Protein 6M1X (pdb70)

Secondary structure (DSSP, 8-state):
--EEEEEEPPPBHHHHHT---SSS-PPB-HHHHHHHHHHHHHHTT--SEEEE-SSHHHHHHHHHHHTTS-EEE-GGGSPPP-GGGTT--SGGGSS-HHHHHHHH-GGG-B-TTSS-BHHHHHHHHHHHHHHHHHTTTTSEEEEEE-HHHHHHHHHHHTT--GGGGGGB---TT-EEEEEESSSSEEEEEEEE-TT--/--EEEEEE---BHHHHHT---SSS-PPBPHHHHHHHHHHHHHHTT--SEEEE-SSHHHHHHHHHHHTTSPEEE-GGGSPPP-GGGTT--TGGGSS-HHHHHHHHTTTS-B-TTSS-BHHHHHHHHHHHHHHHHHTTTTSEEEEEE-HHHHHHHHHHHTT--GGGGGGB---TT-EEEEEESSSSEEEEEEEE-TT--/--EEEEEE---BHHHHTT---TTS-PPBPHHHHHHHHHHHHHHTT-SSEEEE-SSHHHHHHHHHHHTTSPEEE-GGGSPPP-GGGTT--TTGGGS-HHHHHHHH-GGG-B-TTSS-BHHHHHHHHHHHHHHHHHHTTTSEEEEEE-HHHHHHHHHHHTT--GGGGGG----TT-EEEEEEEESEEEEEEEEE----/--EEEEEE---BHHHHTT---SSS-PPBPHHHHHHHHHHHHHHTT--SEEEE-SSHHHHHHHHHHHSSS--EE-GGGSPPP-GGGTT--SGGGSS-HHHHHHHHTGGG-B-TTSS-BHHHHHHHHHHHHHHHHHHTTT-EEEEEE-HHHHHHHHHHHTT--GGGGGG----TT-EEEEEEETTEEEEEES--

Nearest PDB structures (foldseek):
  5zr2-assembly2_D-2  TM=1.000E+00  e=2.520E-40  Entamoeba histolytica HM-1:IMSS-A
  6m1x-assembly1_B  TM=1.001E+00  e=3.480E-40  Entamoeba histolytica
  4ij6-assembly1_B  TM=9.106E-01  e=1.434E-18  Hydrogenobacter thermophilus TK-6
  4ij5-assembly1_B  TM=9.122E-01  e=8.194E-18  Hydrogenobacter thermophilus TK-6
  6e4b-assembly2_D  TM=8.381E-01  e=8.189E-15  Escherichia coli K-12

Sequence (782 aa):
MTKLILIRHGETEWNLLGKIQGCTDIELTPNGIQQANEVAQQIKGNFDIIYSSPLHRALITAQKIAGDKEVHLIEGMKEIPFGTWEGHTFEELNGDINYKKFLSGEDGCPFDSTGMSIASWSKKNAQLLLDLCKQNENKTIVCVSHGAWIKTSILGLLEMEPTMYHKFQLGNTGITTFIFRHGHPVLTSFNSTQHLLMTKLILIRHGETEWNLLGKIQGCTDIELTPNGIQQANEVAQQIKGNFDIIYSSPLHRALITAQKIAGDKEVHLIEGMKEIPFGTWEGHTFEELNGDINYKKFLSGEDGCPFDSTGMSIASWSKKNAQLLLDLCKQNENKTIVCVSHGAWIKTSILGLLEMEPTMYHKFQLGNTGITTFIFRHGHPVLTSFNSTQHLLMTKLILIRHGETEWNLLGKIQGCTDIELTPNGIQQANEVAQQIKGNFDIIYSSPLHRALITAQKIAGDKEVHLIEGMKEIPFGTWEGHTFEELNGDINYKKFLSGEDGCPFDSTGMSIASWSKKNAQLLLDLCKQNENKTIVCVSHGAWIKTSILGLLEMEPTMYHKFQLGNTGITTFIFRHGHPVLTSFNSTQHLMTKLILIRHGETEWNLLGKIQGCTDIELTPNGIQQANEVAQQIKGNFDIIYSSPLHRALITAQKIAGDKEVHLIEGMKEIPFGTWEGHTFEELNGDINYKKFLSGEDGCPFDSTGMSIASWSKKNAQLLLDLCKQNENKTIVCVSHGAWIKTSILGLLEMEPTMYHKFQLGNTGITTFIFRHGHPVLTSFNS

Solvent-accessible surface area: 33294 Å² total; per-residue (Å²): 184,7,78,0,13,1,0,38,3,0,21,0,106,44,42,119,110,39,58,12,13,0,74,49,61,36,95,23,15,111,66,0,63,104,18,0,51,30,0,17,128,80,13,74,40,108,10,67,26,0,14,0,0,34,24,73,1,0,29,49,0,0,90,80,6,8,59,153,89,129,18,59,97,36,132,36,0,25,15,0,7,15,15,82,3,44,21,73,37,94,78,109,10,114,88,45,134,37,28,62,59,6,89,74,25,44,107,15,0,17,2,4,46,1,49,19,13,0,43,39,13,11,71,78,1,8,106,43,0,62,75,12,5,71,130,10,100,100,78,28,0,0,0,0,0,1,10,9,0,0,36,0,0,0,2,17,9,0,116,17,109,35,36,6,17,56,37,5,92,7,24,22,0,0,13,0,17,0,37,52,125,186,55,109,11,5,0,13,10,0,10,10,43,31,22,55,200,190,10,75,0,13,0,0,33,3,0,24,0,110,41,43,119,114,42,63,14,15,0,82,40,60,38,97,19,16,118,72,0,59,87,18,1,66,32,0,17,147,74,16,88,39,121,7,70,37,0,14,0,0,29,9,82,0,0,41,51,0,0,52,89,7,6,63,149,86,125,24,63,102,44,124,34,0,66,13,0,64,16,37,104,2,32,21,68,34,90,82,111,12,74,87,48,82,29,36,55,65,9,93,66,22,89,75,18,0,18,1,12,89,47,78,84,14,0,42,46,27,11,144,117,2,7,82,49,0,64,77,14,4,75,137,19,106,88,104,26,0,0,0,0,0,1,12,8,0,0,35,0,0,0,1,15,6,0,122,23,58,36,51,23,18,51,31,2,55,14,22,23,0,0,16,0,10,0,44,50,63,107,54,115,15,11,0,16,9,0,8,9,48,35,21,66,130,118,11,87,0,11,0,0,35,3,0,22,0,113,40,38,126,108,39,61,13,13,1,57,51,61,36,61,22,10,114,84,0,73,42,30,0,83,50,1,20,77,67,18,78,56,114,24,98,29,0,13,0,0,31,15,101,2,0,36,60,0,0,119,36,6,7,63,118,57,130,35,64,94,48,131,40,0,23,12,0,17,11,9,42,1,48,26,69,35,91,123,100,11,112,69,47,120,40,30,56,50,5,87,68,26,100,91,20,0,19,0,2,28,0,43,14,11,0,42,38,18,10,72,117,1,8,106,40,0,63,74,14,3,71,136,34,98,111,18,26,0,0,0,0,0,1,12,6,0,1,36,0,0,0,1,18,4,38,144,64,107,35,49,48,17,74,144,36,156,16,30,33,12,0,22,0,14,0,61,56,77,90,79,48,18,60,58,70,29,62,35,42,88,184,36,199,105,36,22,1,20,0,0,32,3,0,31,0,102,47,42,124,96,46,62,11,13,0,83,54,58,25,92,17,20,112,93,0,80,98,50,1,69,108,5,17,81,77,16,81,41,112,15,88,24,0,20,0,0,34,8,73,0,0,44,65,0,0,50,40,4,6,59,113,87,129,19,69,97,55,125,28,3,76,15,0,65,15,45,90,6,31,21,89,43,109,94,70,19,81,91,46,97,19,30,62,9,8,84,70,27,119,85,18,0,27,0,12,94,41,76,70,13,0,40,44,18,13,67,95,1,6,55,54,0,63,74,17,10,152,151,30,74,110,11,28,0,0,0,0,0,1,10,9,0,0,32,0,0,0,1,17,5,35,148,76,100,35,33,71,18,75,171,39,158,16,29,46,24,4,30,0,24,0,71,65,54,101,66,106,21,61,56,70,38,56,61,97

Organism: Entamoeba histolytica (strain ATCC 30459 / HM-1:IMSS / ABRM) (NCBI:txid294381)

B-factor: mean 56.48, std 14.32, range [25.47, 114.35]

Radius of gyration: 33.09 Å; Cα contacts (8 Å, |Δi|>4): 1757; chains: 4; bounding box: 53×81×85 Å

Foldseek 3Di:
DEKEKEWEFFDFPCNVVQFDAAPDQTAHDVVRLVLLLLLLVVCVQVFDAAEEEPRRRTVSSRCNNNVPHDYHYDPLQGGDDQPPSGRPHPVVCPPDPLQVCLLVCNPQRDRHPPPDHLVRLLQVLLVVVLVVCVVPDPTYYYYYHHLSNVLSPVCNQQVHGSNCSVVDDADHGFMWMWDDDDNGTDTPDTGDSVSPD/DEKEKEWEFFDFVCNVVQFDAFPPQTAHDVLRLVLLLLLLVVCVCVFDAEEEEPRHRQVSSSCNNQPPHDYHYDPLLGGDDQPPSGGHHVVVVVDDPQSVCLQVCPPNRDRHPPVDHLVVLLQVLLVVVLVVDVVVDPTGYYYYHHLSNVLSVVCNLVVHRSNCSVVDDADHRFMWMWDQVVHGTDTPDTGDRPSND/DEKEKEWEFFAFVCNVVQFDAQQPQTAHDVNRLVLLLLLLVVCVCVFDAEEEEPRRSQVSSRCNNQPPHDYHYDPLQGGHHQPPSGRHHLVVCPPDDLCVCLQVCPPNRDRHPSVDHLVNLLQSLLVVVVVVCVVVPPTHYHYYHHLSNVLSPVCNLVVHRSNCSVVDDAHHRFMWMWDADDNGIDTDGTGPPPGD/DEKEKEWEFFDFVCVVPQFDAAPDQTAHDVRRLVLLLVLLVVCVLVFDAEEEAPRVRQVSSRCSNQPPHDHHYDPLQGGDDLPPRGGHHVVRCPPHDLCVCLLVCPPNRDRHPPVDHLVRLLQVLCVVVVVVCVVVPVTYYYYYHHLSNVLSVVCNQVVHGSNCSVVDDADHGFMWMWDADVHGIDTPDIGD

Structure (mmCIF, N/CA/C/O backbone):
data_6M1X
#
_entry.id   6M1X
#
_cell.length_a   96.976
_cell.length_b   112.388
_cell.length_c   177.428
_cell.angle_alpha   90.000
_cell.angle_beta   90.000
_cell.angle_gamma   90.000
#
_symmetry.space_group_name_H-M   'C 2 2 21'
#
loop_
_entity.id
_entity.type
_entity.pdbx_description
1 polymer 'Phosphoglycerate mutase family protein'
2 non-polymer 'PHOSPHATE ION'
3 non-polymer '3-PHOSPHOGLYCERIC ACID'
4 water water
#
loop_
_atom_site.group_PDB
_atom_site.id
_atom_site.type_symbol
_atom_site.label_atom_id
_atom_site.label_alt_id
_atom_site.label_comp_id
_atom_site.label_asym_id
_atom_site.label_entity_id
_atom_site.label_seq_id
_atom_site.pdbx_PDB_ins_code
_atom_site.Cartn_x
_atom_site.Cartn_y
_atom_site.Cartn_z
_atom_site.occupancy
_atom_site.B_iso_or_equiv
_atom_site.auth_seq_id
_atom_site.auth_comp_id
_atom_site.auth_asym_id
_atom_site.auth_atom_id
_atom_site.pdbx_PDB_model_num
ATOM 1 N N . MET A 1 1 ? -6.137 -7.053 37.469 1.00 74.96 1 MET A N 1
ATOM 2 C CA . MET A 1 1 ? -7.128 -7.477 38.524 1.00 74.21 1 MET A CA 1
ATOM 3 C C . MET A 1 1 ? -8.276 -6.457 38.663 1.00 70.34 1 MET A C 1
ATOM 4 O O . MET A 1 1 ? -8.722 -6.038 39.754 1.00 60.37 1 MET A O 1
ATOM 9 N N . THR A 1 2 ? -8.732 -6.054 37.497 1.00 60.81 2 THR A N 1
ATOM 10 C CA . THR A 1 2 ? -9.933 -5.311 37.374 1.00 59.61 2 THR A CA 1
ATOM 11 C C . THR A 1 2 ? -11.107 -6.224 37.663 1.00 58.51 2 THR A C 1
ATOM 12 O O . THR A 1 2 ? -11.190 -7.288 37.038 1.00 55.76 2 THR A O 1
ATOM 16 N N . LYS A 1 3 ? -11.988 -5.800 38.584 1.00 51.20 3 LYS A N 1
ATOM 17 C CA . LYS A 1 3 ? -13.202 -6.535 38.933 1.00 52.53 3 LYS A CA 1
ATOM 18 C C . LYS A 1 3 ? -14.450 -5.671 38.784 1.00 50.07 3 LYS A C 1
ATOM 19 O O . LYS A 1 3 ? -14.600 -4.661 39.480 1.00 48.46 3 LYS A O 1
ATOM 25 N N . LEU A 1 4 ? -15.363 -6.089 37.922 1.00 45.66 4 LEU A N 1
ATOM 26 C CA . LEU A 1 4 ? -16.619 -5.357 37.754 1.00 44.74 4 LEU A CA 1
ATOM 27 C C . LEU A 1 4 ? -17.782 -5.998 38.519 1.00 39.90 4 LEU A C 1
ATOM 28 O O . LEU A 1 4 ? -18.150 -7.160 38.273 1.00 39.56 4 LEU A O 1
ATOM 33 N N . ILE A 1 5 ? -18.395 -5.207 39.384 1.00 36.33 5 ILE A N 1
ATOM 34 C CA . ILE A 1 5 ? -19.535 -5.646 40.200 1.00 37.71 5 ILE A CA 1
ATOM 35 C C . ILE A 1 5 ? -20.824 -4.877 39.882 1.00 35.26 5 ILE A C 1
ATOM 36 O O . ILE A 1 5 ? -20.891 -3.704 40.146 1.00 40.72 5 ILE A O 1
ATOM 41 N N . LEU A 1 6 ? -21.813 -5.542 39.287 1.00 31.50 6 LEU A N 1
ATOM 42 C CA . LEU A 1 6 ? -23.077 -4.924 38.915 1.00 33.54 6 LEU A CA 1
ATOM 43 C C . LEU A 1 6 ? -24.086 -5.387 39.859 1.00 34.99 6 LEU A C 1
ATOM 44 O O . LEU A 1 6 ? -24.173 -6.588 40.117 1.00 34.43 6 LEU A O 1
ATOM 49 N N . ILE A 1 7 ? -24.897 -4.466 40.341 1.00 31.38 7 ILE A N 1
ATOM 50 C CA . ILE A 1 7 ? -25.829 -4.771 41.441 1.00 32.55 7 ILE A CA 1
ATOM 51 C C . ILE A 1 7 ? -27.172 -4.176 41.158 1.00 29.98 7 ILE A C 1
ATOM 52 O O . ILE A 1 7 ? -27.339 -2.978 41.105 1.00 35.06 7 ILE A O 1
ATOM 57 N N . ARG A 1 8 ? -28.153 -5.017 41.033 1.00 29.09 8 ARG A N 1
ATOM 58 C CA . ARG A 1 8 ? -29.485 -4.520 40.871 1.00 27.09 8 ARG A CA 1
ATOM 59 C C . ARG A 1 8 ? -29.984 -3.932 42.195 1.00 29.18 8 ARG A C 1
ATOM 60 O O . ARG A 1 8 ? -29.764 -4.503 43.293 1.00 26.60 8 ARG A O 1
ATOM 68 N N . HIS A 1 9 ? -30.688 -2.811 42.081 1.00 29.83 9 HIS A N 1
ATOM 69 C CA . HIS A 1 9 ? -31.225 -2.122 43.225 1.00 29.88 9 HIS A CA 1
ATOM 70 C C . HIS A 1 9 ? -32.195 -2.943 44.041 1.00 30.97 9 HIS A C 1
ATOM 71 O O . HIS A 1 9 ? -32.739 -3.953 43.579 1.00 29.42 9 HIS A O 1
ATOM 78 N N . GLY A 1 10 ? -32.482 -2.443 45.230 1.00 34.34 10 GLY A N 1
ATOM 79 C CA . GLY A 1 10 ? -33.533 -3.006 46.094 1.00 36.25 10 GLY A CA 1
ATOM 80 C C . GLY A 1 10 ? -34.964 -2.927 45.571 1.00 35.17 10 GLY A C 1
ATOM 81 O O . GLY A 1 10 ? -35.231 -2.328 44.531 1.00 40.31 10 GLY A O 1
ATOM 82 N N . GLU A 1 11 ? -35.863 -3.581 46.286 1.00 38.31 11 GLU A N 1
ATOM 83 C CA . GLU A 1 11 ? -37.250 -3.830 45.864 1.00 36.54 11 GLU A CA 1
ATOM 84 C C . GLU A 1 11 ? -38.039 -2.586 45.860 1.00 34.56 11 GLU A C 1
ATOM 85 O O . GLU A 1 11 ? -37.937 -1.821 46.790 1.00 43.04 11 GLU A O 1
ATOM 91 N N . THR A 1 12 ? -38.839 -2.364 44.822 1.00 39.19 12 THR A N 1
ATOM 92 C CA . THR A 1 12 ? -39.867 -1.266 44.840 1.00 36.11 12 THR A CA 1
ATOM 93 C C . THR A 1 12 ? -41.244 -1.875 44.761 1.00 32.08 12 THR A C 1
ATOM 94 O O . THR A 1 12 ? -41.403 -3.069 44.485 1.00 34.37 12 THR A O 1
ATOM 98 N N . GLU A 1 13 ? -42.225 -1.043 45.008 1.00 32.62 13 GLU A N 1
ATOM 99 C CA . GLU A 1 13 ? -43.595 -1.451 44.942 1.00 37.54 13 GLU A CA 1
ATOM 100 C C . GLU A 1 13 ? -43.937 -1.985 43.549 1.00 39.15 13 GLU A C 1
ATOM 101 O O . GLU A 1 13 ? -44.584 -3.050 43.403 1.00 35.06 13 GLU A O 1
ATOM 107 N N . TRP A 1 14 ? -43.481 -1.274 42.522 1.00 38.25 14 TRP A N 1
ATOM 108 C CA . TRP A 1 14 ? -43.757 -1.682 41.130 1.00 37.42 14 TRP A CA 1
ATOM 109 C C . TRP A 1 14 ? -43.132 -3.036 40.850 1.00 35.05 14 TRP A C 1
ATOM 110 O O . TRP A 1 14 ? -43.775 -3.895 40.282 1.00 34.75 14 TRP A O 1
ATOM 121 N N . ASN A 1 15 ? -41.907 -3.253 41.297 1.00 34.44 15 ASN A N 1
ATOM 122 C CA . ASN A 1 15 ? -41.318 -4.589 41.222 1.00 35.96 15 ASN A CA 1
ATOM 123 C C . ASN A 1 15 ? -42.257 -5.674 41.779 1.00 41.07 15 ASN A C 1
ATOM 124 O O . ASN A 1 15 ? -42.408 -6.725 41.170 1.00 45.95 15 ASN A O 1
ATOM 129 N N . LEU A 1 16 ? -42.887 -5.426 42.937 1.00 44.22 16 LEU A N 1
ATOM 130 C CA . LEU A 1 16 ? -43.812 -6.408 43.567 1.00 44.84 16 LEU A CA 1
ATOM 131 C C . LEU A 1 16 ? -45.066 -6.665 42.737 1.00 47.02 16 LEU A C 1
ATOM 132 O O . LEU A 1 16 ? -45.534 -7.783 42.630 1.00 52.74 16 LEU A O 1
ATOM 137 N N . LEU A 1 17 ? -45.621 -5.619 42.156 1.00 53.89 17 LEU A N 1
ATOM 138 C CA . LEU A 1 17 ? -46.770 -5.764 41.267 1.00 47.46 17 LEU A CA 1
ATOM 139 C C . LEU A 1 17 ? -46.444 -6.377 39.886 1.00 41.41 17 LEU A C 1
ATOM 140 O O . LEU A 1 17 ? -47.342 -6.753 39.199 1.00 43.50 17 LEU A O 1
ATOM 145 N N . GLY A 1 18 ? -45.178 -6.453 39.487 1.00 35.98 18 GLY A N 1
ATOM 146 C CA . GLY A 1 18 ? -44.834 -6.790 38.111 1.00 29.70 18 GLY A CA 1
ATOM 147 C C . GLY A 1 18 ? -44.965 -5.667 37.087 1.00 34.09 18 GLY A C 1
ATOM 148 O O . GLY A 1 18 ? -44.851 -5.931 35.913 1.00 41.12 18 GLY A O 1
ATOM 149 N N . LYS A 1 19 ? -45.168 -4.420 37.496 1.00 36.01 19 LYS A N 1
ATOM 150 C CA . LYS A 1 19 ? -45.244 -3.293 36.573 1.00 37.24 19 LYS A CA 1
ATOM 151 C C . LYS A 1 19 ? -43.870 -2.879 36.027 1.00 39.61 19 LYS A C 1
ATOM 152 O O . LYS A 1 19 ? -42.904 -2.634 36.782 1.00 35.44 19 LYS A O 1
ATOM 158 N N . ILE A 1 20 ? -43.778 -2.838 34.699 1.00 38.20 20 ILE A N 1
ATOM 159 C CA . ILE A 1 20 ? -42.562 -2.391 34.053 1.00 36.85 20 ILE A CA 1
ATOM 160 C C . ILE A 1 20 ? -42.267 -0.967 34.549 1.00 39.55 20 ILE A C 1
ATOM 161 O O . ILE A 1 20 ? -43.047 -0.033 34.342 1.00 40.53 20 ILE A O 1
ATOM 166 N N . GLN A 1 21 ? -41.143 -0.844 35.212 1.00 38.94 21 GLN A N 1
ATOM 167 C CA . GLN A 1 21 ? -40.728 0.350 35.875 1.00 40.57 21 GLN A CA 1
ATOM 168 C C . GLN A 1 21 ? -39.521 0.773 35.162 1.00 49.23 21 GLN A C 1
ATOM 169 O O . GLN A 1 21 ? -38.472 0.149 35.302 1.00 57.65 21 GLN A O 1
ATOM 175 N N . GLY A 1 22 ? -39.646 1.776 34.319 1.00 54.76 22 GLY A N 1
ATOM 176 C CA . GLY A 1 22 ? -38.454 2.241 33.591 1.00 56.45 22 GLY A CA 1
ATOM 177 C C . GLY A 1 22 ? -37.942 3.525 34.215 1.00 58.39 22 GLY A C 1
ATOM 178 O O . GLY A 1 22 ? -37.218 3.505 35.207 1.00 58.20 22 GLY A O 1
ATOM 179 N N . CYS A 1 23 ? -38.399 4.630 33.623 1.00 63.99 23 CYS A N 1
ATOM 180 C CA . CYS A 1 23 ? -38.025 6.015 33.920 1.00 64.20 23 CYS A CA 1
ATOM 181 C C . CYS A 1 23 ? -38.788 6.641 35.051 1.00 62.96 23 CYS A C 1
ATOM 182 O O . CYS A 1 23 ? -38.472 7.735 35.486 1.00 57.26 23 CYS A O 1
ATOM 185 N N . THR A 1 24 ? -39.806 5.936 35.515 1.00 65.74 24 THR A N 1
ATOM 186 C CA . THR A 1 24 ? -40.589 6.365 36.664 1.00 59.81 24 THR A CA 1
ATOM 187 C C . THR A 1 24 ? -39.700 6.225 37.927 1.00 50.08 24 THR A C 1
ATOM 188 O O . THR A 1 24 ? -39.096 5.168 38.145 1.00 39.11 24 THR A O 1
ATOM 192 N N . ASP A 1 25 ? -39.633 7.274 38.744 1.00 40.43 25 ASP A N 1
ATOM 193 C CA . ASP A 1 25 ? -38.716 7.300 39.859 1.00 44.17 25 ASP A CA 1
ATOM 194 C C . ASP A 1 25 ? -39.314 6.745 41.110 1.00 45.80 25 ASP A C 1
ATOM 195 O O . ASP A 1 25 ? -39.372 7.455 42.139 1.00 45.89 25 ASP A O 1
ATOM 200 N N . ILE A 1 26 ? -39.656 5.449 41.067 1.00 43.06 26 ILE A N 1
ATOM 201 C CA . ILE A 1 26 ? -40.284 4.794 42.236 1.00 44.19 26 ILE A CA 1
ATOM 202 C C . ILE A 1 26 ? -39.251 4.618 43.328 1.00 39.90 26 ILE A C 1
ATOM 203 O O . ILE A 1 26 ? -38.048 4.436 43.026 1.00 47.58 26 ILE A O 1
ATOM 208 N N . GLU A 1 27 ? -39.703 4.745 44.576 1.00 40.06 27 GLU A N 1
ATOM 209 C CA . GLU A 1 27 ? -38.840 4.581 45.750 1.00 44.07 27 GLU A CA 1
ATOM 210 C C . GLU A 1 27 ? -38.851 3.160 46.254 1.00 45.33 27 GLU A C 1
ATOM 211 O O . GLU A 1 27 ? -39.727 2.375 45.928 1.00 45.64 27 GLU A O 1
ATOM 217 N N . LEU A 1 28 ? -37.845 2.845 47.048 1.00 41.81 28 LEU A N 1
ATOM 218 C CA . LEU A 1 28 ? -37.736 1.557 47.655 1.00 43.72 28 LEU A CA 1
ATOM 219 C C . LEU A 1 28 ? -38.902 1.360 48.623 1.00 50.57 28 LEU A C 1
ATOM 220 O O . LEU A 1 28 ? -39.347 2.302 49.289 1.00 55.21 28 LEU A O 1
ATOM 225 N N . THR A 1 29 ? -39.288 0.105 48.778 1.00 43.88 29 THR A N 1
ATOM 226 C CA . THR A 1 29 ? -40.250 -0.268 49.758 1.00 52.21 29 THR A CA 1
ATOM 227 C C . THR A 1 29 ? -39.410 -0.450 51.008 1.00 56.53 29 THR A C 1
ATOM 228 O O . THR A 1 29 ? -38.209 -0.285 50.960 1.00 56.48 29 THR A O 1
ATOM 232 N N . PRO A 1 30 ? -40.081 -0.794 52.168 1.00 62.75 30 PRO A N 1
ATOM 233 C CA . PRO A 1 30 ? -39.222 -0.956 53.352 1.00 64.97 30 PRO A CA 1
ATOM 234 C C . PRO A 1 30 ? -38.359 -2.199 53.334 1.00 57.34 30 PRO A C 1
ATOM 235 O O . PRO A 1 30 ? -37.346 -2.234 53.990 1.00 50.70 30 PRO A O 1
ATOM 239 N N . ASN A 1 31 ? -38.780 -3.201 52.589 1.00 54.67 31 ASN A N 1
ATOM 240 C CA . ASN A 1 31 ? -38.038 -4.416 52.459 1.00 45.15 31 ASN A CA 1
ATOM 241 C C . ASN A 1 31 ? -36.867 -4.111 51.578 1.00 46.80 31 ASN A C 1
ATOM 242 O O . ASN A 1 31 ? -35.792 -4.576 51.820 1.00 54.19 31 ASN A O 1
ATOM 247 N N . GLY A 1 32 ? -37.085 -3.314 50.550 1.00 44.53 32 GLY A N 1
ATOM 248 C CA . GLY A 1 32 ? -36.033 -2.941 49.646 1.00 38.87 32 GLY A CA 1
ATOM 249 C C . GLY A 1 32 ? -34.911 -2.184 50.316 1.00 38.83 32 GLY A C 1
ATOM 250 O O . GLY A 1 32 ? -33.753 -2.339 49.974 1.00 33.87 32 GLY A O 1
ATOM 251 N N . ILE A 1 33 ? -35.230 -1.412 51.315 1.00 47.07 33 ILE A N 1
ATOM 252 C CA . ILE A 1 33 ? -34.231 -0.720 52.107 1.00 56.86 33 ILE A CA 1
ATOM 253 C C . ILE A 1 33 ? -33.391 -1.707 52.887 1.00 51.89 33 ILE A C 1
ATOM 254 O O . ILE A 1 33 ? -32.251 -1.477 53.182 1.00 53.16 33 ILE A O 1
ATOM 259 N N . GLN A 1 34 ? -34.002 -2.800 53.259 1.00 46.55 34 GLN A N 1
ATOM 260 C CA . GLN A 1 34 ? -33.348 -3.789 54.059 1.00 53.53 34 GLN A CA 1
ATOM 261 C C . GLN A 1 34 ? -32.439 -4.608 53.185 1.00 50.12 34 GLN A C 1
ATOM 262 O O . GLN A 1 34 ? -31.364 -4.981 53.603 1.00 46.21 34 GLN A O 1
ATOM 268 N N . GLN A 1 35 ? -32.905 -4.912 51.982 1.00 53.65 35 GLN A N 1
ATOM 269 C CA . GLN A 1 35 ? -32.081 -5.599 50.971 1.00 47.60 35 GLN A CA 1
ATOM 270 C C . GLN A 1 35 ? -30.798 -4.823 50.671 1.00 45.63 35 GLN A C 1
ATOM 271 O O . GLN A 1 35 ? -29.706 -5.381 50.574 1.00 46.19 35 GLN A O 1
ATOM 277 N N . ALA A 1 36 ? -30.937 -3.519 50.564 1.00 42.99 36 ALA A N 1
ATOM 278 C CA . ALA A 1 36 ? -29.803 -2.694 50.369 1.00 40.70 36 ALA A CA 1
ATOM 279 C C . ALA A 1 36 ? -28.838 -2.850 51.548 1.00 43.15 36 ALA A C 1
ATOM 280 O O . ALA A 1 36 ? -27.635 -3.067 51.339 1.00 43.72 36 ALA A O 1
ATOM 282 N N . ASN A 1 37 ? -29.343 -2.819 52.784 1.00 47.37 37 ASN A N 1
ATOM 283 C CA . ASN A 1 37 ? -28.431 -2.962 53.961 1.00 48.30 37 ASN A CA 1
ATOM 284 C C . ASN A 1 37 ? -27.703 -4.287 53.985 1.00 52.10 37 ASN A C 1
ATOM 285 O O . ASN A 1 37 ? -26.487 -4.318 54.091 1.00 58.71 37 ASN A O 1
ATOM 290 N N . GLU A 1 38 ? -28.460 -5.372 53.839 1.00 53.53 38 GLU A N 1
ATOM 291 C CA . GLU A 1 38 ? -27.888 -6.716 53.779 1.00 50.89 38 GLU A CA 1
ATOM 292 C C . GLU A 1 38 ? -26.820 -6.814 52.693 1.00 54.41 38 GLU A C 1
ATOM 293 O O . GLU A 1 38 ? -25.793 -7.443 52.915 1.00 64.73 38 GLU A O 1
ATOM 299 N N . VAL A 1 39 ? -27.041 -6.207 51.524 1.00 50.67 39 VAL A N 1
ATOM 300 C CA . VAL A 1 39 ? -26.048 -6.334 50.474 1.00 45.20 39 VAL A CA 1
ATOM 301 C C . VAL A 1 39 ? -24.898 -5.421 50.770 1.00 46.49 39 VAL A C 1
ATOM 302 O O . VAL A 1 39 ? -23.775 -5.665 50.337 1.00 45.49 39 VAL A O 1
ATOM 306 N N . ALA A 1 40 ? -25.153 -4.342 51.493 1.00 51.96 40 ALA A N 1
ATOM 307 C CA . ALA A 1 40 ? -24.028 -3.476 51.862 1.00 57.78 40 ALA A CA 1
ATOM 308 C C . ALA A 1 40 ? -23.073 -4.251 52.768 1.00 57.08 40 ALA A C 1
ATOM 309 O O . ALA A 1 40 ? -21.846 -4.160 52.603 1.00 58.39 40 ALA A O 1
ATOM 311 N N . GLN A 1 41 ? -23.654 -5.061 53.663 1.00 59.76 41 GLN A N 1
ATOM 312 C CA . GLN A 1 41 ? -22.890 -5.829 54.641 1.00 61.81 41 GLN A CA 1
ATOM 313 C C . GLN A 1 41 ? -22.004 -6.862 53.985 1.00 61.20 41 GLN A C 1
ATOM 314 O O . GLN A 1 41 ? -20.808 -6.917 54.240 1.00 65.24 41 GLN A O 1
ATOM 320 N N . GLN A 1 42 ? -22.603 -7.683 53.141 1.00 58.95 42 GLN A N 1
ATOM 321 C CA . GLN A 1 42 ? -21.860 -8.637 52.333 1.00 62.93 42 GLN A CA 1
ATOM 322 C C . GLN A 1 42 ? -20.627 -7.960 51.700 1.00 60.75 42 GLN A C 1
ATOM 323 O O . GLN A 1 42 ? -19.509 -8.471 51.837 1.00 64.22 42 GLN A O 1
ATOM 329 N N . ILE A 1 43 ? -20.818 -6.804 51.065 1.00 61.42 43 ILE A N 1
ATOM 330 C CA . ILE A 1 43 ? -19.702 -6.087 50.424 1.00 60.30 43 ILE A CA 1
ATOM 331 C C . ILE A 1 43 ? -18.677 -5.681 51.479 1.00 68.39 43 ILE A C 1
ATOM 332 O O . ILE A 1 43 ? -17.473 -5.879 51.288 1.00 61.68 43 ILE A O 1
ATOM 337 N N . LYS A 1 44 ? -19.148 -5.111 52.592 1.00 70.06 44 LYS A N 1
ATOM 338 C CA . LYS A 1 44 ? -18.235 -4.677 53.668 1.00 63.91 44 LYS A CA 1
ATOM 339 C C . LYS A 1 44 ? -17.138 -3.784 53.092 1.00 53.54 44 LYS A C 1
ATOM 340 O O . LYS A 1 44 ? -16.000 -3.890 53.458 1.00 52.54 44 LYS A O 1
ATOM 342 N N . GLY A 1 45 ? -17.500 -2.927 52.150 1.00 58.12 45 GLY A N 1
ATOM 343 C CA . GLY A 1 45 ? -16.571 -1.950 51.607 1.00 58.06 45 GLY A CA 1
ATOM 344 C C . GLY A 1 45 ? -15.486 -2.465 50.677 1.00 63.34 45 GLY A C 1
ATOM 345 O O . GLY A 1 45 ? -14.627 -1.679 50.269 1.00 66.48 45 GLY A O 1
ATOM 346 N N . ASN A 1 46 ? -15.549 -3.742 50.279 1.00 63.31 46 ASN A N 1
ATOM 347 C CA . ASN A 1 46 ? -14.529 -4.354 49.404 1.00 58.26 46 ASN A CA 1
ATOM 348 C C . ASN A 1 46 ? -14.555 -3.836 47.949 1.00 52.80 46 ASN A C 1
ATOM 349 O O . ASN A 1 46 ? -14.759 -4.616 47.003 1.00 47.81 46 ASN A O 1
ATOM 354 N N . PHE A 1 47 ? -14.292 -2.557 47.753 1.00 49.52 47 PHE A N 1
ATOM 355 C CA . PHE A 1 47 ? -14.295 -1.997 46.414 1.00 54.64 47 PHE A CA 1
ATOM 356 C C . PHE A 1 47 ? -13.550 -0.683 46.476 1.00 57.36 47 PHE A C 1
ATOM 357 O O . PHE A 1 47 ? -13.415 -0.122 47.567 1.00 57.42 47 PHE A O 1
ATOM 365 N N . ASP A 1 48 ? -13.103 -0.197 45.320 1.00 55.15 48 ASP A N 1
ATOM 366 C CA . ASP A 1 48 ? -12.323 1.037 45.241 1.00 59.29 48 ASP A CA 1
ATOM 367 C C . ASP A 1 48 ? -13.212 2.201 44.870 1.00 64.66 48 ASP A C 1
ATOM 368 O O . ASP A 1 48 ? -13.154 3.249 45.523 1.00 67.48 48 ASP A O 1
ATOM 373 N N . ILE A 1 49 ? -14.032 2.033 43.826 1.00 59.77 49 ILE A N 1
ATOM 374 C CA . ILE A 1 49 ? -14.967 3.091 43.412 1.00 50.48 49 ILE A CA 1
ATOM 375 C C . ILE A 1 49 ? -16.375 2.524 43.243 1.00 52.12 49 ILE A C 1
ATOM 376 O O . ILE A 1 49 ? -16.528 1.330 43.007 1.00 55.29 49 ILE A O 1
ATOM 381 N N . ILE A 1 50 ? -17.389 3.368 43.411 1.00 49.43 50 ILE A N 1
ATOM 382 C CA . ILE A 1 50 ? -18.789 2.977 43.267 1.00 45.54 50 ILE A CA 1
ATOM 383 C C . ILE A 1 50 ? -19.573 3.991 42.501 1.00 41.29 50 ILE A C 1
ATOM 384 O O . ILE A 1 50 ? -19.621 5.129 42.887 1.00 43.49 50 ILE A O 1
ATOM 389 N N . TYR A 1 51 ? -20.219 3.526 41.428 1.00 43.57 51 TYR A N 1
ATOM 390 C CA . TYR A 1 51 ? -21.078 4.272 40.511 1.00 39.81 51 TYR A CA 1
ATOM 391 C C . TYR A 1 51 ? -22.526 3.882 40.702 1.00 37.19 51 TYR A C 1
ATOM 392 O O . TYR A 1 51 ? -22.784 2.896 41.276 1.00 44.02 51 TYR A O 1
ATOM 401 N N . SER A 1 52 ? -23.467 4.656 40.202 1.00 39.13 52 SER A N 1
ATOM 402 C CA . SER A 1 52 ? -24.892 4.420 40.419 1.00 40.74 52 SER A CA 1
ATOM 403 C C . SER A 1 52 ? -25.773 5.111 39.403 1.00 41.26 52 SER A C 1
ATOM 404 O O . SER A 1 52 ? -25.440 6.117 38.828 1.00 37.44 52 SER A O 1
ATOM 407 N N . SER A 1 53 ? -26.954 4.563 39.243 1.00 43.03 53 SER A N 1
ATOM 408 C CA . SER A 1 53 ? -27.975 5.197 38.453 1.00 38.59 53 SER A CA 1
ATOM 409 C C . SER A 1 53 ? -28.526 6.406 39.243 1.00 35.27 53 SER A C 1
ATOM 410 O O . SER A 1 53 ? -28.458 6.480 40.452 1.00 34.65 53 SER A O 1
ATOM 413 N N . PRO A 1 54 ? -28.991 7.402 38.553 1.00 31.91 54 PRO A N 1
ATOM 414 C CA . PRO A 1 54 ? -29.589 8.549 39.250 1.00 39.07 54 PRO A CA 1
ATOM 415 C C . PRO A 1 54 ? -30.971 8.304 39.870 1.00 38.35 54 PRO A C 1
ATOM 416 O O . PRO A 1 54 ? -31.376 9.004 40.807 1.00 49.19 54 PRO A O 1
ATOM 420 N N . LEU A 1 55 ? -31.683 7.306 39.395 1.00 37.65 55 LEU A N 1
ATOM 421 C CA . LEU A 1 55 ? -33.001 6.977 39.984 1.00 40.81 55 LEU A CA 1
ATOM 422 C C . LEU A 1 55 ? -32.871 6.606 41.504 1.00 43.51 55 LEU A C 1
ATOM 423 O O . LEU A 1 55 ? -31.957 5.869 41.923 1.00 40.25 55 LEU A O 1
ATOM 428 N N . HIS A 1 56 ? -33.749 7.158 42.326 1.00 37.33 56 HIS A N 1
ATOM 429 C CA . HIS A 1 56 ? -33.624 6.923 43.757 1.00 45.19 56 HIS A CA 1
ATOM 430 C C . HIS A 1 56 ? -33.506 5.445 44.158 1.00 39.87 56 HIS A C 1
ATOM 431 O O . HIS A 1 56 ? -32.749 5.125 45.053 1.00 42.15 56 HIS A O 1
ATOM 438 N N . ARG A 1 57 ? -34.259 4.549 43.528 1.00 39.86 57 ARG A N 1
ATOM 439 C CA . ARG A 1 57 ? -34.199 3.144 43.944 1.00 38.66 57 ARG A CA 1
ATOM 440 C C . ARG A 1 57 ? -32.784 2.637 43.814 1.00 31.75 57 ARG A C 1
ATOM 441 O O . ARG A 1 57 ? -32.328 1.945 44.678 1.00 38.22 57 ARG A O 1
ATOM 449 N N . ALA A 1 58 ? -32.070 3.036 42.780 1.00 33.86 58 ALA A N 1
ATOM 450 C CA . ALA A 1 58 ? -30.631 2.707 42.694 1.00 38.41 58 ALA A CA 1
ATOM 451 C C . ALA A 1 58 ? -29.812 3.531 43.635 1.00 36.51 58 ALA A C 1
ATOM 452 O O . ALA A 1 58 ? -29.059 3.008 44.468 1.00 37.92 58 ALA A O 1
ATOM 454 N N . LEU A 1 59 ? -29.955 4.836 43.534 1.00 43.61 59 LEU A N 1
ATOM 455 C CA . LEU A 1 59 ? -29.031 5.711 44.253 1.00 43.11 59 LEU A CA 1
ATOM 456 C C . LEU A 1 59 ? -29.005 5.380 45.732 1.00 42.52 59 LEU A C 1
ATOM 457 O O . LEU A 1 59 ? -27.940 5.273 46.303 1.00 41.30 59 LEU A O 1
ATOM 462 N N . ILE A 1 60 ? -30.180 5.209 46.333 1.00 39.37 60 ILE A N 1
ATOM 463 C CA . ILE A 1 60 ? -30.277 4.891 47.765 1.00 40.88 60 ILE A CA 1
ATOM 464 C C . ILE A 1 60 ? -29.577 3.552 48.048 1.00 41.64 60 ILE A C 1
ATOM 465 O O . ILE A 1 60 ? -29.010 3.363 49.124 1.00 41.37 60 ILE A O 1
ATOM 470 N N . THR A 1 61 ? -29.653 2.618 47.106 1.00 38.08 61 THR A N 1
ATOM 471 C CA . THR A 1 61 ? -29.045 1.321 47.324 1.00 41.02 61 THR A CA 1
ATOM 472 C C . THR A 1 61 ? -27.546 1.552 47.348 1.00 43.45 61 THR A C 1
ATOM 473 O O . THR A 1 61 ? -26.865 1.176 48.285 1.00 46.70 61 THR A O 1
ATOM 477 N N . ALA A 1 62 ? -27.046 2.186 46.290 1.00 47.73 62 ALA A N 1
ATOM 478 C CA . ALA A 1 62 ? -25.609 2.546 46.193 1.00 47.54 62 ALA A CA 1
ATOM 479 C C . ALA A 1 62 ? -25.057 3.233 47.451 1.00 46.18 62 ALA A C 1
ATOM 480 O O . ALA A 1 62 ? -23.957 2.917 47.858 1.00 45.00 62 ALA A O 1
ATOM 482 N N . GLN A 1 63 ? -25.818 4.163 48.035 1.00 46.91 63 GLN A N 1
ATOM 483 C CA . GLN A 1 63 ? -25.332 4.973 49.173 1.00 48.96 63 GLN A CA 1
ATOM 484 C C . GLN A 1 63 ? -25.106 4.100 50.432 1.00 47.46 63 GLN A C 1
ATOM 485 O O . GLN A 1 63 ? -24.164 4.272 51.164 1.00 47.13 63 GLN A O 1
ATOM 491 N N . LYS A 1 64 ? -25.949 3.113 50.622 1.00 49.48 64 LYS A N 1
ATOM 492 C CA . LYS A 1 64 ? -25.793 2.174 51.725 1.00 48.06 64 LYS A CA 1
ATOM 493 C C . LYS A 1 64 ? -24.588 1.313 51.546 1.00 46.70 64 LYS A C 1
ATOM 494 O O . LYS A 1 64 ? -23.982 0.898 52.515 1.00 50.19 64 LYS A O 1
ATOM 500 N N . ILE A 1 65 ? -24.305 0.984 50.296 1.00 50.12 65 ILE A N 1
ATOM 501 C CA . ILE A 1 65 ? -23.178 0.147 49.965 1.00 50.83 65 ILE A CA 1
ATOM 502 C C . ILE A 1 65 ? -21.886 0.913 50.134 1.00 47.36 65 ILE A C 1
ATOM 503 O O . ILE A 1 65 ? -20.879 0.331 50.556 1.00 45.39 65 ILE A O 1
ATOM 508 N N . ALA A 1 66 ? -21.945 2.199 49.822 1.00 49.07 66 ALA A N 1
ATOM 509 C CA . ALA A 1 66 ? -20.776 3.054 49.795 1.00 54.51 66 ALA A CA 1
ATOM 510 C C . ALA A 1 66 ? -20.268 3.371 51.218 1.00 66.73 66 ALA A C 1
ATOM 511 O O . ALA A 1 66 ? -19.035 3.492 51.453 1.00 63.84 66 ALA A O 1
ATOM 513 N N . GLY A 1 67 ? -21.200 3.453 52.173 1.00 62.13 67 GLY A N 1
ATOM 514 C CA . GLY A 1 67 ? -20.856 3.907 53.486 1.00 64.72 67 GLY A CA 1
ATOM 515 C C . GLY A 1 67 ? -20.295 5.312 53.367 1.00 74.21 67 GLY A C 1
ATOM 516 O O . GLY A 1 67 ? -21.056 6.270 53.210 1.00 77.20 67 GLY A O 1
ATOM 517 N N . ASP A 1 68 ? -18.959 5.419 53.395 1.00 82.41 68 ASP A N 1
ATOM 518 C CA . ASP A 1 68 ? -18.256 6.721 53.355 1.00 78.71 68 ASP A CA 1
ATOM 519 C C . ASP A 1 68 ? -17.566 7.068 52.033 1.00 75.05 68 ASP A C 1
ATOM 520 O O . ASP A 1 68 ? -16.843 8.057 51.983 1.00 82.81 68 ASP A O 1
ATOM 525 N N . LYS A 1 69 ? -17.772 6.296 50.970 1.00 66.72 69 LYS A N 1
ATOM 526 C CA . LYS A 1 69 ? -17.258 6.697 49.658 1.00 55.50 69 LYS A CA 1
ATOM 527 C C . LYS A 1 69 ? -18.263 7.562 48.931 1.00 51.27 69 LYS A C 1
ATOM 528 O O . LYS A 1 69 ? -19.462 7.519 49.191 1.00 57.65 69 LYS A O 1
ATOM 534 N N . GLU A 1 70 ? -17.774 8.375 48.023 1.00 46.10 70 GLU A N 1
ATOM 535 C CA . GLU A 1 70 ? -18.666 9.124 47.172 1.00 47.17 70 GLU A CA 1
ATOM 536 C C . GLU A 1 70 ? -19.297 8.130 46.182 1.00 52.95 70 GLU A C 1
ATOM 537 O O . GLU A 1 70 ? -18.591 7.210 45.692 1.00 51.71 70 GLU A O 1
ATOM 543 N N . VAL A 1 71 ? -20.597 8.343 45.898 1.00 48.59 71 VAL A N 1
ATOM 544 C CA . VAL A 1 71 ? -21.329 7.588 44.881 1.00 46.42 71 VAL A CA 1
ATOM 545 C C . VAL A 1 71 ? -21.426 8.392 43.586 1.00 42.70 71 VAL A C 1
ATOM 546 O O . VAL A 1 71 ? -22.102 9.395 43.533 1.00 48.21 71 VAL A O 1
ATOM 550 N N . HIS A 1 72 ? -20.754 7.948 42.549 1.00 39.59 72 HIS A N 1
ATOM 551 C CA . HIS A 1 72 ? -20.760 8.661 41.300 1.00 39.96 72 HIS A CA 1
ATOM 552 C C . HIS A 1 72 ? -21.909 8.372 40.415 1.00 36.11 72 HIS A C 1
ATOM 553 O O . HIS A 1 72 ? -22.135 7.267 40.062 1.00 45.09 72 HIS A O 1
ATOM 560 N N . LEU A 1 73 ? -22.625 9.396 40.041 1.00 34.31 73 LEU A N 1
ATOM 561 C CA . LEU A 1 73 ? -23.754 9.228 39.191 1.00 38.64 73 LEU A CA 1
ATOM 562 C C . LEU A 1 73 ? -23.354 9.173 37.757 1.00 42.97 73 LEU A C 1
ATOM 563 O O . LEU A 1 73 ? -22.518 9.910 37.340 1.00 50.48 73 LEU A O 1
ATOM 568 N N . ILE A 1 74 ? -23.942 8.261 37.010 1.00 48.92 74 ILE A N 1
ATOM 569 C CA . ILE A 1 74 ? -23.697 8.138 35.595 1.00 45.37 74 ILE A CA 1
ATOM 570 C C . ILE A 1 74 ? -25.078 8.080 34.981 1.00 42.72 74 ILE A C 1
ATOM 571 O O . ILE A 1 74 ? -25.848 7.224 35.288 1.00 39.96 74 ILE A O 1
ATOM 576 N N . GLU A 1 75 ? -25.377 9.015 34.102 1.00 48.68 75 GLU A N 1
ATOM 577 C CA . GLU A 1 75 ? -26.708 9.140 33.492 1.00 52.18 75 GLU A CA 1
ATOM 578 C C . GLU A 1 75 ? -27.019 7.991 32.528 1.00 43.53 75 GLU A C 1
ATOM 579 O O . GLU A 1 75 ? -28.185 7.587 32.355 1.00 52.76 75 GLU A O 1
ATOM 585 N N . GLY A 1 76 ? -25.963 7.455 31.948 1.00 42.13 76 GLY A N 1
ATOM 586 C CA . GLY A 1 76 ? -26.046 6.300 31.087 1.00 38.69 76 GLY A CA 1
ATOM 587 C C . GLY A 1 76 ? -26.394 5.002 31.783 1.00 41.77 76 GLY A C 1
ATOM 588 O O . GLY A 1 76 ? -26.588 4.001 31.100 1.00 39.23 76 GLY A O 1
ATOM 589 N N . MET A 1 77 ? -26.401 5.016 33.134 1.00 40.86 77 MET A N 1
ATOM 590 C CA . MET A 1 77 ? -26.720 3.860 33.954 1.00 38.95 77 MET A CA 1
ATOM 591 C C . MET A 1 77 ? -28.150 3.881 34.421 1.00 45.32 77 MET A C 1
ATOM 592 O O . MET A 1 77 ? -28.544 3.021 35.207 1.00 49.56 77 MET A O 1
ATOM 597 N N . LYS A 1 78 ? -28.919 4.884 33.997 1.00 44.12 78 LYS A N 1
ATOM 598 C CA . LYS A 1 78 ? -30.340 4.902 34.243 1.00 39.37 78 LYS A CA 1
ATOM 599 C C . LYS A 1 78 ? -30.937 3.694 33.546 1.00 34.35 78 LYS A C 1
ATOM 600 O O . LYS A 1 78 ? -30.346 3.093 32.642 1.00 37.21 78 LYS A O 1
ATOM 602 N N . GLU A 1 79 ? -32.130 3.331 33.945 1.00 32.65 79 GLU A N 1
ATOM 603 C CA . GLU A 1 79 ? -32.736 2.150 33.395 1.00 36.46 79 GLU A CA 1
ATOM 604 C C . GLU A 1 79 ? -33.128 2.431 31.959 1.00 38.98 79 GLU A C 1
ATOM 605 O O . GLU A 1 79 ? -33.408 3.558 31.559 1.00 44.44 79 GLU A O 1
ATOM 611 N N . ILE A 1 80 ? -33.164 1.356 31.202 1.00 37.67 80 ILE A N 1
ATOM 612 C CA . ILE A 1 80 ? -33.641 1.379 29.850 1.00 38.94 80 ILE A CA 1
ATOM 613 C C . ILE A 1 80 ? -35.095 1.878 29.789 1.00 41.99 80 ILE A C 1
ATOM 614 O O . ILE A 1 80 ? -35.911 1.440 30.599 1.00 40.76 80 ILE A O 1
ATOM 619 N N . PRO A 1 81 ? -35.419 2.782 28.834 1.00 39.20 81 PRO A N 1
ATOM 620 C CA . PRO A 1 81 ? -36.796 3.258 28.708 1.00 40.02 81 PRO A CA 1
ATOM 621 C C . PRO A 1 81 ? -37.636 2.245 28.027 1.00 45.49 81 PRO A C 1
ATOM 622 O O . PRO A 1 81 ? -37.150 1.578 27.123 1.00 44.69 81 PRO A O 1
ATOM 626 N N . PHE A 1 82 ? -38.892 2.156 28.456 1.00 48.10 82 PHE A N 1
ATOM 627 C CA . PHE A 1 82 ? -39.834 1.161 27.935 1.00 49.99 82 PHE A CA 1
ATOM 628 C C . PHE A 1 82 ? -41.064 1.762 27.283 1.00 49.28 82 PHE A C 1
ATOM 629 O O . PHE A 1 82 ? -41.980 1.028 26.905 1.00 46.05 82 PHE A O 1
ATOM 637 N N . GLY A 1 83 ? -41.104 3.086 27.184 1.00 42.67 83 GLY A N 1
ATOM 638 C CA . GLY A 1 83 ? -42.112 3.742 26.412 1.00 42.95 83 GLY A CA 1
ATOM 639 C C . GLY A 1 83 ? -43.497 3.421 26.876 1.00 40.79 83 GLY A C 1
ATOM 640 O O . GLY A 1 83 ? -43.794 3.545 28.065 1.00 42.37 83 GLY A O 1
ATOM 641 N N . THR A 1 84 ? -44.337 2.995 25.930 1.00 43.03 84 THR A N 1
ATOM 642 C CA . THR A 1 84 ? -45.766 2.711 26.216 1.00 49.53 84 THR A CA 1
ATOM 643 C C . THR A 1 84 ? -45.961 1.485 27.109 1.00 48.98 84 THR A C 1
ATOM 644 O O . THR A 1 84 ? -47.072 1.251 27.577 1.00 47.52 84 THR A O 1
ATOM 648 N N . TRP A 1 85 ? -44.902 0.683 27.299 1.00 45.93 85 TRP A N 1
ATOM 649 C CA . TRP A 1 85 ? -44.952 -0.407 28.249 1.00 45.08 85 TRP A CA 1
ATOM 650 C C . TRP A 1 85 ? -44.921 0.027 29.713 1.00 44.73 85 TRP A C 1
ATOM 651 O O . TRP A 1 85 ? -45.408 -0.701 30.566 1.00 48.61 85 TRP A O 1
ATOM 662 N N . GLU A 1 86 ? -44.382 1.202 30.011 1.00 45.99 86 GLU A N 1
ATOM 663 C CA . GLU A 1 86 ? -44.224 1.629 31.391 1.00 46.56 86 GLU A CA 1
ATOM 664 C C . GLU A 1 86 ? -45.524 1.538 32.110 1.00 46.47 86 GLU A C 1
ATOM 665 O O . GLU A 1 86 ? -46.556 1.943 31.588 1.00 46.62 86 GLU A O 1
ATOM 671 N N . GLY A 1 87 ? -45.483 0.963 33.298 1.00 44.80 87 GLY A N 1
ATOM 672 C CA . GLY A 1 87 ? -46.701 0.811 34.081 1.00 48.63 87 GLY A CA 1
ATOM 673 C C . GLY A 1 87 ? -47.436 -0.484 33.834 1.00 44.65 87 GLY A C 1
ATOM 674 O O . GLY A 1 87 ? -48.172 -0.932 34.693 1.00 48.19 87 GLY A O 1
ATOM 675 N N . HIS A 1 88 ? -47.200 -1.101 32.686 1.00 44.60 88 HIS A N 1
ATOM 676 C CA . HIS A 1 88 ? -47.834 -2.326 32.354 1.00 46.91 88 HIS A CA 1
ATOM 677 C C . HIS A 1 88 ? -47.102 -3.519 32.953 1.00 44.16 88 HIS A C 1
ATOM 678 O O . HIS A 1 88 ? -45.894 -3.480 33.174 1.00 45.34 88 HIS A O 1
ATOM 685 N N . THR A 1 89 ? -47.885 -4.567 33.197 1.00 45.80 89 THR A N 1
ATOM 686 C CA . THR A 1 89 ? -47.406 -5.912 33.427 1.00 43.65 89 THR A CA 1
ATOM 687 C C . THR A 1 89 ? -47.244 -6.601 32.068 1.00 48.14 89 THR A C 1
ATOM 688 O O . THR A 1 89 ? -47.940 -6.261 31.096 1.00 44.06 89 THR A O 1
ATOM 692 N N . PHE A 1 90 ? -46.330 -7.568 32.001 1.00 47.44 90 PHE A N 1
ATOM 693 C CA . PHE A 1 90 ? -46.144 -8.383 30.812 1.00 51.51 90 PHE A CA 1
ATOM 694 C C . PHE A 1 90 ? -47.425 -9.108 30.371 1.00 55.90 90 PHE A C 1
ATOM 695 O O . PHE A 1 90 ? -47.658 -9.237 29.174 1.00 61.12 90 PHE A O 1
ATOM 703 N N . GLU A 1 91 ? -48.279 -9.520 31.307 1.00 59.71 91 GLU A N 1
ATOM 704 C CA . GLU A 1 91 ? -49.613 -10.060 30.941 1.00 62.30 91 GLU A CA 1
ATOM 705 C C . GLU A 1 91 ? -50.431 -9.043 30.124 1.00 66.57 91 GLU A C 1
ATOM 706 O O . GLU A 1 91 ? -51.050 -9.395 29.115 1.00 78.85 91 GLU A O 1
ATOM 708 N N . GLU A 1 92 ? -50.378 -7.774 30.503 1.00 65.04 92 GLU A N 1
ATOM 709 C CA . GLU A 1 92 ? -51.089 -6.730 29.756 1.00 62.89 92 GLU A CA 1
ATOM 710 C C . GLU A 1 92 ? -50.515 -6.451 28.352 1.00 64.40 92 GLU A C 1
ATOM 711 O O . GLU A 1 92 ? -51.093 -5.699 27.587 1.00 56.49 92 GLU A O 1
ATOM 717 N N . LEU A 1 93 ? -49.369 -7.041 28.017 1.00 76.04 93 LEU A N 1
ATOM 718 C CA . LEU A 1 93 ? -48.716 -6.805 26.718 1.00 73.95 93 LEU A CA 1
ATOM 719 C C . LEU A 1 93 ? -48.986 -7.873 25.676 1.00 79.71 93 LEU A C 1
ATOM 720 O O . LEU A 1 93 ? -48.538 -7.733 24.536 1.00 78.47 93 LEU A O 1
ATOM 725 N N . ASN A 1 94 ? -49.701 -8.936 26.050 1.00 88.10 94 ASN A N 1
ATOM 726 C CA . ASN A 1 94 ? -50.036 -10.003 25.098 1.00 93.73 94 ASN A CA 1
ATOM 727 C C . ASN A 1 94 ? -50.735 -9.404 23.892 1.00 87.76 94 ASN A C 1
ATOM 728 O O . ASN A 1 94 ? -51.642 -8.566 24.035 1.00 96.56 94 ASN A O 1
ATOM 733 N N . GLY A 1 95 ? -50.322 -9.821 22.706 1.00 80.15 95 GLY A N 1
ATOM 734 C CA . GLY A 1 95 ? -50.852 -9.203 21.493 1.00 86.84 95 GLY A CA 1
ATOM 735 C C . GLY A 1 95 ? -50.506 -7.720 21.411 1.00 86.84 95 GLY A C 1
ATOM 736 O O . GLY A 1 95 ? -51.364 -6.850 21.270 1.00 92.65 95 GLY A O 1
ATOM 737 N N . ASP A 1 96 ? -49.238 -7.431 21.611 1.00 84.06 96 ASP A N 1
ATOM 738 C CA . ASP A 1 96 ? -48.648 -6.214 21.121 1.00 74.18 96 ASP A CA 1
ATOM 739 C C . ASP A 1 96 ? -47.599 -6.722 20.155 1.00 66.61 96 ASP A C 1
ATOM 740 O O . ASP A 1 96 ? -46.725 -7.503 20.529 1.00 62.18 96 ASP A O 1
ATOM 745 N N . ILE A 1 97 ? -47.683 -6.277 18.913 1.00 71.01 97 ILE A N 1
ATOM 746 C CA . ILE A 1 97 ? -46.747 -6.717 17.867 1.00 66.29 97 ILE A CA 1
ATOM 747 C C . ILE A 1 97 ? -45.305 -6.566 18.335 1.00 64.60 97 ILE A C 1
ATOM 748 O O . ILE A 1 97 ? -44.481 -7.474 18.108 1.00 64.37 97 ILE A O 1
ATOM 753 N N . ASN A 1 98 ? -45.009 -5.443 18.988 1.00 58.90 98 ASN A N 1
ATOM 754 C CA . ASN A 1 98 ? -43.654 -5.216 19.471 1.00 61.30 98 ASN A CA 1
ATOM 755 C C . ASN A 1 98 ? -43.218 -6.198 20.575 1.00 52.93 98 ASN A C 1
ATOM 756 O O . ASN A 1 98 ? -42.058 -6.575 20.621 1.00 45.69 98 ASN A O 1
ATOM 761 N N . TYR A 1 99 ? -44.143 -6.623 21.426 1.00 50.29 99 TYR A N 1
ATOM 762 C CA . TYR A 1 99 ? -43.813 -7.575 22.493 1.00 55.10 99 TYR A CA 1
ATOM 763 C C . TYR A 1 99 ? -43.570 -8.981 21.957 1.00 55.04 99 TYR A C 1
ATOM 764 O O . TYR A 1 99 ? -42.644 -9.638 22.416 1.00 59.48 99 TYR A O 1
ATOM 773 N N . LYS A 1 100 ? -44.348 -9.438 20.970 1.00 63.58 100 LYS A N 1
ATOM 774 C CA . LYS A 1 100 ? -44.039 -10.725 20.244 1.00 56.85 100 LYS A CA 1
ATOM 775 C C . LYS A 1 100 ? -42.644 -10.669 19.599 1.00 52.06 100 LYS A C 1
ATOM 776 O O . LYS A 1 100 ? -41.934 -11.672 19.588 1.00 50.34 100 LYS A O 1
ATOM 778 N N . LYS A 1 101 ? -42.232 -9.497 19.118 1.00 45.84 101 LYS A N 1
ATOM 779 C CA . LYS A 1 101 ? -40.868 -9.370 18.626 1.00 55.44 101 LYS A CA 1
ATOM 780 C C . LYS A 1 101 ? -39.855 -9.305 19.740 1.00 56.94 101 LYS A C 1
ATOM 781 O O . LYS A 1 101 ? -38.667 -9.406 19.498 1.00 56.23 101 LYS A O 1
ATOM 787 N N . PHE A 1 102 ? -40.308 -9.034 20.950 1.00 58.87 102 PHE A N 1
ATOM 788 C CA . PHE A 1 102 ? -39.416 -8.959 22.084 1.00 55.80 102 PHE A CA 1
ATOM 789 C C . PHE A 1 102 ? -39.055 -10.379 22.534 1.00 57.88 102 PHE A C 1
ATOM 790 O O . PHE A 1 102 ? -37.872 -10.730 22.684 1.00 52.44 102 PHE A O 1
ATOM 798 N N . LEU A 1 103 ? -40.075 -11.190 22.674 1.00 60.09 103 LEU A N 1
ATOM 799 C CA . LEU A 1 103 ? -39.924 -12.575 22.993 1.00 60.87 103 LEU A CA 1
ATOM 800 C C . LEU A 1 103 ? -39.218 -13.317 21.879 1.00 63.79 103 LEU A C 1
ATOM 801 O O . LEU A 1 103 ? -38.470 -14.215 22.119 1.00 63.77 103 LEU A O 1
ATOM 806 N N . SER A 1 104 ? -39.501 -12.962 20.643 1.00 69.91 104 SER A N 1
ATOM 807 C CA . SER A 1 104 ? -38.948 -13.673 19.504 1.00 67.63 104 SER A CA 1
ATOM 808 C C . SER A 1 104 ? -37.605 -13.321 18.884 1.00 75.79 104 SER A C 1
ATOM 809 O O . SER A 1 104 ? -37.159 -14.021 17.989 1.00 78.12 104 SER A O 1
ATOM 812 N N . GLY A 1 105 ? -36.974 -12.252 19.304 1.00 72.32 105 GLY A N 1
ATOM 813 C CA . GLY A 1 105 ? -35.688 -11.915 18.734 1.00 66.40 105 GLY A CA 1
ATOM 814 C C . GLY A 1 105 ? -35.761 -11.266 17.380 1.00 63.46 105 GLY A C 1
ATOM 815 O O . GLY A 1 105 ? -34.762 -10.988 16.775 1.00 73.15 105 GLY A O 1
ATOM 816 N N . GLU A 1 106 ? -36.961 -11.010 16.911 1.00 69.73 106 GLU A N 1
ATOM 817 C CA . GLU A 1 106 ? -37.136 -10.379 15.638 1.00 69.08 106 GLU A CA 1
ATOM 818 C C . GLU A 1 106 ? -36.861 -8.934 15.810 1.00 71.71 106 GLU A C 1
ATOM 819 O O . GLU A 1 106 ? -37.412 -8.335 16.682 1.00 84.56 106 GLU A O 1
ATOM 821 N N . ASP A 1 107 ? -36.032 -8.361 14.969 1.00 60.19 107 ASP A N 1
ATOM 822 C CA . ASP A 1 107 ? -35.744 -6.948 15.040 1.00 64.11 107 ASP A CA 1
ATOM 823 C C . ASP A 1 107 ? -34.865 -6.572 16.183 1.00 60.37 107 ASP A C 1
ATOM 824 O O . ASP A 1 107 ? -34.801 -5.429 16.554 1.00 57.19 107 ASP A O 1
ATOM 829 N N . GLY A 1 108 ? -34.184 -7.547 16.732 1.00 56.33 108 GLY A N 1
ATOM 830 C CA . GLY A 1 108 ? -33.326 -7.331 17.863 1.00 52.02 108 GLY A CA 1
ATOM 831 C C . GLY A 1 108 ? -34.058 -7.275 19.170 1.00 48.09 108 GLY A C 1
ATOM 832 O O . GLY A 1 108 ? -33.509 -6.847 20.124 1.00 58.06 108 GLY A O 1
ATOM 833 N N . CYS A 1 109 ? -35.299 -7.711 19.212 1.00 51.67 109 CYS A N 1
ATOM 834 C CA . CYS A 1 109 ? -36.124 -7.692 20.442 1.00 52.41 109 CYS A CA 1
ATOM 835 C C . CYS A 1 109 ? -36.460 -6.292 20.878 1.00 48.91 109 CYS A C 1
ATOM 836 O O . CYS A 1 109 ? -35.981 -5.858 21.884 1.00 47.93 109 CYS A O 1
ATOM 839 N N . PRO A 1 110 ? -37.310 -5.590 20.129 1.00 51.48 110 PRO A N 1
ATOM 840 C CA . PRO A 1 110 ? -37.613 -4.206 20.451 1.00 43.45 110 PRO A CA 1
ATOM 841 C C . PRO A 1 110 ? -38.282 -3.954 21.806 1.00 44.50 110 PRO A C 1
ATOM 842 O O . PRO A 1 110 ? -39.186 -4.679 22.205 1.00 44.92 110 PRO A O 1
ATOM 846 N N . PHE A 1 111 ? -37.850 -2.862 22.439 1.00 43.85 111 PHE A N 1
ATOM 847 C CA . PHE A 1 111 ? -38.488 -2.333 23.598 1.00 42.62 111 PHE A CA 1
ATOM 848 C C . PHE A 1 111 ? -39.577 -1.350 23.192 1.00 43.23 111 PHE A C 1
ATOM 849 O O . PHE A 1 111 ? -39.274 -0.174 22.884 1.00 41.50 111 PHE A O 1
ATOM 857 N N . ASP A 1 112 ? -40.826 -1.816 23.211 1.00 37.43 112 ASP A N 1
ATOM 858 C CA . ASP A 1 112 ? -41.992 -0.959 22.950 1.00 44.05 112 ASP A CA 1
ATOM 859 C C . ASP A 1 112 ? -41.838 -0.211 21.643 1.00 49.74 112 ASP A C 1
ATOM 860 O O . ASP A 1 112 ? -41.446 -0.818 20.621 1.00 50.06 112 ASP A O 1
ATOM 862 N N . SER A 1 113 ? -42.104 1.095 21.668 1.00 44.24 113 SER A N 1
ATOM 863 C CA . SER A 1 113 ? -41.914 1.861 20.484 1.00 42.86 113 SER A CA 1
ATOM 864 C C . SER A 1 113 ? -40.872 2.901 20.732 1.00 43.52 113 SER A C 1
ATOM 865 O O . SER A 1 113 ? -41.082 4.046 20.426 1.00 39.86 113 SER A O 1
ATOM 868 N N . THR A 1 114 ? -39.742 2.500 21.295 1.00 43.51 114 THR A N 1
ATOM 869 C CA . THR A 1 114 ? -38.650 3.416 21.645 1.00 39.46 114 THR A CA 1
ATOM 870 C C . THR A 1 114 ? -37.600 3.545 20.601 1.00 43.18 114 THR A C 1
ATOM 871 O O . THR A 1 114 ? -36.687 4.336 20.753 1.00 45.02 114 THR A O 1
ATOM 875 N N . GLY A 1 115 ? -37.668 2.736 19.557 1.00 43.86 115 GLY A N 1
ATOM 876 C CA . GLY A 1 115 ? -36.609 2.764 18.562 1.00 48.48 115 GLY A CA 1
ATOM 877 C C . GLY A 1 115 ? -35.390 1.943 18.920 1.00 48.14 115 GLY A C 1
ATOM 878 O O . GLY A 1 115 ? -34.461 1.822 18.128 1.00 48.32 115 GLY A O 1
ATOM 879 N N . MET A 1 116 ? -35.394 1.359 20.114 1.00 54.48 116 MET A N 1
ATOM 880 C CA . MET A 1 116 ? -34.235 0.636 20.630 1.00 42.33 116 MET A CA 1
ATOM 881 C C . MET A 1 116 ? -34.637 -0.764 20.999 1.00 35.90 116 MET A C 1
ATOM 882 O O . MET A 1 116 ? -35.823 -1.091 21.117 1.00 37.17 116 MET A O 1
ATOM 887 N N . SER A 1 117 ? -33.640 -1.598 21.190 1.00 39.11 117 SER A N 1
ATOM 888 C CA . SER A 1 117 ? -33.890 -3.003 21.415 1.00 43.91 117 SER A CA 1
ATOM 889 C C . SER A 1 117 ? -32.839 -3.618 22.338 1.00 39.30 117 SER A C 1
ATOM 890 O O . SER A 1 117 ? -31.857 -2.956 22.706 1.00 47.22 117 SER A O 1
ATOM 893 N N . ILE A 1 118 ? -33.016 -4.906 22.639 1.00 43.60 118 ILE A N 1
ATOM 894 C CA . ILE A 1 118 ? -32.027 -5.629 23.424 1.00 44.05 118 ILE A CA 1
ATOM 895 C C . ILE A 1 118 ? -30.687 -5.599 22.729 1.00 44.12 118 ILE A C 1
ATOM 896 O O . ILE A 1 118 ? -29.662 -5.388 23.376 1.00 44.20 118 ILE A O 1
ATOM 901 N N . ALA A 1 119 ? -30.720 -5.753 21.402 1.00 50.69 119 ALA A N 1
ATOM 902 C CA . ALA A 1 119 ? -29.480 -5.700 20.599 1.00 44.90 119 ALA A CA 1
ATOM 903 C C . ALA A 1 119 ? -28.703 -4.398 20.794 1.00 45.48 119 ALA A C 1
ATOM 904 O O . ALA A 1 119 ? -27.498 -4.441 21.104 1.00 48.85 119 ALA A O 1
ATOM 906 N N . SER A 1 120 ? -29.389 -3.257 20.633 1.00 43.82 120 SER A N 1
ATOM 907 C CA . SER A 1 120 ? -28.714 -1.946 20.671 1.00 44.12 120 SER A CA 1
ATOM 908 C C . SER A 1 120 ? -28.251 -1.674 22.086 1.00 43.36 120 SER A C 1
ATOM 90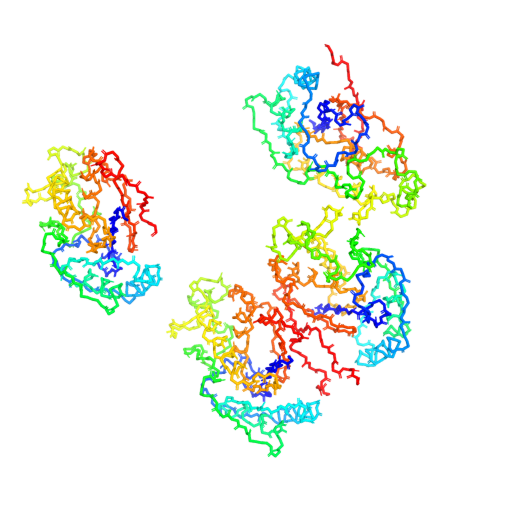9 O O . SER A 1 120 ? -27.078 -1.312 22.336 1.00 40.00 120 SER A O 1
ATOM 912 N N . TRP A 1 121 ? -29.132 -1.952 23.040 1.00 43.21 121 TRP A N 1
ATOM 913 C CA . TRP A 1 121 ? -28.757 -1.663 24.444 1.00 43.63 121 TRP A CA 1
ATOM 914 C C . TRP A 1 121 ? -27.535 -2.482 24.886 1.00 45.37 121 TRP A C 1
ATOM 915 O O . TRP A 1 121 ? -26.646 -1.923 25.531 1.00 46.38 121 TRP A O 1
ATOM 926 N N . SER A 1 122 ? -27.460 -3.758 24.466 1.00 41.98 122 SER A N 1
ATOM 927 C CA . SER A 1 122 ? -26.265 -4.587 24.679 1.00 39.84 122 SER A CA 1
ATOM 928 C C . SER A 1 122 ? -24.971 -3.944 24.153 1.00 41.07 122 SER A C 1
ATOM 929 O O . SER A 1 122 ? -24.002 -3.815 24.902 1.00 44.40 122 SER A O 1
ATOM 932 N N . LYS A 1 123 ? -24.924 -3.564 22.879 1.00 42.64 123 LYS A N 1
ATOM 933 C CA . LYS A 1 123 ? -23.672 -2.945 22.363 1.00 45.34 123 LYS A CA 1
ATOM 934 C C . LYS A 1 123 ? -23.429 -1.737 23.211 1.00 45.61 123 LYS A C 1
ATOM 935 O O . LYS A 1 123 ? -22.381 -1.608 23.867 1.00 50.02 123 LYS A O 1
ATOM 937 N N . LYS A 1 124 ? -24.458 -0.902 23.266 1.00 44.94 124 LYS A N 1
ATOM 938 C CA . LYS A 1 124 ? -24.333 0.421 23.891 1.00 47.40 124 LYS A CA 1
ATOM 939 C C . LYS A 1 124 ? -23.893 0.378 25.352 1.00 47.33 124 LYS A C 1
ATOM 940 O O . LYS A 1 124 ? -22.956 1.084 25.745 1.00 41.56 124 LYS A O 1
ATOM 946 N N . ASN A 1 125 ? -24.552 -0.476 26.136 1.00 46.98 125 ASN A N 1
ATOM 947 C CA . ASN A 1 125 ? -24.235 -0.621 27.568 1.00 45.83 125 ASN A CA 1
ATOM 948 C C . ASN A 1 125 ? -22.935 -1.369 27.830 1.00 42.24 125 ASN A C 1
ATOM 949 O O . ASN A 1 125 ? -22.293 -1.163 28.871 1.00 38.36 125 ASN A O 1
ATOM 954 N N . ALA A 1 126 ? -22.584 -2.275 26.916 1.00 40.70 126 ALA A N 1
ATOM 955 C CA . ALA A 1 126 ? -21.294 -2.969 27.004 1.00 43.93 126 ALA A CA 1
ATOM 956 C C . ALA A 1 126 ? -20.140 -2.019 26.730 1.00 42.88 126 ALA A C 1
ATOM 957 O O . ALA A 1 126 ? -19.131 -2.050 27.406 1.00 40.95 126 ALA A O 1
ATOM 959 N N . GLN A 1 127 ? -20.313 -1.175 25.712 1.00 48.92 127 GLN A N 1
ATOM 960 C CA . GLN A 1 127 ? -19.324 -0.156 25.394 1.00 52.94 127 GLN A CA 1
ATOM 961 C C . GLN A 1 127 ? -19.046 0.722 26.594 1.00 44.45 127 GLN A C 1
ATOM 962 O O . GLN A 1 127 ? -17.907 0.836 27.012 1.00 44.62 127 GLN A O 1
ATOM 968 N N . LEU A 1 128 ? -20.095 1.287 27.165 1.00 43.25 128 LEU A N 1
ATOM 969 C CA . LEU A 1 128 ? -19.977 2.096 28.376 1.00 42.11 128 LEU A CA 1
ATOM 970 C C . LEU A 1 128 ? -19.209 1.374 29.462 1.00 41.89 128 LEU A C 1
ATOM 971 O O . LEU A 1 128 ? -18.322 1.938 30.087 1.00 47.60 128 LEU A O 1
ATOM 976 N N . LEU A 1 129 ? -19.562 0.123 29.704 1.00 47.64 129 LEU A N 1
ATOM 977 C CA . LEU A 1 129 ? -18.964 -0.567 30.834 1.00 50.81 129 LEU A CA 1
ATOM 978 C C . LEU A 1 129 ? -17.456 -0.806 30.648 1.00 50.09 129 LEU A C 1
ATOM 979 O O . LEU A 1 129 ? -16.642 -0.603 31.563 1.00 47.58 129 LEU A O 1
ATOM 984 N N . LEU A 1 130 ? -17.074 -1.199 29.454 1.00 51.04 130 LEU A N 1
ATOM 985 C CA . LEU A 1 130 ? -15.660 -1.403 29.176 1.00 57.95 130 LEU A CA 1
ATOM 986 C C . LEU A 1 130 ? -14.867 -0.116 29.431 1.00 58.70 130 LEU A C 1
ATOM 987 O O . LEU A 1 130 ? -13.922 -0.122 30.211 1.00 61.54 130 LEU A O 1
ATOM 992 N N . ASP A 1 131 ? -15.295 0.991 28.823 1.00 55.13 131 ASP A N 1
ATOM 993 C CA . ASP A 1 131 ? -14.577 2.268 28.956 1.00 53.54 131 ASP A CA 1
ATOM 994 C C . ASP A 1 131 ? -14.434 2.630 30.427 1.00 53.54 131 ASP A C 1
ATOM 995 O O . ASP A 1 131 ? -13.410 3.102 30.863 1.00 57.42 131 ASP A O 1
ATOM 1000 N N . LEU A 1 132 ? -15.472 2.359 31.196 1.00 56.27 132 LEU A N 1
ATOM 1001 C CA . LEU A 1 132 ? -15.451 2.606 32.629 1.00 55.31 132 LEU A CA 1
ATOM 1002 C C . LEU A 1 132 ? -14.427 1.734 33.365 1.00 57.60 132 LEU A C 1
ATOM 1003 O O . LEU A 1 132 ? -13.912 2.145 34.418 1.00 53.55 132 LEU A O 1
ATOM 1008 N N . CYS A 1 133 ? -14.168 0.532 32.822 1.00 63.12 133 CYS A N 1
ATOM 1009 C CA . CYS A 1 133 ? -13.119 -0.386 33.343 1.00 59.29 133 CYS A CA 1
ATOM 1010 C C . CYS A 1 133 ? -11.678 0.023 32.915 1.00 56.61 133 CYS A C 1
ATOM 1011 O O . CYS A 1 133 ? -10.762 -0.033 33.736 1.00 51.54 133 CYS A O 1
ATOM 1014 N N . LYS A 1 134 ? -11.502 0.459 31.658 1.00 54.57 134 LYS A N 1
ATOM 1015 C CA . LYS A 1 134 ? -10.224 1.002 31.180 1.00 50.73 134 LYS A CA 1
ATOM 1016 C C . LYS A 1 134 ? -9.862 2.218 31.994 1.00 54.62 134 LYS A C 1
ATOM 1017 O O . LYS A 1 134 ? -8.721 2.367 32.423 1.00 65.18 134 LYS A O 1
ATOM 1019 N N . GLN A 1 135 ? -10.863 3.040 32.276 1.00 60.73 135 GLN A N 1
ATOM 1020 C CA . GLN A 1 135 ? -10.731 4.226 33.159 1.00 59.31 135 GLN A CA 1
ATOM 1021 C C . GLN A 1 135 ? -10.251 3.899 34.565 1.00 58.55 135 GLN A C 1
ATOM 1022 O O . GLN A 1 135 ? -9.723 4.773 35.246 1.00 60.05 135 GLN A O 1
ATOM 1028 N N . ASN A 1 136 ? -10.498 2.681 35.037 1.00 64.23 136 ASN A N 1
ATOM 1029 C CA . ASN A 1 136 ? -10.214 2.312 36.434 1.00 63.13 136 ASN A CA 1
ATOM 1030 C C . ASN A 1 136 ? -9.588 0.972 36.491 1.00 62.17 136 ASN A C 1
ATOM 1031 O O . ASN A 1 136 ? -10.049 0.100 37.230 1.00 52.84 136 ASN A O 1
ATOM 1036 N N . GLU A 1 137 ? -8.528 0.798 35.700 1.00 64.38 137 GLU A N 1
ATOM 1037 C CA . GLU A 1 137 ? -7.898 -0.509 35.606 1.00 60.63 137 GLU A CA 1
ATOM 1038 C C . GLU A 1 137 ? -7.310 -0.930 36.932 1.00 53.16 137 GLU A C 1
ATOM 1039 O O . GLU A 1 137 ? -6.876 -0.117 37.700 1.00 45.71 137 GLU A O 1
ATOM 1045 N N . ASN A 1 138 ? -7.300 -2.231 37.153 1.00 59.87 138 ASN A N 1
ATOM 1046 C CA . ASN A 1 138 ? -6.730 -2.852 38.352 1.00 68.73 138 ASN A CA 1
ATOM 1047 C C . ASN A 1 138 ? -7.409 -2.415 39.625 1.00 76.69 138 ASN A C 1
ATOM 1048 O O . ASN A 1 138 ? -6.810 -2.452 40.721 1.00 72.53 138 ASN A O 1
ATOM 1053 N N . LYS A 1 139 ? -8.683 -2.046 39.467 1.00 73.41 139 LYS A N 1
ATOM 1054 C CA . LYS A 1 139 ? -9.523 -1.674 40.574 1.00 60.92 139 LYS A CA 1
ATOM 1055 C C . LYS A 1 139 ? -10.819 -2.528 40.620 1.00 55.64 139 LYS A C 1
ATOM 1056 O O . LYS A 1 139 ? -11.231 -3.159 39.652 1.00 45.70 139 LYS A O 1
ATOM 1062 N N . THR A 1 140 ? -11.448 -2.536 41.777 1.00 55.18 140 THR A N 1
ATOM 1063 C CA . THR A 1 140 ? -12.733 -3.192 41.978 1.00 49.22 140 THR A CA 1
ATOM 1064 C C . THR A 1 140 ? -13.849 -2.147 41.895 1.00 45.81 140 THR A C 1
ATOM 1065 O O . THR A 1 140 ? -13.974 -1.266 42.773 1.00 45.23 140 THR A O 1
ATOM 1069 N N . ILE A 1 141 ? -14.673 -2.294 40.871 1.00 39.51 141 ILE A N 1
ATOM 1070 C CA . ILE A 1 141 ? -15.684 -1.312 40.527 1.00 40.19 141 ILE A CA 1
ATOM 1071 C C . ILE A 1 141 ? -17.106 -1.819 40.816 1.00 40.89 141 ILE A C 1
ATOM 1072 O O . ILE A 1 141 ? -17.470 -2.897 40.381 1.00 39.91 141 ILE A O 1
ATOM 1077 N N . VAL A 1 142 ? -17.920 -1.009 41.464 1.00 37.94 142 VAL A N 1
ATOM 1078 C CA . VAL A 1 142 ? -19.303 -1.353 41.743 1.00 33.92 142 VAL A CA 1
ATOM 1079 C C . VAL A 1 142 ? -20.222 -0.446 40.931 1.00 32.63 142 VAL A C 1
ATOM 1080 O O . VAL A 1 142 ? -20.016 0.760 40.827 1.00 31.13 142 VAL A O 1
ATOM 1084 N N . CYS A 1 143 ? -21.258 -1.022 40.375 1.00 29.75 143 CYS A N 1
ATOM 1085 C CA . CYS A 1 143 ? -22.240 -0.265 39.665 1.00 33.98 143 CYS A CA 1
ATOM 1086 C C . CYS A 1 143 ? -23.624 -0.686 40.081 1.00 37.15 143 CYS A C 1
ATOM 1087 O O . CYS A 1 143 ? -23.993 -1.840 39.913 1.00 41.15 143 CYS A O 1
ATOM 1090 N N . VAL A 1 144 ? -24.375 0.241 40.651 1.00 38.25 144 VAL A N 1
ATOM 1091 C CA . VAL A 1 144 ? -25.731 -0.048 41.062 1.00 40.48 144 VAL A CA 1
ATOM 1092 C C . VAL A 1 144 ? -26.659 0.350 39.945 1.00 37.28 144 VAL A C 1
ATOM 1093 O O . VAL A 1 144 ? -26.688 1.519 39.537 1.00 35.07 144 VAL A O 1
ATOM 1097 N N . SER A 1 145 ? -27.422 -0.604 39.444 1.00 32.34 145 SER A N 1
ATOM 1098 C CA . SER A 1 145 ? -28.282 -0.290 38.327 1.00 31.04 145 SER A CA 1
ATOM 1099 C C . SER A 1 145 ? -29.592 -1.108 38.331 1.00 31.85 145 SER A C 1
ATOM 1100 O O . SER A 1 145 ? -30.064 -1.549 39.353 1.00 29.45 145 SER A O 1
ATOM 1103 N N . HIS A 1 146 ? -30.157 -1.324 37.140 1.00 33.28 146 HIS A N 1
ATOM 1104 C CA . HIS A 1 146 ? -31.449 -1.910 37.029 1.00 35.31 146 HIS A CA 1
ATOM 1105 C C . HIS A 1 146 ? -31.438 -3.227 36.267 1.00 31.85 146 HIS A C 1
ATOM 1106 O O . HIS A 1 146 ? -30.469 -3.586 35.614 1.00 33.14 146 HIS A O 1
ATOM 1113 N N . GLY A 1 147 ? -32.560 -3.926 36.341 1.00 31.55 147 GLY A N 1
ATOM 1114 C CA . GLY A 1 147 ? -32.682 -5.256 35.776 1.00 33.04 147 GLY A CA 1
ATOM 1115 C C . GLY A 1 147 ? -32.552 -5.314 34.254 1.00 31.81 147 GLY A C 1
ATOM 1116 O O . GLY A 1 147 ? -31.765 -6.099 33.735 1.00 34.78 147 GLY A O 1
ATOM 1117 N N . ALA A 1 148 ? -33.318 -4.527 33.506 1.00 29.56 148 ALA A N 1
ATOM 1118 C CA . ALA A 1 148 ? -33.136 -4.586 32.044 1.00 31.69 148 ALA A CA 1
ATOM 1119 C C . ALA A 1 148 ? -31.706 -4.111 31.640 1.00 37.17 148 ALA A C 1
ATOM 1120 O O . ALA A 1 148 ? -31.074 -4.707 30.773 1.00 40.77 148 ALA A O 1
ATOM 1122 N N . TRP A 1 149 ? -31.179 -3.095 32.335 1.00 32.08 149 TRP A N 1
ATOM 1123 C CA . TRP A 1 149 ? -29.898 -2.546 32.001 1.00 30.08 149 TRP A CA 1
ATOM 1124 C C . TRP A 1 149 ? -28.758 -3.524 32.302 1.00 32.14 149 TRP A C 1
ATOM 1125 O O . TRP A 1 149 ? -27.893 -3.736 31.462 1.00 33.84 149 TRP A O 1
ATOM 1136 N N . ILE A 1 150 ? -28.725 -4.089 33.512 1.00 28.14 150 ILE A N 1
ATOM 1137 C CA . ILE A 1 150 ? -27.699 -5.052 33.850 1.00 30.49 150 ILE A CA 1
ATOM 1138 C C . ILE A 1 150 ? -27.769 -6.312 32.932 1.00 34.68 150 ILE A C 1
ATOM 1139 O O . ILE A 1 150 ? -26.728 -6.768 32.443 1.00 31.53 150 ILE A O 1
ATOM 1144 N N . LYS A 1 151 ? -28.965 -6.885 32.693 1.00 32.76 151 LYS A N 1
ATOM 1145 C CA . LYS A 1 151 ? -29.084 -8.071 31.814 1.00 31.03 151 LYS A CA 1
ATOM 1146 C C . LYS A 1 151 ? -28.472 -7.828 30.403 1.00 36.77 151 LYS A C 1
ATOM 1147 O O . LYS A 1 151 ? -27.622 -8.592 29.966 1.00 40.72 151 LYS A O 1
ATOM 1153 N N . THR A 1 152 ? -28.889 -6.759 29.716 1.00 35.03 152 THR A N 1
ATOM 1154 C CA . THR A 1 152 ? -28.284 -6.354 28.425 1.00 38.85 152 THR A CA 1
ATOM 1155 C C . THR A 1 152 ? -26.758 -6.161 28.507 1.00 40.24 152 THR A C 1
ATOM 1156 O O . THR A 1 152 ? -26.047 -6.490 27.554 1.00 40.47 152 THR A O 1
ATOM 1160 N N . SER A 1 153 ? -26.256 -5.628 29.628 1.00 38.21 153 SER A N 1
ATOM 1161 C CA . SER A 1 153 ? -24.805 -5.517 29.820 1.00 38.18 153 SER A CA 1
ATOM 1162 C C . SER A 1 153 ? -24.098 -6.880 29.822 1.00 39.13 153 SER A C 1
ATOM 1163 O O . SER A 1 153 ? -22.988 -7.012 29.300 1.00 43.92 153 SER A O 1
ATOM 1166 N N . ILE A 1 154 ? -24.740 -7.886 30.419 1.00 45.04 154 ILE A N 1
ATOM 1167 C CA . ILE A 1 154 ? -24.199 -9.239 30.422 1.00 41.08 154 ILE A CA 1
ATOM 1168 C C . ILE A 1 154 ? -24.183 -9.744 29.003 1.00 40.30 154 ILE A C 1
ATOM 1169 O O . ILE A 1 154 ? -23.208 -10.309 28.577 1.00 49.17 154 ILE A O 1
ATOM 1174 N N . LEU A 1 155 ? -25.248 -9.524 28.259 1.00 40.52 155 LEU A N 1
ATOM 1175 C CA . LEU A 1 155 ? -25.295 -10.003 26.891 1.00 40.22 155 LEU A CA 1
ATOM 1176 C C . LEU A 1 155 ? -24.307 -9.279 26.023 1.00 41.83 155 LEU A C 1
ATOM 1177 O O . LEU A 1 155 ? -23.763 -9.862 25.091 1.00 47.24 155 LEU A O 1
ATOM 1182 N N . GLY A 1 156 ? -24.085 -8.006 26.312 1.00 43.14 156 GLY A N 1
ATOM 1183 C CA . GLY A 1 156 ? -23.157 -7.213 25.521 1.00 41.32 156 GLY A CA 1
ATOM 1184 C C . GLY A 1 156 ? -21.731 -7.598 25.813 1.00 41.00 156 GLY A C 1
ATOM 1185 O O . GLY A 1 156 ? -20.931 -7.761 24.908 1.00 45.26 156 GLY A O 1
ATOM 1186 N N . LEU A 1 157 ? -21.445 -7.759 27.093 1.00 42.23 157 LEU A N 1
ATOM 1187 C CA . LEU A 1 157 ? -20.115 -8.065 27.556 1.00 45.71 157 LEU A CA 1
ATOM 1188 C C . LEU A 1 157 ? -19.621 -9.429 27.087 1.00 46.78 157 LEU A C 1
ATOM 1189 O O . LEU A 1 157 ? -18.479 -9.566 26.691 1.00 53.52 157 LEU A O 1
ATOM 1194 N N . LEU A 1 158 ? -20.492 -10.427 27.147 1.00 45.24 158 LEU A N 1
ATOM 1195 C CA . LEU A 1 158 ? -20.161 -11.786 26.751 1.00 43.38 158 LEU A CA 1
ATOM 1196 C C . LEU A 1 158 ? -20.589 -12.116 25.349 1.00 48.83 158 LEU A C 1
ATOM 1197 O O . LEU A 1 158 ? -20.539 -13.274 24.972 1.00 50.91 158 LEU A O 1
ATOM 1202 N N . GLU A 1 159 ? -21.068 -11.127 24.595 1.00 57.67 159 GLU A N 1
ATOM 1203 C CA . GLU A 1 159 ? -21.405 -11.285 23.168 1.00 58.67 159 GLU A CA 1
ATOM 1204 C C . GLU A 1 159 ? -22.515 -12.280 22.851 1.00 58.21 159 GLU A C 1
ATOM 1205 O O . GLU A 1 159 ? -22.469 -12.951 21.798 1.00 54.65 159 GLU A O 1
ATOM 1211 N N . MET A 1 160 ? -23.525 -12.345 23.722 1.00 51.16 160 MET A N 1
ATOM 1212 C CA . MET A 1 160 ? -24.630 -13.298 23.536 1.00 49.78 160 MET A CA 1
ATOM 1213 C C . MET A 1 160 ? -25.681 -12.719 22.639 1.00 50.43 160 MET A C 1
ATOM 1214 O O . MET A 1 160 ? -25.693 -11.533 22.383 1.00 52.03 160 MET A O 1
ATOM 1219 N N . GLU A 1 161 ? -26.565 -13.558 22.137 1.00 59.47 161 GLU A N 1
ATOM 1220 C CA . GLU A 1 161 ? -27.567 -13.070 21.189 1.00 60.87 161 GLU A CA 1
ATOM 1221 C C . GLU A 1 161 ? -28.737 -12.455 21.999 1.00 53.13 161 GLU A C 1
ATOM 1222 O O . GLU A 1 161 ? -28.909 -12.771 23.167 1.00 50.47 161 GLU A O 1
ATOM 1228 N N . PRO A 1 162 ? -29.518 -11.554 21.382 1.00 53.47 162 PRO A N 1
ATOM 1229 C CA . PRO A 1 162 ? -30.627 -10.900 22.087 1.00 51.35 162 PRO A CA 1
ATOM 1230 C C . PRO A 1 162 ? -31.610 -11.803 22.837 1.00 49.51 162 PRO A C 1
ATOM 1231 O O . PRO A 1 162 ? -32.054 -11.435 23.930 1.00 53.82 162 PRO A O 1
ATOM 1235 N N . THR A 1 163 ? -31.924 -12.972 22.296 1.00 50.87 163 THR A N 1
ATOM 1236 C CA . THR A 1 163 ? -32.919 -13.870 22.920 1.00 53.53 163 THR A CA 1
ATOM 1237 C C . THR A 1 163 ? -32.462 -14.489 24.235 1.00 48.73 163 THR A C 1
ATOM 1238 O O . THR A 1 163 ? -33.308 -14.917 25.044 1.00 48.98 163 THR A O 1
ATOM 1242 N N . MET A 1 164 ? -31.150 -14.493 24.467 1.00 40.27 164 MET A N 1
ATOM 1243 C CA . MET A 1 164 ? -30.598 -15.036 25.690 1.00 45.38 164 MET A CA 1
ATOM 1244 C C . MET A 1 164 ? -31.052 -14.213 26.894 1.00 48.76 164 MET A C 1
ATOM 1245 O O . MET A 1 164 ? -31.087 -14.719 28.059 1.00 44.77 164 MET A O 1
ATOM 1250 N N . TYR A 1 165 ? -31.412 -12.958 26.628 1.00 46.08 165 TYR A N 1
ATOM 1251 C CA . TYR A 1 165 ? -31.952 -12.089 27.658 1.00 44.20 165 TYR A CA 1
ATOM 1252 C C . TYR A 1 165 ? -32.984 -12.815 28.510 1.00 46.27 165 TYR A C 1
ATOM 1253 O O . TYR A 1 165 ? -32.967 -12.696 29.732 1.00 50.90 165 TYR A O 1
ATOM 1262 N N . HIS A 1 166 ? -33.867 -13.580 27.878 1.00 43.44 166 HIS A N 1
ATOM 1263 C CA . HIS A 1 166 ? -34.970 -14.194 28.609 1.00 43.70 166 HIS A CA 1
ATOM 1264 C C . HIS A 1 166 ? -34.567 -15.378 29.435 1.00 41.75 166 HIS A C 1
ATOM 1265 O O . HIS A 1 166 ? -35.359 -15.890 30.198 1.00 43.17 166 HIS A O 1
ATOM 1272 N N . LYS A 1 167 ? -33.330 -15.815 29.289 1.00 46.28 167 LYS A N 1
ATOM 1273 C CA . LYS A 1 167 ? -32.809 -16.919 30.078 1.00 46.51 167 LYS A CA 1
ATOM 1274 C C . LYS A 1 167 ? -32.094 -16.459 31.350 1.00 44.98 167 LYS A C 1
ATOM 1275 O O . LYS A 1 167 ? -31.454 -17.268 32.049 1.00 47.70 167 LYS A O 1
ATOM 1281 N N . PHE A 1 168 ? -32.195 -15.177 31.671 1.00 43.40 168 PHE A N 1
ATOM 1282 C CA . PHE A 1 168 ? -31.653 -14.693 32.914 1.00 41.65 168 PHE A CA 1
ATOM 1283 C C . PHE A 1 168 ? -32.761 -14.159 33.777 1.00 38.30 168 PHE A C 1
ATOM 1284 O O . PHE A 1 168 ? -33.729 -13.659 33.275 1.00 43.99 168 PHE A O 1
ATOM 1292 N N . GLN A 1 169 ? -32.659 -14.378 35.076 1.00 35.48 169 GLN A N 1
ATOM 1293 C CA . GLN A 1 169 ? -33.561 -13.731 36.032 1.00 39.78 169 GLN A CA 1
ATOM 1294 C C . GLN A 1 169 ? -32.745 -13.147 37.162 1.00 31.29 169 GLN A C 1
ATOM 1295 O O . GLN A 1 169 ? -32.010 -13.834 37.813 1.00 31.54 169 GLN A O 1
ATOM 1301 N N . LEU A 1 170 ? -32.887 -11.850 37.322 1.00 32.23 170 LEU A N 1
ATOM 1302 C CA . LEU A 1 170 ? -31.999 -11.060 38.113 1.00 36.62 170 LEU A CA 1
ATOM 1303 C C . LEU A 1 170 ? -32.860 -10.408 39.156 1.00 35.49 170 LEU A C 1
ATOM 1304 O O . LEU A 1 170 ? -33.626 -9.536 38.850 1.00 40.21 170 LEU A O 1
ATOM 1309 N N . GLY A 1 171 ? -32.772 -10.893 40.375 1.00 30.53 171 GLY A N 1
ATOM 1310 C CA . GLY A 1 171 ? -33.503 -10.297 41.463 1.00 34.40 171 GLY A CA 1
ATOM 1311 C C . GLY A 1 171 ? -32.873 -9.087 42.163 1.00 36.52 171 GLY A C 1
ATOM 1312 O O . GLY A 1 171 ? -31.744 -8.672 41.956 1.00 31.42 171 GLY A O 1
ATOM 1313 N N . ASN A 1 172 ? -33.674 -8.499 43.008 1.00 45.32 172 ASN A N 1
ATOM 1314 C CA . ASN A 1 172 ? -33.277 -7.313 43.700 1.00 42.68 172 ASN A CA 1
ATOM 1315 C C . ASN A 1 172 ? -32.083 -7.528 44.547 1.00 37.28 172 ASN A C 1
ATOM 1316 O O . ASN A 1 172 ? -32.039 -8.376 45.395 1.00 37.17 172 ASN A O 1
ATOM 1321 N N . THR A 1 173 ? -31.105 -6.687 44.319 1.00 36.98 173 THR A N 1
ATOM 1322 C CA . THR A 1 173 ? -29.901 -6.739 45.071 1.00 36.92 173 THR A CA 1
ATOM 1323 C C . THR A 1 173 ? -28.977 -7.846 44.607 1.00 39.16 173 THR A C 1
ATOM 1324 O O . THR A 1 173 ? -27.973 -8.079 45.202 1.00 44.20 173 THR A O 1
ATOM 1328 N N . GLY A 1 174 ? -29.324 -8.504 43.525 1.00 39.04 174 GLY A N 1
ATOM 1329 C CA . GLY A 1 174 ? -28.504 -9.571 42.981 1.00 42.26 174 GLY A CA 1
ATOM 1330 C C . GLY A 1 174 ? -27.164 -9.041 42.499 1.00 37.05 174 GLY A C 1
ATOM 1331 O O . GLY A 1 174 ? -27.101 -8.054 41.784 1.00 38.22 174 GLY A O 1
ATOM 1332 N N . ILE A 1 175 ? -26.099 -9.727 42.864 1.00 37.93 175 ILE A N 1
ATOM 1333 C CA . ILE A 1 175 ? -24.753 -9.361 42.432 1.00 35.37 175 ILE A CA 1
ATOM 1334 C C . ILE A 1 175 ? -24.315 -10.144 41.172 1.00 36.56 175 ILE A C 1
ATOM 1335 O O . ILE A 1 175 ? -24.556 -11.336 41.052 1.00 38.10 175 ILE A O 1
ATOM 1340 N N . THR A 1 176 ? -23.655 -9.448 40.259 1.00 36.43 176 THR A N 1
ATOM 1341 C CA . THR A 1 176 ? -23.123 -10.031 39.072 1.00 33.98 176 THR A CA 1
ATOM 1342 C C . THR A 1 176 ? -21.737 -9.441 38.954 1.00 36.55 176 THR A C 1
ATOM 1343 O O . THR A 1 176 ? -21.598 -8.236 38.968 1.00 36.97 176 THR A O 1
ATOM 1347 N N . THR A 1 177 ? -20.716 -10.293 38.805 1.00 39.78 177 THR A N 1
ATOM 1348 C CA . THR A 1 177 ? -19.323 -9.862 38.736 1.00 40.34 177 THR A CA 1
ATOM 1349 C C . THR A 1 177 ? -18.613 -10.408 37.482 1.00 37.94 177 THR A C 1
ATOM 1350 O O . THR A 1 177 ? -18.862 -11.531 37.018 1.00 36.34 177 THR A O 1
ATOM 1354 N N . PHE A 1 178 ? -17.717 -9.599 36.962 1.00 36.19 178 PHE A N 1
ATOM 1355 C CA . PHE A 1 178 ? -16.771 -10.026 35.931 1.00 41.20 178 PHE A CA 1
ATOM 1356 C C . PHE A 1 178 ? -15.319 -9.763 36.379 1.00 42.66 178 PHE A C 1
ATOM 1357 O O . PHE A 1 178 ? -15.047 -9.013 37.347 1.00 34.85 178 PHE A O 1
ATOM 1365 N N . ILE A 1 179 ? -14.426 -10.443 35.657 1.00 38.53 179 ILE A N 1
ATOM 1366 C CA . ILE A 1 179 ? -13.010 -10.144 35.625 1.00 45.97 179 ILE A CA 1
ATOM 1367 C C . ILE A 1 179 ? -12.569 -10.246 34.169 1.00 46.70 179 ILE A C 1
ATOM 1368 O O . ILE A 1 179 ? -13.400 -10.548 33.309 1.00 39.39 179 ILE A O 1
ATOM 1373 N N . PHE A 1 180 ? -11.278 -10.013 33.910 1.00 52.14 180 PHE A N 1
ATOM 1374 C CA . PHE A 1 180 ? -10.777 -10.040 32.538 1.00 59.60 180 PHE A CA 1
ATOM 1375 C C . PHE A 1 180 ? -9.654 -11.030 32.244 1.00 67.48 180 PHE A C 1
ATOM 1376 O O . PHE A 1 180 ? -8.627 -11.067 32.942 1.00 66.03 180 PHE A O 1
ATOM 1384 N N . ARG A 1 181 ? -9.870 -11.759 31.158 1.00 66.65 181 ARG A N 1
ATOM 1385 C CA . ARG A 1 181 ? -8.992 -12.787 30.669 1.00 70.75 181 ARG A CA 1
ATOM 1386 C C . ARG A 1 181 ? -9.097 -12.972 29.140 1.00 78.78 181 ARG A C 1
ATOM 1387 O O . ARG A 1 181 ? -10.004 -13.634 28.696 1.00 73.39 181 ARG A O 1
ATOM 1395 N N . HIS A 1 182 ? -8.193 -12.444 28.317 1.00 85.18 182 HIS A N 1
ATOM 1396 C CA . HIS A 1 182 ? -7.074 -11.603 28.714 1.00 84.54 182 HIS A CA 1
ATOM 1397 C C . HIS A 1 182 ? -7.530 -10.145 28.625 1.00 81.66 182 HIS A C 1
ATOM 1398 O O . HIS A 1 182 ? -7.258 -9.324 29.502 1.00 65.19 182 HIS A O 1
ATOM 1405 N N . GLY A 1 183 ? -8.199 -9.845 27.516 1.00 84.69 183 GLY A N 1
ATOM 1406 C CA . GLY A 1 183 ? -8.942 -8.610 27.346 1.00 81.06 183 GLY A CA 1
ATOM 1407 C C . GLY A 1 183 ? -10.444 -8.846 27.338 1.00 79.15 183 GLY A C 1
ATOM 1408 O O . GLY A 1 183 ? -11.230 -7.901 27.161 1.00 83.45 183 GLY A O 1
ATOM 1409 N N . HIS A 1 184 ? -10.873 -10.086 27.545 1.00 79.05 184 HIS A N 1
ATOM 1410 C CA . HIS A 1 184 ? -12.304 -10.379 27.445 1.00 81.19 184 HIS A CA 1
ATOM 1411 C C . HIS A 1 184 ? -12.945 -10.584 28.827 1.00 71.23 184 HIS A C 1
ATOM 1412 O O . HIS A 1 184 ? -12.353 -11.179 29.738 1.00 57.59 184 HIS A O 1
ATOM 1419 N N . PRO A 1 185 ? -14.155 -10.031 28.994 1.00 67.85 185 PRO A N 1
ATOM 1420 C CA . PRO A 1 185 ? -14.777 -10.189 30.280 1.00 59.77 185 PRO A CA 1
ATOM 1421 C C . PRO A 1 185 ? -15.107 -11.642 30.519 1.00 51.91 185 PRO A C 1
ATOM 1422 O O . PRO A 1 185 ? -15.446 -12.360 29.591 1.00 46.92 185 PRO A O 1
ATOM 1426 N N . VAL A 1 186 ? -14.982 -12.059 31.774 1.00 50.99 186 VAL A N 1
ATOM 1427 C CA . VAL A 1 186 ? -15.270 -13.420 32.168 1.00 48.63 186 VAL A CA 1
ATOM 1428 C C . VAL A 1 186 ? -16.249 -13.333 33.304 1.00 45.78 186 VAL A C 1
ATOM 1429 O O . VAL A 1 186 ? -15.950 -12.714 34.319 1.00 48.51 186 VAL A O 1
ATOM 1433 N N . LEU A 1 187 ? -17.398 -13.979 33.131 1.00 43.06 187 LEU A N 1
ATOM 1434 C CA . LEU A 1 187 ? -18.421 -13.964 34.162 1.00 46.26 187 LEU A CA 1
ATOM 1435 C C . LEU A 1 187 ? -18.018 -14.872 35.325 1.00 40.13 187 LEU A C 1
ATOM 1436 O O . LEU A 1 187 ? -17.925 -16.075 35.128 1.00 45.11 187 LEU A O 1
ATOM 1441 N N . THR A 1 188 ? -17.766 -14.300 36.499 1.00 35.73 188 THR A N 1
ATOM 1442 C CA . THR A 1 188 ? -17.434 -15.099 37.678 1.00 38.34 188 THR A CA 1
ATOM 1443 C C . THR A 1 188 ? -18.597 -15.259 38.641 1.00 37.62 188 THR A C 1
ATOM 1444 O O . THR A 1 188 ? -18.455 -15.968 39.618 1.00 38.65 188 THR A O 1
ATOM 1448 N N . SER A 1 189 ? -19.718 -14.573 38.402 1.00 41.02 189 SER A N 1
ATOM 1449 C CA . SER A 1 189 ? -20.928 -14.774 39.202 1.00 39.05 189 SER A CA 1
ATOM 1450 C C . SER A 1 189 ? -22.100 -14.000 38.617 1.00 38.83 189 SER A C 1
ATOM 1451 O O . SER A 1 189 ? -21.887 -13.036 37.916 1.00 36.16 189 SER A O 1
ATOM 1454 N N . PHE A 1 190 ? -23.321 -14.461 38.896 1.00 40.53 190 PHE A N 1
ATOM 1455 C CA . PHE A 1 190 ? -24.547 -13.820 38.428 1.00 40.34 190 PHE A CA 1
ATOM 1456 C C . PHE A 1 190 ? -25.651 -13.994 39.443 1.00 39.37 190 PHE A C 1
ATOM 1457 O O . PHE A 1 190 ? -25.750 -15.019 40.049 1.00 42.90 190 PHE A O 1
ATOM 1465 N N . ASN A 1 191 ? -26.463 -12.965 39.621 1.00 37.38 191 ASN A N 1
ATOM 1466 C CA . ASN A 1 191 ? -27.524 -12.901 40.615 1.00 38.49 191 ASN A CA 1
ATOM 1467 C C . ASN A 1 191 ? -27.323 -13.598 41.972 1.00 39.67 191 ASN A C 1
ATOM 1468 O O . ASN A 1 191 ? -28.220 -14.256 42.501 1.00 51.69 191 ASN A O 1
ATOM 1473 N N . SER A 1 192 ? -26.163 -13.425 42.549 1.00 39.76 192 SER A N 1
ATOM 1474 C CA . SER A 1 192 ? -25.928 -13.929 43.888 1.00 48.66 192 SER A CA 1
ATOM 1475 C C . SER A 1 192 ? -26.760 -13.147 44.872 1.00 47.10 192 SER A C 1
ATOM 1476 O O . SER A 1 192 ? -26.633 -11.922 44.941 1.00 53.38 192 SER A O 1
ATOM 1479 N N . THR A 1 193 ? -27.594 -13.877 45.605 1.00 49.79 193 THR A N 1
ATOM 1480 C CA . THR A 1 193 ? -28.612 -13.344 46.530 1.00 60.45 193 THR A CA 1
ATOM 1481 C C . THR A 1 193 ? -28.598 -14.054 47.908 1.00 64.00 193 THR A C 1
ATOM 1482 O O . THR A 1 193 ? -29.615 -14.061 48.622 1.00 62.73 193 THR A O 1
ATOM 1486 N N . GLN A 1 194 ? -27.451 -14.643 48.259 1.00 63.35 194 GLN A N 1
ATOM 1487 C CA . GLN A 1 194 ? -27.269 -15.395 49.494 1.00 62.25 194 GLN A CA 1
ATOM 1488 C C . GLN A 1 194 ? -27.319 -14.512 50.725 1.00 61.54 194 GLN A C 1
ATOM 1489 O O . GLN A 1 194 ? -27.635 -14.998 51.816 1.00 68.04 194 GLN A O 1
ATOM 1491 N N . HIS A 1 195 ? -27.039 -13.222 50.542 1.00 68.11 195 HIS A N 1
ATOM 1492 C CA . HIS A 1 195 ? -27.208 -12.189 51.593 1.00 65.87 195 HIS A CA 1
ATOM 1493 C C . HIS A 1 195 ? -28.702 -11.834 51.941 1.00 67.25 195 HIS A C 1
ATOM 1494 O O . HIS A 1 195 ? -28.939 -10.960 52.772 1.00 65.95 195 HIS A O 1
ATOM 1501 N N . LEU A 1 196 ? -29.678 -12.511 51.314 1.00 68.34 196 LEU A N 1
ATOM 1502 C CA . LEU A 1 196 ? -31.108 -12.242 51.502 1.00 69.12 196 LEU A CA 1
ATOM 1503 C C . LEU A 1 196 ? -31.720 -13.302 52.359 1.00 65.09 196 LEU A C 1
ATOM 1504 O O . LEU A 1 196 ? -31.560 -14.479 52.089 1.00 62.49 196 LEU A O 1
ATOM 1509 N N . LEU A 1 197 ? -32.462 -12.861 53.366 1.00 72.67 197 LEU A N 1
ATOM 1510 C CA . LEU A 1 197 ? -33.055 -13.742 54.364 1.00 76.22 197 LEU A CA 1
ATOM 1511 C C . LEU A 1 197 ? -34.551 -13.834 54.106 1.00 72.56 197 LEU A C 1
ATOM 1512 O O . LEU A 1 197 ? -35.074 -13.068 53.287 1.00 73.06 197 LEU A O 1
ATOM 1517 N N . MET B 1 1 ? -42.649 -24.642 39.809 1.00 79.40 1 MET B N 1
ATOM 1518 C CA . MET B 1 1 ? -41.739 -24.356 40.983 1.00 68.66 1 MET B CA 1
ATOM 1519 C C . MET B 1 1 ? -40.600 -25.379 41.076 1.00 69.41 1 MET B C 1
ATOM 1520 O O . MET B 1 1 ? -40.090 -25.686 42.181 1.00 65.42 1 MET B O 1
ATOM 1525 N N . THR B 1 2 ? -40.225 -25.929 39.921 1.00 60.42 2 THR B N 1
ATOM 1526 C CA . THR B 1 2 ? -39.168 -26.894 39.850 1.00 61.85 2 THR B CA 1
ATOM 1527 C C . THR B 1 2 ? -37.873 -26.093 39.905 1.00 58.72 2 THR B C 1
ATOM 1528 O O . THR B 1 2 ? -37.654 -25.229 39.051 1.00 62.48 2 THR B O 1
ATOM 1532 N N . LYS B 1 3 ? -37.032 -26.390 40.905 1.00 46.82 3 LYS B N 1
ATOM 1533 C CA . LYS B 1 3 ? -35.753 -25.723 41.046 1.00 47.23 3 LYS B CA 1
ATOM 1534 C C . LYS B 1 3 ? -34.574 -26.678 40.940 1.00 43.30 3 LYS B C 1
ATOM 1535 O O . LYS B 1 3 ? -34.541 -27.694 41.613 1.00 44.78 3 LYS B O 1
ATOM 1541 N N . LEU B 1 4 ? -33.595 -26.326 40.115 1.00 40.69 4 LEU B N 1
ATOM 1542 C CA . LEU B 1 4 ? -32.418 -27.171 39.886 1.00 39.33 4 LEU B CA 1
ATOM 1543 C C . LEU B 1 4 ? -31.219 -26.424 40.335 1.00 41.03 4 LEU B C 1
ATOM 1544 O O . LEU B 1 4 ? -30.995 -25.313 39.884 1.00 47.15 4 LEU B O 1
ATOM 1549 N N . ILE B 1 5 ? -30.446 -27.047 41.207 1.00 41.89 5 ILE B N 1
ATOM 1550 C CA . ILE B 1 5 ? -29.300 -26.436 41.852 1.00 41.41 5 ILE B CA 1
ATOM 1551 C C . ILE B 1 5 ? -28.079 -27.267 41.560 1.00 39.63 5 ILE B C 1
ATOM 1552 O O . ILE B 1 5 ? -28.051 -28.461 41.827 1.00 43.56 5 ILE B O 1
ATOM 1557 N N . LEU B 1 6 ? -27.047 -26.625 41.052 1.00 40.71 6 LEU B N 1
ATOM 1558 C CA . LEU B 1 6 ? -25.841 -27.298 40.652 1.00 35.19 6 LEU B CA 1
ATOM 1559 C C . LEU B 1 6 ? -24.715 -26.753 41.471 1.00 37.07 6 LEU B C 1
ATOM 1560 O O . LEU B 1 6 ? -24.531 -25.564 41.520 1.00 48.26 6 LEU B O 1
ATOM 1565 N N . ILE B 1 7 ? -23.958 -27.629 42.106 1.00 38.00 7 ILE B N 1
ATOM 1566 C CA . ILE B 1 7 ? -22.925 -27.220 43.052 1.00 39.28 7 ILE B CA 1
ATOM 1567 C C . ILE B 1 7 ? -21.624 -27.925 42.726 1.00 37.24 7 ILE B C 1
ATOM 1568 O O . ILE B 1 7 ? -21.561 -29.119 42.629 1.00 39.02 7 ILE B O 1
ATOM 1573 N N . ARG B 1 8 ? -20.564 -27.173 42.576 1.00 37.84 8 ARG B N 1
ATOM 1574 C CA . ARG B 1 8 ? -19.298 -27.785 42.387 1.00 34.69 8 ARG B CA 1
ATOM 1575 C C . ARG B 1 8 ? -18.671 -28.221 43.737 1.00 38.93 8 ARG B C 1
ATOM 1576 O O . ARG B 1 8 ? -18.846 -27.608 44.779 1.00 44.86 8 ARG B O 1
ATOM 1584 N N . HIS B 1 9 ? -17.932 -29.309 43.700 1.00 41.04 9 HIS B N 1
ATOM 1585 C CA . HIS B 1 9 ? -17.276 -29.827 44.878 1.00 41.27 9 HIS B CA 1
ATOM 1586 C C . HIS B 1 9 ? -16.229 -28.863 45.409 1.00 44.17 9 HIS B C 1
ATOM 1587 O O . HIS B 1 9 ? -15.785 -27.905 44.715 1.00 34.41 9 HIS B O 1
ATOM 1594 N N . GLY B 1 10 ? -15.840 -29.155 46.652 1.00 47.34 10 GLY B N 1
ATOM 1595 C CA . GLY B 1 10 ? -14.835 -28.409 47.377 1.00 44.96 10 GLY B CA 1
ATOM 1596 C C . GLY B 1 10 ? -13.460 -28.487 46.745 1.00 47.72 10 GLY B C 1
ATOM 1597 O O . GLY B 1 10 ? -13.252 -29.089 45.690 1.00 48.99 10 GLY B O 1
ATOM 1598 N N . GLU B 1 11 ? -12.519 -27.817 47.372 1.00 45.76 11 GLU B N 1
ATOM 1599 C CA . GLU B 1 11 ? -11.202 -27.716 46.820 1.00 44.34 11 GLU B CA 1
ATOM 1600 C C . GLU B 1 11 ? -10.439 -29.023 46.950 1.00 45.32 11 GLU B C 1
ATOM 1601 O O . GLU B 1 11 ? -10.537 -29.735 47.967 1.00 50.97 11 GLU B O 1
ATOM 1607 N N . THR B 1 12 ? -9.653 -29.319 45.925 1.00 43.50 12 THR B N 1
ATOM 1608 C CA . THR B 1 12 ? -8.616 -30.363 46.002 1.00 46.84 12 THR B CA 1
ATOM 1609 C C . THR B 1 12 ? -7.202 -29.764 45.805 1.00 45.21 12 THR B C 1
ATOM 1610 O O . THR B 1 12 ? -7.029 -28.580 45.494 1.00 40.33 12 THR B O 1
ATOM 1614 N N . GLU B 1 13 ? -6.194 -30.597 45.992 1.00 48.31 13 GLU B N 1
ATOM 1615 C CA . GLU B 1 13 ? -4.828 -30.178 45.718 1.00 47.73 13 GLU B CA 1
ATOM 1616 C C . GLU B 1 13 ? -4.611 -29.888 44.266 1.00 47.83 13 GLU B C 1
ATOM 1617 O O . GLU B 1 13 ? -3.866 -28.977 43.960 1.00 48.86 13 GLU B O 1
ATOM 1623 N N . TRP B 1 14 ? -5.226 -30.659 43.363 1.00 53.15 14 TRP B N 1
ATOM 1624 C CA . TRP B 1 14 ? -4.987 -30.444 41.916 1.00 50.85 14 TRP B CA 1
ATOM 1625 C C . TRP B 1 14 ? -5.612 -29.152 41.475 1.00 51.05 14 TRP B C 1
ATOM 1626 O O . TRP B 1 14 ? -5.046 -28.466 40.624 1.00 52.68 14 TRP B O 1
ATOM 1637 N N . ASN B 1 15 ? -6.763 -28.813 42.062 1.00 47.25 15 ASN B N 1
ATOM 1638 C CA . ASN B 1 15 ? -7.359 -27.496 41.860 1.00 46.78 15 ASN B CA 1
ATOM 1639 C C . ASN B 1 15 ? -6.344 -26.386 42.185 1.00 45.31 15 ASN B C 1
ATOM 1640 O O . ASN B 1 15 ? -6.097 -25.499 41.379 1.00 38.80 15 ASN B O 1
ATOM 1645 N N . LEU B 1 16 ? -5.747 -26.488 43.365 1.00 45.79 16 LEU B N 1
ATOM 1646 C CA . LEU B 1 16 ? -4.696 -25.604 43.798 1.00 45.65 16 LEU B CA 1
ATOM 1647 C C . LEU B 1 16 ? -3.568 -25.497 42.823 1.00 43.76 16 LEU B C 1
ATOM 1648 O O . LEU B 1 16 ? -2.969 -24.431 42.727 1.00 50.12 16 LEU B O 1
ATOM 1653 N N . LEU B 1 17 ? -3.278 -26.576 42.108 1.00 46.58 17 LEU B N 1
ATOM 1654 C CA . LEU B 1 17 ? -2.141 -26.626 41.172 1.00 51.49 17 LEU B CA 1
ATOM 1655 C C . LEU B 1 17 ? -2.499 -26.321 39.710 1.00 45.06 17 LEU B C 1
ATOM 1656 O O . LEU B 1 17 ? -1.640 -26.317 38.844 1.00 50.98 17 LEU B O 1
ATOM 1661 N N . GLY B 1 18 ? -3.772 -26.127 39.407 1.00 52.34 18 GLY B N 1
ATOM 1662 C CA . GLY B 1 18 ? -4.188 -25.980 37.989 1.00 50.37 18 GLY B CA 1
ATOM 1663 C C . GLY B 1 18 ? -4.072 -27.259 37.196 1.00 47.89 18 GLY B C 1
ATOM 1664 O O . GLY B 1 18 ? -3.986 -27.213 35.980 1.00 49.13 18 GLY B O 1
ATOM 1665 N N . LYS B 1 19 ? -4.113 -28.397 37.883 1.00 51.12 19 LYS B N 1
ATOM 1666 C CA . LYS B 1 19 ? -4.011 -29.696 37.222 1.00 51.16 19 LYS B CA 1
ATOM 1667 C C . LYS B 1 19 ? -5.382 -30.201 36.816 1.00 46.79 19 LYS B C 1
ATOM 1668 O O . LYS B 1 19 ? -6.257 -30.363 37.651 1.00 43.91 19 LYS B O 1
ATOM 1674 N N . ILE B 1 20 ? -5.548 -30.524 35.542 1.00 45.28 20 ILE B N 1
ATOM 1675 C CA . ILE B 1 20 ? -6.804 -31.033 35.020 1.00 46.94 20 ILE B CA 1
ATOM 1676 C C . ILE B 1 20 ? -7.095 -32.256 35.836 1.00 48.89 20 ILE B C 1
ATOM 1677 O O . ILE B 1 20 ? -6.266 -33.089 36.027 1.00 53.71 20 ILE B O 1
ATOM 1682 N N . GLN B 1 21 ? -8.304 -32.350 36.324 1.00 49.36 21 GLN B N 1
ATOM 1683 C CA . GLN B 1 21 ? -8.654 -33.333 37.330 1.00 55.38 21 GLN B CA 1
ATOM 1684 C C . GLN B 1 21 ? -9.968 -33.926 36.930 1.00 63.63 21 GLN B C 1
ATOM 1685 O O . GLN B 1 21 ? -11.018 -33.359 37.233 1.00 75.68 21 GLN B O 1
ATOM 1691 N N . GLY B 1 22 ? -9.915 -35.060 36.239 1.00 67.69 22 GLY B N 1
ATOM 1692 C CA . GLY B 1 22 ? -11.123 -35.735 35.688 1.00 67.71 22 GLY B CA 1
ATOM 1693 C C . GLY B 1 22 ? -11.398 -37.026 36.454 1.00 71.55 22 GLY B C 1
ATOM 1694 O O . GLY B 1 22 ? -12.040 -37.000 37.533 1.00 60.74 22 GLY B O 1
ATOM 1695 N N . CYS B 1 23 ? -10.842 -38.120 35.912 1.00 73.39 23 CYS B N 1
ATOM 1696 C CA . CYS B 1 23 ? -10.987 -39.496 36.426 1.00 77.49 23 CYS B CA 1
ATOM 1697 C C . CYS B 1 23 ? -10.191 -39.789 37.715 1.00 76.35 23 CYS B C 1
ATOM 1698 O O . CYS B 1 23 ? -10.552 -40.684 38.490 1.00 77.23 23 CYS B O 1
ATOM 1701 N N . THR B 1 24 ? -9.102 -39.067 37.928 1.00 67.55 24 THR B N 1
ATOM 1702 C CA . THR B 1 24 ? -8.338 -39.225 39.166 1.00 72.21 24 THR B CA 1
ATOM 1703 C C . THR B 1 24 ? -9.250 -38.901 40.372 1.00 63.97 24 THR B C 1
ATOM 1704 O O . THR B 1 24 ? -9.881 -37.851 40.365 1.00 74.03 24 THR B O 1
ATOM 1708 N N . ASP B 1 25 ? -9.277 -39.776 41.386 1.00 51.42 25 ASP B N 1
ATOM 1709 C CA . ASP B 1 25 ? -10.216 -39.664 42.477 1.00 54.73 25 ASP B CA 1
ATOM 1710 C C . ASP B 1 25 ? -9.550 -39.002 43.685 1.00 56.16 25 ASP B C 1
ATOM 1711 O O . ASP B 1 25 ? -9.410 -39.608 44.784 1.00 48.28 25 ASP B O 1
ATOM 1716 N N . ILE B 1 26 ? -9.243 -37.711 43.495 1.00 56.12 26 ILE B N 1
ATOM 1717 C CA . ILE B 1 26 ? -8.523 -36.916 44.493 1.00 48.88 26 ILE B CA 1
ATOM 1718 C C . ILE B 1 26 ? -9.437 -36.454 45.585 1.00 50.42 26 ILE B C 1
ATOM 1719 O O . ILE B 1 26 ? -10.557 -35.990 45.345 1.00 56.53 26 ILE B O 1
ATOM 1724 N N . GLU B 1 27 ? -8.922 -36.546 46.798 1.00 54.61 27 GLU B N 1
ATOM 1725 C CA . GLU B 1 27 ? -9.675 -36.190 47.994 1.00 61.45 27 GLU B CA 1
ATOM 1726 C C . GLU B 1 27 ? -9.705 -34.682 48.173 1.00 54.56 27 GLU B C 1
ATOM 1727 O O . GLU B 1 27 ? -9.019 -33.944 47.467 1.00 58.56 27 GLU B O 1
ATOM 1733 N N . LEU B 1 28 ? -10.522 -34.223 49.100 1.00 50.35 28 LEU B N 1
ATOM 1734 C CA . LEU B 1 28 ? -10.570 -32.806 49.418 1.00 51.08 28 LEU B CA 1
ATOM 1735 C C . LEU B 1 28 ? -9.406 -32.410 50.335 1.00 54.60 28 LEU B C 1
ATOM 1736 O O . LEU B 1 28 ? -8.908 -33.223 51.123 1.00 60.02 28 LEU B O 1
ATOM 1741 N N . THR B 1 29 ? -8.991 -31.150 50.245 1.00 49.53 29 THR B N 1
ATOM 1742 C CA . THR B 1 29 ? -8.067 -30.587 51.232 1.00 50.23 29 THR B CA 1
ATOM 1743 C C . THR B 1 29 ? -8.912 -30.184 52.453 1.00 54.68 29 THR B C 1
ATOM 1744 O O . THR B 1 29 ? -10.125 -30.095 52.328 1.00 61.45 29 THR B O 1
ATOM 1748 N N . PRO B 1 30 ? -8.292 -29.930 53.624 1.00 53.09 30 PRO B N 1
ATOM 1749 C CA . PRO B 1 30 ? -9.085 -29.495 54.793 1.00 46.80 30 PRO B CA 1
ATOM 1750 C C . PRO B 1 30 ? -9.869 -28.208 54.513 1.00 46.77 30 PRO B C 1
ATOM 1751 O O . PRO B 1 30 ? -10.992 -27.994 55.020 1.00 44.29 30 PRO B O 1
ATOM 1755 N N . ASN B 1 31 ? -9.286 -27.353 53.693 1.00 49.29 31 ASN B N 1
ATOM 1756 C CA . ASN B 1 31 ? -10.004 -26.162 53.271 1.00 53.33 31 ASN B CA 1
ATOM 1757 C C . ASN B 1 31 ? -11.276 -26.553 52.503 1.00 51.07 31 ASN B C 1
ATOM 1758 O O . ASN B 1 31 ? -12.355 -26.016 52.763 1.00 50.98 31 ASN B O 1
ATOM 1763 N N . GLY B 1 32 ? -11.124 -27.519 51.602 1.00 45.23 32 GLY B N 1
ATOM 1764 C CA . GLY B 1 32 ? -12.197 -27.990 50.783 1.00 48.81 32 GLY B CA 1
ATOM 1765 C C . GLY B 1 32 ? -13.274 -28.702 51.537 1.00 50.52 32 GLY B C 1
ATOM 1766 O O . GLY B 1 32 ? -14.411 -28.750 51.079 1.00 54.12 32 GLY B O 1
ATOM 1767 N N . ILE B 1 33 ? -12.914 -29.245 52.697 1.00 54.29 33 ILE B N 1
ATOM 1768 C CA . ILE B 1 33 ? -13.872 -29.844 53.629 1.00 51.48 33 ILE B CA 1
ATOM 1769 C C . ILE B 1 33 ? -14.628 -28.692 54.261 1.00 51.70 33 ILE B C 1
ATOM 1770 O O . ILE B 1 33 ? -15.847 -28.696 54.357 1.00 57.12 33 ILE B O 1
ATOM 1775 N N . GLN B 1 34 ? -13.879 -27.713 54.723 1.00 55.55 34 GLN B N 1
ATOM 1776 C CA . GLN B 1 34 ? -14.473 -26.540 55.326 1.00 58.24 34 GLN B CA 1
ATOM 1777 C C . GLN B 1 34 ? -15.472 -25.913 54.339 1.00 51.05 34 GLN B C 1
ATOM 1778 O O . GLN B 1 34 ? -16.621 -25.648 54.697 1.00 47.62 34 GLN B O 1
ATOM 1784 N N . GLN B 1 35 ? -15.022 -25.734 53.093 1.00 45.39 35 GLN B N 1
ATOM 1785 C CA . GLN B 1 35 ? -15.875 -25.249 52.009 1.00 42.80 35 GLN B CA 1
ATOM 1786 C C . GLN B 1 35 ? -17.209 -25.959 51.981 1.00 49.37 35 GLN B C 1
ATOM 1787 O O . GLN B 1 35 ? -18.286 -25.311 52.005 1.00 46.06 35 GLN B O 1
ATOM 1793 N N . ALA B 1 36 ? -17.112 -27.291 51.970 1.00 51.99 36 ALA B N 1
ATOM 1794 C CA . ALA B 1 36 ? -18.288 -28.177 51.936 1.00 50.21 36 ALA B CA 1
ATOM 1795 C C . ALA B 1 36 ? -19.238 -27.943 53.114 1.00 49.42 36 ALA B C 1
ATOM 1796 O O . ALA B 1 36 ? -20.465 -27.901 52.949 1.00 48.40 36 ALA B O 1
ATOM 1798 N N . ASN B 1 37 ? -18.655 -27.761 54.296 1.00 51.55 37 ASN B N 1
ATOM 1799 C CA . ASN B 1 37 ? -19.430 -27.417 55.495 1.00 53.75 37 ASN B CA 1
ATOM 1800 C C . ASN B 1 37 ? -20.156 -26.099 55.335 1.00 56.65 37 ASN B C 1
ATOM 1801 O O . ASN B 1 37 ? -21.325 -25.968 55.690 1.00 49.09 37 ASN B O 1
ATOM 1806 N N . GLU B 1 38 ? -19.420 -25.121 54.834 1.00 50.02 38 GLU B N 1
ATOM 1807 C CA . GLU B 1 38 ? -19.971 -23.813 54.615 1.00 58.34 38 GLU B CA 1
ATOM 1808 C C . GLU B 1 38 ? -21.145 -23.860 53.660 1.00 57.58 38 GLU B C 1
ATOM 1809 O O . GLU B 1 38 ? -22.217 -23.339 53.983 1.00 51.04 38 GLU B O 1
ATOM 1815 N N . VAL B 1 39 ? -20.949 -24.479 52.499 1.00 54.46 39 VAL B N 1
ATOM 1816 C CA . VAL B 1 39 ? -22.019 -24.521 51.515 1.00 50.51 39 VAL B CA 1
ATOM 1817 C C . VAL B 1 39 ? -23.208 -25.284 52.113 1.00 53.49 39 VAL B C 1
ATOM 1818 O O . VAL B 1 39 ? -24.364 -24.899 51.915 1.00 44.16 39 VAL B O 1
ATOM 1822 N N . ALA B 1 40 ? -22.921 -26.333 52.884 1.00 53.41 40 ALA B N 1
ATOM 1823 C CA . ALA B 1 40 ? -24.000 -27.040 53.590 1.00 55.92 40 ALA B CA 1
ATOM 1824 C C . ALA B 1 40 ? -24.715 -26.138 54.568 1.00 52.36 40 ALA B C 1
ATOM 1825 O O . ALA B 1 40 ? -25.929 -26.194 54.697 1.00 45.77 40 ALA B O 1
ATOM 1827 N N . GLN B 1 41 ? -23.957 -25.312 55.263 1.00 60.13 41 GLN B N 1
ATOM 1828 C CA . GLN B 1 41 ? -24.538 -24.411 56.257 1.00 67.57 41 GLN B CA 1
ATOM 1829 C C . GLN B 1 41 ? -25.485 -23.373 55.597 1.00 64.11 41 GLN B C 1
ATOM 1830 O O . GLN B 1 41 ? -26.559 -23.065 56.137 1.00 55.52 41 GLN B O 1
ATOM 1836 N N . GLN B 1 42 ? -25.092 -22.889 54.421 1.00 62.71 42 GLN B N 1
ATOM 1837 C CA . GLN B 1 42 ? -25.900 -21.967 53.630 1.00 60.77 42 GLN B CA 1
ATOM 1838 C C . GLN B 1 42 ? -27.163 -22.636 53.077 1.00 54.71 42 GLN B C 1
ATOM 1839 O O . GLN B 1 42 ? -28.181 -21.978 52.980 1.00 58.56 42 GLN B O 1
ATOM 1845 N N . ILE B 1 43 ? -27.078 -23.905 52.670 1.00 56.79 43 ILE B N 1
ATOM 1846 C CA . ILE B 1 43 ? -28.215 -24.601 52.052 1.00 52.53 43 ILE B CA 1
ATOM 1847 C C . ILE B 1 43 ? -29.242 -24.991 53.107 1.00 58.95 43 ILE B C 1
ATOM 1848 O O . ILE B 1 43 ? -30.424 -25.061 52.777 1.00 60.75 43 ILE B O 1
ATOM 1853 N N . LYS B 1 44 ? -28.776 -25.288 54.347 1.00 69.77 44 LYS B N 1
ATOM 1854 C CA . LYS B 1 44 ? -29.625 -25.574 55.551 1.00 58.70 44 LYS B CA 1
ATOM 1855 C C . LYS B 1 44 ? -30.705 -26.600 55.246 1.00 56.44 44 LYS B C 1
ATOM 1856 O O . LYS B 1 44 ? -31.784 -26.538 55.786 1.00 68.34 44 LYS B O 1
ATOM 1858 N N . GLY B 1 45 ? -30.452 -27.524 54.330 1.00 60.14 45 GLY B N 1
ATOM 1859 C CA . GLY B 1 45 ? -31.444 -28.559 54.038 1.00 62.18 45 GLY B CA 1
ATOM 1860 C C . GLY B 1 45 ? -32.612 -28.096 53.194 1.00 62.00 45 GLY B C 1
ATOM 1861 O O . GLY B 1 45 ? -33.561 -28.839 52.999 1.00 66.42 45 GLY B O 1
ATOM 1862 N N . ASN B 1 46 ? -32.536 -26.896 52.638 1.00 55.05 46 ASN B N 1
ATOM 1863 C CA . ASN B 1 46 ? -33.572 -26.409 51.749 1.00 55.05 46 ASN B CA 1
ATOM 1864 C C . ASN B 1 46 ? -33.515 -27.048 50.344 1.00 55.49 46 ASN B C 1
ATOM 1865 O O . ASN B 1 46 ? -33.183 -26.413 49.326 1.00 50.70 46 ASN B O 1
ATOM 1870 N N . PHE B 1 47 ? -33.836 -28.327 50.298 1.00 50.98 47 PHE B N 1
ATOM 1871 C CA . PHE B 1 47 ? -33.898 -29.013 49.025 1.00 49.53 47 PHE B CA 1
ATOM 1872 C C . PHE B 1 47 ? -34.712 -30.258 49.266 1.00 45.78 47 PHE B C 1
ATOM 1873 O O . PHE B 1 47 ? -34.965 -30.628 50.417 1.00 46.91 47 PHE B O 1
ATOM 1881 N N . ASP B 1 48 ? -35.160 -30.899 48.208 1.00 41.13 48 ASP B N 1
ATOM 1882 C CA . ASP B 1 48 ? -35.943 -32.102 48.414 1.00 50.33 48 ASP B CA 1
ATOM 1883 C C . ASP B 1 48 ? -35.081 -33.341 48.186 1.00 52.02 48 ASP B C 1
ATOM 1884 O O . ASP B 1 48 ? -34.903 -34.156 49.075 1.00 52.96 48 ASP B O 1
ATOM 1889 N N . ILE B 1 49 ? -34.478 -33.434 47.018 1.00 49.85 49 ILE B N 1
ATOM 1890 C CA . ILE B 1 49 ? -33.617 -34.543 46.709 1.00 49.72 49 ILE B CA 1
ATOM 1891 C C . ILE B 1 49 ? -32.235 -34.005 46.312 1.00 51.32 49 ILE B C 1
ATOM 1892 O O . ILE B 1 49 ? -32.119 -32.867 45.845 1.00 51.07 49 ILE B O 1
ATOM 1897 N N . ILE B 1 50 ? -31.199 -34.816 46.521 1.00 49.43 50 ILE B N 1
ATOM 1898 C CA . ILE B 1 50 ? -29.806 -34.447 46.228 1.00 46.70 50 ILE B CA 1
ATOM 1899 C C . ILE B 1 50 ? -29.092 -35.579 45.533 1.00 43.82 50 ILE B C 1
ATOM 1900 O O . ILE B 1 50 ? -29.098 -36.690 46.016 1.00 50.68 50 ILE B O 1
ATOM 1905 N N . TYR B 1 51 ? -28.485 -35.283 44.405 1.00 40.82 51 TYR B N 1
ATOM 1906 C CA . TYR B 1 51 ? -27.792 -36.238 43.608 1.00 42.74 51 TYR B CA 1
ATOM 1907 C 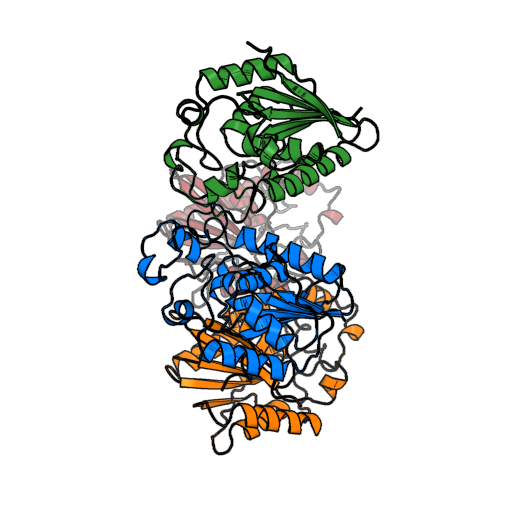C . TYR B 1 51 ? -26.303 -35.941 43.684 1.00 42.02 51 TYR B C 1
ATOM 1908 O O . TYR B 1 51 ? -25.915 -34.893 44.165 1.00 43.10 51 TYR B O 1
ATOM 1917 N N . SER B 1 52 ? -25.460 -36.871 43.258 1.00 40.53 52 SER B N 1
ATOM 1918 C CA . SER B 1 52 ? -24.024 -36.607 43.289 1.00 42.82 52 SER B CA 1
ATOM 1919 C C . SER B 1 52 ? -23.247 -37.374 42.271 1.00 41.27 52 SER B C 1
ATOM 1920 O O . SER B 1 52 ? -23.648 -38.435 41.828 1.00 50.79 52 SER B O 1
ATOM 1923 N N . SER B 1 53 ? -22.090 -36.834 41.941 1.00 44.22 53 SER B N 1
ATOM 1924 C CA . SER B 1 53 ? -21.071 -37.590 41.245 1.00 46.46 53 SER B CA 1
ATOM 1925 C C . SER B 1 53 ? -20.500 -38.671 42.186 1.00 49.78 53 SER B C 1
ATOM 1926 O O . SER B 1 53 ? -20.455 -38.479 43.404 1.00 48.90 53 SER B O 1
ATOM 1929 N N . PRO B 1 54 ? -20.101 -39.821 41.623 1.00 51.05 54 PRO B N 1
ATOM 1930 C CA . PRO B 1 54 ? -19.515 -40.870 42.436 1.00 49.62 54 PRO B CA 1
ATOM 1931 C C . PRO B 1 54 ? -18.158 -40.499 42.938 1.00 45.23 54 PRO B C 1
ATOM 1932 O O . PRO B 1 54 ? -17.796 -40.933 44.021 1.00 54.65 54 PRO B O 1
ATOM 1936 N N . LEU B 1 55 ? -17.408 -39.706 42.182 1.00 40.97 55 LEU B N 1
ATOM 1937 C CA . LEU B 1 55 ? -16.053 -39.343 42.581 1.00 41.02 55 LEU B CA 1
ATOM 1938 C C . LEU B 1 55 ? -16.038 -38.856 44.007 1.00 42.61 55 LEU B C 1
ATOM 1939 O O . LEU B 1 55 ? -17.012 -38.254 44.487 1.00 47.57 55 LEU B O 1
ATOM 1944 N N . HIS B 1 56 ? -14.975 -39.162 44.727 1.00 44.33 56 HIS B N 1
ATOM 1945 C CA . HIS B 1 56 ? -14.962 -38.826 46.161 1.00 46.54 56 HIS B CA 1
ATOM 1946 C C . HIS B 1 56 ? -15.189 -37.319 46.323 1.00 48.02 56 HIS B C 1
ATOM 1947 O O . HIS B 1 56 ? -16.218 -36.926 46.870 1.00 64.95 56 HIS B O 1
ATOM 1954 N N . ARG B 1 57 ? -14.336 -36.467 45.771 1.00 47.37 57 ARG B N 1
ATOM 1955 C CA . ARG B 1 57 ? -14.480 -35.025 46.061 1.00 47.84 57 ARG B CA 1
ATOM 1956 C C . ARG B 1 57 ? -15.950 -34.525 46.097 1.00 44.13 57 ARG B C 1
ATOM 1957 O O . ARG B 1 57 ? -16.334 -33.843 47.038 1.00 49.74 57 ARG B O 1
ATOM 1965 N N . ALA B 1 58 ? -16.782 -34.934 45.135 1.00 43.46 58 ALA B N 1
ATOM 1966 C CA . ALA B 1 58 ? -18.223 -34.557 45.143 1.00 44.70 58 ALA B CA 1
ATOM 1967 C C . ALA B 1 58 ? -18.976 -35.196 46.282 1.00 43.53 58 ALA B C 1
ATOM 1968 O O . ALA B 1 58 ? -19.561 -34.525 47.110 1.00 44.01 58 ALA B O 1
ATOM 1970 N N . LEU B 1 59 ? -18.923 -36.494 46.374 1.00 54.55 59 LEU B N 1
ATOM 1971 C CA . LEU B 1 59 ? -19.706 -37.217 47.326 1.00 49.81 59 LEU B CA 1
ATOM 1972 C C . LEU B 1 59 ? -19.551 -36.742 48.718 1.00 44.43 59 LEU B C 1
ATOM 1973 O O . LEU B 1 59 ? -20.494 -36.695 49.459 1.00 48.92 59 LEU B O 1
ATOM 1978 N N . ILE B 1 60 ? -18.346 -36.408 49.077 1.00 49.47 60 ILE B N 1
ATOM 1979 C CA . ILE B 1 60 ? -18.070 -35.921 50.392 1.00 56.03 60 ILE B CA 1
ATOM 1980 C C . ILE B 1 60 ? -18.758 -34.593 50.613 1.00 49.30 60 ILE B C 1
ATOM 1981 O O . ILE B 1 60 ? -19.263 -34.314 51.677 1.00 48.70 60 ILE B O 1
ATOM 1986 N N . THR B 1 61 ? -18.758 -33.776 49.582 1.00 49.04 61 THR B N 1
ATOM 1987 C CA . THR B 1 61 ? -19.400 -32.487 49.614 1.00 50.87 61 THR B CA 1
ATOM 1988 C C . THR B 1 61 ? -20.884 -32.640 49.704 1.00 49.18 61 THR B C 1
ATOM 1989 O O . THR B 1 61 ? -21.497 -31.987 50.479 1.00 55.82 61 THR B O 1
ATOM 1993 N N . ALA B 1 62 ? -21.456 -33.526 48.914 1.00 48.26 62 ALA B N 1
ATOM 1994 C CA . ALA B 1 62 ? -22.879 -33.779 48.958 1.00 50.59 62 ALA B CA 1
ATOM 1995 C C . ALA B 1 62 ? -23.312 -34.340 50.264 1.00 50.48 62 ALA B C 1
ATOM 1996 O O . ALA B 1 62 ? -24.362 -34.043 50.756 1.00 48.24 62 ALA B O 1
ATOM 1998 N N . GLN B 1 63 ? -22.475 -35.171 50.822 1.00 50.24 63 GLN B N 1
ATOM 1999 C CA . GLN B 1 63 ? -22.766 -35.792 52.063 1.00 59.57 63 GLN B CA 1
ATOM 2000 C C . GLN B 1 63 ? -22.942 -34.783 53.160 1.00 52.99 63 GLN B C 1
ATOM 2001 O O . GLN B 1 63 ? -23.737 -34.962 54.034 1.00 60.12 63 GLN B O 1
ATOM 2003 N N . LYS B 1 64 ? -22.176 -33.725 53.138 1.00 58.19 64 LYS B N 1
ATOM 2004 C CA . LYS B 1 64 ? -22.266 -32.741 54.196 1.00 61.58 64 LYS B CA 1
ATOM 2005 C C . LYS B 1 64 ? -23.479 -31.889 54.019 1.00 53.35 64 LYS B C 1
ATOM 2006 O O . LYS B 1 64 ? -24.061 -31.440 54.970 1.00 54.09 64 LYS B O 1
ATOM 2012 N N . ILE B 1 65 ? -23.851 -31.669 52.779 1.00 48.56 65 ILE B N 1
ATOM 2013 C CA . ILE B 1 65 ? -25.045 -30.912 52.458 1.00 52.17 65 ILE B CA 1
ATOM 2014 C C . ILE B 1 65 ? -26.303 -31.716 52.748 1.00 57.74 65 ILE B C 1
ATOM 2015 O O . ILE B 1 65 ? -27.298 -31.140 53.233 1.00 52.43 65 ILE B O 1
ATOM 2020 N N . ALA B 1 66 ? -26.258 -33.020 52.441 1.00 53.63 66 ALA B N 1
ATOM 2021 C CA . ALA B 1 66 ? -27.433 -33.881 52.566 1.00 57.38 66 ALA B CA 1
ATOM 2022 C C . ALA B 1 66 ? -27.880 -34.062 54.031 1.00 59.30 66 ALA B C 1
ATOM 2023 O O . ALA B 1 66 ? -29.080 -34.264 54.292 1.00 64.49 66 ALA B O 1
ATOM 2025 N N . GLY B 1 67 ? -26.938 -33.961 54.974 1.00 56.67 67 GLY B N 1
ATOM 2026 C CA . GLY B 1 67 ? -27.213 -34.301 56.389 1.00 68.59 67 GLY B CA 1
ATOM 2027 C C . GLY B 1 67 ? -27.718 -35.739 56.547 1.00 74.03 67 GLY B C 1
ATOM 2028 O O . GLY B 1 67 ? -26.993 -36.691 56.243 1.00 77.21 67 GLY B O 1
ATOM 2029 N N . ASP B 1 68 ? -28.973 -35.905 56.957 1.00 71.46 68 ASP B N 1
ATOM 2030 C CA . ASP B 1 68 ? -29.541 -37.243 57.091 1.00 78.66 68 ASP B CA 1
ATOM 2031 C C . ASP B 1 68 ? -30.334 -37.686 55.860 1.00 70.22 68 ASP B C 1
ATOM 2032 O O . ASP B 1 68 ? -31.037 -38.689 55.911 1.00 75.65 68 ASP B O 1
ATOM 2037 N N . LYS B 1 69 ? -30.258 -36.939 54.772 1.00 69.09 69 LYS B N 1
ATOM 2038 C CA . LYS B 1 69 ? -30.885 -37.360 53.502 1.00 67.46 69 LYS B CA 1
ATOM 2039 C C . LYS B 1 69 ? -29.949 -38.289 52.749 1.00 57.56 69 LYS B C 1
ATOM 2040 O O . LYS B 1 69 ? -28.719 -38.246 52.909 1.00 65.35 69 LYS B O 1
ATOM 2046 N N . GLU B 1 70 ? -30.524 -39.098 51.889 1.00 52.38 70 GLU B N 1
ATOM 2047 C CA . GLU B 1 70 ? -29.735 -39.978 51.068 1.00 54.47 70 GLU B CA 1
ATOM 2048 C C . GLU B 1 70 ? -29.211 -39.232 49.864 1.00 54.97 70 GLU B C 1
ATOM 2049 O O . GLU B 1 70 ? -29.973 -38.546 49.182 1.00 59.58 70 GLU B O 1
ATOM 2055 N N . VAL B 1 71 ? -27.914 -39.382 49.624 1.00 51.92 71 VAL B N 1
ATOM 2056 C CA . VAL B 1 71 ? -27.269 -38.859 48.436 1.00 52.44 71 VAL B CA 1
ATOM 2057 C C . VAL B 1 71 ? -27.388 -39.847 47.277 1.00 54.94 71 VAL B C 1
ATOM 2058 O O . VAL B 1 71 ? -26.867 -40.945 47.366 1.00 61.52 71 VAL B O 1
ATOM 2062 N N . HIS B 1 72 ? -28.017 -39.464 46.171 1.00 48.21 72 HIS B N 1
ATOM 2063 C CA . HIS B 1 72 ? -28.225 -40.424 45.082 1.00 52.04 72 HIS B CA 1
ATOM 2064 C C . HIS B 1 72 ? -27.164 -40.369 43.989 1.00 47.45 72 HIS B C 1
ATOM 2065 O O . HIS B 1 72 ? -27.018 -39.368 43.325 1.00 57.98 72 HIS B O 1
ATOM 2072 N N . LEU B 1 73 ? -26.469 -41.476 43.764 1.00 43.00 73 LEU B N 1
ATOM 2073 C CA . LEU B 1 73 ? -25.317 -41.489 42.906 1.00 44.87 73 LEU B CA 1
ATOM 2074 C C . LEU B 1 73 ? -25.683 -41.660 41.480 1.00 47.43 73 LEU B C 1
ATOM 2075 O O . LEU B 1 73 ? -26.268 -42.651 41.162 1.00 55.95 73 LEU B O 1
ATOM 2080 N N . ILE B 1 74 ? -25.247 -40.748 40.626 1.00 46.19 74 ILE B N 1
ATOM 2081 C CA . ILE B 1 74 ? -25.505 -40.800 39.216 1.00 46.71 74 ILE B CA 1
ATOM 2082 C C . ILE B 1 74 ? -24.159 -40.915 38.546 1.00 50.31 74 ILE B C 1
ATOM 2083 O O . ILE B 1 74 ? -23.285 -40.104 38.763 1.00 46.72 74 ILE B O 1
ATOM 2088 N N . GLU B 1 75 ? -24.008 -41.940 37.715 1.00 61.99 75 GLU B N 1
ATOM 2089 C CA . GLU B 1 75 ? -22.714 -42.254 37.100 1.00 61.81 75 GLU B CA 1
ATOM 2090 C C . GLU B 1 75 ? -22.319 -41.187 36.081 1.00 56.13 75 GLU B C 1
ATOM 2091 O O . GLU B 1 75 ? -21.119 -40.923 35.829 1.00 49.11 75 GLU B O 1
ATOM 2097 N N . GLY B 1 76 ? -23.341 -40.580 35.504 1.00 50.72 76 GLY B N 1
ATOM 2098 C CA . GLY B 1 76 ? -23.166 -39.569 34.498 1.00 46.83 76 GLY B CA 1
ATOM 2099 C C . GLY B 1 76 ? -22.904 -38.210 35.055 1.00 46.73 76 GLY B C 1
ATOM 2100 O O . GLY B 1 76 ? -22.734 -37.300 34.279 1.00 48.74 76 GLY B O 1
ATOM 2101 N N . MET B 1 77 ? -22.924 -38.067 36.385 1.00 44.54 77 MET B N 1
ATOM 2102 C CA . MET B 1 77 ? -22.489 -36.817 37.031 1.00 52.52 77 MET B CA 1
ATOM 2103 C C . MET B 1 77 ? -20.995 -36.739 37.242 1.00 47.47 77 MET B C 1
ATOM 2104 O O . MET B 1 77 ? -20.521 -35.774 37.755 1.00 47.11 77 MET B O 1
ATOM 2109 N N . LYS B 1 78 ? -20.283 -37.755 36.798 1.00 48.56 78 LYS B N 1
ATOM 2110 C CA . LYS B 1 78 ? -18.841 -37.836 36.867 1.00 51.08 78 LYS B CA 1
ATOM 2111 C C . LYS B 1 78 ? -18.185 -36.777 35.983 1.00 49.29 78 LYS B C 1
ATOM 2112 O O . LYS B 1 78 ? -18.677 -36.467 34.892 1.00 47.52 78 LYS B O 1
ATOM 2118 N N . GLU B 1 79 ? -17.051 -36.250 36.423 1.00 46.35 79 GLU B N 1
ATOM 2119 C CA . GLU B 1 79 ? -16.398 -35.226 35.665 1.00 46.72 79 GLU B CA 1
ATOM 2120 C C . GLU B 1 79 ? -16.147 -35.728 34.278 1.00 43.01 79 GLU B C 1
ATOM 2121 O O . GLU B 1 79 ? -15.955 -36.906 34.071 1.00 53.73 79 GLU B O 1
ATOM 2127 N N . ILE B 1 80 ? -16.194 -34.820 33.318 1.00 49.08 80 ILE B N 1
ATOM 2128 C CA . ILE B 1 80 ? -15.914 -35.122 31.932 1.00 45.64 80 ILE B CA 1
ATOM 2129 C C . ILE B 1 80 ? -14.529 -35.725 31.828 1.00 47.06 80 ILE B C 1
ATOM 2130 O O . ILE B 1 80 ? -13.602 -35.254 32.491 1.00 49.64 80 ILE B O 1
ATOM 2135 N N . PRO B 1 81 ? -14.373 -36.766 31.007 1.00 46.42 81 PRO B N 1
ATOM 2136 C CA . PRO B 1 81 ? -13.027 -37.289 30.831 1.00 43.84 81 PRO B CA 1
ATOM 2137 C C . PRO B 1 81 ? -12.191 -36.364 29.958 1.00 44.59 81 PRO B C 1
ATOM 2138 O O . PRO B 1 81 ? -12.695 -35.779 28.991 1.00 41.05 81 PRO B O 1
ATOM 2142 N N . PHE B 1 82 ? -10.930 -36.227 30.338 1.00 46.18 82 PHE B N 1
ATOM 2143 C CA . PHE B 1 82 ? -10.013 -35.341 29.689 1.00 45.32 82 PHE B CA 1
ATOM 2144 C C . PHE B 1 82 ? -8.870 -36.057 29.002 1.00 44.83 82 PHE B C 1
ATOM 2145 O O . PHE B 1 82 ? -8.014 -35.386 28.416 1.00 43.03 82 PHE B O 1
ATOM 2153 N N . GLY B 1 83 ? -8.836 -37.388 29.103 1.00 45.39 83 GLY B N 1
ATOM 2154 C CA . GLY B 1 83 ? -7.875 -38.217 28.385 1.00 45.30 83 GLY B CA 1
ATOM 2155 C C . GLY B 1 83 ? -6.423 -37.852 28.668 1.00 48.91 83 GLY B C 1
ATOM 2156 O O . GLY B 1 83 ? -6.004 -37.722 29.810 1.00 50.99 83 GLY B O 1
ATOM 2157 N N . THR B 1 84 ? -5.674 -37.585 27.612 1.00 53.61 84 THR B N 1
ATOM 2158 C CA . THR B 1 84 ? -4.282 -37.212 27.775 1.00 54.24 84 THR B CA 1
ATOM 2159 C C . THR B 1 84 ? -4.153 -35.941 28.617 1.00 51.33 84 THR B C 1
ATOM 2160 O O . THR B 1 84 ? -3.216 -35.815 29.406 1.00 57.10 84 THR B O 1
ATOM 2164 N N . TRP B 1 85 ? -5.076 -34.997 28.448 1.00 50.53 85 TRP B N 1
ATOM 2165 C CA . TRP B 1 85 ? -4.995 -33.741 29.189 1.00 53.67 85 TRP B CA 1
ATOM 2166 C C . TRP B 1 85 ? -4.853 -33.999 30.674 1.00 52.97 85 TRP B C 1
ATOM 2167 O O . TRP B 1 85 ? -4.192 -33.251 31.350 1.00 56.51 85 TRP B O 1
ATOM 2178 N N . GLU B 1 86 ? -5.452 -35.080 31.150 1.00 45.65 86 GLU B N 1
ATOM 2179 C CA . GLU B 1 86 ? -5.492 -35.429 32.547 1.00 50.51 86 GLU B CA 1
ATOM 2180 C C . GLU B 1 86 ? -4.127 -35.275 33.208 1.00 54.16 86 GLU B C 1
ATOM 2181 O O . GLU B 1 86 ? -3.118 -35.727 32.672 1.00 52.35 86 GLU B O 1
ATOM 2187 N N . GLY B 1 87 ? -4.117 -34.639 34.368 1.00 56.48 87 GLY B N 1
ATOM 2188 C CA . GLY B 1 87 ? -2.911 -34.419 35.115 1.00 53.55 87 GLY B CA 1
ATOM 2189 C C . GLY B 1 87 ? -2.061 -33.286 34.625 1.00 55.89 87 GLY B C 1
ATOM 2190 O O . GLY B 1 87 ? -0.924 -33.185 34.998 1.00 63.59 87 GLY B O 1
ATOM 2191 N N . HIS B 1 88 ? -2.602 -32.419 33.799 1.00 58.74 88 HIS B N 1
ATOM 2192 C CA . HIS B 1 88 ? -1.823 -31.325 33.253 1.00 64.25 88 HIS B CA 1
ATOM 2193 C C . HIS B 1 88 ? -2.400 -29.938 33.478 1.00 65.55 88 HIS B C 1
ATOM 2194 O O . HIS B 1 88 ? -3.554 -29.789 33.749 1.00 60.36 88 HIS B O 1
ATOM 2201 N N . THR B 1 89 ? -1.556 -28.925 33.372 1.00 70.28 89 THR B N 1
ATOM 2202 C CA . THR B 1 89 ? -1.973 -27.548 33.515 1.00 66.04 89 THR B CA 1
ATOM 2203 C C . THR B 1 89 ? -2.183 -27.098 32.105 1.00 66.81 89 THR B C 1
ATOM 2204 O O . THR B 1 89 ? -1.618 -27.670 31.194 1.00 61.73 89 THR B O 1
ATOM 2208 N N . PHE B 1 90 ? -2.989 -26.077 31.915 1.00 61.04 90 PHE B N 1
ATOM 2209 C CA . PHE B 1 90 ? -3.249 -25.611 30.574 1.00 71.13 90 PHE B CA 1
ATOM 2210 C C . PHE B 1 90 ? -1.983 -25.138 29.909 1.00 71.04 90 PHE B C 1
ATOM 2211 O O . PHE B 1 90 ? -1.799 -25.319 28.730 1.00 71.14 90 PHE B O 1
ATOM 2219 N N . GLU B 1 91 ? -1.107 -24.524 30.670 1.00 76.47 91 GLU B N 1
ATOM 2220 C CA . GLU B 1 91 ? 0.210 -24.104 30.131 1.00 77.79 91 GLU B CA 1
ATOM 2221 C C . GLU B 1 91 ? 0.894 -25.276 29.410 1.00 74.88 91 GLU B C 1
ATOM 2222 O O . GLU B 1 91 ? 1.376 -25.112 28.306 1.00 73.86 91 GLU B O 1
ATOM 2224 N N . GLU B 1 92 ? 0.873 -26.466 30.013 1.00 69.86 92 GLU B N 1
ATOM 2225 C CA . GLU B 1 92 ? 1.555 -27.642 29.436 1.00 74.06 92 GLU B CA 1
ATOM 2226 C C . GLU B 1 92 ? 0.955 -28.120 28.118 1.00 80.01 92 GLU B C 1
ATOM 2227 O O . GLU B 1 92 ? 1.624 -28.835 27.350 1.00 79.38 92 GLU B O 1
ATOM 2233 N N . LEU B 1 93 ? -0.311 -27.741 27.992 1.00 79.24 93 LEU B N 1
ATOM 2234 C CA . LEU B 1 93 ? -1.166 -28.003 26.862 1.00 77.30 93 LEU B CA 1
ATOM 2235 C C . LEU B 1 93 ? -0.859 -26.951 25.810 1.00 83.09 93 LEU B C 1
ATOM 2236 O O . LEU B 1 93 ? -1.441 -26.975 24.726 1.00 77.74 93 LEU B O 1
ATOM 2241 N N . ASN B 1 94 ? 0.069 -26.023 26.109 1.00 87.57 94 ASN B N 1
ATOM 2242 C CA . ASN B 1 94 ? 0.472 -24.997 25.158 1.00 76.69 94 ASN B CA 1
ATOM 2243 C C . ASN B 1 94 ? 0.995 -25.826 24.010 1.00 79.78 94 ASN B C 1
ATOM 2244 O O . ASN B 1 94 ? 1.812 -26.730 24.185 1.00 72.72 94 ASN B O 1
ATOM 2246 N N . GLY B 1 95 ? 0.480 -25.524 22.841 1.00 82.76 95 GLY B N 1
ATOM 2247 C CA . GLY B 1 95 ? 0.769 -26.319 21.655 1.00 77.16 95 GLY B CA 1
ATOM 2248 C C . GLY B 1 95 ? 0.276 -27.769 21.534 1.00 84.61 95 GLY B C 1
ATOM 2249 O O . GLY B 1 95 ? 1.042 -28.721 21.642 1.00 104.46 95 GLY B O 1
ATOM 2250 N N . ASP B 1 96 ? -1.013 -27.960 21.494 1.00 80.62 96 ASP B N 1
ATOM 2251 C CA . ASP B 1 96 ? -1.621 -29.268 21.174 1.00 76.06 96 ASP B CA 1
ATOM 2252 C C . ASP B 1 96 ? -2.639 -28.865 20.090 1.00 80.59 96 ASP B C 1
ATOM 2253 O O . ASP B 1 96 ? -3.235 -27.755 20.158 1.00 83.75 96 ASP B O 1
ATOM 2258 N N . ILE B 1 97 ? -2.771 -29.699 19.058 1.00 69.57 97 ILE B N 1
ATOM 2259 C CA . ILE B 1 97 ? -3.747 -29.440 17.981 1.00 72.70 97 ILE B CA 1
ATOM 2260 C C . ILE B 1 97 ? -5.159 -29.297 18.584 1.00 67.45 97 ILE B C 1
ATOM 2261 O O . ILE B 1 97 ? -5.896 -28.349 18.265 1.00 55.73 97 ILE B O 1
ATOM 2263 N N . ASN B 1 98 ? -5.490 -30.211 19.499 1.00 66.13 98 ASN B N 1
ATOM 2264 C CA . ASN B 1 98 ? -6.776 -30.174 20.196 1.00 68.52 98 ASN B CA 1
ATOM 2265 C C . ASN B 1 98 ? -7.006 -29.004 21.163 1.00 65.89 98 ASN B C 1
ATOM 2266 O O . ASN B 1 98 ? -8.099 -28.449 21.186 1.00 62.53 98 ASN B O 1
ATOM 2271 N N . TYR B 1 99 ? -5.997 -28.627 21.940 1.00 62.25 99 TYR B N 1
ATOM 2272 C CA . TYR B 1 99 ? -6.161 -27.514 22.870 1.00 61.95 99 TYR B CA 1
ATOM 2273 C C . TYR B 1 99 ? -6.453 -26.221 22.122 1.00 63.24 99 TYR B C 1
ATOM 2274 O O . TYR B 1 99 ? -7.284 -25.423 22.558 1.00 60.60 99 TYR B O 1
ATOM 2283 N N . LYS B 1 100 ? -5.787 -26.012 20.992 1.00 67.26 100 LYS B N 1
ATOM 2284 C CA . LYS B 1 100 ? -6.078 -24.838 20.164 1.00 63.54 100 LYS B CA 1
ATOM 2285 C C . LYS B 1 100 ? -7.559 -24.898 19.724 1.00 58.12 100 LYS B C 1
ATOM 2286 O O . LYS B 1 100 ? -8.266 -23.898 19.731 1.00 56.44 100 LYS B O 1
ATOM 2288 N N . LYS B 1 101 ? -8.027 -26.078 19.360 1.00 53.44 101 LYS B N 1
ATOM 2289 C CA . LYS B 1 101 ? -9.397 -26.219 18.937 1.00 61.24 101 LYS B CA 1
ATOM 2290 C C . LYS B 1 101 ? -10.374 -25.948 20.084 1.00 65.43 101 LYS B C 1
ATOM 2291 O O . LYS B 1 101 ? -11.413 -25.313 19.876 1.00 68.79 101 LYS B O 1
ATOM 2297 N N . PHE B 1 102 ? -10.029 -26.435 21.281 1.00 65.47 102 PHE B N 1
ATOM 2298 C CA . PHE B 1 102 ? -10.773 -26.185 22.533 1.00 55.94 102 PHE B CA 1
ATOM 2299 C C . PHE B 1 102 ? -11.022 -24.674 22.758 1.00 56.72 102 PHE B C 1
ATOM 2300 O O . PHE B 1 102 ? -12.130 -24.283 23.122 1.00 51.28 102 PHE B O 1
ATOM 2308 N N . LEU B 1 103 ? -10.021 -23.834 22.462 1.00 59.51 103 LEU B N 1
ATOM 2309 C CA . LEU B 1 103 ? -10.170 -22.366 22.521 1.00 56.26 103 LEU B CA 1
ATOM 2310 C C . LEU B 1 103 ? -10.851 -21.796 21.266 1.00 59.66 103 LEU B C 1
ATOM 2311 O O . LEU B 1 103 ? -11.696 -20.927 21.370 1.00 67.93 103 LEU B O 1
ATOM 2316 N N . SER B 1 104 ? -10.491 -22.292 20.087 1.00 70.70 104 SER B N 1
ATOM 2317 C CA . SER B 1 104 ? -10.911 -21.674 18.827 1.00 67.52 104 SER B CA 1
ATOM 2318 C C . SER B 1 104 ? -12.353 -21.983 18.465 1.00 68.76 104 SER B C 1
ATOM 2319 O O . SER B 1 104 ? -12.986 -21.208 17.751 1.00 71.02 104 SER B O 1
ATOM 2321 N N . GLY B 1 105 ? -12.834 -23.117 18.952 1.00 70.83 105 GLY B N 1
ATOM 2322 C CA . GLY B 1 105 ? -14.190 -23.567 18.734 1.00 69.44 105 GLY B CA 1
ATOM 2323 C C . GLY B 1 105 ? -14.367 -24.604 17.660 1.00 67.50 105 GLY B C 1
ATOM 2324 O O . GLY B 1 105 ? -15.457 -24.995 17.325 1.00 66.70 105 GLY B O 1
ATOM 2325 N N . GLU B 1 106 ? -13.266 -25.049 17.116 1.00 69.12 106 GLU B N 1
ATOM 2326 C CA . GLU B 1 106 ? -13.296 -26.003 16.042 1.00 74.43 106 GLU B CA 1
ATOM 2327 C C . GLU B 1 106 ? -13.652 -27.395 16.448 1.00 73.87 106 GLU B C 1
ATOM 2328 O O . GLU B 1 106 ? -13.057 -27.952 17.333 1.00 77.01 106 GLU B O 1
ATOM 2334 N N . ASP B 1 107 ? -14.618 -27.971 15.771 1.00 78.85 107 ASP B N 1
ATOM 2335 C CA . ASP B 1 107 ? -15.001 -29.324 16.063 1.00 79.29 107 ASP B CA 1
ATOM 2336 C C . ASP B 1 107 ? -15.638 -29.346 17.399 1.00 73.16 107 ASP B C 1
ATOM 2337 O O . ASP B 1 107 ? -15.426 -30.244 18.181 1.00 77.49 107 ASP B O 1
ATOM 2339 N N . GLY B 1 108 ? -16.439 -28.332 17.641 1.00 71.28 108 GLY B N 1
ATOM 2340 C CA . GLY B 1 108 ? -17.173 -28.165 18.907 1.00 66.14 108 GLY B CA 1
ATOM 2341 C C . GLY B 1 108 ? -16.321 -28.130 20.180 1.00 63.94 108 GLY B C 1
ATOM 2342 O O . GLY B 1 108 ? -16.801 -28.488 21.261 1.00 62.01 108 GLY B O 1
ATOM 2343 N N . CYS B 1 109 ? -15.065 -27.694 20.056 1.00 56.47 109 CYS B N 1
ATOM 2344 C CA . CYS B 1 109 ? -14.115 -27.653 21.160 1.00 55.43 109 CYS B CA 1
ATOM 2345 C C . CYS B 1 109 ? -13.774 -29.002 21.775 1.00 53.45 109 CYS B C 1
ATOM 2346 O O . CYS B 1 109 ? -14.216 -29.281 22.864 1.00 65.30 109 CYS B O 1
ATOM 2349 N N . PRO B 1 110 ? -12.947 -29.824 21.099 1.00 53.33 110 PRO B N 1
ATOM 2350 C CA . PRO B 1 110 ? -12.548 -31.123 21.672 1.00 58.78 110 PRO B CA 1
ATOM 2351 C C . PRO B 1 110 ? -11.793 -31.123 23.034 1.00 59.17 110 PRO B C 1
ATOM 2352 O O . PRO B 1 110 ? -10.862 -30.322 23.274 1.00 53.88 110 PRO B O 1
ATOM 2356 N N . PHE B 1 111 ? -12.058 -32.151 23.825 1.00 57.29 111 PHE B N 1
ATOM 2357 C CA . PHE B 1 111 ? -11.311 -32.387 25.035 1.00 55.18 111 PHE B CA 1
ATOM 2358 C C . PHE B 1 111 ? -10.331 -33.508 24.711 1.00 53.36 111 PHE B C 1
ATOM 2359 O O . PHE B 1 111 ? -10.753 -34.613 24.538 1.00 53.50 111 PHE B O 1
ATOM 2367 N N . ASP B 1 112 ? -9.038 -33.248 24.623 1.00 54.09 112 ASP B N 1
ATOM 2368 C CA . ASP B 1 112 ? -8.077 -34.304 24.355 1.00 55.14 112 ASP B CA 1
ATOM 2369 C C . ASP B 1 112 ? -8.487 -34.966 23.070 1.00 57.25 112 ASP B C 1
ATOM 2370 O O . ASP B 1 112 ? -8.863 -34.301 22.135 1.00 56.63 112 ASP B O 1
ATOM 2375 N N . SER B 1 113 ? -8.448 -36.285 23.037 1.00 54.69 113 SER B N 1
ATOM 2376 C CA . SER B 1 113 ? -8.861 -37.033 21.855 1.00 62.47 113 SER B CA 1
ATOM 2377 C C . SER B 1 113 ? -9.882 -38.049 22.337 1.00 67.17 113 SER B C 1
ATOM 2378 O O . SER B 1 113 ? -9.919 -39.185 21.865 1.00 78.35 113 SER B O 1
ATOM 2381 N N . THR B 1 114 ? -10.694 -37.636 23.306 1.00 65.80 114 THR B N 1
ATOM 2382 C CA . THR B 1 114 ? -11.630 -38.517 23.924 1.00 54.14 114 THR B CA 1
ATOM 2383 C C . THR B 1 114 ? -12.704 -38.716 22.916 1.00 54.78 114 THR B C 1
ATOM 2384 O O . THR B 1 114 ? -13.562 -39.541 23.076 1.00 62.76 114 THR B O 1
ATOM 2388 N N . GLY B 1 115 ? -12.643 -37.954 21.847 1.00 54.36 115 GLY B N 1
ATOM 2389 C CA . GLY B 1 115 ? -13.659 -38.068 20.786 1.00 59.58 115 GLY B CA 1
ATOM 2390 C C . GLY B 1 115 ? -14.883 -37.201 20.993 1.00 63.64 115 GLY B C 1
ATOM 2391 O O . GLY B 1 115 ? -15.711 -37.056 20.082 1.00 74.80 115 GLY B O 1
ATOM 2392 N N . MET B 1 116 ? -14.971 -36.617 22.179 1.00 68.94 116 MET B N 1
ATOM 2393 C CA . MET B 1 116 ? -16.056 -35.737 22.544 1.00 63.28 116 MET B CA 1
ATOM 2394 C C . MET B 1 116 ? -15.620 -34.292 22.706 1.00 55.65 116 MET B C 1
ATOM 2395 O O . MET B 1 116 ? -14.477 -34.008 22.923 1.00 46.71 116 MET B O 1
ATOM 2400 N N . SER B 1 117 ? -16.571 -33.387 22.559 1.00 58.93 117 SER B N 1
ATOM 2401 C CA . SER B 1 117 ? -16.328 -31.965 22.643 1.00 57.91 117 SER B CA 1
ATOM 2402 C C . SER B 1 117 ? -17.236 -31.313 23.640 1.00 56.51 117 SER B C 1
ATOM 2403 O O . SER B 1 117 ? -17.989 -31.957 24.318 1.00 56.20 117 SER B O 1
ATOM 2406 N N . ILE B 1 118 ? -17.154 -30.004 23.712 1.00 57.75 118 ILE B N 1
ATOM 2407 C CA . ILE B 1 118 ? -17.974 -29.270 24.627 1.00 55.48 118 ILE B CA 1
ATOM 2408 C C . ILE B 1 118 ? -19.351 -29.385 24.068 1.00 56.64 118 ILE B C 1
ATOM 2409 O O . ILE B 1 118 ? -20.277 -29.664 24.777 1.00 59.74 118 ILE B O 1
ATOM 2414 N N . ALA B 1 119 ? -19.468 -29.182 22.772 1.00 53.42 119 ALA B N 1
ATOM 2415 C CA . ALA B 1 119 ? -20.742 -29.335 22.067 1.00 55.04 119 ALA B CA 1
ATOM 2416 C C . ALA B 1 119 ? -21.446 -30.590 22.559 1.00 59.01 119 ALA B C 1
ATOM 2417 O O . ALA B 1 119 ? -22.576 -30.538 23.085 1.00 60.93 119 ALA B O 1
ATOM 2419 N N . SER B 1 120 ? -20.762 -31.717 22.443 1.00 54.76 120 SER B N 1
ATOM 2420 C CA . SER B 1 120 ? -21.436 -32.971 22.728 1.00 60.96 120 SER B CA 1
ATOM 2421 C C . SER B 1 120 ? -21.878 -33.051 24.190 1.00 56.55 120 SER B C 1
ATOM 2422 O O . SER B 1 120 ? -22.993 -33.509 24.509 1.00 68.59 120 SER B O 1
ATOM 2425 N N . TRP B 1 121 ? -21.040 -32.567 25.079 1.00 50.07 121 TRP B N 1
ATOM 2426 C CA . TRP B 1 121 ? -21.369 -32.686 26.487 1.00 51.86 121 TRP B CA 1
ATOM 2427 C C . TRP B 1 121 ? -22.522 -31.750 26.914 1.00 55.25 121 TRP B C 1
ATOM 2428 O O . TRP B 1 121 ? -23.362 -32.133 27.759 1.00 48.85 121 TRP B O 1
ATOM 2439 N N . SER B 1 122 ? -22.556 -30.542 26.335 1.00 53.88 122 SER B N 1
ATOM 2440 C CA . SER B 1 122 ? -23.701 -29.641 26.483 1.00 52.61 122 SER B CA 1
ATOM 2441 C C . SER B 1 122 ? -25.057 -30.345 26.195 1.00 55.49 122 SER B C 1
ATOM 2442 O O . SER B 1 122 ? -25.972 -30.347 27.032 1.00 47.90 122 SER B O 1
ATOM 2445 N N . LYS B 1 123 ? -25.159 -30.976 25.029 1.00 53.31 123 LYS B N 1
ATOM 2446 C CA . LYS B 1 123 ? -26.353 -31.708 24.711 1.00 58.28 123 LYS B CA 1
ATOM 2447 C C . LYS B 1 123 ? -26.621 -32.822 25.715 1.00 61.01 123 LYS B C 1
ATOM 2448 O O . LYS B 1 123 ? -27.705 -32.853 26.310 1.00 55.76 123 LYS B O 1
ATOM 2454 N N . LYS B 1 124 ? -25.634 -33.711 25.889 1.00 58.17 124 LYS B N 1
ATOM 2455 C CA . LYS B 1 124 ? -25.773 -34.905 26.737 1.00 55.04 124 LYS B CA 1
ATOM 2456 C C . LYS B 1 124 ? -26.121 -34.573 28.195 1.00 51.13 124 LYS B C 1
ATOM 2457 O O . LYS B 1 124 ? -27.055 -35.145 28.770 1.00 50.84 124 LYS B O 1
ATOM 2463 N N . ASN B 1 125 ? -25.350 -33.675 28.806 1.00 50.84 125 ASN B N 1
ATOM 2464 C CA . ASN B 1 125 ? -25.585 -33.322 30.213 1.00 53.87 125 ASN B CA 1
ATOM 2465 C C . ASN B 1 125 ? -26.926 -32.584 30.456 1.00 48.11 125 ASN B C 1
ATOM 2466 O O . ASN B 1 125 ? -27.540 -32.698 31.528 1.00 37.04 125 ASN B O 1
ATOM 2471 N N . ALA B 1 126 ? -27.354 -31.804 29.469 1.00 50.25 126 ALA B N 1
ATOM 2472 C CA . ALA B 1 126 ? -28.643 -31.098 29.577 1.00 52.49 126 ALA B CA 1
ATOM 2473 C C . ALA B 1 126 ? -29.743 -32.107 29.515 1.00 53.10 126 ALA B C 1
ATOM 2474 O O . ALA B 1 126 ? -30.655 -32.071 30.322 1.00 53.63 126 ALA B O 1
ATOM 2476 N N . GLN B 1 127 ? -29.621 -33.047 28.593 1.00 54.58 127 GLN B N 1
ATOM 2477 C CA . GLN B 1 127 ? -30.649 -34.071 28.434 1.00 55.50 127 GLN B CA 1
ATOM 2478 C C . GLN B 1 127 ? -30.858 -34.856 29.715 1.00 48.33 127 GLN B C 1
ATOM 2479 O O . GLN B 1 127 ? -31.990 -35.128 30.104 1.00 53.70 127 GLN B O 1
ATOM 2485 N N . LEU B 1 128 ? -29.768 -35.169 30.392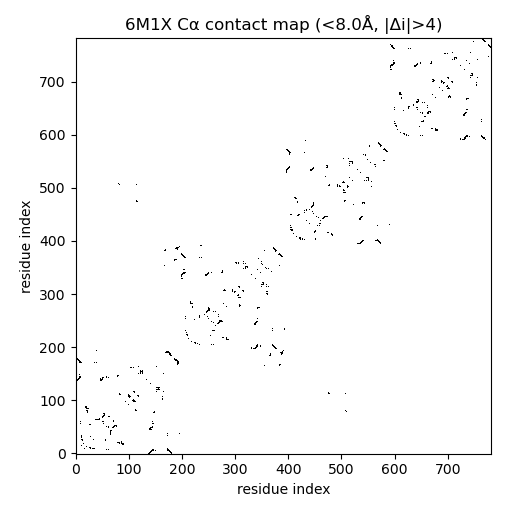 1.00 45.75 128 LEU B N 1
ATOM 2486 C CA . LEU B 1 128 ? -29.850 -35.816 31.690 1.00 45.42 128 LEU B CA 1
ATOM 2487 C C . LEU B 1 128 ? -30.529 -34.942 32.709 1.00 44.64 128 LEU B C 1
ATOM 2488 O O . LEU B 1 128 ? -31.376 -35.406 33.462 1.00 45.37 128 LEU B O 1
ATOM 2493 N N . LEU B 1 129 ? -30.141 -33.670 32.753 1.00 46.64 129 LEU B N 1
ATOM 2494 C CA . LEU B 1 129 ? -30.655 -32.803 33.801 1.00 44.48 129 LEU B CA 1
ATOM 2495 C C . LEU B 1 129 ? -32.147 -32.516 33.610 1.00 44.65 129 LEU B C 1
ATOM 2496 O O . LEU B 1 129 ? -32.900 -32.491 34.590 1.00 39.02 129 LEU B O 1
ATOM 2501 N N . LEU B 1 130 ? -32.551 -32.313 32.353 1.00 42.44 130 LEU B N 1
ATOM 2502 C CA . LEU B 1 130 ? -33.960 -32.147 32.009 1.00 45.12 130 LEU B CA 1
ATOM 2503 C C . LEU B 1 130 ? -34.755 -33.355 32.471 1.00 50.29 130 LEU B C 1
ATOM 2504 O O . LEU B 1 130 ? -35.741 -33.189 33.180 1.00 52.48 130 LEU B O 1
ATOM 2509 N N . ASP B 1 131 ? -34.294 -34.556 32.101 1.00 52.34 131 ASP B N 1
ATOM 2510 C CA . ASP B 1 131 ? -34.926 -35.823 32.544 1.00 57.55 131 ASP B CA 1
ATOM 2511 C C . ASP B 1 131 ? -35.006 -35.960 34.084 1.00 56.97 131 ASP B C 1
ATOM 2512 O O . ASP B 1 131 ? -36.035 -36.394 34.639 1.00 54.68 131 ASP B O 1
ATOM 2517 N N . LEU B 1 132 ? -33.932 -35.578 34.771 1.00 51.50 132 LEU B N 1
ATOM 2518 C CA . LEU B 1 132 ? -33.913 -35.651 36.223 1.00 48.35 132 LEU B CA 1
ATOM 2519 C C . LEU B 1 132 ? -34.957 -34.712 36.846 1.00 50.38 132 LEU B C 1
ATOM 2520 O O . LEU B 1 132 ? -35.497 -35.003 37.917 1.00 46.76 132 LEU B O 1
ATOM 2525 N N . CYS B 1 133 ? -35.225 -33.594 36.151 1.00 52.27 133 CYS B N 1
ATOM 2526 C CA . CYS B 1 133 ? -36.273 -32.609 36.497 1.00 52.29 133 CYS B CA 1
ATOM 2527 C C . CYS B 1 133 ? -37.719 -33.050 36.156 1.00 61.63 133 CYS B C 1
ATOM 2528 O O . CYS B 1 133 ? -38.660 -32.924 37.013 1.00 57.07 133 CYS B O 1
ATOM 2531 N N . LYS B 1 134 ? -37.894 -33.549 34.917 1.00 60.96 134 LYS B N 1
ATOM 2532 C CA . LYS B 1 134 ? -39.182 -34.125 34.474 1.00 55.95 134 LYS B CA 1
ATOM 2533 C C . LYS B 1 134 ? -39.621 -35.201 35.447 1.00 52.26 134 LYS B C 1
ATOM 2534 O O . LYS B 1 134 ? -40.787 -35.349 35.697 1.00 66.72 134 LYS B O 1
ATOM 2536 N N . GLN B 1 135 ? -38.672 -35.921 36.019 1.00 51.98 135 GLN B N 1
ATOM 2537 C CA . GLN B 1 135 ? -38.908 -36.960 37.043 1.00 53.90 135 GLN B CA 1
ATOM 2538 C C . GLN B 1 135 ? -39.017 -36.437 38.516 1.00 53.42 135 GLN B C 1
ATOM 2539 O O . GLN B 1 135 ? -39.247 -37.234 39.451 1.00 45.33 135 GLN B O 1
ATOM 2545 N N . ASN B 1 136 ? -38.803 -35.142 38.737 1.00 53.86 136 ASN B N 1
ATOM 2546 C CA . ASN B 1 136 ? -38.838 -34.573 40.095 1.00 58.44 136 ASN B CA 1
ATOM 2547 C C . ASN B 1 136 ? -39.634 -33.261 40.086 1.00 60.73 136 ASN B C 1
ATOM 2548 O O . ASN B 1 136 ? -39.268 -32.324 40.772 1.00 63.77 136 ASN B O 1
ATOM 2553 N N . GLU B 1 137 ? -40.714 -33.181 39.313 1.00 58.58 137 GLU B N 1
ATOM 2554 C CA . GLU B 1 137 ? -41.360 -31.895 39.099 1.00 56.56 137 GLU B CA 1
ATOM 2555 C C . GLU B 1 137 ? -41.895 -31.310 40.373 1.00 56.49 137 GLU B C 1
ATOM 2556 O O . GLU B 1 137 ? -42.252 -32.045 41.282 1.00 56.49 137 GLU B O 1
ATOM 2562 N N . ASN B 1 138 ? -41.876 -29.978 40.459 1.00 53.70 138 ASN B N 1
ATOM 2563 C CA . ASN B 1 138 ? -42.321 -29.248 41.680 1.00 55.44 138 ASN B CA 1
ATOM 2564 C C . ASN B 1 138 ? -41.554 -29.687 42.920 1.00 53.49 138 ASN B C 1
ATOM 2565 O O . ASN B 1 138 ? -42.123 -29.853 43.989 1.00 60.45 138 ASN B O 1
ATOM 2570 N N . LYS B 1 139 ? -40.253 -29.899 42.734 1.00 59.78 139 LYS B N 1
ATOM 2571 C CA . LYS B 1 139 ? -39.303 -30.207 43.804 1.00 56.76 139 LYS B CA 1
ATOM 2572 C C . LYS B 1 139 ? -38.034 -29.418 43.546 1.00 42.98 139 LYS B C 1
ATOM 2573 O O . LYS B 1 139 ? -37.736 -29.040 42.425 1.00 40.52 139 LYS B O 1
ATOM 2579 N N . THR B 1 140 ? -37.303 -29.176 44.599 1.00 41.43 140 THR B N 1
ATOM 2580 C CA . THR B 1 140 ? -35.972 -28.611 44.514 1.00 44.95 140 THR B CA 1
ATOM 2581 C C . THR B 1 140 ? -34.917 -29.723 44.502 1.00 44.32 140 THR B C 1
ATOM 2582 O O . THR B 1 140 ? -34.749 -30.425 45.503 1.00 35.79 140 THR B O 1
ATOM 2586 N N . ILE B 1 141 ? -34.168 -29.775 43.396 1.00 44.96 141 ILE B N 1
ATOM 2587 C CA . ILE B 1 141 ? -33.103 -30.746 43.141 1.00 45.83 141 ILE B CA 1
ATOM 2588 C C . ILE B 1 141 ? -31.695 -30.140 43.325 1.00 43.24 141 ILE B C 1
ATOM 2589 O O . ILE B 1 141 ? -31.385 -29.135 42.743 1.00 44.17 141 ILE B O 1
ATOM 2594 N N . VAL B 1 142 ? -30.850 -30.774 44.122 1.00 44.21 142 VAL B N 1
ATOM 2595 C CA . VAL B 1 142 ? -29.445 -30.426 44.228 1.00 38.49 142 VAL B CA 1
ATOM 2596 C C . VAL B 1 142 ? -28.633 -31.498 43.521 1.00 45.15 142 VAL B C 1
ATOM 2597 O O . VAL B 1 142 ? -28.967 -32.671 43.573 1.00 52.19 142 VAL B O 1
ATOM 2601 N N . CYS B 1 143 ? -27.569 -31.087 42.859 1.00 41.40 143 CYS B N 1
ATOM 2602 C CA . CYS B 1 143 ? -26.697 -31.991 42.149 1.00 42.45 143 CYS B CA 1
ATOM 2603 C C . CYS B 1 143 ? -25.242 -31.555 42.383 1.00 44.36 143 CYS B C 1
ATOM 2604 O O . CYS B 1 143 ? -24.854 -30.455 41.950 1.00 43.99 143 CYS B O 1
ATOM 2607 N N . VAL B 1 144 ? -24.445 -32.416 43.021 1.00 40.11 144 VAL B N 1
ATOM 2608 C CA . VAL B 1 144 ? -23.005 -32.150 43.281 1.00 37.70 144 VAL B CA 1
ATOM 2609 C C . VAL B 1 144 ? -22.135 -32.771 42.199 1.00 31.33 144 VAL B C 1
ATOM 2610 O O . VAL B 1 144 ? -22.168 -33.961 42.030 1.00 35.31 144 VAL B O 1
ATOM 2614 N N . SER B 1 145 ? -21.385 -31.959 41.474 1.00 30.82 145 SER B N 1
ATOM 2615 C CA . SER B 1 145 ? -20.625 -32.392 40.324 1.00 33.55 145 SER B CA 1
ATOM 2616 C C . SER B 1 145 ? -19.321 -31.589 40.136 1.00 37.51 145 SER B C 1
ATOM 2617 O O . SER B 1 145 ? -18.732 -31.054 41.114 1.00 31.44 145 SER B O 1
ATOM 2620 N N . HIS B 1 146 ? -18.847 -31.518 38.892 1.00 35.16 146 HIS B N 1
ATOM 2621 C CA . HIS B 1 146 ? -17.528 -31.013 38.630 1.00 35.46 146 HIS B CA 1
ATOM 2622 C C . HIS B 1 146 ? -17.521 -29.782 37.757 1.00 35.67 146 HIS B C 1
ATOM 2623 O O . HIS B 1 146 ? -18.524 -29.421 37.178 1.00 38.80 146 HIS B O 1
ATOM 2630 N N . GLY B 1 147 ? -16.383 -29.106 37.682 1.00 38.53 147 GLY B N 1
ATOM 2631 C CA . GLY B 1 147 ? -16.310 -27.842 36.936 1.00 41.99 147 GLY B CA 1
ATOM 2632 C C . GLY B 1 147 ? -16.721 -27.910 35.433 1.00 41.62 147 GLY B C 1
ATOM 2633 O O . GLY B 1 147 ? -17.659 -27.247 34.967 1.00 44.06 147 GLY B O 1
ATOM 2634 N N . ALA B 1 148 ? -16.067 -28.763 34.680 1.00 38.28 148 ALA B N 1
ATOM 2635 C CA . ALA B 1 148 ? -16.367 -28.836 33.275 1.00 45.06 148 ALA B CA 1
ATOM 2636 C C . ALA B 1 148 ? -17.792 -29.349 33.069 1.00 43.33 148 ALA B C 1
ATOM 2637 O O . ALA B 1 148 ? -18.499 -28.949 32.136 1.00 44.53 148 ALA B O 1
ATOM 2639 N N . TRP B 1 149 ? -18.217 -30.241 33.929 1.00 41.84 149 TRP B N 1
ATOM 2640 C CA . TRP B 1 149 ? -19.497 -30.915 33.736 1.00 49.28 149 TRP B CA 1
ATOM 2641 C C . TRP B 1 149 ? -20.611 -29.883 33.826 1.00 42.58 149 TRP B C 1
ATOM 2642 O O . TRP B 1 149 ? -21.391 -29.718 32.915 1.00 35.45 149 TRP B O 1
ATOM 2653 N N . ILE B 1 150 ? -20.610 -29.159 34.942 1.00 40.15 150 ILE B N 1
ATOM 2654 C CA . ILE B 1 150 ? -21.609 -28.148 35.241 1.00 42.69 150 ILE B CA 1
ATOM 2655 C C . ILE B 1 150 ? -21.632 -27.055 34.153 1.00 43.24 150 ILE B C 1
ATOM 2656 O O . ILE B 1 150 ? -22.717 -26.655 33.714 1.00 42.60 150 ILE B O 1
ATOM 2661 N N . LYS B 1 151 ? -20.455 -26.592 33.733 1.00 38.77 151 LYS B N 1
ATOM 2662 C CA . LYS B 1 151 ? -20.338 -25.523 32.736 1.00 41.44 151 LYS B CA 1
ATOM 2663 C C . LYS B 1 151 ? -20.980 -25.914 31.401 1.00 45.11 151 LYS B C 1
ATOM 2664 O O . LYS B 1 151 ? -21.733 -25.137 30.821 1.00 53.45 151 LYS B O 1
ATOM 2670 N N . THR B 1 152 ? -20.714 -27.133 30.942 1.00 45.02 152 THR B N 1
ATOM 2671 C CA . THR B 1 152 ? -21.376 -27.674 29.738 1.00 44.01 152 THR B CA 1
ATOM 2672 C C . THR B 1 152 ? -22.875 -27.841 29.934 1.00 44.05 152 THR B C 1
ATOM 2673 O O . THR B 1 152 ? -23.614 -27.665 28.978 1.00 49.53 152 THR B O 1
ATOM 2677 N N . SER B 1 153 ? -23.295 -28.266 31.130 1.00 45.21 153 SER B N 1
ATOM 2678 C CA . SER B 1 153 ? -24.704 -28.335 31.501 1.00 44.86 153 SER B CA 1
ATOM 2679 C C . SER B 1 153 ? -25.397 -26.986 31.305 1.00 48.47 153 SER B C 1
ATOM 2680 O O . SER B 1 153 ? -26.530 -26.951 30.819 1.00 48.09 153 SER B O 1
ATOM 2683 N N . ILE B 1 154 ? -24.706 -25.894 31.662 1.00 47.25 154 ILE B N 1
ATOM 2684 C CA . ILE B 1 154 ? -25.231 -24.545 31.485 1.00 40.90 154 ILE B CA 1
ATOM 2685 C C . ILE B 1 154 ? -25.389 -24.278 29.993 1.00 45.01 154 ILE B C 1
ATOM 2686 O O . ILE B 1 154 ? -26.482 -23.910 29.546 1.00 44.01 154 ILE B O 1
ATOM 2691 N N . LEU B 1 155 ? -24.320 -24.494 29.218 1.00 41.00 155 LEU B N 1
ATOM 2692 C CA . LEU B 1 155 ? -24.376 -24.248 27.771 1.00 41.76 155 LEU B CA 1
ATOM 2693 C C . LEU B 1 155 ? -25.502 -25.029 27.105 1.00 49.39 155 LEU B C 1
ATOM 2694 O O . LEU B 1 155 ? -26.219 -24.496 26.254 1.00 49.72 155 LEU B O 1
ATOM 2699 N N . GLY B 1 156 ? -25.706 -26.257 27.578 1.00 55.63 156 GLY B N 1
ATOM 2700 C CA . GLY B 1 156 ? -26.771 -27.114 27.101 1.00 50.27 156 GLY B CA 1
ATOM 2701 C C . GLY B 1 156 ? -28.105 -26.585 27.508 1.00 46.11 156 GLY B C 1
ATOM 2702 O O . GLY B 1 156 ? -28.949 -26.337 26.684 1.00 50.84 156 GLY B O 1
ATOM 2703 N N . LEU B 1 157 ? -28.285 -26.363 28.784 1.00 43.89 157 LEU B N 1
ATOM 2704 C CA . LEU B 1 157 ? -29.558 -25.867 29.279 1.00 44.04 157 LEU B CA 1
ATOM 2705 C C . LEU B 1 157 ? -30.009 -24.518 28.660 1.00 45.65 157 LEU B C 1
ATOM 2706 O O . LEU B 1 157 ? -31.167 -24.353 28.278 1.00 49.40 157 LEU B O 1
ATOM 2711 N N . LEU B 1 158 ? -29.094 -23.569 28.560 1.00 47.92 158 LEU B N 1
ATOM 2712 C CA . LEU B 1 158 ? -29.393 -22.255 27.975 1.00 52.24 158 LEU B CA 1
ATOM 2713 C C . LEU B 1 158 ? -29.090 -22.176 26.477 1.00 58.51 158 LEU B C 1
ATOM 2714 O O . LEU B 1 158 ? -29.142 -21.090 25.869 1.00 57.73 158 LEU B O 1
ATOM 2719 N N . GLU B 1 159 ? -28.760 -23.323 25.889 1.00 56.72 159 GLU B N 1
ATOM 2720 C CA . GLU B 1 159 ? -28.549 -23.448 24.436 1.00 59.60 159 GLU B CA 1
ATOM 2721 C C . GLU B 1 159 ? -27.539 -22.459 23.916 1.00 52.50 159 GLU B C 1
ATOM 2722 O O . GLU B 1 159 ? -27.763 -21.890 22.903 1.00 56.27 159 GLU B O 1
ATOM 2728 N N . MET B 1 160 ? -26.411 -22.294 24.599 1.00 55.31 160 MET B N 1
ATOM 2729 C CA . MET B 1 160 ? -25.358 -21.378 24.145 1.00 59.37 160 MET B CA 1
ATOM 2730 C C . MET B 1 160 ? -24.331 -22.087 23.262 1.00 56.26 160 MET B C 1
ATOM 2731 O O . MET B 1 160 ? -24.313 -23.299 23.189 1.00 62.29 160 MET B O 1
ATOM 2736 N N . GLU B 1 161 ? -23.494 -21.301 22.587 1.00 64.17 161 GLU B N 1
ATOM 2737 C CA . GLU B 1 161 ? -22.490 -21.808 21.631 1.00 64.90 161 GLU B CA 1
ATOM 2738 C C . GLU B 1 161 ? -21.207 -22.195 22.399 1.00 66.95 161 GLU B C 1
ATOM 2739 O O . GLU B 1 161 ? -20.763 -21.459 23.284 1.00 60.12 161 GLU B O 1
ATOM 2741 N N . PRO B 1 162 ? -20.582 -23.332 22.036 1.00 70.92 162 PRO B N 1
ATOM 2742 C CA . PRO B 1 162 ? -19.564 -23.990 22.905 1.00 73.92 162 PRO B CA 1
ATOM 2743 C C . PRO B 1 162 ? -18.377 -23.126 23.424 1.00 71.32 162 PRO B C 1
ATOM 2744 O O . PRO B 1 162 ? -17.791 -23.439 24.476 1.00 61.96 162 PRO B O 1
ATOM 2748 N N . THR B 1 163 ? -18.039 -22.079 22.669 1.00 66.73 163 THR B N 1
ATOM 2749 C CA . THR B 1 163 ? -16.932 -21.174 22.987 1.00 62.61 163 THR B CA 1
ATOM 2750 C C . THR B 1 163 ? -17.241 -20.329 24.224 1.00 58.09 163 THR B C 1
ATOM 2751 O O . THR B 1 163 ? -16.313 -19.986 24.947 1.00 57.29 163 THR B O 1
ATOM 2755 N N . MET B 1 164 ? -18.534 -20.046 24.456 1.00 55.26 164 MET B N 1
ATOM 2756 C CA . MET B 1 164 ? -19.039 -19.393 25.676 1.00 51.48 164 MET B CA 1
ATOM 2757 C C . MET B 1 164 ? -18.557 -20.048 26.962 1.00 49.66 164 MET B C 1
ATOM 2758 O O . MET B 1 164 ? -18.380 -19.371 27.967 1.00 51.19 164 MET B O 1
ATOM 2763 N N . TYR B 1 165 ? -18.319 -21.355 26.915 1.00 48.22 165 TYR B N 1
ATOM 2764 C CA . TYR B 1 165 ? -17.676 -22.093 27.999 1.00 51.19 165 TYR B CA 1
ATOM 2765 C C . TYR B 1 165 ? -16.510 -21.366 28.687 1.00 47.81 165 TYR B C 1
ATOM 2766 O O . TYR B 1 165 ? -16.307 -21.518 29.896 1.00 52.66 165 TYR B O 1
ATOM 2775 N N . HIS B 1 166 ? -15.732 -20.642 27.909 1.00 44.24 166 HIS B N 1
ATOM 2776 C CA . HIS B 1 166 ? -14.552 -19.959 28.407 1.00 52.19 166 HIS B CA 1
ATOM 2777 C C . HIS B 1 166 ? -14.859 -18.618 29.076 1.00 58.27 166 HIS B C 1
ATOM 2778 O O . HIS B 1 166 ? -13.974 -18.053 29.788 1.00 54.81 166 HIS B O 1
ATOM 2785 N N . LYS B 1 167 ? -16.071 -18.110 28.809 1.00 53.86 167 LYS B N 1
ATOM 2786 C CA . LYS B 1 167 ? -16.606 -16.866 29.403 1.00 55.11 167 LYS B CA 1
ATOM 2787 C C . LYS B 1 167 ? -17.294 -17.102 30.752 1.00 50.02 167 LYS B C 1
ATOM 2788 O O . LYS B 1 167 ? -17.830 -16.178 31.360 1.00 44.91 167 LYS B O 1
ATOM 2794 N N . PHE B 1 168 ? -17.297 -18.344 31.200 1.00 45.97 168 PHE B N 1
ATOM 2795 C CA . PHE B 1 168 ? -17.827 -18.664 32.492 1.00 47.88 168 PHE B CA 1
ATOM 2796 C C . PHE B 1 168 ? -16.680 -19.136 33.323 1.00 44.86 168 PHE B C 1
ATOM 2797 O O . PHE B 1 168 ? -15.808 -19.806 32.814 1.00 43.79 168 PHE B O 1
ATOM 2805 N N . GLN B 1 169 ? -16.716 -18.783 34.606 1.00 41.40 169 GLN B N 1
ATOM 2806 C CA . GLN B 1 169 ? -15.764 -19.272 35.542 1.00 40.34 169 GLN B CA 1
ATOM 2807 C C . GLN B 1 169 ? -16.505 -19.732 36.783 1.00 41.94 169 GLN B C 1
ATOM 2808 O O . GLN B 1 169 ? -17.175 -18.942 37.435 1.00 46.21 169 GLN B O 1
ATOM 2814 N N . LEU B 1 170 ? -16.304 -21.012 37.117 1.00 40.49 170 LEU B N 1
ATOM 2815 C CA . LEU B 1 170 ? -16.935 -21.653 38.247 1.00 43.04 170 LEU B CA 1
ATOM 2816 C C . LEU B 1 170 ? -15.945 -22.018 39.312 1.00 41.71 170 LEU B C 1
ATOM 2817 O O . LEU B 1 170 ? -14.912 -22.590 39.006 1.00 54.04 170 LEU B O 1
ATOM 2822 N N . GLY B 1 171 ? -16.280 -21.687 40.560 1.00 44.99 171 GLY B N 1
ATOM 2823 C CA . GLY B 1 171 ? -15.433 -21.932 41.757 1.00 44.48 171 GLY B CA 1
ATOM 2824 C C . GLY B 1 171 ? -15.898 -23.092 42.626 1.00 43.27 171 GLY B C 1
ATOM 2825 O O . GLY B 1 171 ? -17.008 -23.564 42.488 1.00 45.49 171 GLY B O 1
ATOM 2826 N N . ASN B 1 172 ? -15.047 -23.564 43.504 1.00 48.56 172 ASN B N 1
ATOM 2827 C CA . ASN B 1 172 ? -15.406 -24.674 44.327 1.00 47.72 172 ASN B CA 1
ATOM 2828 C C . ASN B 1 172 ? -16.518 -24.270 45.257 1.00 46.67 172 ASN B C 1
ATOM 2829 O O . ASN B 1 172 ? -16.407 -23.325 45.997 1.00 41.42 172 ASN B O 1
ATOM 2834 N N . THR B 1 173 ? -17.584 -25.042 45.242 1.00 42.76 173 THR B N 1
ATOM 2835 C CA . THR B 1 173 ? -18.764 -24.814 46.034 1.00 40.65 173 THR B CA 1
ATOM 2836 C C . THR B 1 173 ? -19.632 -23.764 45.393 1.00 46.44 173 THR B C 1
ATOM 2837 O O . THR B 1 173 ? -20.645 -23.395 45.927 1.00 44.65 173 THR B O 1
ATOM 2841 N N . GLY B 1 174 ? -19.229 -23.302 44.228 1.00 42.56 174 GLY B N 1
ATOM 2842 C CA . GLY B 1 174 ? -20.037 -22.380 43.475 1.00 46.01 174 GLY B CA 1
ATOM 2843 C C . GLY B 1 174 ? -21.436 -22.958 43.272 1.00 45.07 174 GLY B C 1
ATOM 2844 O O . GLY B 1 174 ? -21.581 -24.098 42.877 1.00 50.41 174 GLY B O 1
ATOM 2845 N N . ILE B 1 175 ? -22.465 -22.168 43.537 1.00 44.32 175 ILE B N 1
ATOM 2846 C CA . ILE B 1 175 ? -23.855 -22.578 43.324 1.00 38.16 175 ILE B CA 1
ATOM 2847 C C . ILE B 1 175 ? -24.364 -22.009 42.023 1.00 40.27 175 ILE B C 1
ATOM 2848 O O . ILE B 1 175 ? -23.969 -20.927 41.628 1.00 46.20 175 ILE B O 1
ATOM 2853 N N . THR B 1 176 ? -25.228 -22.746 41.353 1.00 40.52 176 THR B N 1
ATOM 2854 C CA . THR B 1 176 ? -25.817 -22.330 40.083 1.00 38.00 176 THR B CA 1
ATOM 2855 C C . THR B 1 176 ? -27.241 -22.878 40.038 1.00 40.54 176 THR B C 1
ATOM 2856 O O . THR B 1 176 ? -27.421 -24.071 40.101 1.00 35.70 176 THR B O 1
ATOM 2860 N N . THR B 1 177 ? -28.242 -22.005 39.957 1.00 39.03 177 THR B N 1
ATOM 2861 C CA . THR B 1 177 ? -29.619 -22.445 39.952 1.00 38.83 177 THR B CA 1
ATOM 2862 C C . THR B 1 177 ? -30.371 -22.167 38.621 1.00 38.15 177 THR B C 1
ATOM 2863 O O . THR B 1 177 ? -30.021 -21.300 37.838 1.00 35.81 177 THR B O 1
ATOM 2867 N N . PHE B 1 178 ? -31.403 -22.955 38.386 1.00 35.76 178 PHE B N 1
ATOM 2868 C CA . PHE B 1 178 ? -32.268 -22.815 37.247 1.00 36.74 178 PHE B CA 1
ATOM 2869 C C . PHE B 1 178 ? -33.716 -22.955 37.750 1.00 37.39 178 PHE B C 1
ATOM 2870 O O . PHE B 1 178 ? -33.957 -23.584 38.778 1.00 34.80 178 PHE B O 1
ATOM 2878 N N . ILE B 1 179 ? -34.658 -22.331 37.043 1.00 38.26 179 ILE B N 1
ATOM 2879 C CA . ILE B 1 179 ? -36.098 -22.603 37.209 1.00 42.82 179 ILE B CA 1
ATOM 2880 C C . ILE B 1 179 ? -36.602 -22.733 35.781 1.00 45.56 179 ILE B C 1
ATOM 2881 O O . ILE B 1 179 ? -35.810 -22.583 34.836 1.00 44.68 179 ILE B O 1
ATOM 2886 N N . PHE B 1 180 ? -37.900 -22.961 35.629 1.00 48.09 180 PHE B N 1
ATOM 2887 C CA . PHE B 1 180 ? -38.518 -23.121 34.316 1.00 54.68 180 PHE B CA 1
ATOM 2888 C C . PHE B 1 180 ? -39.622 -22.099 34.023 1.00 59.76 180 PHE B C 1
ATOM 2889 O O . PHE B 1 180 ? -40.473 -21.853 34.864 1.00 51.35 180 PHE B O 1
ATOM 2897 N N . ARG B 1 181 ? -39.569 -21.520 32.822 1.00 62.74 181 ARG B N 1
ATOM 2898 C CA . ARG B 1 181 ? -40.569 -20.597 32.318 1.00 69.72 181 ARG B CA 1
ATOM 2899 C C . ARG B 1 181 ? -40.612 -20.629 30.731 1.00 78.84 181 ARG B C 1
ATOM 2900 O O . ARG B 1 181 ? -39.671 -20.133 30.109 1.00 85.85 181 ARG B O 1
ATOM 2902 N N . HIS B 1 182 ? -41.644 -21.206 30.073 1.00 76.58 182 HIS B N 1
ATOM 2903 C CA . HIS B 1 182 ? -42.793 -21.883 30.733 1.00 85.04 182 HIS B CA 1
ATOM 2904 C C . HIS B 1 182 ? -42.297 -23.222 31.230 1.00 82.76 182 HIS B C 1
ATOM 2905 O O . HIS B 1 182 ? -42.449 -23.570 32.434 1.00 77.29 182 HIS B O 1
ATOM 2907 N N . GLY B 1 183 ? -41.680 -23.929 30.277 1.00 75.35 183 GLY B N 1
ATOM 2908 C CA . GLY B 1 183 ? -40.917 -25.164 30.507 1.00 75.64 183 GLY B CA 1
ATOM 2909 C C . GLY B 1 183 ? -39.457 -25.059 30.042 1.00 70.10 183 GLY B C 1
ATOM 2910 O O . GLY B 1 183 ? -38.780 -26.073 29.818 1.00 77.34 183 GLY B O 1
ATOM 2911 N N . HIS B 1 184 ? -38.967 -23.833 29.900 1.00 62.53 184 HIS B N 1
ATOM 2912 C CA . HIS B 1 184 ? -37.592 -23.595 29.493 1.00 62.81 184 HIS B CA 1
ATOM 2913 C C . HIS B 1 184 ? -36.781 -23.180 30.695 1.00 56.83 184 HIS B C 1
ATOM 2914 O O . HIS B 1 184 ? -37.210 -22.354 31.470 1.00 47.65 184 HIS B O 1
ATOM 2921 N N . PRO B 1 185 ? -35.590 -23.750 30.839 1.00 59.07 185 PRO B N 1
ATOM 2922 C CA . PRO B 1 185 ? -34.739 -23.410 31.961 1.00 50.54 185 PRO B CA 1
ATOM 2923 C C . PRO B 1 185 ? -34.345 -21.956 31.859 1.00 43.85 185 PRO B C 1
ATOM 2924 O O . PRO B 1 185 ? -34.075 -21.490 30.761 1.00 41.76 185 PRO B O 1
ATOM 2928 N N . VAL B 1 186 ? -34.369 -21.264 33.004 1.00 39.89 186 VAL B N 1
ATOM 2929 C CA . VAL B 1 186 ? -33.949 -19.879 33.128 1.00 34.55 186 VAL B CA 1
ATOM 2930 C C . VAL B 1 186 ? -32.901 -19.846 34.251 1.00 41.12 186 VAL B C 1
ATOM 2931 O O . VAL B 1 186 ? -33.195 -20.283 35.384 1.00 47.98 186 VAL B O 1
ATOM 2935 N N . LEU B 1 187 ? -31.689 -19.355 33.961 1.00 36.20 187 LEU B N 1
ATOM 2936 C CA . LEU B 1 187 ? -30.647 -19.233 34.984 1.00 37.85 187 LEU B CA 1
ATOM 2937 C C . LEU B 1 187 ? -30.998 -18.162 36.004 1.00 33.63 187 LEU B C 1
ATOM 2938 O O . LEU B 1 187 ? -31.275 -17.039 35.632 1.00 43.15 187 LEU B O 1
ATOM 2943 N N . THR B 1 188 ? -31.019 -18.508 37.275 1.00 34.88 188 THR B N 1
ATOM 2944 C CA . THR B 1 188 ? -31.297 -17.545 38.352 1.00 35.55 188 THR B CA 1
ATOM 2945 C C . THR B 1 188 ? -30.147 -17.360 39.341 1.00 36.76 188 THR B C 1
ATOM 2946 O O . THR B 1 188 ? -30.205 -16.482 40.198 1.00 36.65 188 THR B O 1
ATOM 2950 N N . SER B 1 189 ? -29.100 -18.165 39.218 1.00 37.90 189 SER B N 1
ATOM 2951 C CA . SER B 1 189 ? -27.833 -17.858 39.857 1.00 39.93 189 SER B CA 1
ATOM 2952 C C . SER B 1 189 ? -26.739 -18.602 39.137 1.00 36.81 189 SER B C 1
ATOM 2953 O O . SER B 1 189 ? -26.983 -19.641 38.586 1.00 40.33 189 SER B O 1
ATOM 2956 N N . PHE B 1 190 ? -25.535 -18.053 39.192 1.00 36.65 190 PHE B N 1
ATOM 2957 C CA . PHE B 1 190 ? -24.320 -18.715 38.727 1.00 43.61 190 PHE B CA 1
ATOM 2958 C C . PHE B 1 190 ? -23.164 -18.428 39.690 1.00 42.29 190 PHE B C 1
ATOM 2959 O O . PHE B 1 190 ? -22.918 -17.295 40.085 1.00 40.36 190 PHE B O 1
ATOM 2967 N N . ASN B 1 191 ? -22.470 -19.483 40.059 1.00 39.54 191 ASN B N 1
ATOM 2968 C CA . ASN B 1 191 ? -21.303 -19.395 40.915 1.00 43.37 191 ASN B CA 1
ATOM 2969 C C . ASN B 1 191 ? -21.455 -18.552 42.195 1.00 37.22 191 ASN B C 1
ATOM 2970 O O . ASN B 1 191 ? -20.528 -17.934 42.612 1.00 35.79 191 ASN B O 1
ATOM 2975 N N . SER B 1 192 ? -22.608 -18.558 42.825 1.00 41.12 192 SER B N 1
ATOM 2976 C CA . SER B 1 192 ? -22.696 -17.896 44.127 1.00 46.32 192 SER B CA 1
ATOM 2977 C C . SER B 1 192 ? -21.766 -18.486 45.156 1.00 39.83 192 SER B C 1
ATOM 2978 O O . SER B 1 192 ? -21.805 -19.679 45.382 1.00 40.27 192 SER B O 1
ATOM 2981 N N . THR B 1 193 ? -20.958 -17.630 45.774 1.00 39.90 193 THR B N 1
ATOM 2982 C CA . THR B 1 193 ? -19.899 -18.060 46.683 1.00 44.07 193 THR B CA 1
ATOM 2983 C C . THR B 1 193 ? -19.880 -17.287 48.023 1.00 54.26 193 THR B C 1
ATOM 2984 O O . THR B 1 193 ? -18.857 -17.249 48.728 1.00 55.40 193 THR B O 1
ATOM 2988 N N . GLN B 1 194 ? -20.987 -16.676 48.373 1.00 55.49 194 GLN B N 1
ATOM 2989 C CA . GLN B 1 194 ?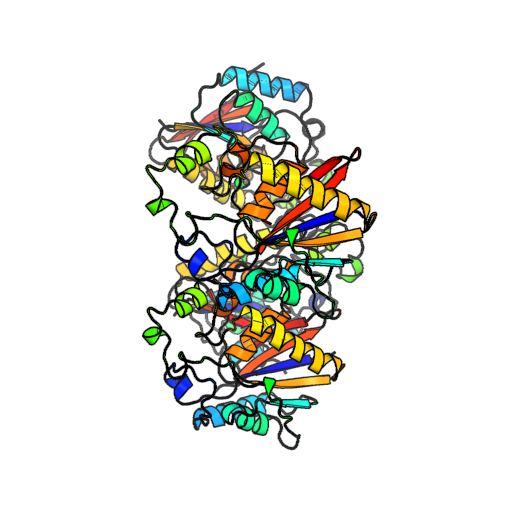 -21.045 -15.837 49.542 1.00 60.88 194 GLN B CA 1
ATOM 2990 C C . GLN B 1 194 ? -20.794 -16.525 50.852 1.00 57.26 194 GLN B C 1
ATOM 2991 O O . GLN B 1 194 ? -20.477 -15.900 51.831 1.00 61.83 194 GLN B O 1
ATOM 2993 N N . HIS B 1 195 ? -20.970 -17.818 50.851 1.00 50.65 195 HIS B N 1
ATOM 2994 C CA . HIS B 1 195 ? -20.785 -18.677 52.020 1.00 53.49 195 HIS B CA 1
ATOM 2995 C C . HIS B 1 195 ? -19.305 -18.859 52.420 1.00 56.50 195 HIS B C 1
ATOM 2996 O O . HIS B 1 195 ? -19.012 -19.254 53.541 1.00 54.41 195 HIS B O 1
ATOM 3003 N N . LEU B 1 196 ? -18.378 -18.537 51.519 1.00 58.62 196 LEU B N 1
ATOM 3004 C CA . LEU B 1 196 ? -16.954 -18.710 51.793 1.00 58.23 196 LEU B CA 1
ATOM 3005 C C . LEU B 1 196 ? -16.465 -17.578 52.689 1.00 57.12 196 LEU B C 1
ATOM 3006 O O . LEU B 1 196 ? -16.613 -16.420 52.347 1.00 54.08 196 LEU B O 1
ATOM 3011 N N . LEU B 1 197 ? -15.957 -17.947 53.871 1.00 64.65 197 LEU B N 1
ATOM 3012 C CA . LEU B 1 197 ? -15.393 -16.999 54.836 1.00 69.05 197 LEU B CA 1
ATOM 3013 C C . LEU B 1 197 ? -13.876 -17.192 54.871 1.00 72.21 197 LEU B C 1
ATOM 3014 O O . LEU B 1 197 ? -13.250 -17.330 53.816 1.00 76.46 197 LEU B O 1
ATOM 3016 N N . MET C 1 1 ? -7.269 18.535 -0.232 1.00 70.39 1 MET C N 1
ATOM 3017 C CA . MET C 1 1 ? -7.921 18.950 1.062 1.00 72.38 1 MET C CA 1
ATOM 3018 C C . MET C 1 1 ? -9.189 18.130 1.323 1.00 77.44 1 MET C C 1
ATOM 3019 O O . MET C 1 1 ? -9.985 17.914 0.394 1.00 76.32 1 MET C O 1
ATOM 3021 N N . THR C 1 2 ? -9.373 17.688 2.575 1.00 73.94 2 THR C N 1
ATOM 3022 C CA . THR C 1 2 ? -10.550 16.920 2.974 1.00 60.36 2 THR C CA 1
ATOM 3023 C C . THR C 1 2 ? -11.791 17.789 2.851 1.00 60.75 2 THR C C 1
ATOM 3024 O O . THR C 1 2 ? -11.794 18.924 3.331 1.00 56.93 2 THR C O 1
ATOM 3028 N N . LYS C 1 3 ? -12.829 17.251 2.205 1.00 62.74 3 LYS C N 1
ATOM 3029 C CA . LYS C 1 3 ? -14.143 17.896 2.111 1.00 60.67 3 LYS C CA 1
ATOM 3030 C C . LYS C 1 3 ? -15.244 16.918 2.537 1.00 60.43 3 LYS C C 1
ATOM 3031 O O . LYS C 1 3 ? -15.317 15.778 2.037 1.00 56.11 3 LYS C O 1
ATOM 3037 N N . LEU C 1 4 ? -16.101 17.372 3.454 1.00 54.80 4 LEU C N 1
ATOM 3038 C CA . LEU C 1 4 ? -17.236 16.562 3.943 1.00 51.86 4 LEU C CA 1
ATOM 3039 C C . LEU C 1 4 ? -18.555 17.199 3.548 1.00 50.52 4 LEU C C 1
ATOM 3040 O O . LEU C 1 4 ? -18.879 18.317 3.998 1.00 48.42 4 LEU C O 1
ATOM 3045 N N . ILE C 1 5 ? -19.303 16.490 2.714 1.00 42.84 5 ILE C N 1
ATOM 3046 C CA . ILE C 1 5 ? -20.552 16.973 2.227 1.00 44.46 5 ILE C CA 1
ATOM 3047 C C . ILE C 1 5 ? -21.694 16.187 2.827 1.00 41.66 5 ILE C C 1
ATOM 3048 O O . ILE C 1 5 ? -21.735 14.982 2.711 1.00 46.32 5 ILE C O 1
ATOM 3053 N N . LEU C 1 6 ? -22.625 16.883 3.451 1.00 41.07 6 LEU C N 1
ATOM 3054 C CA . LEU C 1 6 ? -23.821 16.263 4.009 1.00 44.90 6 LEU C CA 1
ATOM 3055 C C . LEU C 1 6 ? -25.035 16.719 3.178 1.00 45.16 6 LEU C C 1
ATOM 3056 O O . LEU C 1 6 ? -25.255 17.917 2.995 1.00 39.23 6 LEU C O 1
ATOM 3061 N N . ILE C 1 7 ? -25.820 15.759 2.701 1.00 41.42 7 ILE C N 1
ATOM 3062 C CA . ILE C 1 7 ? -26.958 16.046 1.860 1.00 39.45 7 ILE C CA 1
ATOM 3063 C C . ILE C 1 7 ? -28.186 15.415 2.413 1.00 35.30 7 ILE C C 1
ATOM 3064 O O . ILE C 1 7 ? -28.218 14.253 2.681 1.00 40.92 7 ILE C O 1
ATOM 3069 N N . ARG C 1 8 ? -29.242 16.169 2.533 1.00 37.98 8 ARG C N 1
ATOM 3070 C CA . ARG C 1 8 ? -30.472 15.585 3.015 1.00 42.56 8 ARG C CA 1
ATOM 3071 C C . ARG C 1 8 ? -31.256 14.994 1.838 1.00 42.70 8 ARG C C 1
ATOM 3072 O O . ARG C 1 8 ? -31.222 15.499 0.731 1.00 38.92 8 ARG C O 1
ATOM 3080 N N . HIS C 1 9 ? -31.956 13.904 2.091 1.00 42.41 9 HIS C N 1
ATOM 3081 C CA . HIS C 1 9 ? -32.805 13.319 1.092 1.00 45.08 9 HIS C CA 1
ATOM 3082 C C . HIS C 1 9 ? -33.906 14.256 0.580 1.00 43.75 9 HIS C C 1
ATOM 3083 O O . HIS C 1 9 ? -34.243 15.239 1.178 1.00 42.29 9 HIS C O 1
ATOM 3090 N N . GLY C 1 10 ? -34.471 13.902 -0.558 1.00 46.06 10 GLY C N 1
ATOM 3091 C CA . GLY C 1 10 ? -35.550 14.647 -1.123 1.00 45.57 10 GLY C CA 1
ATOM 3092 C C . GLY C 1 10 ? -36.799 14.598 -0.271 1.00 51.54 10 GLY C C 1
ATOM 3093 O O . GLY C 1 10 ? -36.812 14.100 0.852 1.00 64.23 10 GLY C O 1
ATOM 3094 N N . GLU C 1 11 ? -37.871 15.121 -0.818 1.00 50.22 11 GLU C N 1
ATOM 3095 C CA . GLU C 1 11 ? -39.119 15.227 -0.106 1.00 48.04 11 GLU C CA 1
ATOM 3096 C C . GLU C 1 11 ? -39.945 13.951 -0.093 1.00 47.10 11 GLU C C 1
ATOM 3097 O O . GLU C 1 11 ? -39.970 13.181 -1.017 1.00 50.24 11 GLU C O 1
ATOM 3103 N N . THR C 1 12 ? -40.671 13.774 0.979 1.00 48.40 12 THR C N 1
ATOM 3104 C CA . THR C 1 12 ? -41.500 12.630 1.172 1.00 46.10 12 THR C CA 1
ATOM 3105 C C . THR C 1 12 ? -42.837 13.188 1.574 1.00 46.87 12 THR C C 1
ATOM 3106 O O . THR C 1 12 ? -42.925 14.302 1.984 1.00 52.13 12 THR C O 1
ATOM 3110 N N . GLU C 1 13 ? -43.889 12.412 1.439 1.00 55.47 13 GLU C N 1
ATOM 3111 C CA . GLU C 1 13 ? -45.191 12.908 1.764 1.00 54.66 13 GLU C CA 1
ATOM 3112 C C . GLU C 1 13 ? -45.277 13.283 3.222 1.00 56.57 13 GLU C C 1
ATOM 3113 O O . GLU C 1 13 ? -45.914 14.276 3.563 1.00 45.68 13 GLU C O 1
ATOM 3119 N N . TRP C 1 14 ? -44.624 12.497 4.079 1.00 57.72 14 TRP C N 1
ATOM 3120 C CA . TRP C 1 14 ? -44.601 12.794 5.512 1.00 51.69 14 TRP C CA 1
ATOM 3121 C C . TRP C 1 14 ? -43.901 14.104 5.790 1.00 50.77 14 TRP C C 1
ATOM 3122 O O . TRP C 1 14 ? -44.343 14.848 6.657 1.00 58.58 14 TRP C O 1
ATOM 3133 N N . ASN C 1 15 ? -42.822 14.401 5.075 1.00 49.43 15 ASN C N 1
ATOM 3134 C CA . ASN C 1 15 ? -42.177 15.726 5.183 1.00 53.16 15 ASN C CA 1
ATOM 3135 C C . ASN C 1 15 ? -43.203 16.862 4.993 1.00 59.22 15 ASN C C 1
ATOM 3136 O O . ASN C 1 15 ? -43.317 17.757 5.829 1.00 60.13 15 ASN C O 1
ATOM 3141 N N . LEU C 1 16 ? -43.961 16.789 3.897 1.00 61.59 16 LEU C N 1
ATOM 3142 C CA . LEU C 1 16 ? -44.999 17.769 3.568 1.00 52.32 16 LEU C CA 1
ATOM 3143 C C . LEU C 1 16 ? -46.037 17.927 4.651 1.00 49.45 16 LEU C C 1
ATOM 3144 O O . LEU C 1 16 ? -46.528 19.018 4.862 1.00 57.11 16 LEU C O 1
ATOM 3149 N N . LEU C 1 17 ? -46.381 16.840 5.321 1.00 51.06 17 LEU C N 1
ATOM 3150 C CA . LEU C 1 17 ? -47.436 16.825 6.332 1.00 52.32 17 LEU C CA 1
ATOM 3151 C C . LEU C 1 17 ? -46.918 17.138 7.753 1.00 51.41 17 LEU C C 1
ATOM 3152 O O . LEU C 1 17 ? -47.688 17.105 8.716 1.00 51.36 17 LEU C O 1
ATOM 3157 N N . GLY C 1 18 ? -45.615 17.381 7.894 1.00 53.14 18 GLY C N 1
ATOM 3158 C CA . GLY C 1 18 ? -44.990 17.547 9.217 1.00 47.42 18 GLY C CA 1
ATOM 3159 C C . GLY C 1 18 ? -44.943 16.313 10.122 1.00 46.15 18 GLY C C 1
ATOM 3160 O O . GLY C 1 18 ? -44.658 16.460 11.299 1.00 46.98 18 GLY C O 1
ATOM 3161 N N . LYS C 1 19 ? -45.211 15.108 9.609 1.00 44.16 19 LYS C N 1
ATOM 3162 C CA . LYS C 1 19 ? -45.191 13.927 10.439 1.00 46.32 19 LYS C CA 1
ATOM 3163 C C . LYS C 1 19 ? -43.752 13.494 10.584 1.00 47.10 19 LYS C C 1
ATOM 3164 O O . LYS C 1 19 ? -43.017 13.413 9.584 1.00 42.66 19 LYS C O 1
ATOM 3170 N N . ILE C 1 20 ? -43.353 13.235 11.827 1.00 48.06 20 ILE C N 1
ATOM 3171 C CA . ILE C 1 20 ? -41.973 12.910 12.147 1.00 51.07 20 ILE C CA 1
ATOM 3172 C C . ILE C 1 20 ? -41.682 11.541 11.579 1.00 48.72 20 ILE C C 1
ATOM 3173 O O . ILE C 1 20 ? -42.454 10.622 11.795 1.00 49.36 20 ILE C O 1
ATOM 3178 N N . GLN C 1 21 ? -40.587 11.411 10.843 1.00 51.07 21 GLN C N 1
ATOM 3179 C CA . GLN C 1 21 ? -40.279 10.133 10.197 1.00 58.45 21 GLN C CA 1
ATOM 3180 C C . GLN C 1 21 ? -39.424 9.248 11.068 1.00 65.49 21 GLN C C 1
ATOM 3181 O O . GLN C 1 21 ? -39.869 8.177 11.513 1.00 70.79 21 GLN C O 1
ATOM 3187 N N . GLY C 1 22 ? -38.201 9.691 11.330 1.00 69.70 22 GLY C N 1
ATOM 3188 C CA . GLY C 1 22 ? -37.252 8.835 12.024 1.00 73.45 22 GLY C CA 1
ATOM 3189 C C . GLY C 1 22 ? -36.955 7.645 11.154 1.00 71.52 22 GLY C C 1
ATOM 3190 O O . GLY C 1 22 ? -36.603 7.811 9.994 1.00 85.92 22 GLY C O 1
ATOM 3191 N N . CYS C 1 23 ? -37.170 6.454 11.692 1.00 73.77 23 CYS C N 1
ATOM 3192 C CA . CYS C 1 23 ? -36.903 5.212 10.968 1.00 79.69 23 CYS C CA 1
ATOM 3193 C C . CYS C 1 23 ? -38.102 4.596 10.254 1.00 68.07 23 CYS C C 1
ATOM 3194 O O . CYS C 1 23 ? -37.949 3.561 9.636 1.00 64.19 23 CYS C O 1
ATOM 3197 N N . THR C 1 24 ? -39.281 5.203 10.322 1.00 60.85 24 THR C N 1
ATOM 3198 C CA . THR C 1 24 ? -40.366 4.760 9.459 1.00 60.03 24 THR C CA 1
ATOM 3199 C C . THR C 1 24 ? -39.967 5.077 8.025 1.00 58.18 24 THR C C 1
ATOM 3200 O O . THR C 1 24 ? -39.544 6.176 7.759 1.00 61.80 24 THR C O 1
ATOM 3204 N N . ASP C 1 25 ? -40.091 4.104 7.129 1.00 58.30 25 ASP C N 1
ATOM 3205 C CA . ASP C 1 25 ? -39.428 4.159 5.831 1.00 61.14 25 ASP C CA 1
ATOM 3206 C C . ASP C 1 25 ? -40.383 4.629 4.754 1.00 58.14 25 ASP C C 1
ATOM 3207 O O . ASP C 1 25 ? -40.977 3.838 4.070 1.00 60.08 25 ASP C O 1
ATOM 3212 N N . ILE C 1 26 ? -40.496 5.936 4.586 1.00 68.13 26 ILE C N 1
ATOM 3213 C CA . ILE C 1 26 ? -41.458 6.507 3.629 1.00 70.63 26 ILE C CA 1
ATOM 3214 C C . ILE C 1 26 ? -40.731 6.816 2.344 1.00 61.83 26 ILE C C 1
ATOM 3215 O O . ILE C 1 26 ? -39.631 7.340 2.397 1.00 73.11 26 ILE C O 1
ATOM 3220 N N . GLU C 1 27 ? -41.328 6.500 1.205 1.00 57.09 27 GLU C N 1
ATOM 3221 C CA . GLU C 1 27 ? -40.662 6.727 -0.087 1.00 61.83 27 GLU C CA 1
ATOM 3222 C C . GLU C 1 27 ? -40.703 8.203 -0.472 1.00 57.66 27 GLU C C 1
ATOM 3223 O O . GLU C 1 27 ? -41.476 8.983 0.107 1.00 62.47 27 GLU C O 1
ATOM 3225 N N . LEU C 1 28 ? -39.889 8.581 -1.456 1.00 55.44 28 LEU C N 1
ATOM 3226 C CA . LEU C 1 28 ? -39.885 9.966 -1.937 1.00 56.20 28 LEU C CA 1
ATOM 3227 C C . LEU C 1 28 ? -41.212 10.286 -2.631 1.00 60.14 28 LEU C C 1
ATOM 3228 O O . LEU C 1 28 ? -41.981 9.395 -2.964 1.00 71.86 28 LEU C O 1
ATOM 3233 N N . THR C 1 29 ? -41.488 11.572 -2.780 1.00 59.94 29 THR C N 1
ATOM 3234 C CA . THR C 1 29 ? -42.478 12.077 -3.724 1.00 60.10 29 THR C CA 1
ATOM 3235 C C . THR C 1 29 ? -41.787 12.386 -5.069 1.00 70.35 29 THR C C 1
ATOM 3236 O O . THR C 1 29 ? -40.551 12.508 -5.118 1.00 68.30 29 THR C O 1
ATOM 3240 N N . PRO C 1 30 ? -42.572 12.565 -6.157 1.00 81.61 30 PRO C N 1
ATOM 3241 C CA . PRO C 1 30 ? -41.931 12.825 -7.456 1.00 75.70 30 PRO C CA 1
ATOM 3242 C C . PRO C 1 30 ? -41.134 14.121 -7.448 1.00 70.47 30 PRO C C 1
ATOM 3243 O O . PRO C 1 30 ? -39.992 14.132 -7.935 1.00 69.44 30 PRO C O 1
ATOM 3247 N N . ASN C 1 31 ? -41.719 15.185 -6.881 1.00 63.98 31 ASN C N 1
ATOM 3248 C CA . ASN C 1 31 ? -40.962 16.423 -6.593 1.00 69.10 31 ASN C CA 1
ATOM 3249 C C . ASN C 1 31 ? -39.596 16.113 -5.923 1.00 72.61 31 ASN C C 1
ATOM 3250 O O . ASN C 1 31 ? -38.553 16.626 -6.324 1.00 70.12 31 ASN C O 1
ATOM 3255 N N . GLY C 1 32 ? -39.616 15.228 -4.930 1.00 75.84 32 GLY C N 1
ATOM 3256 C CA . GLY C 1 32 ? -38.394 14.790 -4.251 1.00 64.41 32 GLY C CA 1
ATOM 3257 C C . GLY C 1 32 ? -37.449 13.974 -5.101 1.00 67.41 32 GLY C C 1
ATOM 3258 O O . GLY C 1 32 ? -36.231 14.090 -4.951 1.00 69.52 32 GLY C O 1
ATOM 3259 N N . ILE C 1 33 ? -37.989 13.163 -6.013 1.00 69.69 33 ILE C N 1
ATOM 3260 C CA . ILE C 1 33 ? -37.124 12.525 -7.026 1.00 70.67 33 ILE C CA 1
ATOM 3261 C C . ILE C 1 33 ? -36.442 13.612 -7.867 1.00 67.14 33 ILE C C 1
ATOM 3262 O O . ILE C 1 33 ? -35.275 13.477 -8.257 1.00 57.98 33 ILE C O 1
ATOM 3267 N N . GLN C 1 34 ? -37.192 14.673 -8.168 1.00 60.85 34 GLN C N 1
ATOM 3268 C CA . GLN C 1 34 ? -36.681 15.733 -9.020 1.00 62.47 34 GLN C CA 1
ATOM 3269 C C . GLN C 1 34 ? -35.558 16.407 -8.305 1.00 65.83 34 GLN C C 1
ATOM 3270 O O . GLN C 1 34 ? -34.475 16.591 -8.880 1.00 60.87 34 GLN C O 1
ATOM 3272 N N . GLN C 1 35 ? -35.803 16.724 -7.028 1.00 68.28 35 GLN C N 1
ATOM 3273 C CA . GLN C 1 35 ? -34.754 17.263 -6.155 1.00 64.44 35 GLN C CA 1
ATOM 3274 C C . GLN C 1 35 ? -33.487 16.374 -6.147 1.00 54.94 35 GLN C C 1
ATOM 3275 O O . GLN C 1 35 ? -32.347 16.843 -6.245 1.00 50.25 35 GLN C O 1
ATOM 3281 N N . ALA C 1 36 ? -33.697 15.080 -6.063 1.00 52.98 36 ALA C N 1
ATOM 3282 C CA . ALA C 1 36 ? -32.580 14.191 -6.148 1.00 56.71 36 ALA C CA 1
ATOM 3283 C C . ALA C 1 36 ? -31.811 14.442 -7.454 1.00 56.26 36 ALA C C 1
ATOM 3284 O O . ALA C 1 36 ? -30.610 14.688 -7.457 1.00 53.89 36 ALA C O 1
ATOM 3286 N N . ASN C 1 37 ? -32.519 14.466 -8.563 1.00 58.46 37 ASN C N 1
ATOM 3287 C CA . ASN C 1 37 ? -31.852 14.697 -9.842 1.00 60.39 37 ASN C CA 1
ATOM 3288 C C . ASN C 1 37 ? -31.091 16.018 -9.876 1.00 55.97 37 ASN C C 1
ATOM 3289 O O . ASN C 1 37 ? -29.972 16.087 -10.361 1.00 53.35 37 ASN C O 1
ATOM 3294 N N . GLU C 1 38 ? -31.696 17.057 -9.327 1.00 55.34 38 GLU C N 1
ATOM 3295 C CA . GLU C 1 38 ? -31.085 18.386 -9.406 1.00 59.75 38 GLU C CA 1
ATOM 3296 C C . GLU C 1 38 ? -29.800 18.389 -8.584 1.00 60.91 38 GLU C C 1
ATOM 3297 O O . GLU C 1 38 ? -28.795 18.915 -9.058 1.00 60.24 38 GLU C O 1
ATOM 3303 N N . VAL C 1 39 ? -29.820 17.785 -7.389 1.00 55.14 39 VAL C N 1
ATOM 3304 C CA . VAL C 1 39 ? -28.632 17.808 -6.524 1.00 64.04 39 VAL C CA 1
ATOM 3305 C C . VAL C 1 39 ? -27.526 16.957 -7.158 1.00 58.09 39 VAL C C 1
ATOM 3306 O O . VAL C 1 39 ? -26.343 17.296 -7.119 1.00 59.40 39 VAL C O 1
ATOM 3310 N N . ALA C 1 40 ? -27.923 15.858 -7.767 1.00 56.27 40 ALA C N 1
ATOM 3311 C CA . ALA C 1 40 ? -26.965 15.042 -8.477 1.00 58.99 40 ALA C CA 1
ATOM 3312 C C . ALA C 1 40 ? -26.358 15.884 -9.585 1.00 60.14 40 ALA C C 1
ATOM 3313 O O . ALA C 1 40 ? -25.144 15.874 -9.757 1.00 67.66 40 ALA C O 1
ATOM 3315 N N . GLN C 1 41 ? -27.202 16.649 -10.284 1.00 61.84 41 GLN C N 1
ATOM 3316 C CA . GLN C 1 41 ? -26.740 17.608 -11.309 1.00 63.88 41 GLN C CA 1
ATOM 3317 C C . GLN C 1 41 ? -25.632 18.520 -10.773 1.00 58.93 41 GLN C C 1
ATOM 3318 O O . GLN C 1 41 ? -24.582 18.608 -11.416 1.00 65.33 41 GLN C O 1
ATOM 3320 N N . GLN C 1 42 ? -25.847 19.135 -9.593 1.00 59.35 42 GLN C N 1
ATOM 3321 C CA . GLN C 1 42 ? -24.872 20.090 -8.967 1.00 56.42 42 GLN C CA 1
ATOM 3322 C C . GLN C 1 42 ? -23.565 19.439 -8.631 1.00 56.89 42 GLN C C 1
ATOM 3323 O O . GLN C 1 42 ? -22.522 20.012 -8.891 1.00 59.96 42 GLN C O 1
ATOM 3325 N N . ILE C 1 43 ? -23.618 18.228 -8.077 1.00 63.32 43 ILE C N 1
ATOM 3326 C CA . ILE C 1 43 ? -22.391 17.519 -7.700 1.00 66.50 43 ILE C CA 1
ATOM 3327 C C . ILE C 1 43 ? -21.580 17.094 -8.919 1.00 64.36 43 ILE C C 1
ATOM 3328 O O . ILE C 1 43 ? -20.367 17.129 -8.900 1.00 65.52 43 ILE C O 1
ATOM 3333 N N . LYS C 1 44 ? -22.246 16.641 -9.966 1.00 71.42 44 LYS C N 1
ATOM 3334 C CA . LYS C 1 44 ? -21.559 16.355 -11.234 1.00 79.62 44 LYS C CA 1
ATOM 3335 C C . LYS C 1 44 ? -20.475 15.332 -10.983 1.00 72.74 44 LYS C C 1
ATOM 3336 O O . LYS C 1 44 ? -19.304 15.554 -11.325 1.00 78.99 44 LYS C O 1
ATOM 3338 N N . GLY C 1 45 ? -20.863 14.244 -10.319 1.00 73.92 45 GLY C N 1
ATOM 3339 C CA . GLY C 1 45 ? -19.936 13.164 -9.971 1.00 71.24 45 GLY C CA 1
ATOM 3340 C C . GLY C 1 45 ? -18.657 13.620 -9.236 1.00 79.40 45 GLY C C 1
ATOM 3341 O O . GLY C 1 45 ? -17.696 12.843 -9.078 1.00 69.57 45 GLY C O 1
ATOM 3342 N N . ASN C 1 46 ? -18.647 14.871 -8.768 1.00 78.30 46 ASN C N 1
ATOM 3343 C CA . ASN C 1 46 ? -17.448 15.522 -8.251 1.00 76.19 46 ASN C CA 1
ATOM 3344 C C . ASN C 1 46 ? -17.229 15.234 -6.734 1.00 73.28 46 ASN C C 1
ATOM 3345 O O . ASN C 1 46 ? -17.409 16.086 -5.846 1.00 68.74 46 ASN C O 1
ATOM 3350 N N . PHE C 1 47 ? -16.830 14.006 -6.473 1.00 64.76 47 PHE C N 1
ATOM 3351 C CA . PHE C 1 47 ? -16.593 13.528 -5.143 1.00 62.19 47 PHE C CA 1
ATOM 3352 C C . PHE C 1 47 ? -15.831 12.261 -5.294 1.00 59.15 47 PHE C C 1
ATOM 3353 O O . PHE C 1 47 ? -15.762 11.747 -6.376 1.00 66.54 47 PHE C O 1
ATOM 3361 N N . ASP C 1 48 ? -15.259 11.755 -4.217 1.00 65.88 48 ASP C N 1
ATOM 3362 C CA . ASP C 1 48 ? -14.375 10.565 -4.301 1.00 65.14 48 ASP C CA 1
ATOM 3363 C C . ASP C 1 48 ? -15.039 9.265 -3.808 1.00 65.14 48 ASP C C 1
ATOM 3364 O O . ASP C 1 48 ? -14.835 8.178 -4.359 1.00 60.81 48 ASP C O 1
ATOM 3369 N N . ILE C 1 49 ? -15.845 9.394 -2.776 1.00 62.69 49 ILE C N 1
ATOM 3370 C CA . ILE C 1 49 ? -16.601 8.284 -2.276 1.00 57.27 49 ILE C CA 1
ATOM 3371 C C . ILE C 1 49 ? -17.937 8.825 -1.759 1.00 61.45 49 ILE C C 1
ATOM 3372 O O . ILE C 1 49 ? -18.014 9.967 -1.287 1.00 65.65 49 ILE C O 1
ATOM 3377 N N . ILE C 1 50 ? -18.979 8.010 -1.859 1.00 56.00 50 ILE C N 1
ATOM 3378 C CA . ILE C 1 50 ? -20.306 8.376 -1.364 1.00 46.86 50 ILE C CA 1
ATOM 3379 C C . ILE C 1 50 ? -20.803 7.348 -0.346 1.00 52.99 50 ILE C C 1
ATOM 3380 O O . ILE C 1 50 ? -20.813 6.137 -0.626 1.00 50.40 50 ILE C O 1
ATOM 3385 N N . TYR C 1 51 ? -21.190 7.812 0.843 1.00 49.49 51 TYR C N 1
ATOM 3386 C CA . TYR C 1 51 ? -21.888 6.937 1.805 1.00 49.56 51 TYR C CA 1
ATOM 3387 C C . TYR C 1 51 ? -23.342 7.383 1.944 1.00 46.92 51 TYR C C 1
ATOM 3388 O O . TYR C 1 51 ? -23.643 8.538 1.710 1.00 48.01 51 TYR C O 1
ATOM 3397 N N . SER C 1 52 ? -24.219 6.456 2.317 1.00 40.63 52 SER C N 1
ATOM 3398 C CA . SER C 1 52 ? -25.634 6.742 2.485 1.00 44.82 52 SER C CA 1
ATOM 3399 C C . SER C 1 52 ? -26.243 6.012 3.663 1.00 48.02 52 SER C C 1
ATOM 3400 O O . SER C 1 52 ? -25.678 5.061 4.159 1.00 54.50 52 SER C O 1
ATOM 3403 N N . SER C 1 53 ? -27.417 6.445 4.093 1.00 43.11 53 SER C N 1
ATOM 3404 C CA . SER C 1 53 ? -28.177 5.684 5.034 1.00 41.84 53 SER C CA 1
ATOM 3405 C C . SER C 1 53 ? -29.088 4.717 4.278 1.00 46.81 53 SER C C 1
ATOM 3406 O O . SER C 1 53 ? -29.397 4.937 3.115 1.00 46.93 53 SER C O 1
ATOM 3409 N N . PRO C 1 54 ? -29.486 3.618 4.929 1.00 52.22 54 PRO C N 1
ATOM 3410 C CA . PRO C 1 54 ? -30.175 2.533 4.251 1.00 54.25 54 PRO C CA 1
ATOM 3411 C C . PRO C 1 54 ? -31.635 2.814 3.961 1.00 53.40 54 PRO C C 1
ATOM 3412 O O . PRO C 1 54 ? -32.229 2.133 3.092 1.00 47.65 54 PRO C O 1
ATOM 3416 N N . LEU C 1 55 ? -32.221 3.784 4.655 1.00 50.92 55 LEU C N 1
ATOM 3417 C CA . LEU C 1 55 ? -33.606 4.149 4.379 1.00 53.09 55 LEU C CA 1
ATOM 3418 C C . LEU C 1 55 ? -33.732 4.547 2.887 1.00 54.48 55 LEU C C 1
ATOM 3419 O O . LEU C 1 55 ? -32.794 5.097 2.262 1.00 50.60 55 LEU C O 1
ATOM 3424 N N . HIS C 1 56 ? -34.868 4.218 2.303 1.00 52.39 56 HIS C N 1
ATOM 3425 C CA . HIS C 1 56 ? -35.003 4.308 0.843 1.00 60.13 56 HIS C CA 1
ATOM 3426 C C . HIS C 1 56 ? -34.891 5.761 0.406 1.00 56.96 56 HIS C C 1
ATOM 3427 O O . HIS C 1 56 ? -34.177 6.080 -0.541 1.00 58.85 56 HIS C O 1
ATOM 3434 N N . ARG C 1 57 ? -35.547 6.651 1.131 1.00 48.22 57 ARG C N 1
ATOM 3435 C CA . ARG C 1 57 ? -35.530 8.023 0.745 1.00 45.83 57 ARG C CA 1
ATOM 3436 C C . ARG C 1 57 ? -34.113 8.559 0.613 1.00 45.90 57 ARG C C 1
ATOM 3437 O O . ARG C 1 57 ? -33.868 9.436 -0.189 1.00 54.97 57 ARG C O 1
ATOM 3445 N N . ALA C 1 58 ? -33.189 8.035 1.399 1.00 45.69 58 ALA C N 1
ATOM 3446 C CA . ALA C 1 58 ? -31.779 8.423 1.305 1.00 45.65 58 ALA C CA 1
ATOM 3447 C C . ALA C 1 58 ? -31.062 7.652 0.243 1.00 47.17 58 ALA C C 1
ATOM 3448 O O . ALA C 1 58 ? -30.182 8.191 -0.398 1.00 52.69 58 ALA C O 1
ATOM 3450 N N . LEU C 1 59 ? -31.389 6.378 0.074 1.00 53.80 59 LEU C N 1
ATOM 3451 C CA . LEU C 1 59 ? -30.711 5.560 -0.962 1.00 51.71 59 LEU C CA 1
ATOM 3452 C C . LEU C 1 59 ? -31.107 5.925 -2.394 1.00 50.25 59 LEU C C 1
ATOM 3453 O O . LEU C 1 59 ? -30.301 5.840 -3.306 1.00 50.39 59 LEU C O 1
ATOM 3458 N N . ILE C 1 60 ? -32.344 6.338 -2.601 1.00 48.58 60 ILE C N 1
ATOM 3459 C CA . ILE C 1 60 ? -32.715 6.777 -3.913 1.00 52.73 60 ILE C CA 1
ATOM 3460 C C . ILE C 1 60 ? -31.917 8.017 -4.221 1.00 57.81 60 ILE C C 1
ATOM 3461 O O . ILE C 1 60 ? -31.384 8.119 -5.332 1.00 62.61 60 ILE C O 1
ATOM 3466 N N . THR C 1 61 ? -31.821 8.946 -3.255 1.00 51.00 61 THR C N 1
ATOM 3467 C CA . THR C 1 61 ? -31.040 10.153 -3.483 1.00 48.54 61 THR C CA 1
ATOM 3468 C C . THR C 1 61 ? -29.605 9.801 -3.785 1.00 46.33 61 THR C C 1
ATOM 3469 O O . THR C 1 61 ? -29.046 10.291 -4.749 1.00 58.71 61 THR C O 1
ATOM 3473 N N . ALA C 1 62 ? -29.019 8.934 -2.982 1.00 54.66 62 ALA C N 1
ATOM 3474 C CA . ALA C 1 62 ? -27.595 8.589 -3.118 1.00 53.40 62 ALA C CA 1
ATOM 3475 C C . ALA C 1 62 ? -27.365 7.892 -4.427 1.00 48.94 62 ALA C C 1
ATOM 3476 O O . ALA C 1 62 ? -26.448 8.215 -5.146 1.00 54.54 62 ALA C O 1
ATOM 3478 N N . GLN C 1 63 ? -28.219 6.952 -4.764 1.00 53.70 63 GLN C N 1
ATOM 3479 C CA . GLN C 1 63 ? -28.112 6.280 -6.080 1.00 60.39 63 GLN C CA 1
ATOM 3480 C C . GLN C 1 63 ? -28.179 7.271 -7.288 1.00 59.62 63 GLN C C 1
ATOM 3481 O O . GLN C 1 63 ? -27.463 7.104 -8.269 1.00 57.30 63 GLN C O 1
ATOM 3487 N N . LYS C 1 64 ? -29.034 8.292 -7.203 1.00 61.15 64 LYS C N 1
ATOM 3488 C CA . LYS C 1 64 ? -29.047 9.375 -8.188 1.00 56.21 64 LYS C CA 1
ATOM 3489 C C . LYS C 1 64 ? -27.692 10.087 -8.208 1.00 51.42 64 LYS C C 1
ATOM 3490 O O . LYS C 1 64 ? -27.154 10.347 -9.268 1.00 45.70 64 LYS C O 1
ATOM 3492 N N . ILE C 1 65 ? -27.144 10.383 -7.033 1.00 49.01 65 ILE C N 1
ATOM 3493 C CA . ILE C 1 65 ? -25.905 11.161 -6.941 1.00 52.90 65 ILE C CA 1
ATOM 3494 C C . ILE C 1 65 ? -24.726 10.346 -7.412 1.00 58.05 65 ILE C C 1
ATOM 3495 O O . ILE C 1 65 ? -23.840 10.877 -8.058 1.00 54.67 65 ILE C O 1
ATOM 3500 N N . ALA C 1 66 ? -24.734 9.060 -7.041 1.00 67.86 66 ALA C N 1
ATOM 3501 C CA . ALA C 1 66 ? -23.616 8.141 -7.265 1.00 74.33 66 ALA C CA 1
ATOM 3502 C C . ALA C 1 66 ? -23.350 7.833 -8.749 1.00 72.88 66 ALA C C 1
ATOM 3503 O O . ALA C 1 66 ? -22.213 7.563 -9.121 1.00 70.63 66 ALA C O 1
ATOM 3505 N N . GLY C 1 67 ? -24.383 7.861 -9.584 1.00 73.94 67 GLY C N 1
ATOM 3506 C CA . GLY C 1 67 ? -24.239 7.420 -10.975 1.00 75.82 67 GLY C CA 1
ATOM 3507 C C . GLY C 1 67 ? -23.649 6.010 -11.116 1.00 75.33 67 GLY C C 1
ATOM 3508 O O . GLY C 1 67 ? -24.236 5.011 -10.677 1.00 70.27 67 GLY C O 1
ATOM 3509 N N . ASP C 1 68 ? -22.467 5.936 -11.720 1.00 83.94 68 ASP C N 1
ATOM 3510 C CA . ASP C 1 68 ? -21.748 4.665 -11.867 1.00 87.13 68 ASP C CA 1
ATOM 3511 C C . ASP C 1 68 ? -20.831 4.320 -10.657 1.00 78.13 68 ASP C C 1
ATOM 3512 O O . ASP C 1 68 ? -20.257 3.243 -10.624 1.00 78.93 68 ASP C O 1
ATOM 3514 N N . LYS C 1 69 ? -20.690 5.213 -9.680 1.00 75.63 69 LYS C N 1
ATOM 3515 C CA . LYS C 1 69 ? -19.795 4.980 -8.552 1.00 70.30 69 LYS C CA 1
ATOM 3516 C C . LYS C 1 69 ? -20.495 4.124 -7.470 1.00 72.16 69 LYS C C 1
ATOM 3517 O O . LYS C 1 69 ? -21.733 3.931 -7.465 1.00 65.72 69 LYS C O 1
ATOM 3519 N N . GLU C 1 70 ? -19.680 3.599 -6.567 1.00 69.72 70 GLU C N 1
ATOM 3520 C CA . GLU C 1 70 ? -20.152 2.748 -5.461 1.00 71.35 70 GLU C CA 1
ATOM 3521 C C . GLU C 1 70 ? -20.764 3.560 -4.304 1.00 64.24 70 GLU C C 1
ATOM 3522 O O . GLU C 1 70 ? -20.140 4.472 -3.781 1.00 69.07 70 GLU C O 1
ATOM 3528 N N . VAL C 1 71 ? -21.972 3.194 -3.904 1.00 58.67 71 VAL C N 1
ATOM 3529 C CA . VAL C 1 71 ? -22.624 3.757 -2.715 1.00 58.06 71 VAL C CA 1
ATOM 3530 C C . VAL C 1 71 ? -22.378 2.896 -1.488 1.00 52.37 71 VAL C C 1
ATOM 3531 O O . VAL C 1 71 ? -22.698 1.704 -1.489 1.00 56.84 71 VAL C O 1
ATOM 3535 N N . HIS C 1 72 ? -21.801 3.490 -0.453 1.00 49.16 72 HIS C N 1
ATOM 3536 C CA . HIS C 1 72 ? -21.399 2.741 0.744 1.00 50.78 72 HIS C CA 1
ATOM 3537 C C . HIS C 1 72 ? -22.484 2.867 1.808 1.00 53.69 72 HIS C C 1
ATOM 3538 O O . HIS C 1 72 ? -22.652 3.909 2.462 1.00 45.59 72 HIS C O 1
ATOM 3545 N N . LEU C 1 73 ? -23.218 1.774 1.973 1.00 56.91 73 LEU C N 1
ATOM 3546 C CA . LEU C 1 73 ? -24.319 1.722 2.879 1.00 51.86 73 LEU C CA 1
ATOM 3547 C C . LEU C 1 73 ? -23.857 1.504 4.333 1.00 50.35 73 LEU C C 1
ATOM 3548 O O . LEU C 1 73 ? -23.480 0.391 4.730 1.00 46.98 73 LEU C O 1
ATOM 3553 N N . ILE C 1 74 ? -23.924 2.593 5.106 1.00 62.69 74 ILE C N 1
ATOM 3554 C CA . ILE C 1 74 ? -23.560 2.664 6.540 1.00 61.07 74 ILE C CA 1
ATOM 3555 C C . ILE C 1 74 ? -24.819 2.650 7.356 1.00 56.89 74 ILE C C 1
ATOM 3556 O O . ILE C 1 74 ? -25.663 3.514 7.160 1.00 58.50 74 ILE C O 1
ATOM 3561 N N . GLU C 1 75 ? -24.963 1.658 8.232 1.00 68.43 75 GLU C N 1
ATOM 3562 C CA . GLU C 1 75 ? -26.157 1.600 9.101 1.00 74.60 75 GLU C CA 1
ATOM 3563 C C . GLU C 1 75 ? -26.049 2.631 10.259 1.00 69.79 75 GLU C C 1
ATOM 3564 O O . GLU C 1 75 ? -27.094 3.133 10.755 1.00 56.85 75 GLU C O 1
ATOM 3570 N N . GLY C 1 76 ? -24.799 2.982 10.615 1.00 65.82 76 GLY C N 1
ATOM 3571 C CA . GLY C 1 76 ? -24.518 4.110 11.505 1.00 64.41 76 GLY C CA 1
ATOM 3572 C C . GLY C 1 76 ? -25.069 5.466 11.031 1.00 60.71 76 GLY C C 1
ATOM 3573 O O . GLY C 1 76 ? -25.011 6.477 11.744 1.00 52.07 76 GLY C O 1
ATOM 3574 N N . MET C 1 77 ? -25.592 5.482 9.815 1.00 52.40 77 MET C N 1
ATOM 3575 C CA . MET C 1 77 ? -26.093 6.656 9.200 1.00 57.09 77 MET C CA 1
ATOM 3576 C C . MET C 1 77 ? -27.594 6.629 9.091 1.00 55.15 77 MET C C 1
ATOM 3577 O O . MET C 1 77 ? -28.176 7.584 8.538 1.00 58.12 77 MET C O 1
ATOM 3582 N N . LYS C 1 78 ? -28.240 5.628 9.679 1.00 54.94 78 LYS C N 1
ATOM 3583 C CA . LYS C 1 78 ? -29.696 5.573 9.684 1.00 57.68 78 LYS C CA 1
ATOM 3584 C C . LYS C 1 78 ? -30.188 6.750 10.533 1.00 62.19 78 LYS C C 1
ATOM 3585 O O . LYS C 1 78 ? -29.501 7.176 11.462 1.00 74.18 78 LYS C O 1
ATOM 3587 N N . GLU C 1 79 ? -31.365 7.279 10.212 1.00 52.68 79 GLU C N 1
ATOM 3588 C CA . GLU C 1 79 ? -31.924 8.429 10.932 1.00 58.52 79 GLU C CA 1
ATOM 3589 C C . GLU C 1 79 ? -32.205 8.167 12.415 1.00 55.30 79 GLU C C 1
ATOM 3590 O O . GLU C 1 79 ? -32.621 7.073 12.796 1.00 64.27 79 GLU C O 1
ATOM 3596 N N . ILE C 1 80 ? -31.969 9.185 13.243 1.00 43.55 80 ILE C N 1
ATOM 3597 C CA . ILE C 1 80 ? -32.170 9.082 14.640 1.00 43.51 80 ILE C CA 1
ATOM 3598 C C . ILE C 1 80 ? -33.557 8.481 14.899 1.00 46.81 80 ILE C C 1
ATOM 3599 O O . ILE C 1 80 ? -34.536 8.878 14.284 1.00 42.49 80 ILE C O 1
ATOM 3604 N N . PRO C 1 81 ? -33.617 7.458 15.772 1.00 42.06 81 PRO C N 1
ATOM 3605 C CA . PRO C 1 81 ? -34.898 6.935 16.154 1.00 34.77 81 PRO C CA 1
ATOM 3606 C C . PRO C 1 81 ? -35.669 7.973 16.881 1.00 34.12 81 PRO C C 1
ATOM 3607 O O . PRO C 1 81 ? -35.087 8.640 17.709 1.00 37.14 81 PRO C O 1
ATOM 3611 N N . PHE C 1 82 ? -36.964 8.089 16.600 1.00 34.61 82 PHE C N 1
ATOM 3612 C CA . PHE C 1 82 ? -37.811 9.017 17.314 1.00 38.36 82 PHE C CA 1
ATOM 3613 C C . PHE C 1 82 ? -38.838 8.375 18.227 1.00 39.54 82 PHE C C 1
ATOM 3614 O O . PHE C 1 82 ? -39.605 9.063 18.897 1.00 41.97 82 PHE C O 1
ATOM 3622 N N . GLY C 1 83 ? -38.864 7.064 18.227 1.00 38.00 83 GLY C N 1
ATOM 3623 C CA . GLY C 1 83 ? -39.654 6.351 19.153 1.00 40.17 83 GLY C CA 1
ATOM 3624 C C . GLY C 1 83 ? -41.129 6.667 19.048 1.00 42.48 83 GLY C C 1
ATOM 3625 O O . GLY C 1 83 ? -41.726 6.556 17.967 1.00 44.93 83 GLY C O 1
ATOM 3626 N N . THR C 1 84 ? -41.679 7.056 20.193 1.00 41.43 84 THR C N 1
ATOM 3627 C CA . THR C 1 84 ? -43.072 7.389 20.425 1.00 43.72 84 THR C CA 1
ATOM 3628 C C . THR C 1 84 ? -43.555 8.612 19.703 1.00 46.27 84 THR C C 1
ATOM 3629 O O . THR C 1 84 ? -44.724 8.872 19.634 1.00 56.31 84 THR C O 1
ATOM 3633 N N . TRP C 1 85 ? -42.634 9.367 19.164 1.00 53.01 85 TRP C N 1
ATOM 3634 C CA . TRP C 1 85 ? -42.953 10.560 18.388 1.00 50.85 85 TRP C CA 1
ATOM 3635 C C . TRP C 1 85 ? -43.171 10.227 16.929 1.00 51.79 85 TRP C C 1
ATOM 3636 O O . TRP C 1 85 ? -43.779 11.032 16.225 1.00 44.72 85 TRP C O 1
ATOM 3647 N N . GLU C 1 86 ? -42.692 9.058 16.470 1.00 52.92 86 GLU C N 1
ATOM 3648 C CA . GLU C 1 86 ? -42.806 8.686 15.032 1.00 53.00 86 GLU C CA 1
ATOM 3649 C C . GLU C 1 86 ? -44.243 8.599 14.553 1.00 58.52 86 GLU C C 1
ATOM 3650 O O . GLU C 1 86 ? -45.094 7.989 15.203 1.00 61.42 86 GLU C O 1
ATOM 3656 N N . GLY C 1 87 ? -44.497 9.263 13.436 1.00 54.66 87 GLY C N 1
ATOM 3657 C CA . GLY C 1 87 ? -45.824 9.379 12.874 1.00 53.36 87 GLY C CA 1
ATOM 3658 C C . GLY C 1 87 ? -46.579 10.640 13.224 1.00 53.93 87 GLY C C 1
ATOM 3659 O O . GLY C 1 87 ? -47.593 10.918 12.575 1.00 60.09 87 GLY C O 1
ATOM 3660 N N . HIS C 1 88 ? -46.082 11.398 14.216 1.00 59.24 88 HIS C N 1
ATOM 3661 C CA . HIS C 1 88 ? -46.777 12.554 14.821 1.00 55.85 88 HIS C CA 1
ATOM 3662 C C . HIS C 1 88 ? -46.246 13.828 14.267 1.00 50.95 88 HIS C C 1
ATOM 3663 O O . HIS C 1 88 ? -45.084 13.912 13.924 1.00 50.70 88 HIS C O 1
ATOM 3670 N N . THR C 1 89 ? -47.084 14.851 14.276 1.00 58.02 89 THR C N 1
ATOM 3671 C CA . THR C 1 89 ? -46.619 16.211 14.013 1.00 60.62 89 THR C CA 1
ATOM 3672 C C . THR C 1 89 ? -46.096 16.792 15.317 1.00 64.04 89 THR C C 1
ATOM 3673 O O . THR C 1 89 ? -46.311 16.227 16.415 1.00 56.38 89 THR C O 1
ATOM 3677 N N . PHE C 1 90 ? -45.379 17.906 15.189 1.00 64.47 90 PHE C N 1
ATOM 3678 C CA . PHE C 1 90 ? -44.788 18.542 16.364 1.00 66.28 90 PHE C CA 1
ATOM 3679 C C . PHE C 1 90 ? -45.823 19.255 17.251 1.00 68.86 90 PHE C C 1
ATOM 3680 O O . PHE C 1 90 ? -45.585 19.387 18.466 1.00 57.75 90 PHE C O 1
ATOM 3688 N N . GLU C 1 91 ? -46.942 19.704 16.653 1.00 74.43 91 GLU C N 1
ATOM 3689 C CA . GLU C 1 91 ? -48.054 20.278 17.425 1.00 73.18 91 GLU C CA 1
ATOM 3690 C C . GLU C 1 91 ? -48.682 19.197 18.341 1.00 72.53 91 GLU C C 1
ATOM 3691 O O . GLU C 1 91 ? -49.003 19.474 19.502 1.00 68.72 91 GLU C O 1
ATOM 3697 N N . GLU C 1 92 ? -48.799 17.966 17.832 1.00 70.21 92 GLU C N 1
ATOM 3698 C CA . GLU C 1 92 ? -49.415 16.860 18.576 1.00 65.73 92 GLU C CA 1
ATOM 3699 C C . GLU C 1 92 ? -48.710 16.534 19.886 1.00 66.19 92 GLU C C 1
ATOM 3700 O O . GLU C 1 92 ? -49.330 16.040 20.819 1.00 70.75 92 GLU C O 1
ATOM 3706 N N . LEU C 1 93 ? -47.414 16.810 19.941 1.00 67.55 93 LEU C N 1
ATOM 3707 C CA . LEU C 1 93 ? -46.636 16.590 21.139 1.00 69.45 93 LEU C CA 1
ATOM 3708 C C . LEU C 1 93 ? -46.718 17.770 22.119 1.00 78.35 93 LEU C C 1
ATOM 3709 O O . LEU C 1 93 ? -45.934 17.798 23.092 1.00 78.83 93 LEU C O 1
ATOM 3714 N N . ASN C 1 94 ? -47.665 18.673 21.944 1.00 76.60 94 ASN C N 1
ATOM 3715 C CA . ASN C 1 94 ? -47.728 19.822 22.825 1.00 79.40 94 ASN C CA 1
ATOM 3716 C C . ASN C 1 94 ? -47.806 19.358 24.268 1.00 71.62 94 ASN C C 1
ATOM 3717 O O . ASN C 1 94 ? -47.318 20.036 25.172 1.00 82.64 94 ASN C O 1
ATOM 3722 N N . GLY C 1 95 ? -48.425 18.207 24.485 1.00 58.80 95 GLY C N 1
ATOM 3723 C CA . GLY C 1 95 ? -48.577 17.694 25.816 1.00 60.00 95 GLY C CA 1
ATOM 3724 C C . GLY C 1 95 ? -47.437 17.015 26.547 1.00 61.34 95 GLY C C 1
ATOM 3725 O O . GLY C 1 95 ? -47.133 17.385 27.636 1.00 70.40 95 GLY C O 1
ATOM 3726 N N . ASP C 1 96 ? -46.650 16.230 25.902 1.00 72.58 96 ASP C N 1
ATOM 3727 C CA . ASP C 1 96 ? -45.434 15.532 26.374 1.00 66.48 96 ASP C CA 1
ATOM 3728 C C . ASP C 1 96 ? -44.348 16.285 27.117 1.00 60.29 96 ASP C C 1
ATOM 3729 O O . ASP C 1 96 ? -44.063 17.409 26.843 1.00 61.08 96 ASP C O 1
ATOM 3734 N N . ILE C 1 97 ? -43.715 15.590 28.045 1.00 57.99 97 ILE C N 1
ATOM 3735 C CA . ILE C 1 97 ? -42.643 16.130 28.857 1.00 68.31 97 ILE C CA 1
ATOM 3736 C C . ILE C 1 97 ? -41.336 16.160 28.085 1.00 63.00 97 ILE C C 1
ATOM 3737 O O . ILE C 1 97 ? -40.677 17.179 28.011 1.00 65.03 97 ILE C O 1
ATOM 3742 N N . ASN C 1 98 ? -40.975 15.028 27.521 1.00 58.52 98 ASN C N 1
ATOM 3743 C CA . ASN C 1 98 ? -39.764 14.905 26.746 1.00 54.56 98 ASN C CA 1
ATOM 3744 C C . ASN C 1 98 ? -39.688 15.949 25.645 1.00 52.43 98 ASN C C 1
ATOM 3745 O O . ASN C 1 98 ? -38.604 16.332 25.236 1.00 46.11 98 ASN C O 1
ATOM 3750 N N . TYR C 1 99 ? -40.837 16.392 25.146 1.00 50.64 99 TYR C N 1
ATOM 3751 C CA . TYR C 1 99 ? -40.823 17.406 24.114 1.00 51.84 99 TYR C CA 1
ATOM 3752 C C . TYR C 1 99 ? -40.478 18.731 24.751 1.00 53.78 99 TYR C C 1
ATOM 3753 O O . TYR C 1 99 ? -39.747 19.516 24.185 1.00 55.69 99 TYR C O 1
ATOM 3762 N N . LYS C 1 100 ? -40.959 18.952 25.967 1.00 65.32 100 LYS C N 1
ATOM 3763 C CA . LYS C 1 100 ? -40.654 20.170 26.725 1.00 59.87 100 LYS C CA 1
ATOM 3764 C C . LYS C 1 100 ? -39.170 20.284 26.966 1.00 57.93 100 LYS C C 1
ATOM 3765 O O . LYS C 1 100 ? -38.576 21.335 26.699 1.00 59.76 100 LYS C O 1
ATOM 3767 N N . LYS C 1 101 ? -38.572 19.211 27.469 1.00 52.36 101 LYS C N 1
ATOM 3768 C CA . LYS C 1 101 ? -37.105 19.165 27.612 1.00 51.32 101 LYS C CA 1
ATOM 3769 C C . LYS C 1 101 ? -36.392 19.268 26.263 1.00 50.00 101 LYS C C 1
ATOM 3770 O O . LYS C 1 101 ? -35.338 19.880 26.189 1.00 50.85 101 LYS C O 1
ATOM 3776 N N . PHE C 1 102 ? -36.973 18.699 25.203 1.00 52.33 102 PHE C N 1
ATOM 3777 C CA . PHE C 1 102 ? -36.396 18.786 23.852 1.00 46.76 102 PHE C CA 1
ATOM 3778 C C . PHE C 1 102 ? -36.215 20.201 23.380 1.00 46.78 102 PHE C C 1
ATOM 3779 O O . PHE C 1 102 ? -35.235 20.484 22.692 1.00 40.70 102 PHE C O 1
ATOM 3787 N N . LEU C 1 103 ? -37.161 21.074 23.741 1.00 53.65 103 LEU C N 1
ATOM 3788 C CA . LEU C 1 103 ? -37.057 22.522 23.461 1.00 55.03 103 LEU C CA 1
ATOM 3789 C C . LEU C 1 103 ? -36.267 23.294 24.504 1.00 50.55 103 LEU C C 1
ATOM 3790 O O . LEU C 1 103 ? -35.321 24.019 24.169 1.00 58.10 103 LEU C O 1
ATOM 3795 N N . SER C 1 104 ? -36.645 23.122 25.765 1.00 52.32 104 SER C N 1
ATOM 3796 C CA . SER C 1 104 ? -36.011 23.843 26.874 1.00 53.13 104 SER C CA 1
ATOM 3797 C C . SER C 1 104 ? -34.487 23.572 26.985 1.00 54.71 104 SER C C 1
ATOM 3798 O O . SER C 1 104 ? -33.695 24.464 27.265 1.00 57.16 104 SER C O 1
ATOM 3801 N N . GLY C 1 105 ? -34.084 22.342 26.734 1.00 53.91 105 GLY C N 1
ATOM 3802 C CA . GLY C 1 105 ? -32.674 22.000 26.741 1.00 53.11 105 GLY C CA 1
ATOM 3803 C C . GLY C 1 105 ? -32.296 21.225 27.943 1.00 48.10 105 GLY C C 1
ATOM 3804 O O . GLY C 1 105 ? -31.127 20.982 28.150 1.00 56.65 105 GLY C O 1
ATOM 3805 N N . GLU C 1 106 ? -33.265 20.805 28.726 1.00 54.22 106 GLU C N 1
ATOM 3806 C CA . GLU C 1 106 ? -32.949 19.937 29.862 1.00 66.42 106 GLU C CA 1
ATOM 3807 C C . GLU C 1 106 ? -32.592 18.552 29.339 1.00 61.21 106 GLU C C 1
ATOM 3808 O O . GLU C 1 106 ? -32.939 18.189 28.212 1.00 61.28 106 GLU C O 1
ATOM 3814 N N . ASP C 1 107 ? -31.865 17.807 30.157 1.00 60.55 107 ASP C N 1
ATOM 3815 C CA . ASP C 1 107 ? -31.464 16.441 29.847 1.00 57.72 107 ASP C CA 1
ATOM 3816 C C . ASP C 1 107 ? -30.783 16.300 28.493 1.00 56.90 107 ASP C C 1
ATOM 3817 O O . ASP C 1 107 ? -30.851 15.247 27.868 1.00 71.77 107 ASP C O 1
ATOM 3822 N N . GLY C 1 108 ? -30.113 17.349 28.029 1.00 59.74 108 GLY C N 1
ATOM 3823 C CA . GLY C 1 108 ? -29.507 17.326 26.694 1.00 53.50 108 GLY C CA 1
ATOM 3824 C C . GLY C 1 108 ? -30.445 17.200 25.490 1.00 50.11 108 GLY C C 1
ATOM 3825 O O . GLY C 1 108 ? -30.009 16.782 24.427 1.00 48.67 108 GLY C O 1
ATOM 3826 N N . CYS C 1 109 ? -31.701 17.623 25.655 1.00 47.96 109 CYS C N 1
ATOM 3827 C CA . CYS C 1 109 ? -32.747 17.595 24.653 1.00 49.29 109 CYS C CA 1
ATOM 3828 C C . CYS C 1 109 ? -33.188 16.169 24.260 1.00 53.13 109 CYS C C 1
ATOM 3829 O O . CYS C 1 109 ? -33.023 15.771 23.123 1.00 52.27 109 CYS C O 1
ATOM 3832 N N . PRO C 1 110 ? -33.856 15.435 25.181 1.00 50.75 110 PRO C N 1
ATOM 3833 C CA . PRO C 1 110 ? -34.223 14.033 24.844 1.00 45.52 110 PRO C CA 1
ATOM 3834 C C . PRO C 1 110 ? -35.100 13.851 23.605 1.00 42.99 110 PRO C C 1
ATOM 3835 O O . PRO C 1 110 ? -36.085 14.571 23.385 1.00 41.62 110 PRO C O 1
ATOM 3839 N N . PHE C 1 111 ? -34.810 12.812 22.863 1.00 43.02 111 PHE C N 1
ATOM 3840 C CA . PHE C 1 111 ? -35.589 12.434 21.717 1.00 42.94 111 PHE C CA 1
ATOM 3841 C C . PHE C 1 111 ? -36.590 11.382 22.179 1.00 41.69 111 PHE C C 1
ATOM 3842 O O . PHE C 1 111 ? -36.232 10.249 22.327 1.00 42.72 111 PHE C O 1
ATOM 3850 N N . ASP C 1 112 ? -37.841 11.741 22.401 1.00 43.45 112 ASP C N 1
ATOM 3851 C CA . ASP C 1 112 ? -38.853 10.801 22.891 1.00 50.10 112 ASP C CA 1
ATOM 3852 C C . ASP C 1 112 ? -38.384 10.037 24.106 1.00 46.28 112 ASP C C 1
ATOM 3853 O O . ASP C 1 112 ? -37.762 10.596 24.952 1.00 45.66 112 ASP C O 1
ATOM 3855 N N . SER C 1 113 ? -38.622 8.736 24.175 1.00 43.82 113 SER C N 1
ATOM 3856 C CA . SER C 1 113 ? -38.155 7.933 25.313 1.00 46.14 113 SER C CA 1
ATOM 3857 C C . SER C 1 113 ? -37.077 6.996 24.782 1.00 48.03 113 SER C C 1
ATOM 3858 O O . SER C 1 113 ? -36.946 5.852 25.220 1.00 49.09 113 SER C O 1
ATOM 3861 N N . THR C 1 114 ? -36.330 7.499 23.805 1.00 43.08 114 THR C N 1
ATOM 3862 C CA . THR C 1 114 ? -35.377 6.751 23.068 1.00 45.30 114 THR C CA 1
ATOM 3863 C C . THR C 1 114 ? -34.203 6.459 23.914 1.00 41.92 114 THR C C 1
ATOM 3864 O O . THR C 1 114 ? -33.400 5.629 23.591 1.00 45.53 114 THR C O 1
ATOM 3868 N N . GLY C 1 115 ? -34.106 7.157 25.016 1.00 42.86 115 GLY C N 1
ATOM 3869 C CA . GLY C 1 115 ? -32.880 7.072 25.837 1.00 40.08 115 GLY C CA 1
ATOM 3870 C C . GLY C 1 115 ? -31.702 7.816 25.242 1.00 44.75 115 GLY C C 1
ATOM 3871 O O . GLY C 1 115 ? -30.568 7.677 25.730 1.00 49.00 115 GLY C O 1
ATOM 3872 N N . MET C 1 116 ? -31.987 8.625 24.204 1.00 44.24 116 MET C N 1
ATOM 3873 C CA . MET C 1 116 ? -30.986 9.365 23.496 1.00 43.30 116 MET C CA 1
ATOM 3874 C C . MET C 1 116 ? -31.415 10.790 23.264 1.00 38.38 116 MET C C 1
ATOM 3875 O O . MET C 1 116 ? -32.588 11.087 23.158 1.00 37.32 116 MET C O 1
ATOM 3880 N N . SER C 1 117 ? -30.453 11.685 23.165 1.00 44.28 117 SER C N 1
ATOM 3881 C CA . SER C 1 117 ? -30.772 13.104 22.981 1.00 47.58 117 SER C CA 1
ATOM 3882 C C . SER C 1 117 ? -29.869 13.717 21.945 1.00 46.23 117 SER C C 1
ATOM 3883 O O . SER C 1 117 ? -28.857 13.130 21.519 1.00 45.88 117 SER C O 1
ATOM 3886 N N . ILE C 1 118 ? -30.203 14.959 21.630 1.00 47.80 118 ILE C N 1
ATOM 3887 C CA . ILE C 1 118 ? -29.376 15.813 20.766 1.00 45.83 118 ILE C CA 1
ATOM 3888 C C . ILE C 1 118 ? -27.922 15.782 21.223 1.00 40.25 118 ILE C C 1
ATOM 3889 O O . ILE C 1 118 ? -27.012 15.692 20.423 1.00 37.20 118 ILE C O 1
ATOM 3894 N N . ALA C 1 119 ? -27.735 15.801 22.524 1.00 41.64 119 ALA C N 1
ATOM 3895 C CA . ALA C 1 119 ? -26.398 15.761 23.098 1.00 41.17 119 ALA C CA 1
ATOM 3896 C C . ALA C 1 119 ? -25.674 14.527 22.692 1.00 40.01 119 ALA C C 1
ATOM 3897 O O . ALA C 1 119 ? -24.640 14.624 22.058 1.00 47.99 119 ALA C O 1
ATOM 3899 N N . SER C 1 120 ? -26.219 13.361 23.046 1.00 45.06 120 SER C N 1
ATOM 3900 C CA . SER C 1 120 ? -25.540 12.093 22.717 1.00 45.42 120 SER C CA 1
ATOM 3901 C C . SER C 1 120 ? -25.358 11.956 21.174 1.00 41.18 120 SER C C 1
ATOM 3902 O O . SER C 1 120 ? -24.330 11.533 20.652 1.00 46.65 120 SER C O 1
ATOM 3905 N N . TRP C 1 121 ? -26.347 12.351 20.428 1.00 45.28 121 TRP C N 1
ATOM 3906 C CA . TRP C 1 121 ? -26.230 12.179 18.982 1.00 44.61 121 TRP C CA 1
ATOM 3907 C C . TRP C 1 121 ? -25.147 13.049 18.418 1.00 42.50 121 TRP C C 1
ATOM 3908 O O . TRP C 1 121 ? -24.402 12.597 17.549 1.00 44.18 121 TRP C O 1
ATOM 3919 N N . SER C 1 122 ? -25.051 14.276 18.942 1.00 37.45 122 SER C N 1
ATOM 3920 C CA . SER C 1 122 ? -23.965 15.161 18.599 1.00 40.39 122 SER C CA 1
ATOM 3921 C C . SER C 1 122 ? -22.577 14.506 18.835 1.00 41.15 122 SER C C 1
ATOM 3922 O O . SER C 1 122 ? -21.763 14.486 17.926 1.00 43.15 122 SER C O 1
ATOM 3925 N N . LYS C 1 123 ? -22.362 13.921 20.014 1.00 39.73 123 LYS C N 1
ATOM 3926 C CA . LYS C 1 123 ? -21.086 13.264 20.340 1.00 48.21 123 LYS C CA 1
ATOM 3927 C C . LYS C 1 123 ? -20.852 12.104 19.392 1.00 48.39 123 LYS C C 1
ATOM 3928 O O . LYS C 1 123 ? -19.822 12.060 18.693 1.00 51.79 123 LYS C O 1
ATOM 3930 N N . LYS C 1 124 ? -21.829 11.199 19.347 1.00 44.66 124 LYS C N 1
ATOM 3931 C CA . LYS C 1 124 ? -21.766 9.981 18.495 1.00 46.15 124 LYS C CA 1
ATOM 3932 C C . LYS C 1 124 ? -21.555 10.233 16.999 1.00 44.23 124 LYS C C 1
ATOM 3933 O O . LYS C 1 124 ? -20.630 9.668 16.412 1.00 33.84 124 LYS C O 1
ATOM 3939 N N . ASN C 1 125 ? -22.419 11.072 16.402 1.00 44.06 125 ASN C N 1
ATOM 3940 C CA . ASN C 1 125 ? -22.392 11.309 14.926 1.00 43.91 125 ASN C CA 1
ATOM 3941 C C . ASN C 1 125 ? -21.153 12.022 14.494 1.00 41.99 125 ASN C C 1
ATOM 3942 O O . ASN C 1 125 ? -20.591 11.725 13.457 1.00 37.10 125 ASN C O 1
ATOM 3947 N N . ALA C 1 126 ? -20.707 12.940 15.327 1.00 45.55 126 ALA C N 1
ATOM 3948 C CA . ALA C 1 126 ? -19.464 13.616 15.059 1.00 51.51 126 ALA C CA 1
ATOM 3949 C C . ALA C 1 126 ? -18.259 12.681 15.128 1.00 57.80 126 ALA C C 1
ATOM 3950 O O . ALA C 1 126 ? -17.333 12.766 14.291 1.00 59.43 126 ALA C O 1
ATOM 3952 N N . GLN C 1 127 ? -18.251 11.795 16.124 1.00 61.15 127 GLN C N 1
ATOM 3953 C CA . GLN C 1 127 ? -17.151 10.830 16.229 1.00 57.37 127 GLN C CA 1
ATOM 3954 C C . GLN C 1 127 ? -17.039 9.966 14.960 1.00 51.60 127 GLN C C 1
ATOM 3955 O O . GLN C 1 127 ? -15.958 9.807 14.392 1.00 49.04 127 GLN C O 1
ATOM 3961 N N . LEU C 1 128 ? -18.174 9.406 14.556 1.00 50.97 128 LEU C N 1
ATOM 3962 C CA . LEU C 1 128 ? -18.321 8.708 13.284 1.00 46.53 128 LEU C CA 1
ATOM 3963 C C . LEU C 1 128 ? -17.799 9.547 12.133 1.00 50.44 128 LEU C C 1
ATOM 3964 O O . LEU C 1 128 ? -16.969 9.070 11.360 1.00 57.13 128 LEU C O 1
ATOM 3969 N N . LEU C 1 129 ? -18.275 10.784 12.015 1.00 51.95 129 LEU C N 1
ATOM 3970 C CA . LEU C 1 129 ? -17.911 11.595 10.861 1.00 53.36 129 LEU C CA 1
ATOM 3971 C C . LEU C 1 129 ? -16.442 11.906 10.810 1.00 54.15 129 LEU C C 1
ATOM 3972 O O . LEU C 1 129 ? -15.869 11.960 9.710 1.00 70.83 129 LEU C O 1
ATOM 3977 N N . LEU C 1 130 ? -15.813 12.102 11.958 1.00 48.47 130 LEU C N 1
ATOM 3978 C CA . LEU C 1 130 ? -14.384 12.378 11.947 1.00 52.05 130 LEU C CA 1
ATOM 3979 C C . LEU C 1 130 ? -13.566 11.163 11.604 1.00 56.69 130 LEU C C 1
ATOM 3980 O O . LEU C 1 130 ? -12.517 11.319 11.013 1.00 63.53 130 LEU C O 1
ATOM 3985 N N . ASP C 1 131 ? -14.045 9.964 11.940 1.00 59.99 131 ASP C N 1
ATOM 3986 C CA . ASP C 1 131 ? -13.365 8.716 11.537 1.00 64.37 131 ASP C CA 1
ATOM 3987 C C . ASP C 1 131 ? -13.363 8.527 10.016 1.00 65.72 131 ASP C C 1
ATOM 3988 O O . ASP C 1 131 ? -12.301 8.404 9.425 1.00 70.33 131 ASP C O 1
ATOM 3993 N N . LEU C 1 132 ? -14.548 8.514 9.405 1.00 60.51 132 LEU C N 1
ATOM 3994 C CA . LEU C 1 132 ? -14.699 8.460 7.970 1.00 57.12 132 LEU C CA 1
ATOM 3995 C C . LEU C 1 132 ? -13.749 9.417 7.240 1.00 67.79 132 LEU C C 1
ATOM 3996 O O . LEU C 1 132 ? -13.184 9.061 6.176 1.00 63.14 132 LEU C O 1
ATOM 4001 N N . CYS C 1 133 ? -13.606 10.631 7.798 1.00 62.18 133 CYS C N 1
ATOM 4002 C CA . CYS C 1 133 ? -12.675 11.615 7.254 1.00 62.25 133 CYS C CA 1
ATOM 4003 C C . CYS C 1 133 ? -11.222 11.142 7.393 1.00 72.26 133 CYS C C 1
ATOM 4004 O O . CYS C 1 133 ? -10.482 11.064 6.398 1.00 76.99 133 CYS C O 1
ATOM 4007 N N . LYS C 1 134 ? -10.828 10.773 8.610 1.00 76.51 134 LYS C N 1
ATOM 4008 C CA . LYS C 1 134 ? -9.501 10.172 8.838 1.00 74.55 134 LYS C CA 1
ATOM 4009 C C . LYS C 1 134 ? -9.277 8.982 7.880 1.00 64.58 134 LYS C C 1
ATOM 4010 O O . LYS C 1 134 ? -8.238 8.868 7.262 1.00 69.26 134 LYS C O 1
ATOM 4012 N N . GLN C 1 135 ? -10.305 8.174 7.696 1.00 62.40 135 GLN C N 1
ATOM 4013 C CA . GLN C 1 135 ? -10.273 7.023 6.813 1.00 62.55 135 GLN C CA 1
ATOM 4014 C C . GLN C 1 135 ? -10.272 7.367 5.338 1.00 64.81 135 GLN C C 1
ATOM 4015 O O . GLN C 1 135 ? -9.959 6.498 4.515 1.00 62.78 135 GLN C O 1
ATOM 4021 N N . ASN C 1 136 ? -10.695 8.579 4.976 1.00 69.76 136 ASN C N 1
ATOM 4022 C CA . ASN C 1 136 ? -10.627 9.028 3.569 1.00 64.52 136 ASN C CA 1
ATOM 4023 C C . ASN C 1 136 ? -9.949 10.370 3.511 1.00 67.33 136 ASN C C 1
ATOM 4024 O O . ASN C 1 136 ? -10.494 11.307 2.941 1.00 75.80 136 ASN C O 1
ATOM 4029 N N . GLU C 1 137 ? -8.744 10.449 4.088 1.00 71.55 137 GLU C N 1
ATOM 4030 C CA . GLU C 1 137 ? -8.023 11.728 4.211 1.00 77.35 137 GLU C CA 1
ATOM 4031 C C . GLU C 1 137 ? -7.631 12.369 2.878 1.00 75.87 137 GLU C C 1
ATOM 4032 O O . GLU C 1 137 ? -7.176 11.692 1.963 1.00 68.28 137 GLU C O 1
ATOM 4038 N N . ASN C 1 138 ? -7.792 13.689 2.799 1.00 75.97 138 ASN C N 1
ATOM 4039 C CA . ASN C 1 138 ? -7.582 14.416 1.555 1.00 75.69 138 ASN C CA 1
ATOM 4040 C C . ASN C 1 138 ? -8.451 13.834 0.421 1.00 73.63 138 ASN C C 1
ATOM 4041 O O . ASN C 1 138 ? -8.002 13.634 -0.704 1.00 71.95 138 ASN C O 1
ATOM 4046 N N . LYS C 1 139 ? -9.698 13.544 0.751 1.00 69.42 139 LYS C N 1
ATOM 4047 C CA . LYS C 1 139 ? -10.690 13.106 -0.213 1.00 67.28 139 LYS C CA 1
ATOM 4048 C C . LYS C 1 139 ? -11.975 13.882 0.113 1.00 64.39 139 LYS C C 1
ATOM 4049 O O . LYS C 1 139 ? -12.128 14.417 1.218 1.00 60.55 139 LYS C O 1
ATOM 4051 N N . THR C 1 140 ? -12.872 13.958 -0.861 1.00 61.15 140 THR C N 1
ATOM 4052 C CA . THR C 1 140 ? -14.142 14.672 -0.756 1.00 55.46 140 THR C CA 1
ATOM 4053 C C . THR C 1 140 ? -15.231 13.631 -0.593 1.00 59.32 140 THR C C 1
ATOM 4054 O O . THR C 1 140 ? -15.493 12.836 -1.535 1.00 55.93 140 THR C O 1
ATOM 4058 N N . ILE C 1 141 ? -15.854 13.656 0.593 1.00 56.76 141 ILE C N 1
ATOM 4059 C CA . ILE C 1 141 ? -16.755 12.598 1.063 1.00 51.98 141 ILE C CA 1
ATOM 4060 C C . ILE C 1 141 ? -18.167 13.113 0.981 1.00 48.71 141 ILE C C 1
ATOM 4061 O O . ILE C 1 141 ? -18.462 14.210 1.471 1.00 49.01 141 ILE C O 1
ATOM 4066 N N . VAL C 1 142 ? -19.046 12.299 0.413 1.00 52.66 142 VAL C N 1
ATOM 4067 C CA . VAL C 1 142 ? -20.480 12.591 0.393 1.00 51.95 142 VAL C CA 1
ATOM 4068 C C . VAL C 1 142 ? -21.259 11.601 1.268 1.00 51.23 142 VAL C C 1
ATOM 4069 O O . VAL C 1 142 ? -21.080 10.387 1.151 1.00 47.20 142 VAL C O 1
ATOM 4073 N N . CYS C 1 143 ? -22.121 12.154 2.134 1.00 54.36 143 CYS C N 1
ATOM 4074 C CA . CYS C 1 143 ? -23.010 11.398 3.028 1.00 51.46 143 CYS C CA 1
ATOM 4075 C C . CYS C 1 143 ? -24.445 11.852 2.801 1.00 43.58 143 CYS C C 1
ATOM 4076 O O . CYS C 1 143 ? -24.745 13.017 2.935 1.00 37.80 143 CYS C O 1
ATOM 4079 N N . VAL C 1 144 ? -25.315 10.932 2.425 1.00 42.03 144 VAL C N 1
ATOM 4080 C CA . VAL C 1 144 ? -26.723 11.211 2.215 1.00 34.90 144 VAL C CA 1
ATOM 4081 C C . VAL C 1 144 ? -27.385 10.686 3.459 1.00 35.30 144 VAL C C 1
ATOM 4082 O O . VAL C 1 144 ? -27.142 9.578 3.870 1.00 38.24 144 VAL C O 1
ATOM 4086 N N . SER C 1 145 ? -28.237 11.481 4.055 1.00 36.73 145 SER C N 1
ATOM 4087 C CA . SER C 1 145 ? -28.892 11.097 5.286 1.00 39.73 145 SER C CA 1
ATOM 4088 C C . SER C 1 145 ? -30.018 12.088 5.536 1.00 36.62 145 SER C C 1
ATOM 4089 O O . SER C 1 145 ? -30.454 12.799 4.608 1.00 38.38 145 SER C O 1
ATOM 4092 N N . HIS C 1 146 ? -30.448 12.065 6.779 1.00 37.21 146 HIS C N 1
ATOM 4093 C CA . HIS C 1 146 ? -31.602 12.748 7.311 1.00 37.70 146 HIS C CA 1
ATOM 4094 C C . HIS C 1 146 ? -31.416 14.039 8.052 1.00 34.14 146 HIS C C 1
ATOM 4095 O O . HIS C 1 146 ? -30.332 14.445 8.284 1.00 41.53 146 HIS C O 1
ATOM 4102 N N . GLY C 1 147 ? -32.503 14.699 8.375 1.00 35.41 147 GLY C N 1
ATOM 4103 C CA . GLY C 1 147 ? -32.441 16.001 8.956 1.00 36.37 147 GLY C CA 1
ATOM 4104 C C . GLY C 1 147 ? -32.025 16.030 10.411 1.00 34.67 147 GLY C C 1
ATOM 4105 O O . GLY C 1 147 ? -31.246 16.879 10.794 1.00 34.11 147 GLY C O 1
ATOM 4106 N N . ALA C 1 148 ? -32.526 15.107 11.214 1.00 38.90 148 ALA C N 1
ATOM 4107 C CA . ALA C 1 148 ? -32.061 15.021 12.596 1.00 40.78 148 ALA C CA 1
ATOM 4108 C C . ALA C 1 148 ? -30.602 14.635 12.679 1.00 39.35 148 ALA C C 1
ATOM 4109 O O . ALA C 1 148 ? -29.851 15.164 13.489 1.00 35.98 148 ALA C O 1
ATOM 4111 N N . TRP C 1 149 ? -30.228 13.684 11.851 1.00 37.58 149 TRP C N 1
ATOM 4112 C CA . TRP C 1 149 ? -28.889 13.141 11.866 1.00 38.18 149 TRP C CA 1
ATOM 4113 C C . TRP C 1 149 ? -27.884 14.216 11.461 1.00 43.18 149 TRP C C 1
ATOM 4114 O O . TRP C 1 149 ? -26.835 14.363 12.097 1.00 40.30 149 TRP C O 1
ATOM 4125 N N . ILE C 1 150 ? -28.211 14.939 10.382 1.00 40.87 150 ILE C N 1
ATOM 4126 C CA . ILE C 1 150 ? -27.331 15.952 9.837 1.00 38.89 150 ILE C CA 1
ATOM 4127 C C . ILE C 1 150 ? -27.230 17.169 10.779 1.00 36.91 150 ILE C C 1
ATOM 4128 O O . ILE C 1 150 ? -26.134 17.687 11.034 1.00 42.97 150 ILE C O 1
ATOM 4133 N N . LYS C 1 151 ? -28.355 17.623 11.298 1.00 34.63 151 LYS C N 1
ATOM 4134 C CA . LYS C 1 151 ? -28.310 18.686 12.282 1.00 35.14 151 LYS C CA 1
ATOM 4135 C C . LYS C 1 151 ? -27.470 18.361 13.522 1.00 35.73 151 LYS C C 1
ATOM 4136 O O . LYS C 1 151 ? -26.657 19.178 13.962 1.00 34.93 151 LYS C O 1
ATOM 4142 N N . THR C 1 152 ? -27.635 17.160 14.053 1.00 38.72 152 THR C N 1
ATOM 4143 C CA . THR C 1 152 ? -26.865 16.753 15.232 1.00 41.21 152 THR C CA 1
ATOM 4144 C C . THR C 1 152 ? -25.354 16.667 14.863 1.00 43.66 152 THR C C 1
ATOM 4145 O O . THR C 1 152 ? -24.499 17.034 15.663 1.00 47.40 152 THR C O 1
ATOM 4149 N N . SER C 1 153 ? -25.044 16.239 13.646 1.00 39.23 153 SER C N 1
ATOM 4150 C CA . SER C 1 153 ? -23.670 16.203 13.156 1.00 38.07 153 SER C CA 1
ATOM 4151 C C . SER C 1 153 ? -22.994 17.603 13.066 1.00 46.01 153 SER C C 1
ATOM 4152 O O . SER C 1 153 ? -21.807 17.767 13.391 1.00 48.53 153 SER C O 1
ATOM 4155 N N . ILE C 1 154 ? -23.755 18.604 12.628 1.00 44.39 154 ILE C N 1
ATOM 4156 C CA . ILE C 1 154 ? -23.262 19.969 12.612 1.00 44.82 154 ILE C CA 1
ATOM 4157 C C . ILE C 1 154 ? -22.884 20.389 14.033 1.00 47.39 154 ILE C C 1
ATOM 4158 O O . ILE C 1 154 ? -21.755 20.827 14.279 1.00 51.21 154 ILE C O 1
ATOM 4163 N N . LEU C 1 155 ? -23.795 20.196 14.979 1.00 44.73 155 LEU C N 1
ATOM 4164 C CA . LEU C 1 155 ? -23.475 20.497 16.383 1.00 40.36 155 LEU C CA 1
ATOM 4165 C C . LEU C 1 155 ? -22.268 19.753 16.899 1.00 42.88 155 LEU C C 1
ATOM 4166 O O . LEU C 1 155 ? -21.487 20.319 17.651 1.00 48.77 155 LEU C O 1
ATOM 4171 N N . GLY C 1 156 ? -22.103 18.496 16.515 1.00 44.55 156 GLY C N 1
ATOM 4172 C CA . GLY C 1 156 ? -20.996 17.707 17.040 1.00 48.56 156 GLY C CA 1
ATOM 4173 C C . GLY C 1 156 ? -19.677 18.160 16.483 1.00 46.75 156 GLY C C 1
ATOM 4174 O O . GLY C 1 156 ? -18.735 18.402 17.206 1.00 53.32 156 GLY C O 1
ATOM 4175 N N . LEU C 1 157 ? -19.631 18.275 15.172 1.00 52.36 157 LEU C N 1
ATOM 4176 C CA . LEU C 1 157 ? -18.475 18.797 14.485 1.00 44.74 157 LEU C CA 1
ATOM 4177 C C . LEU C 1 157 ? -18.109 20.215 14.930 1.00 47.70 157 LEU C C 1
ATOM 4178 O O . LEU C 1 157 ? -16.961 20.470 15.237 1.00 53.47 157 LEU C O 1
ATOM 4183 N N . LEU C 1 158 ? -19.085 21.122 14.979 1.00 52.60 158 LEU C N 1
ATOM 4184 C CA . LEU C 1 158 ? -18.847 22.505 15.406 1.00 48.12 158 LEU C CA 1
ATOM 4185 C C . LEU C 1 158 ? -18.931 22.727 16.906 1.00 50.53 158 LEU C C 1
ATOM 4186 O O . LEU C 1 158 ? -18.904 23.867 17.369 1.00 50.62 158 LEU C O 1
ATOM 4191 N N . GLU C 1 159 ? -19.020 21.642 17.668 1.00 56.00 159 GLU C N 1
ATOM 4192 C CA . GLU C 1 159 ? -18.958 21.706 19.143 1.00 60.17 159 GLU C CA 1
ATOM 4193 C C . GLU C 1 159 ? -19.958 22.688 19.658 1.00 45.45 159 GLU C C 1
ATOM 4194 O O . GLU C 1 159 ? -19.622 23.540 20.430 1.00 52.89 159 GLU C O 1
ATOM 4200 N N . MET C 1 160 ? -21.195 22.528 19.208 1.00 47.80 160 MET C N 1
ATOM 4201 C CA . MET C 1 160 ? -22.301 23.339 19.673 1.00 46.90 160 MET C CA 1
ATOM 4202 C C . MET C 1 160 ? -23.207 22.653 20.710 1.00 41.44 160 MET C C 1
ATOM 4203 O O . MET C 1 160 ? -23.314 21.421 20.826 1.00 52.96 160 MET C O 1
ATOM 4208 N N . GLU C 1 161 ? -23.911 23.535 21.388 1.00 47.97 161 GLU C N 1
ATOM 4209 C CA . GLU C 1 161 ? -24.862 23.289 22.440 1.00 51.40 161 GLU C CA 1
ATOM 4210 C C . GLU C 1 161 ? -26.151 22.731 21.782 1.00 53.19 161 GLU C C 1
ATOM 4211 O O . GLU C 1 161 ? -26.500 23.149 20.663 1.00 46.21 161 GLU C O 1
ATOM 4217 N N . PRO C 1 162 ? -26.837 21.778 22.452 1.00 53.68 162 PRO C N 1
ATOM 4218 C CA . PRO C 1 162 ? -28.075 21.151 21.934 1.00 44.36 162 PRO C CA 1
ATOM 4219 C C . PRO C 1 162 ? -29.208 22.066 21.494 1.00 48.37 162 PRO C C 1
ATOM 4220 O O . PRO C 1 162 ? -29.859 21.774 20.489 1.00 55.07 162 PRO C O 1
ATOM 4224 N N . THR C 1 163 ? -29.455 23.152 22.218 1.00 53.76 163 THR C N 1
ATOM 4225 C CA . THR C 1 163 ? -30.564 24.052 21.859 1.00 54.30 163 THR C CA 1
ATOM 4226 C C . THR C 1 163 ? -30.402 24.663 20.499 1.00 49.01 163 THR C C 1
ATOM 4227 O O . THR C 1 163 ? -31.379 25.167 19.953 1.00 55.92 163 THR C O 1
ATOM 4231 N N . MET C 1 164 ? -29.176 24.633 19.980 1.00 52.82 164 MET C N 1
ATOM 4232 C CA . MET C 1 164 ? -28.849 25.167 18.638 1.00 59.13 164 MET C CA 1
ATOM 4233 C C . MET C 1 164 ? -29.447 24.371 17.475 1.00 54.15 164 MET C C 1
ATOM 4234 O O . MET C 1 164 ? -29.506 24.878 16.365 1.00 57.99 164 MET C O 1
ATOM 4239 N N . TYR C 1 165 ? -29.886 23.149 17.740 1.00 44.87 165 TYR C N 1
ATOM 4240 C CA . TYR C 1 165 ? -30.626 22.373 1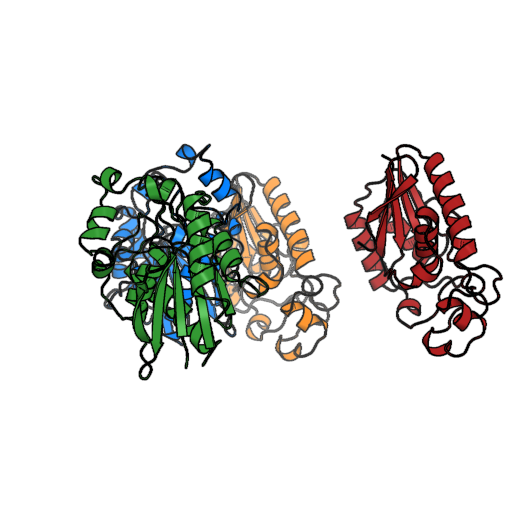6.778 1.00 47.17 165 TYR C CA 1
ATOM 4241 C C . TYR C 1 165 ? -31.850 23.138 16.239 1.00 46.29 165 TYR C C 1
ATOM 4242 O O . TYR C 1 165 ? -32.137 23.114 15.027 1.00 42.45 165 TYR C O 1
ATOM 4251 N N . HIS C 1 166 ? -32.504 23.893 17.115 1.00 44.61 166 HIS C N 1
ATOM 4252 C CA . HIS C 1 166 ? -33.693 24.648 16.723 1.00 50.90 166 HIS C CA 1
ATOM 4253 C C . HIS C 1 166 ? -33.390 25.907 15.917 1.00 52.05 166 HIS C C 1
ATOM 4254 O O . HIS C 1 166 ? -34.319 26.578 15.430 1.00 46.10 166 HIS C O 1
ATOM 4261 N N . LYS C 1 167 ? -32.100 26.203 15.755 1.00 44.75 167 LYS C N 1
ATOM 4262 C CA . LYS C 1 167 ? -31.660 27.375 15.025 1.00 48.62 167 LYS C CA 1
ATOM 4263 C C . LYS C 1 167 ? -31.297 27.123 13.585 1.00 45.19 167 LYS C C 1
ATOM 4264 O O . LYS C 1 167 ? -30.966 28.067 12.875 1.00 41.61 167 LYS C O 1
ATOM 4270 N N . PHE C 1 168 ? -31.348 25.862 13.167 1.00 41.32 168 PHE C N 1
ATOM 4271 C CA . PHE C 1 168 ? -31.004 25.482 11.793 1.00 45.15 168 PHE C CA 1
ATOM 4272 C C . PHE C 1 168 ? -32.221 24.844 11.131 1.00 44.04 168 PHE C C 1
ATOM 4273 O O . PHE C 1 168 ? -32.853 23.972 11.702 1.00 40.19 168 PHE C O 1
ATOM 4281 N N . GLN C 1 169 ? -32.513 25.267 9.911 1.00 42.64 169 GLN C N 1
ATOM 4282 C CA . GLN C 1 169 ? -33.579 24.670 9.141 1.00 45.74 169 GLN C CA 1
ATOM 4283 C C . GLN C 1 169 ? -32.991 24.103 7.844 1.00 42.88 169 GLN C C 1
ATOM 4284 O O . GLN C 1 169 ? -32.397 24.805 7.055 1.00 39.08 169 GLN C O 1
ATOM 4290 N N . LEU C 1 170 ? -33.204 22.808 7.667 1.00 42.23 170 LEU C N 1
ATOM 4291 C CA . LEU C 1 170 ? -32.569 22.021 6.664 1.00 43.75 170 LEU C CA 1
ATOM 4292 C C . LEU C 1 170 ? -33.661 21.545 5.761 1.00 50.07 170 LEU C C 1
ATOM 4293 O O . LEU C 1 170 ? -34.539 20.795 6.179 1.00 54.83 170 LEU C O 1
ATOM 4298 N N . GLY C 1 171 ? -33.630 22.026 4.528 1.00 52.18 171 GLY C N 1
ATOM 4299 C CA . GLY C 1 171 ? -34.621 21.627 3.526 1.00 57.23 171 GLY C CA 1
ATOM 4300 C C . GLY C 1 171 ? -34.194 20.394 2.774 1.00 57.93 171 GLY C C 1
ATOM 4301 O O . GLY C 1 171 ? -33.183 19.775 3.072 1.00 54.21 171 GLY C O 1
ATOM 4302 N N . ASN C 1 172 ? -34.955 20.041 1.764 1.00 60.17 172 ASN C N 1
ATOM 4303 C CA . ASN C 1 172 ? -34.618 18.841 1.037 1.00 60.17 172 ASN C CA 1
ATOM 4304 C C . ASN C 1 172 ? -33.500 19.092 0.050 1.00 51.59 172 ASN C C 1
ATOM 4305 O O . ASN C 1 172 ? -33.477 20.109 -0.606 1.00 48.34 172 ASN C O 1
ATOM 4310 N N . THR C 1 173 ? -32.555 18.154 0.020 1.00 50.41 173 THR C N 1
ATOM 4311 C CA . THR C 1 173 ? -31.332 18.205 -0.797 1.00 48.82 173 THR C CA 1
ATOM 4312 C C . THR C 1 173 ? -30.382 19.305 -0.385 1.00 52.03 173 THR C C 1
ATOM 4313 O O . THR C 1 173 ? -29.469 19.690 -1.151 1.00 51.37 173 THR C O 1
ATOM 4317 N N . GLY C 1 174 ? -30.552 19.762 0.865 1.00 56.38 174 GLY C N 1
ATOM 4318 C CA . GLY C 1 174 ? -29.762 20.863 1.372 1.00 54.14 174 GLY C CA 1
ATOM 4319 C C . GLY C 1 174 ? -28.380 20.323 1.593 1.00 58.17 174 GLY C C 1
ATOM 4320 O O . GLY C 1 174 ? -28.223 19.303 2.268 1.00 68.02 174 GLY C O 1
ATOM 4321 N N . ILE C 1 175 ? -27.388 20.998 1.028 1.00 50.07 175 ILE C N 1
ATOM 4322 C CA . ILE C 1 175 ? -25.986 20.600 1.135 1.00 47.62 175 ILE C CA 1
ATOM 4323 C C . ILE C 1 175 ? -25.263 21.400 2.204 1.00 46.23 175 ILE C C 1
ATOM 4324 O O . ILE C 1 175 ? -25.404 22.620 2.277 1.00 52.01 175 ILE C O 1
ATOM 4329 N N . THR C 1 176 ? -24.445 20.700 2.969 1.00 36.09 176 THR C N 1
ATOM 4330 C CA . THR C 1 176 ? -23.733 21.243 4.059 1.00 32.47 176 THR C CA 1
ATOM 4331 C C . THR C 1 176 ? -22.338 20.706 3.869 1.00 36.06 176 THR C C 1
ATOM 4332 O O . THR C 1 176 ? -22.179 19.506 3.640 1.00 37.74 176 THR C O 1
ATOM 4336 N N . THR C 1 177 ? -21.332 21.587 3.946 1.00 41.66 177 THR C N 1
ATOM 4337 C CA . THR C 1 177 ? -19.946 21.229 3.677 1.00 42.79 177 THR C CA 1
ATOM 4338 C C . THR C 1 177 ? -19.076 21.612 4.828 1.00 35.98 177 THR C C 1
ATOM 4339 O O . THR C 1 177 ? -19.260 22.636 5.445 1.00 39.30 177 THR C O 1
ATOM 4343 N N . PHE C 1 178 ? -18.099 20.777 5.077 1.00 39.17 178 PHE C N 1
ATOM 4344 C CA . PHE C 1 178 ? -17.069 21.081 6.027 1.00 46.27 178 PHE C CA 1
ATOM 4345 C C . PHE C 1 178 ? -15.678 20.809 5.487 1.00 48.82 178 PHE C C 1
ATOM 4346 O O . PHE C 1 178 ? -15.432 19.773 4.866 1.00 49.94 178 PHE C O 1
ATOM 4354 N N . ILE C 1 179 ? -14.761 21.711 5.801 1.00 49.84 179 ILE C N 1
ATOM 4355 C CA . ILE C 1 179 ? -13.324 21.485 5.594 1.00 49.45 179 ILE C CA 1
ATOM 4356 C C . ILE C 1 179 ? -12.734 21.538 6.991 1.00 53.78 179 ILE C C 1
ATOM 4357 O O . ILE C 1 179 ? -13.437 21.837 7.964 1.00 53.03 179 ILE C O 1
ATOM 4362 N N . PHE C 1 180 ? -11.434 21.275 7.061 1.00 60.22 180 PHE C N 1
ATOM 4363 C CA . PHE C 1 180 ? -10.660 21.298 8.289 1.00 57.99 180 PHE C CA 1
ATOM 4364 C C . PHE C 1 180 ? -9.632 22.424 8.243 1.00 66.27 180 PHE C C 1
ATOM 4365 O O . PHE C 1 180 ? -8.804 22.452 7.343 1.00 72.94 180 PHE C O 1
ATOM 4373 N N . ARG C 1 181 ? -9.799 23.455 9.070 1.00 71.20 181 ARG C N 1
ATOM 4374 C CA . ARG C 1 181 ? -8.869 24.589 9.022 1.00 75.01 181 ARG C CA 1
ATOM 4375 C C . ARG C 1 181 ? -7.472 24.297 9.560 1.00 86.04 181 ARG C C 1
ATOM 4376 O O . ARG C 1 181 ? -6.460 24.606 8.931 1.00 97.06 181 ARG C O 1
ATOM 4378 N N . HIS C 1 182 ? -7.451 23.691 10.739 1.00 90.37 182 HIS C N 1
ATOM 4379 C CA . HIS C 1 182 ? -6.238 23.303 11.438 1.00 88.60 182 HIS C CA 1
ATOM 4380 C C . HIS C 1 182 ? -6.742 22.354 12.503 1.00 81.38 182 HIS C C 1
ATOM 4381 O O . HIS C 1 182 ? -7.112 22.790 13.594 1.00 78.70 182 HIS C O 1
ATOM 4383 N N . GLY C 1 183 ? -6.782 21.065 12.204 1.00 78.21 183 GLY C N 1
ATOM 4384 C CA . GLY C 1 183 ? -7.317 20.118 13.186 1.00 77.47 183 GLY C CA 1
ATOM 4385 C C . GLY C 1 183 ? -8.836 20.168 13.434 1.00 81.59 183 GLY C C 1
ATOM 4386 O O . GLY C 1 183 ? -9.469 19.097 13.570 1.00 85.92 183 GLY C O 1
ATOM 4387 N N . HIS C 1 184 ? -9.426 21.376 13.495 1.00 69.43 184 HIS C N 1
ATOM 4388 C CA . HIS C 1 184 ? -10.854 21.539 13.790 1.00 63.03 184 HIS C CA 1
ATOM 4389 C C . HIS C 1 184 ? -11.694 21.630 12.485 1.00 63.08 184 HIS C C 1
ATOM 4390 O O . HIS C 1 184 ? -11.247 22.208 11.478 1.00 59.95 184 HIS C O 1
ATOM 4392 N N . PRO C 1 185 ? -12.896 21.026 12.485 1.00 59.74 185 PRO C N 1
ATOM 4393 C CA . PRO C 1 185 ? -13.750 21.155 11.328 1.00 55.20 185 PRO C CA 1
ATOM 4394 C C . PRO C 1 185 ? -14.408 22.516 11.327 1.00 49.58 185 PRO C C 1
ATOM 4395 O O . PRO C 1 185 ? -14.722 23.056 12.391 1.00 48.40 185 PRO C O 1
ATOM 4399 N N . VAL C 1 186 ? -14.550 23.073 10.127 1.00 45.55 186 VAL C N 1
ATOM 4400 C CA . VAL C 1 186 ? -15.091 24.399 9.930 1.00 45.30 186 VAL C CA 1
ATOM 4401 C C . VAL C 1 186 ? -16.157 24.307 8.871 1.00 43.62 186 VAL C C 1
ATOM 4402 O O . VAL C 1 186 ? -15.975 23.623 7.882 1.00 50.63 186 VAL C O 1
ATOM 4406 N N . LEU C 1 187 ? -17.253 25.020 9.089 1.00 41.64 187 LEU C N 1
ATOM 4407 C CA . LEU C 1 187 ? -18.424 24.942 8.234 1.00 42.85 187 LEU C CA 1
ATOM 4408 C C . LEU C 1 187 ? -18.228 25.920 7.131 1.00 43.85 187 LEU C C 1
ATOM 4409 O O . LEU C 1 187 ? -18.070 27.095 7.443 1.00 46.30 187 LEU C O 1
ATOM 4414 N N . THR C 1 188 ? -18.243 25.451 5.870 1.00 38.34 188 THR C N 1
ATOM 4415 C CA . THR C 1 188 ? -18.184 26.359 4.722 1.00 41.07 188 THR C CA 1
ATOM 4416 C C . THR C 1 188 ? -19.474 26.506 3.933 1.00 46.33 188 THR C C 1
ATOM 4417 O O . THR C 1 188 ? -19.548 27.337 3.022 1.00 50.44 188 THR C O 1
ATOM 4421 N N . SER C 1 189 ? -20.487 25.716 4.258 1.00 51.40 189 SER C N 1
ATOM 4422 C CA . SER C 1 189 ? -21.769 25.824 3.579 1.00 49.42 189 SER C CA 1
ATOM 4423 C C . SER C 1 189 ? -22.819 25.148 4.397 1.00 46.27 189 SER C C 1
ATOM 4424 O O . SER C 1 189 ? -22.571 24.098 4.940 1.00 41.36 189 SER C O 1
ATOM 4427 N N . PHE C 1 190 ? -23.991 25.757 4.474 1.00 49.12 190 PHE C N 1
ATOM 4428 C CA . PHE C 1 190 ? -25.157 25.121 5.066 1.00 54.41 190 PHE C CA 1
ATOM 4429 C C . PHE C 1 190 ? -26.354 25.247 4.121 1.00 54.39 190 PHE C C 1
ATOM 4430 O O . PHE C 1 190 ? -26.617 26.300 3.554 1.00 55.13 190 PHE C O 1
ATOM 4438 N N . ASN C 1 191 ? -27.029 24.120 3.931 1.00 59.79 191 ASN C N 1
ATOM 4439 C CA . ASN C 1 191 ? -28.316 24.059 3.282 1.00 61.25 191 ASN C CA 1
ATOM 4440 C C . ASN C 1 191 ? -28.319 24.723 1.909 1.00 59.96 191 ASN C C 1
ATOM 4441 O O . ASN C 1 191 ? -29.369 25.142 1.438 1.00 54.32 191 ASN C O 1
ATOM 4446 N N . SER C 1 192 ? -27.154 24.804 1.264 1.00 56.10 192 SER C N 1
ATOM 4447 C CA . SER C 1 192 ? -27.072 25.443 -0.020 1.00 56.77 192 SER C CA 1
ATOM 4448 C C . SER C 1 192 ? -28.078 24.747 -0.880 1.00 66.81 192 SER C C 1
ATOM 4449 O O . SER C 1 192 ? -27.945 23.547 -1.066 1.00 73.82 192 SER C O 1
ATOM 4452 N N . THR C 1 193 ? -29.093 25.487 -1.359 1.00 78.26 193 THR C N 1
ATOM 4453 C CA . THR C 1 193 ? -30.167 24.928 -2.221 1.00 77.41 193 THR C CA 1
ATOM 4454 C C . THR C 1 193 ? -30.343 25.674 -3.538 1.00 82.04 193 THR C C 1
ATOM 4455 O O . THR C 1 193 ? -31.437 25.644 -4.106 1.00 82.25 193 THR C O 1
ATOM 4459 N N . GLN C 1 194 ? -29.257 26.263 -4.056 1.00 88.87 194 GLN C N 1
ATOM 4460 C CA . GLN C 1 194 ? -29.298 27.023 -5.324 1.00 91.94 194 GLN C CA 1
ATOM 4461 C C . GLN C 1 194 ? -29.652 26.132 -6.556 1.00 91.68 194 GLN C C 1
ATOM 4462 O O . GLN C 1 194 ? -29.771 26.656 -7.665 1.00 100.01 194 GLN C O 1
ATOM 4468 N N . HIS C 1 195 ? -29.830 24.815 -6.328 1.00 93.87 195 HIS C N 1
ATOM 4469 C CA . HIS C 1 195 ? -30.356 23.835 -7.308 1.00 88.20 195 HIS C CA 1
ATOM 4470 C C . HIS C 1 195 ? -31.910 23.803 -7.515 1.00 89.93 195 HIS C C 1
ATOM 4471 O O . HIS C 1 195 ? -32.694 23.491 -6.602 1.00 89.22 195 HIS C O 1
ATOM 4473 N N . LEU C 1 196 ? -32.335 24.158 -8.729 1.00 90.93 196 LEU C N 1
ATOM 4474 C CA . LEU C 1 196 ? -33.730 23.983 -9.195 1.00 83.05 196 LEU C CA 1
ATOM 4475 C C . LEU C 1 196 ? -33.730 24.124 -10.755 1.00 75.24 196 LEU C C 1
ATOM 4476 O O . LEU C 1 196 ? -32.665 24.024 -11.427 1.00 65.50 196 LEU C O 1
ATOM 4481 N N . MET D 1 1 ? -41.011 -36.297 -3.278 1.00 80.70 1 MET D N 1
ATOM 4482 C CA . MET D 1 1 ? -42.265 -36.769 -3.934 1.00 77.64 1 MET D CA 1
ATOM 4483 C C . MET D 1 1 ? -42.341 -36.251 -5.382 1.00 74.21 1 MET D C 1
ATOM 4484 O O . MET D 1 1 ? -43.288 -35.510 -5.709 1.00 74.47 1 MET D O 1
ATOM 4486 N N . THR D 1 2 ? -41.394 -36.606 -6.263 1.00 64.33 2 THR D N 1
ATOM 4487 C CA . THR D 1 2 ? -40.243 -37.498 -6.033 1.00 66.07 2 THR D CA 1
ATOM 4488 C C . THR D 1 2 ? -38.916 -36.739 -5.897 1.00 71.18 2 THR D C 1
ATOM 4489 O O . THR D 1 2 ? -38.750 -35.678 -6.514 1.00 76.81 2 THR D O 1
ATOM 4493 N N . LYS D 1 3 ? -37.973 -37.302 -5.132 1.00 68.37 3 LYS D N 1
ATOM 4494 C CA . LYS D 1 3 ? -36.614 -36.726 -4.960 1.00 74.60 3 LYS D CA 1
ATOM 4495 C C . LYS D 1 3 ? -35.539 -37.786 -5.140 1.00 72.15 3 LYS D C 1
ATOM 4496 O O . LYS D 1 3 ? -35.736 -38.958 -4.798 1.00 71.24 3 LYS D O 1
ATOM 4498 N N . LEU D 1 4 ? -34.399 -37.357 -5.672 1.00 72.91 4 LEU D N 1
ATOM 4499 C CA . LEU D 1 4 ? -33.221 -38.214 -5.831 1.00 66.57 4 LEU D CA 1
ATOM 4500 C C . LEU D 1 4 ? -32.103 -37.583 -5.050 1.00 58.77 4 LEU D C 1
ATOM 4501 O O . LEU D 1 4 ? -31.848 -36.417 -5.222 1.00 71.18 4 LEU D O 1
ATOM 4506 N N . ILE D 1 5 ? -31.442 -38.350 -4.206 1.00 50.43 5 ILE D N 1
ATOM 4507 C CA . ILE D 1 5 ? -30.343 -37.866 -3.412 1.00 45.27 5 ILE D CA 1
ATOM 4508 C C . ILE D 1 5 ? -29.181 -38.736 -3.701 1.00 47.15 5 ILE D C 1
ATOM 4509 O O . ILE D 1 5 ? -29.289 -39.937 -3.560 1.00 64.20 5 ILE D O 1
ATOM 4514 N N . LEU D 1 6 ? -28.067 -38.139 -4.092 1.00 46.45 6 LEU D N 1
ATOM 4515 C CA . LEU D 1 6 ? -26.833 -38.846 -4.339 1.00 38.30 6 LEU D CA 1
ATOM 4516 C C . LEU D 1 6 ? -25.854 -38.358 -3.337 1.00 43.78 6 LEU D C 1
ATOM 4517 O O . LEU D 1 6 ? -25.604 -37.153 -3.240 1.00 47.08 6 LEU D O 1
ATOM 4522 N N . ILE D 1 7 ? -25.270 -39.294 -2.602 1.00 43.84 7 ILE D N 1
ATOM 4523 C CA . ILE D 1 7 ? -24.311 -38.959 -1.564 1.00 44.07 7 ILE D CA 1
ATOM 4524 C C . ILE D 1 7 ? -22.995 -39.675 -1.804 1.00 41.96 7 ILE D C 1
ATOM 4525 O O . ILE D 1 7 ? -22.954 -40.840 -2.092 1.00 51.28 7 ILE D O 1
ATOM 4530 N N . ARG D 1 8 ? -21.917 -38.970 -1.590 1.00 40.31 8 ARG D N 1
ATOM 4531 C CA . ARG D 1 8 ? -20.603 -39.532 -1.669 1.00 46.25 8 ARG D CA 1
ATOM 4532 C C . ARG D 1 8 ? -20.169 -40.054 -0.317 1.00 50.30 8 ARG D C 1
ATOM 4533 O O . ARG D 1 8 ? -20.525 -39.529 0.727 1.00 49.22 8 ARG D O 1
ATOM 4541 N N . HIS D 1 9 ? -19.337 -41.068 -0.357 1.00 55.48 9 HIS D N 1
ATOM 4542 C CA . HIS D 1 9 ? -18.863 -41.713 0.868 1.00 58.39 9 HIS D CA 1
ATOM 4543 C C . HIS D 1 9 ? -17.856 -40.896 1.636 1.00 54.10 9 HIS D C 1
ATOM 4544 O O . HIS D 1 9 ? -17.205 -40.000 1.100 1.00 47.91 9 HIS D O 1
ATOM 4551 N N . GLY D 1 10 ? -17.683 -41.277 2.887 1.00 52.84 10 GLY D N 1
ATOM 4552 C CA . GLY D 1 10 ? -16.730 -40.609 3.718 1.00 53.25 10 GLY D CA 1
ATOM 4553 C C . GLY D 1 10 ? -15.301 -40.705 3.217 1.00 51.05 10 GLY D C 1
ATOM 4554 O O . GLY D 1 10 ? -14.998 -41.378 2.231 1.00 49.20 10 GLY D O 1
ATOM 4555 N N . GLU D 1 11 ? -14.426 -40.003 3.931 1.00 55.14 11 GLU D N 1
ATOM 4556 C CA . GLU D 1 11 ? -12.991 -39.949 3.646 1.00 48.17 11 GLU D CA 1
ATOM 4557 C C . GLU D 1 11 ? -12.347 -41.288 3.728 1.00 46.34 11 GLU D C 1
ATOM 4558 O O . GLU D 1 11 ? -12.750 -42.124 4.512 1.00 55.57 11 GLU D O 1
ATOM 4564 N N . THR D 1 12 ? -11.303 -41.463 2.950 1.00 53.69 12 THR D N 1
ATOM 4565 C CA . THR D 1 12 ? -10.474 -42.663 3.002 1.00 58.95 12 THR D CA 1
ATOM 4566 C C . THR D 1 12 ? -9.012 -42.275 2.876 1.00 58.65 12 THR D C 1
ATOM 4567 O O . THR D 1 12 ? -8.715 -41.178 2.467 1.00 60.67 12 THR D O 1
ATOM 4571 N N . GLU D 1 13 ? -8.103 -43.179 3.212 1.00 69.57 13 GLU D N 1
ATOM 4572 C CA . GLU D 1 13 ? -6.660 -42.858 3.230 1.00 68.44 13 GLU D CA 1
ATOM 4573 C C . GLU D 1 13 ? -6.162 -42.483 1.830 1.00 70.54 13 GLU D C 1
ATOM 4574 O O . GLU D 1 13 ? -5.282 -41.612 1.670 1.00 72.96 13 GLU D O 1
ATOM 4580 N N . TRP D 1 14 ? -6.716 -43.140 0.820 1.00 62.94 14 TRP D N 1
ATOM 4581 C CA . TRP D 1 14 ? -6.365 -42.832 -0.558 1.00 63.69 14 TRP D CA 1
ATOM 4582 C C . TRP D 1 14 ? -6.871 -41.454 -0.946 1.00 62.05 14 TRP D C 1
ATOM 4583 O O . TRP D 1 14 ? -6.218 -40.757 -1.687 1.00 72.34 14 TRP D O 1
ATOM 4594 N N . ASN D 1 15 ? -8.048 -41.083 -0.469 1.00 60.66 15 ASN D N 1
ATOM 4595 C CA . ASN D 1 15 ? -8.550 -39.729 -0.657 1.00 55.68 15 ASN D CA 1
ATOM 4596 C C . ASN D 1 15 ? -7.560 -38.805 -0.024 1.00 55.85 15 ASN D C 1
ATOM 4597 O O . ASN D 1 15 ? -7.205 -37.826 -0.632 1.00 56.73 15 ASN D O 1
ATOM 4602 N N . LEU D 1 16 ? -7.117 -39.144 1.195 1.00 67.45 16 LEU D N 1
ATOM 4603 C CA . LEU D 1 16 ? -6.177 -38.333 1.971 1.00 67.85 16 LEU D CA 1
ATOM 4604 C C . LEU D 1 16 ? -4.984 -38.052 1.090 1.00 68.55 16 LEU D C 1
ATOM 4605 O O . LEU D 1 16 ? -4.740 -36.918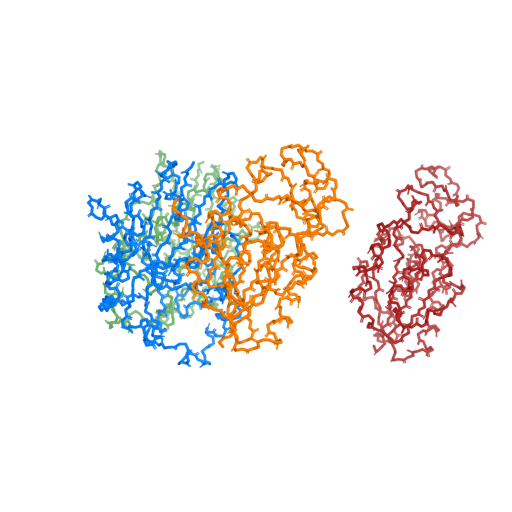 0.710 1.00 72.37 16 LEU D O 1
ATOM 4610 N N . LEU D 1 17 ? -4.288 -39.105 0.695 1.00 68.48 17 LEU D N 1
ATOM 4611 C CA . LEU D 1 17 ? -3.303 -39.006 -0.379 1.00 69.31 17 LEU D CA 1
ATOM 4612 C C . LEU D 1 17 ? -4.045 -38.696 -1.685 1.00 71.92 17 LEU D C 1
ATOM 4613 O O . LEU D 1 17 ? -5.262 -38.592 -1.724 1.00 77.60 17 LEU D O 1
ATOM 4618 N N . GLY D 1 18 ? -3.349 -38.552 -2.791 1.00 64.37 18 GLY D N 1
ATOM 4619 C CA . GLY D 1 18 ? -4.117 -38.226 -4.014 1.00 67.23 18 GLY D CA 1
ATOM 4620 C C . GLY D 1 18 ? -4.509 -39.389 -4.898 1.00 64.77 18 GLY D C 1
ATOM 4621 O O . GLY D 1 18 ? -4.731 -39.185 -6.081 1.00 63.87 18 GLY D O 1
ATOM 4622 N N . LYS D 1 19 ? -4.601 -40.593 -4.343 1.00 63.76 19 LYS D N 1
ATOM 4623 C CA . LYS D 1 19 ? -4.729 -41.802 -5.167 1.00 66.37 19 LYS D CA 1
ATOM 4624 C C . LYS D 1 19 ? -6.115 -41.939 -5.764 1.00 63.65 19 LYS D C 1
ATOM 4625 O O . LYS D 1 19 ? -7.109 -41.832 -5.036 1.00 61.76 19 LYS D O 1
ATOM 4631 N N . ILE D 1 20 ? -6.135 -42.231 -7.070 1.00 54.15 20 ILE D N 1
ATOM 4632 C CA . ILE D 1 20 ? -7.324 -42.537 -7.793 1.00 51.39 20 ILE D CA 1
ATOM 4633 C C . ILE D 1 20 ? -7.934 -43.880 -7.328 1.00 55.99 20 ILE D C 1
ATOM 4634 O O . ILE D 1 20 ? -7.450 -44.962 -7.626 1.00 56.88 20 ILE D O 1
ATOM 4639 N N . GLN D 1 21 ? -9.061 -43.784 -6.666 1.00 52.40 21 GLN D N 1
ATOM 4640 C CA . GLN D 1 21 ? -9.653 -44.884 -5.994 1.00 53.36 21 GLN D CA 1
ATOM 4641 C C . GLN D 1 21 ? -10.917 -45.369 -6.677 1.00 56.20 21 GLN D C 1
ATOM 4642 O O . GLN D 1 21 ? -11.934 -44.708 -6.612 1.00 61.98 21 GLN D O 1
ATOM 4648 N N . GLY D 1 22 ? -10.863 -46.533 -7.319 1.00 62.13 22 GLY D N 1
ATOM 4649 C CA . GLY D 1 22 ? -12.011 -47.117 -8.058 1.00 53.44 22 GLY D CA 1
ATOM 4650 C C . GLY D 1 22 ? -12.450 -48.481 -7.558 1.00 60.17 22 GLY D C 1
ATOM 4651 O O . GLY D 1 22 ? -13.413 -48.593 -6.794 1.00 61.35 22 GLY D O 1
ATOM 4652 N N . CYS D 1 23 ? -11.721 -49.516 -7.973 1.00 74.49 23 CYS D N 1
ATOM 4653 C CA . CYS D 1 23 ? -12.053 -50.933 -7.655 1.00 84.46 23 CYS D CA 1
ATOM 4654 C C . CYS D 1 23 ? -11.512 -51.405 -6.296 1.00 83.25 23 CYS D C 1
ATOM 4655 O O . CYS D 1 23 ? -12.124 -52.265 -5.645 1.00 86.78 23 CYS D O 1
ATOM 4658 N N . THR D 1 24 ? -10.367 -50.872 -5.883 1.00 73.64 24 THR D N 1
ATOM 4659 C CA . THR D 1 24 ? -9.764 -51.278 -4.627 1.00 72.68 24 THR D CA 1
ATOM 4660 C C . THR D 1 24 ? -10.702 -50.911 -3.469 1.00 73.46 24 THR D C 1
ATOM 4661 O O . THR D 1 24 ? -11.235 -49.800 -3.445 1.00 79.79 24 THR D O 1
ATOM 4665 N N . ASP D 1 25 ? -10.902 -51.862 -2.543 1.00 66.44 25 ASP D N 1
ATOM 4666 C CA . ASP D 1 25 ? -11.915 -51.776 -1.510 1.00 61.20 25 ASP D CA 1
ATOM 4667 C C . ASP D 1 25 ? -11.327 -51.134 -0.244 1.00 65.15 25 ASP D C 1
ATOM 4668 O O . ASP D 1 25 ? -11.346 -51.724 0.839 1.00 67.27 25 ASP D O 1
ATOM 4673 N N . ILE D 1 26 ? -10.884 -49.887 -0.364 1.00 66.19 26 ILE D N 1
ATOM 4674 C CA . ILE D 1 26 ? -10.246 -49.193 0.758 1.00 61.82 26 ILE D CA 1
ATOM 4675 C C . ILE D 1 26 ? -11.311 -48.783 1.758 1.00 57.97 26 ILE D C 1
ATOM 4676 O O . ILE D 1 26 ? -12.456 -48.476 1.404 1.00 58.94 26 ILE D O 1
ATOM 4681 N N . GLU D 1 27 ? -10.915 -48.794 3.021 1.00 65.58 27 GLU D N 1
ATOM 4682 C CA . GLU D 1 27 ? -11.848 -48.538 4.122 1.00 66.71 27 GLU D CA 1
ATOM 4683 C C . GLU D 1 27 ? -11.799 -47.088 4.569 1.00 64.39 27 GLU D C 1
ATOM 4684 O O . GLU D 1 27 ? -10.815 -46.368 4.343 1.00 61.37 27 GLU D O 1
ATOM 4690 N N . LEU D 1 28 ? -12.860 -46.698 5.256 1.00 60.26 28 LEU D N 1
ATOM 4691 C CA . LEU D 1 28 ? -12.963 -45.375 5.792 1.00 59.24 28 LEU D CA 1
ATOM 4692 C C . LEU D 1 28 ? -11.905 -45.117 6.883 1.00 61.69 28 LEU D C 1
ATOM 4693 O O . LEU D 1 28 ? -11.660 -45.970 7.716 1.00 51.53 28 LEU D O 1
ATOM 4698 N N . THR D 1 29 ? -11.306 -43.924 6.870 1.00 63.65 29 THR D N 1
ATOM 4699 C CA . THR D 1 29 ? -10.590 -43.400 8.029 1.00 61.46 29 THR D CA 1
ATOM 4700 C C . THR D 1 29 ? -11.614 -43.224 9.133 1.00 65.00 29 THR D C 1
ATOM 4701 O O . THR D 1 29 ? -12.811 -43.242 8.839 1.00 61.61 29 THR D O 1
ATOM 4705 N N . PRO D 1 30 ? -11.169 -43.045 10.403 1.00 70.30 30 PRO D N 1
ATOM 4706 C CA . PRO D 1 30 ? -12.162 -42.728 11.459 1.00 71.20 30 PRO D CA 1
ATOM 4707 C C . PRO D 1 30 ? -12.930 -41.400 11.173 1.00 71.71 30 PRO D C 1
ATOM 4708 O O . PRO D 1 30 ? -14.159 -41.332 11.386 1.00 62.97 30 PRO D O 1
ATOM 4712 N N . ASN D 1 31 ? -12.209 -40.392 10.663 1.00 72.59 31 ASN D N 1
ATOM 4713 C CA . ASN D 1 31 ? -12.813 -39.162 10.137 1.00 69.36 31 ASN D CA 1
ATOM 4714 C C . ASN D 1 31 ? -13.898 -39.451 9.120 1.00 67.19 31 ASN D C 1
ATOM 4715 O O . ASN D 1 31 ? -15.003 -38.895 9.192 1.00 62.85 31 ASN D O 1
ATOM 4720 N N . GLY D 1 32 ? -13.576 -40.313 8.166 1.00 60.73 32 GLY D N 1
ATOM 4721 C CA . GLY D 1 32 ? -14.568 -40.762 7.214 1.00 63.01 32 GLY D CA 1
ATOM 4722 C C . GLY D 1 32 ? -15.791 -41.345 7.891 1.00 67.09 32 GLY D C 1
ATOM 4723 O O . GLY D 1 32 ? -16.924 -41.056 7.486 1.00 65.56 32 GLY D O 1
ATOM 4724 N N . ILE D 1 33 ? -15.563 -42.148 8.937 1.00 74.46 33 ILE D N 1
ATOM 4725 C CA . ILE D 1 33 ? -16.669 -42.732 9.733 1.00 70.28 33 ILE D CA 1
ATOM 4726 C C . ILE D 1 33 ? -17.425 -41.629 10.448 1.00 62.42 33 ILE D C 1
ATOM 4727 O O . ILE D 1 33 ? -18.658 -41.607 10.423 1.00 51.76 33 ILE D O 1
ATOM 4732 N N . GLN D 1 34 ? -16.669 -40.714 11.047 1.00 60.94 34 GLN D N 1
ATOM 4733 C CA . GLN D 1 34 ? -17.244 -39.529 11.648 1.00 64.35 34 GLN D CA 1
ATOM 4734 C C . GLN D 1 34 ? -18.089 -38.762 10.663 1.00 61.65 34 GLN D C 1
ATOM 4735 O O . GLN D 1 34 ? -19.223 -38.414 10.963 1.00 61.36 34 GLN D O 1
ATOM 4741 N N . GLN D 1 35 ? -17.542 -38.541 9.472 1.00 67.03 35 GLN D N 1
ATOM 4742 C CA . GLN D 1 35 ? -18.287 -37.901 8.377 1.00 66.79 35 GLN D CA 1
ATOM 4743 C C . GLN D 1 35 ? -19.605 -38.587 8.078 1.00 64.34 35 GLN D C 1
ATOM 4744 O O . GLN D 1 35 ? -20.648 -37.918 7.967 1.00 75.23 35 GLN D O 1
ATOM 4750 N N . ALA D 1 36 ? -19.565 -39.915 7.994 1.00 64.24 36 ALA D N 1
ATOM 4751 C CA . ALA D 1 36 ? -20.785 -40.706 7.759 1.00 65.25 36 ALA D CA 1
ATOM 4752 C C . ALA D 1 36 ? -21.820 -40.570 8.887 1.00 59.56 36 ALA D C 1
ATOM 4753 O O . ALA D 1 36 ? -23.024 -40.536 8.650 1.00 58.52 36 ALA D O 1
ATOM 4755 N N . ASN D 1 37 ? -21.343 -40.487 10.120 1.00 59.90 37 ASN D N 1
ATOM 4756 C CA . ASN D 1 37 ? -22.261 -40.258 11.252 1.00 65.14 37 ASN D CA 1
ATOM 4757 C C . ASN D 1 37 ? -23.025 -38.943 11.068 1.00 63.76 37 ASN D C 1
ATOM 4758 O O . ASN D 1 37 ? -24.271 -38.905 11.120 1.00 52.28 37 ASN D O 1
ATOM 4763 N N . GLU D 1 38 ? -22.255 -37.897 10.790 1.00 62.02 38 GLU D N 1
ATOM 4764 C CA . GLU D 1 38 ? -22.789 -36.568 10.669 1.00 61.83 38 GLU D CA 1
ATOM 4765 C C . GLU D 1 38 ? -23.749 -36.478 9.520 1.00 62.17 38 GLU D C 1
ATOM 4766 O O . GLU D 1 38 ? -24.800 -35.838 9.654 1.00 67.46 38 GLU D O 1
ATOM 4772 N N . VAL D 1 39 ? -23.416 -37.094 8.389 1.00 58.90 39 VAL D N 1
ATOM 4773 C CA . VAL D 1 39 ? -24.366 -37.027 7.258 1.00 64.72 39 VAL D CA 1
ATOM 4774 C C . VAL D 1 39 ? -25.683 -37.726 7.607 1.00 67.33 39 VAL D C 1
ATOM 4775 O O . VAL D 1 39 ? -26.766 -37.266 7.227 1.00 66.08 39 VAL D O 1
ATOM 4779 N N . ALA D 1 40 ? -25.592 -38.831 8.343 1.00 71.26 40 ALA D N 1
ATOM 4780 C CA . ALA D 1 40 ? -26.802 -39.565 8.741 1.00 68.41 40 ALA D CA 1
ATOM 4781 C C . ALA D 1 40 ? -27.668 -38.722 9.679 1.00 67.17 40 ALA D C 1
ATOM 4782 O O . ALA D 1 40 ? -28.893 -38.702 9.509 1.00 65.25 40 ALA D O 1
ATOM 4784 N N . GLN D 1 41 ? -27.044 -38.031 10.649 1.00 62.08 41 GLN D N 1
ATOM 4785 C CA . GLN D 1 41 ? -27.791 -37.121 11.550 1.00 61.24 41 GLN D CA 1
ATOM 4786 C C . GLN D 1 41 ? -28.554 -36.072 10.736 1.00 63.89 41 GLN D C 1
ATOM 4787 O O . GLN D 1 41 ? -29.656 -35.736 11.113 1.00 67.95 41 GLN D O 1
ATOM 4789 N N . GLN D 1 42 ? -28.002 -35.598 9.607 1.00 69.76 42 GLN D N 1
ATOM 4790 C CA . GLN D 1 42 ? -28.718 -34.650 8.712 1.00 70.03 42 GLN D CA 1
ATOM 4791 C C . GLN D 1 42 ? -29.914 -35.275 8.016 1.00 72.96 42 GLN D C 1
ATOM 4792 O O . GLN D 1 42 ? -31.008 -34.717 8.043 1.00 76.72 42 GLN D O 1
ATOM 4794 N N . ILE D 1 43 ? -29.705 -36.416 7.371 1.00 80.40 43 ILE D N 1
ATOM 4795 C CA . ILE D 1 43 ? -30.827 -37.154 6.752 1.00 81.77 43 ILE D CA 1
ATOM 4796 C C . ILE D 1 43 ? -31.894 -37.493 7.811 1.00 87.54 43 ILE D C 1
ATOM 4797 O O . ILE D 1 43 ? -33.091 -37.352 7.545 1.00 76.85 43 ILE D O 1
ATOM 4802 N N . LYS D 1 44 ? -31.442 -37.925 9.004 1.00 101.33 44 LYS D N 1
ATOM 4803 C CA . LYS D 1 44 ? -32.327 -38.292 10.121 1.00 91.61 44 LYS D CA 1
ATOM 4804 C C . LYS D 1 44 ? -33.299 -39.384 9.628 1.00 99.24 44 LYS D C 1
ATOM 4805 O O . LYS D 1 44 ? -34.477 -39.391 9.982 1.00 113.01 44 LYS D O 1
ATOM 4807 N N . GLY D 1 45 ? -32.801 -40.280 8.775 1.00 92.21 45 GLY D N 1
ATOM 4808 C CA . GLY D 1 45 ? -33.647 -41.299 8.162 1.00 94.16 45 GLY D CA 1
ATOM 4809 C C . GLY D 1 45 ? -34.846 -40.792 7.365 1.00 88.02 45 GLY D C 1
ATOM 4810 O O . GLY D 1 45 ? -35.869 -41.465 7.287 1.00 82.63 45 GLY D O 1
ATOM 4811 N N . ASN D 1 46 ? -34.722 -39.618 6.762 1.00 83.69 46 ASN D N 1
ATOM 4812 C CA . ASN D 1 46 ? -35.797 -39.036 5.994 1.00 78.37 46 ASN D CA 1
ATOM 4813 C C . ASN D 1 46 ? -35.811 -39.523 4.558 1.00 77.25 46 ASN D C 1
ATOM 4814 O O . ASN D 1 46 ? -35.609 -38.750 3.627 1.00 79.25 46 ASN D O 1
ATOM 4819 N N . PHE D 1 47 ? -36.088 -40.799 4.359 1.00 77.05 47 PHE D N 1
ATOM 4820 C CA . PHE D 1 47 ? -36.216 -41.321 2.990 1.00 79.33 47 PHE D CA 1
ATOM 4821 C C . PHE D 1 47 ? -37.081 -42.580 2.954 1.00 77.19 47 PHE D C 1
ATOM 4822 O O . PHE D 1 47 ? -37.307 -43.240 3.975 1.00 79.31 47 PHE D O 1
ATOM 4830 N N . ASP D 1 48 ? -37.563 -42.905 1.771 1.00 68.46 48 ASP D N 1
ATOM 4831 C CA . ASP D 1 48 ? -38.331 -44.134 1.594 1.00 73.05 48 ASP D CA 1
ATOM 4832 C C . ASP D 1 48 ? -37.388 -45.349 1.414 1.00 70.83 48 ASP D C 1
ATOM 4833 O O . ASP D 1 48 ? -37.479 -46.346 2.135 1.00 78.37 48 ASP D O 1
ATOM 4838 N N . ILE D 1 49 ? -36.461 -45.233 0.482 1.00 66.57 49 ILE D N 1
ATOM 4839 C CA . ILE D 1 49 ? -35.547 -46.310 0.161 1.00 63.57 49 ILE D CA 1
ATOM 4840 C C . ILE D 1 49 ? -34.131 -45.765 0.164 1.00 63.48 49 ILE D C 1
ATOM 4841 O O . ILE D 1 49 ? -33.951 -44.556 -0.005 1.00 56.87 49 ILE D O 1
ATOM 4846 N N . ILE D 1 50 ? -33.151 -46.656 0.353 1.00 59.63 50 ILE D N 1
ATOM 4847 C CA . ILE D 1 50 ? -31.740 -46.329 0.144 1.00 65.29 50 ILE D CA 1
ATOM 4848 C C . ILE D 1 50 ? -31.054 -47.355 -0.781 1.00 67.11 50 ILE D C 1
ATOM 4849 O O . ILE D 1 50 ? -31.293 -48.565 -0.673 1.00 57.66 50 ILE D O 1
ATOM 4854 N N . TYR D 1 51 ? -30.186 -46.859 -1.654 1.00 52.70 51 TYR D N 1
ATOM 4855 C CA . TYR D 1 51 ? -29.326 -47.690 -2.439 1.00 52.43 51 TYR D CA 1
ATOM 4856 C C . TYR D 1 51 ? -27.859 -47.353 -2.094 1.00 56.88 51 TYR D C 1
ATOM 4857 O O . TYR D 1 51 ? -27.586 -46.358 -1.416 1.00 56.72 51 TYR D O 1
ATOM 4866 N N . SER D 1 52 ? -26.937 -48.222 -2.502 1.00 55.42 52 SER D N 1
ATOM 4867 C CA . SER D 1 52 ? -25.511 -48.013 -2.283 1.00 55.23 52 SER D CA 1
ATOM 4868 C C . SER D 1 52 ? -24.674 -48.879 -3.195 1.00 57.30 52 SER D C 1
ATOM 4869 O O . SER D 1 52 ? -25.082 -49.956 -3.604 1.00 55.46 52 SER D O 1
ATOM 4872 N N . SER D 1 53 ? -23.440 -48.421 -3.397 1.00 57.50 53 SER D N 1
ATOM 4873 C CA . SER D 1 53 ? -22.421 -49.150 -4.131 1.00 56.34 53 SER D CA 1
ATOM 4874 C C . SER D 1 53 ? -22.002 -50.263 -3.166 1.00 57.26 53 SER D C 1
ATOM 4875 O O . SER D 1 53 ? -22.225 -50.152 -1.960 1.00 54.82 53 SER D O 1
ATOM 4878 N N . PRO D 1 54 ? -21.415 -51.335 -3.685 1.00 52.54 54 PRO D N 1
ATOM 4879 C CA . PRO D 1 54 ? -21.026 -52.472 -2.874 1.00 53.80 54 PRO D CA 1
ATOM 4880 C C . PRO D 1 54 ? -19.666 -52.344 -2.251 1.00 54.72 54 PRO D C 1
ATOM 4881 O O . PRO D 1 54 ? -19.350 -53.137 -1.354 1.00 55.25 54 PRO D O 1
ATOM 4885 N N . LEU D 1 55 ? -18.878 -51.373 -2.707 1.00 52.53 55 LEU D N 1
ATOM 4886 C CA . LEU D 1 55 ? -17.569 -51.104 -2.114 1.00 50.31 55 LEU D CA 1
ATOM 4887 C C . LEU D 1 55 ? -17.737 -50.553 -0.692 1.00 54.59 55 LEU D C 1
ATOM 4888 O O . LEU D 1 55 ? -18.697 -49.820 -0.393 1.00 56.13 55 LEU D O 1
ATOM 4893 N N . HIS D 1 56 ? -16.820 -50.930 0.191 1.00 53.30 56 HIS D N 1
ATOM 4894 C CA . HIS D 1 56 ? -17.098 -50.839 1.621 1.00 52.30 56 HIS D CA 1
ATOM 4895 C C . HIS D 1 56 ? -17.302 -49.414 2.032 1.00 48.86 56 HIS D C 1
ATOM 4896 O O . HIS D 1 56 ? -18.268 -49.124 2.700 1.00 48.59 56 HIS D O 1
ATOM 4903 N N . ARG D 1 57 ? -16.409 -48.524 1.609 1.00 49.43 57 ARG D N 1
ATOM 4904 C CA . ARG D 1 57 ? -16.564 -47.101 1.930 1.00 47.92 57 ARG D CA 1
ATOM 4905 C C . ARG D 1 57 ? -17.970 -46.575 1.668 1.00 48.23 57 ARG D C 1
ATOM 4906 O O . ARG D 1 57 ? -18.471 -45.792 2.460 1.00 51.83 57 ARG D O 1
ATOM 4914 N N . ALA D 1 58 ? -18.609 -47.023 0.591 1.00 49.50 58 ALA D N 1
ATOM 4915 C CA . ALA D 1 58 ? -19.974 -46.570 0.281 1.00 55.65 58 ALA D CA 1
ATOM 4916 C C . ALA D 1 58 ? -20.961 -47.250 1.206 1.00 53.41 58 ALA D C 1
ATOM 4917 O O . ALA D 1 58 ? -21.735 -46.628 1.927 1.00 51.45 58 ALA D O 1
ATOM 4919 N N . LEU D 1 59 ? -20.899 -48.563 1.193 1.00 61.09 59 LEU D N 1
ATOM 4920 C CA . LEU D 1 59 ? -21.758 -49.372 2.047 1.00 59.15 59 LEU D CA 1
ATOM 4921 C C . LEU D 1 59 ? -21.777 -48.938 3.539 1.00 55.92 59 LEU D C 1
ATOM 4922 O O . LEU D 1 59 ? -22.839 -48.806 4.153 1.00 51.47 59 LEU D O 1
ATOM 4927 N N . ILE D 1 60 ? -20.598 -48.721 4.109 1.00 54.33 60 ILE D N 1
ATOM 4928 C CA . ILE D 1 60 ? -20.513 -48.337 5.508 1.00 64.03 60 ILE D CA 1
ATOM 4929 C C . ILE D 1 60 ? -21.248 -46.998 5.681 1.00 66.72 60 ILE D C 1
ATOM 4930 O O . ILE D 1 60 ? -22.142 -46.853 6.530 1.00 67.09 60 ILE D O 1
ATOM 4935 N N . THR D 1 61 ? -20.881 -46.030 4.851 1.00 66.56 61 THR D N 1
ATOM 4936 C CA . THR D 1 61 ? -21.505 -44.728 4.907 1.00 61.99 61 THR D CA 1
ATOM 4937 C C . THR D 1 61 ? -23.003 -44.906 4.756 1.00 58.52 61 THR D C 1
ATOM 4938 O O . THR D 1 61 ? -23.760 -44.294 5.500 1.00 55.35 61 THR D O 1
ATOM 4942 N N . ALA D 1 62 ? -23.402 -45.773 3.827 1.00 55.54 62 ALA D N 1
ATOM 4943 C CA . ALA D 1 62 ? -24.811 -46.013 3.516 1.00 54.21 62 ALA D CA 1
ATOM 4944 C C . ALA D 1 62 ? -25.583 -46.617 4.696 1.00 62.70 62 ALA D C 1
ATOM 4945 O O . ALA D 1 62 ? -26.739 -46.250 4.955 1.00 54.60 62 ALA D O 1
ATOM 4947 N N . GLN D 1 63 ? -24.921 -47.536 5.404 1.00 77.61 63 GLN D N 1
ATOM 4948 C CA . GLN D 1 63 ? -25.481 -48.215 6.599 1.00 80.11 63 GLN D CA 1
ATOM 4949 C C . GLN D 1 63 ? -25.759 -47.233 7.735 1.00 71.30 63 GLN D C 1
ATOM 4950 O O . GLN D 1 63 ? -26.826 -47.251 8.333 1.00 79.05 63 GLN D O 1
ATOM 4952 N N . LYS D 1 64 ? -24.793 -46.384 8.040 1.00 65.29 64 LYS D N 1
ATOM 4953 C CA . LYS D 1 64 ? -25.001 -45.372 9.060 1.00 66.08 64 LYS D CA 1
ATOM 4954 C C . LYS D 1 64 ? -26.257 -44.506 8.731 1.00 61.31 64 LYS D C 1
ATOM 4955 O O . LYS D 1 64 ? -26.990 -44.091 9.609 1.00 64.47 64 LYS D O 1
ATOM 4957 N N . ILE D 1 65 ? -26.525 -44.289 7.456 1.00 66.04 65 ILE D N 1
ATOM 4958 C CA . ILE D 1 65 ? -27.673 -43.483 7.025 1.00 72.51 65 ILE D CA 1
ATOM 4959 C C . ILE D 1 65 ? -28.958 -44.288 7.003 1.00 69.87 65 ILE D C 1
ATOM 4960 O O . ILE D 1 65 ? -30.013 -43.738 7.236 1.00 64.50 65 ILE D O 1
ATOM 4965 N N . ALA D 1 66 ? -28.860 -45.564 6.637 1.00 87.66 66 ALA D N 1
ATOM 4966 C CA . ALA D 1 66 ? -30.012 -46.467 6.623 1.00 88.63 66 ALA D CA 1
ATOM 4967 C C . ALA D 1 66 ? -30.626 -46.678 8.025 1.00 91.35 66 ALA D C 1
ATOM 4968 O O . ALA D 1 66 ? -31.860 -46.771 8.155 1.00 93.01 66 ALA D O 1
ATOM 4970 N N . GLY D 1 67 ? -29.773 -46.709 9.057 1.00 95.99 67 GLY D N 1
ATOM 4971 C CA . GLY D 1 67 ? -30.196 -47.051 10.412 1.00 94.44 67 GLY D CA 1
ATOM 4972 C C . GLY D 1 67 ? -30.713 -48.484 10.427 1.00 96.69 67 GLY D C 1
ATOM 4973 O O . GLY D 1 67 ? -30.010 -49.412 9.977 1.00 89.61 67 GLY D O 1
ATOM 4974 N N . ASP D 1 68 ? -31.943 -48.647 10.931 1.00 102.54 68 ASP D N 1
ATOM 4975 C CA . ASP D 1 68 ? -32.708 -49.902 10.838 1.00 94.43 68 ASP D CA 1
ATOM 4976 C C . ASP D 1 68 ? -33.437 -49.853 9.488 1.00 87.37 68 ASP D C 1
ATOM 4977 O O . ASP D 1 68 ? -34.609 -49.477 9.394 1.00 84.68 68 ASP D O 1
ATOM 4979 N N . LYS D 1 69 ? -32.695 -50.187 8.442 1.00 82.69 69 LYS D N 1
ATOM 4980 C CA . LYS D 1 69 ? -33.238 -50.293 7.097 1.00 78.97 69 LYS D CA 1
ATOM 4981 C C . LYS D 1 69 ? -32.233 -50.998 6.216 1.00 79.30 69 LYS D C 1
ATOM 4982 O O . LYS D 1 69 ? -31.007 -50.916 6.440 1.00 76.72 69 LYS D O 1
ATOM 4988 N N . GLU D 1 70 ? -32.753 -51.716 5.225 1.00 81.61 70 GLU D N 1
ATOM 4989 C CA . GLU D 1 70 ? -31.910 -52.554 4.366 1.00 84.27 70 GLU D CA 1
ATOM 4990 C C . GLU D 1 70 ? -31.309 -51.673 3.265 1.00 74.76 70 GLU D C 1
ATOM 4991 O O . GLU D 1 70 ? -32.043 -50.998 2.507 1.00 68.46 70 GLU D O 1
ATOM 4997 N N . VAL D 1 71 ? -29.979 -51.698 3.212 1.00 59.72 71 VAL D N 1
ATOM 4998 C CA . VAL D 1 71 ? -29.239 -51.070 2.153 1.00 55.37 71 VAL D CA 1
ATOM 4999 C C . VAL D 1 71 ? -29.299 -51.984 0.966 1.00 48.21 71 VAL D C 1
ATOM 5000 O O . VAL D 1 71 ? -28.740 -53.049 1.005 1.00 53.51 71 VAL D O 1
ATOM 5004 N N . HIS D 1 72 ? -29.968 -51.569 -0.089 1.00 53.25 72 HIS D N 1
ATOM 5005 C CA . HIS D 1 72 ? -30.107 -52.411 -1.283 1.00 65.55 72 HIS D CA 1
ATOM 5006 C C . HIS D 1 72 ? -28.914 -52.196 -2.186 1.00 63.44 72 HIS D C 1
ATOM 5007 O O . HIS D 1 72 ? -28.825 -51.164 -2.789 1.00 69.40 72 HIS D O 1
ATOM 5014 N N . LEU D 1 73 ? -28.000 -53.162 -2.286 1.00 73.43 73 LEU D N 1
ATOM 5015 C CA . LEU D 1 73 ? -26.746 -52.994 -3.089 1.00 68.61 73 LEU D CA 1
ATOM 5016 C C . LEU D 1 73 ? -27.058 -53.095 -4.559 1.00 67.62 73 LEU D C 1
ATOM 5017 O O . LEU D 1 73 ? -27.849 -53.946 -4.966 1.00 71.10 73 LEU D O 1
ATOM 5022 N N . ILE D 1 74 ? -26.467 -52.199 -5.341 1.00 67.85 74 ILE D N 1
ATOM 5023 C CA . ILE D 1 74 ? -26.648 -52.152 -6.795 1.00 62.21 74 ILE D CA 1
ATOM 5024 C C . ILE D 1 74 ? -25.252 -52.209 -7.349 1.00 57.69 74 ILE D C 1
ATOM 5025 O O . ILE D 1 74 ? -24.386 -51.483 -6.902 1.00 64.10 74 ILE D O 1
ATOM 5030 N N . GLU D 1 75 ? -25.036 -53.089 -8.319 1.00 67.90 75 GLU D N 1
ATOM 5031 C CA . GLU D 1 75 ? -23.704 -53.265 -8.894 1.00 63.23 75 GLU D CA 1
ATOM 5032 C C . GLU D 1 75 ? -23.369 -52.118 -9.774 1.00 58.86 75 GLU D C 1
ATOM 5033 O O . GLU D 1 75 ? -22.239 -51.697 -9.783 1.00 65.12 75 GLU D O 1
ATOM 5039 N N . GLY D 1 76 ? -24.335 -51.638 -10.548 1.00 58.44 76 GLY D N 1
ATOM 5040 C CA . GLY D 1 76 ? -24.111 -50.497 -11.432 1.00 55.70 76 GLY D CA 1
ATOM 5041 C C . GLY D 1 76 ? -23.702 -49.207 -10.737 1.00 54.20 76 GLY D C 1
ATOM 5042 O O . GLY D 1 76 ? -23.303 -48.248 -11.385 1.00 47.57 76 GLY D O 1
ATOM 5043 N N . MET D 1 77 ? -23.796 -49.209 -9.404 1.00 52.89 77 MET D N 1
ATOM 5044 C CA . MET D 1 77 ? -23.517 -48.058 -8.596 1.00 48.05 77 MET D CA 1
ATOM 5045 C C . MET D 1 77 ? -22.117 -48.054 -8.093 1.00 49.86 77 MET D C 1
ATOM 5046 O O . MET D 1 77 ? -21.697 -47.047 -7.524 1.00 52.75 77 MET D O 1
ATOM 5051 N N . LYS D 1 78 ? -21.381 -49.135 -8.347 1.00 52.59 78 LYS D N 1
ATOM 5052 C CA . LYS D 1 78 ? -19.959 -49.289 -7.983 1.00 52.37 78 LYS D CA 1
ATOM 5053 C C . LYS D 1 78 ? -19.144 -48.219 -8.676 1.00 52.44 78 LYS D C 1
ATOM 5054 O O . LYS D 1 78 ? -19.433 -47.887 -9.830 1.00 57.55 78 LYS D O 1
ATOM 5060 N N . GLU D 1 79 ? -18.114 -47.697 -8.023 1.00 49.60 79 GLU D N 1
ATOM 5061 C CA . GLU D 1 79 ? -17.351 -46.595 -8.609 1.00 46.80 79 GLU D CA 1
ATOM 5062 C C . GLU D 1 79 ? -16.921 -46.954 -10.011 1.00 47.51 79 GLU D C 1
ATOM 5063 O O . GLU D 1 79 ? -16.730 -48.119 -10.357 1.00 55.57 79 GLU D O 1
ATOM 5069 N N . ILE D 1 80 ? -16.801 -45.915 -10.818 1.00 53.01 80 ILE D N 1
ATOM 5070 C CA . ILE D 1 80 ? -16.325 -46.021 -12.166 1.00 56.82 80 ILE D CA 1
ATOM 5071 C C . ILE D 1 80 ? -14.914 -46.643 -12.161 1.00 64.71 80 ILE D C 1
ATOM 5072 O O . ILE D 1 80 ? -14.075 -46.288 -11.332 1.00 64.24 80 ILE D O 1
ATOM 5077 N N . PRO D 1 81 ? -14.655 -47.565 -13.107 1.00 69.48 81 PRO D N 1
ATOM 5078 C CA . PRO D 1 81 ? -13.290 -48.096 -13.248 1.00 68.93 81 PRO D CA 1
ATOM 5079 C C . PRO D 1 81 ? -12.306 -47.109 -13.860 1.00 61.47 81 PRO D C 1
ATOM 5080 O O . PRO D 1 81 ? -12.588 -46.501 -14.890 1.00 52.18 81 PRO D O 1
ATOM 5084 N N . PHE D 1 82 ? -11.156 -46.976 -13.213 1.00 70.57 82 PHE D N 1
ATOM 5085 C CA . PHE D 1 82 ? -10.083 -46.129 -13.703 1.00 70.49 82 PHE D CA 1
ATOM 5086 C C . PHE D 1 82 ? -8.960 -46.882 -14.370 1.00 78.87 82 PHE D C 1
ATOM 5087 O O . PHE D 1 82 ? -8.154 -46.248 -15.032 1.00 76.56 82 PHE D O 1
ATOM 5095 N N . GLY D 1 83 ? -8.920 -48.217 -14.220 1.00 84.08 83 GLY D N 1
ATOM 5096 C CA . GLY D 1 83 ? -8.023 -49.063 -15.018 1.00 86.23 83 GLY D CA 1
ATOM 5097 C C . GLY D 1 83 ? -6.574 -48.810 -14.657 1.00 89.00 83 GLY D C 1
ATOM 5098 O O . GLY D 1 83 ? -6.230 -48.835 -13.459 1.00 90.12 83 GLY D O 1
ATOM 5099 N N . THR D 1 84 ? -5.776 -48.440 -15.646 1.00 87.89 84 THR D N 1
ATOM 5100 C CA . THR D 1 84 ? -4.358 -48.206 -15.467 1.00 84.44 84 THR D CA 1
ATOM 5101 C C . THR D 1 84 ? -4.123 -47.150 -14.441 1.00 82.52 84 THR D C 1
ATOM 5102 O O . THR D 1 84 ? -3.234 -47.273 -13.615 1.00 82.23 84 THR D O 1
ATOM 5106 N N . TRP D 1 85 ? -4.945 -46.121 -14.515 1.00 78.34 85 TRP D N 1
ATOM 5107 C CA . TRP D 1 85 ? -4.944 -44.956 -13.617 1.00 74.40 85 TRP D CA 1
ATOM 5108 C C . TRP D 1 85 ? -5.121 -45.275 -12.144 1.00 60.72 85 TRP D C 1
ATOM 5109 O O . TRP D 1 85 ? -4.751 -44.468 -11.304 1.00 53.40 85 TRP D O 1
ATOM 5120 N N . GLU D 1 86 ? -5.690 -46.423 -11.833 1.00 53.66 86 GLU D N 1
ATOM 5121 C CA . GLU D 1 86 ? -5.995 -46.723 -10.467 1.00 64.93 86 GLU D CA 1
ATOM 5122 C C . GLU D 1 86 ? -4.780 -46.558 -9.595 1.00 67.76 86 GLU D C 1
ATOM 5123 O O . GLU D 1 86 ? -3.662 -46.891 -10.010 1.00 74.27 86 GLU D O 1
ATOM 5129 N N . GLY D 1 87 ? -5.033 -46.019 -8.397 1.00 74.14 87 GLY D N 1
ATOM 5130 C CA . GLY D 1 87 ? -4.035 -45.827 -7.337 1.00 78.63 87 GLY D CA 1
ATOM 5131 C C . GLY D 1 87 ? -2.916 -44.858 -7.639 1.00 74.60 87 GLY D C 1
ATOM 5132 O O . GLY D 1 87 ? -1.871 -44.921 -6.993 1.00 74.71 87 GLY D O 1
ATOM 5133 N N . HIS D 1 88 ? -3.142 -43.957 -8.593 1.00 73.60 88 HIS D N 1
ATOM 5134 C CA . HIS D 1 88 ? -2.133 -42.974 -9.005 1.00 82.61 88 HIS D CA 1
ATOM 5135 C C . HIS D 1 88 ? -2.636 -41.574 -8.703 1.00 89.00 88 HIS D C 1
ATOM 5136 O O . HIS D 1 88 ? -3.847 -41.365 -8.518 1.00 95.70 88 HIS D O 1
ATOM 5143 N N . THR D 1 89 ? -1.715 -40.619 -8.629 1.00 83.90 89 THR D N 1
ATOM 5144 C CA . THR D 1 89 ? -2.110 -39.243 -8.369 1.00 83.13 89 THR D CA 1
ATOM 5145 C C . THR D 1 89 ? -2.328 -38.593 -9.708 1.00 91.68 89 THR D C 1
ATOM 5146 O O . THR D 1 89 ? -1.708 -39.006 -10.691 1.00 93.89 89 THR D O 1
ATOM 5150 N N . PHE D 1 90 ? -3.228 -37.607 -9.754 1.00 101.46 90 PHE D N 1
ATOM 5151 C CA . PHE D 1 90 ? -3.318 -36.694 -10.910 1.00 88.82 90 PHE D CA 1
ATOM 5152 C C . PHE D 1 90 ? -2.005 -35.933 -11.071 1.00 82.08 90 PHE D C 1
ATOM 5153 O O . PHE D 1 90 ? -1.602 -35.629 -12.196 1.00 77.84 90 PHE D O 1
ATOM 5161 N N . GLU D 1 91 ? -1.348 -35.621 -9.950 1.00 87.55 91 GLU D N 1
ATOM 5162 C CA . GLU D 1 91 ? 0.021 -35.061 -9.971 1.00 93.56 91 GLU D CA 1
ATOM 5163 C C . GLU D 1 91 ? 0.955 -35.941 -10.807 1.00 84.45 91 GLU D C 1
ATOM 5164 O O . GLU D 1 91 ? 1.653 -35.447 -11.687 1.00 89.81 91 GLU D O 1
ATOM 5166 N N . GLU D 1 92 ? 0.908 -37.249 -10.547 1.00 82.88 92 GLU D N 1
ATOM 5167 C CA . GLU D 1 92 ? 1.692 -38.258 -11.282 1.00 79.75 92 GLU D CA 1
ATOM 5168 C C . GLU D 1 92 ? 1.260 -38.459 -12.765 1.00 77.90 92 GLU D C 1
ATOM 5169 O O . GLU D 1 92 ? 1.967 -39.066 -13.558 1.00 79.20 92 GLU D O 1
ATOM 5171 N N . LEU D 1 93 ? 0.101 -37.957 -13.151 1.00 86.36 93 LEU D N 1
ATOM 5172 C CA . LEU D 1 93 ? -0.449 -38.252 -14.467 1.00 85.35 93 LEU D CA 1
ATOM 5173 C C . LEU D 1 93 ? -0.299 -37.132 -15.490 1.00 96.81 93 LEU D C 1
ATOM 5174 O O . LEU D 1 93 ? -0.837 -37.279 -16.582 1.00 111.64 93 LEU D O 1
ATOM 5179 N N . ASN D 1 94 ? 0.391 -36.022 -15.185 1.00 93.23 94 ASN D N 1
ATOM 5180 C CA . ASN D 1 94 ? 0.701 -35.038 -16.238 1.00 88.06 94 ASN D CA 1
ATOM 5181 C C . ASN D 1 94 ? 1.444 -35.777 -17.350 1.00 93.88 94 ASN D C 1
ATOM 5182 O O . ASN D 1 94 ? 2.077 -36.817 -17.083 1.00 96.91 94 ASN D O 1
ATOM 5184 N N . GLY D 1 95 ? 1.335 -35.283 -18.584 1.00 89.73 95 GLY D N 1
ATOM 5185 C CA . GLY D 1 95 ? 1.901 -35.986 -19.737 1.00 92.12 95 GLY D CA 1
ATOM 5186 C C . GLY D 1 95 ? 1.458 -37.429 -19.944 1.00 96.00 95 GLY D C 1
ATOM 5187 O O . GLY D 1 95 ? 2.268 -38.363 -19.916 1.00 97.61 95 GLY D O 1
ATOM 5188 N N . ASP D 1 96 ? 0.161 -37.557 -20.149 1.00 94.09 96 ASP D N 1
ATOM 5189 C CA . ASP D 1 96 ? -0.474 -38.826 -20.363 1.00 97.00 96 ASP D CA 1
ATOM 5190 C C . ASP D 1 96 ? -1.312 -38.766 -21.605 1.00 107.58 96 ASP D C 1
ATOM 5191 O O . ASP D 1 96 ? -1.825 -37.711 -21.956 1.00 114.35 96 ASP D O 1
ATOM 5196 N N . ILE D 1 97 ? -1.460 -39.902 -22.267 1.00 99.14 97 ILE D N 1
ATOM 5197 C CA . ILE D 1 97 ? -2.267 -39.943 -23.459 1.00 95.20 97 ILE D CA 1
ATOM 5198 C C . ILE D 1 97 ? -3.708 -39.684 -23.132 1.00 93.54 97 ILE D C 1
ATOM 5199 O O . ILE D 1 97 ? -4.279 -38.705 -23.572 1.00 86.42 97 ILE D O 1
ATOM 5201 N N . ASN D 1 98 ? -4.302 -40.574 -22.358 1.00 87.03 98 ASN D N 1
ATOM 5202 C CA . ASN D 1 98 ? -5.692 -40.417 -21.983 1.00 87.20 98 ASN D CA 1
ATOM 5203 C C . ASN D 1 98 ? -5.976 -39.174 -21.144 1.00 80.19 98 ASN D C 1
ATOM 5204 O O . ASN D 1 98 ? -6.935 -38.474 -21.385 1.00 71.22 98 ASN D O 1
ATOM 5206 N N . TYR D 1 99 ? -5.131 -38.899 -20.163 1.00 82.30 99 TYR D N 1
ATOM 5207 C CA . TYR D 1 99 ? -5.317 -37.740 -19.298 1.00 82.99 99 TYR D CA 1
ATOM 5208 C C . TYR D 1 99 ? -5.338 -36.431 -20.053 1.00 84.39 99 TYR D C 1
ATOM 5209 O O . TYR D 1 99 ? -6.060 -35.542 -19.689 1.00 96.38 99 TYR D O 1
ATOM 5218 N N . LYS D 1 100 ? -4.568 -36.296 -21.113 1.00 84.94 100 LYS D N 1
ATOM 5219 C CA . LYS D 1 100 ? -4.659 -35.054 -21.917 1.00 90.18 100 LYS D CA 1
ATOM 5220 C C . LYS D 1 100 ? -6.052 -34.934 -22.557 1.00 80.28 100 LYS D C 1
ATOM 5221 O O . LYS D 1 100 ? -6.680 -33.883 -22.490 1.00 65.62 100 LYS D O 1
ATOM 5223 N N . LYS D 1 101 ? -6.541 -36.022 -23.144 1.00 75.30 101 LYS D N 1
ATOM 5224 C CA . LYS D 1 101 ? -7.914 -36.043 -23.656 1.00 74.86 101 LYS D CA 1
ATOM 5225 C C . LYS D 1 101 ? -8.939 -35.907 -22.541 1.00 80.45 101 LYS D C 1
ATOM 5226 O O . LYS D 1 101 ? -9.967 -35.255 -22.734 1.00 77.32 101 LYS D O 1
ATOM 5228 N N . PHE D 1 102 ? -8.648 -36.512 -21.384 1.00 81.80 102 PHE D N 1
ATOM 5229 C CA . PHE D 1 102 ? -9.546 -36.474 -20.225 1.00 77.97 102 PHE D CA 1
ATOM 5230 C C . PHE D 1 102 ? -9.878 -35.071 -19.805 1.00 72.34 102 PHE D C 1
ATOM 5231 O O . PHE D 1 102 ? -11.043 -34.767 -19.586 1.00 72.98 102 PHE D O 1
ATOM 5239 N N . LEU D 1 103 ? -8.855 -34.231 -19.697 1.00 72.72 103 LEU D N 1
ATOM 5240 C CA . LEU D 1 103 ? -9.058 -32.797 -19.419 1.00 76.89 103 LEU D CA 1
ATOM 5241 C C . LEU D 1 103 ? -9.600 -32.073 -20.631 1.00 78.52 103 LEU D C 1
ATOM 5242 O O . LEU D 1 103 ? -10.503 -31.241 -20.497 1.00 92.62 103 LEU D O 1
ATOM 5247 N N . SER D 1 104 ? -9.056 -32.396 -21.804 1.00 80.78 104 SER D N 1
ATOM 5248 C CA . SER D 1 104 ? -9.323 -31.640 -23.022 1.00 85.97 104 SER D CA 1
ATOM 5249 C C . SER D 1 104 ? -10.783 -31.670 -23.446 1.00 85.16 104 SER D C 1
ATOM 5250 O O . SER D 1 104 ? -11.333 -30.658 -23.881 1.00 87.55 104 SER D O 1
ATOM 5252 N N . GLY D 1 105 ? -11.420 -32.816 -23.277 1.00 84.71 105 GLY D N 1
ATOM 5253 C CA . GLY D 1 105 ? -12.736 -33.037 -23.867 1.00 86.03 105 GLY D CA 1
ATOM 5254 C C . GLY D 1 105 ? -12.666 -33.750 -25.206 1.00 93.81 105 GLY D C 1
ATOM 5255 O O . GLY D 1 105 ? -13.707 -33.991 -25.830 1.00 84.49 105 GLY D O 1
ATOM 5256 N N . GLU D 1 106 ? -11.453 -34.089 -25.659 1.00 102.81 106 GLU D N 1
ATOM 5257 C CA . GLU D 1 106 ? -11.286 -34.843 -26.898 1.00 99.85 106 GLU D CA 1
ATOM 5258 C C . GLU D 1 106 ? -11.736 -36.291 -26.691 1.00 102.98 106 GLU D C 1
ATOM 5259 O O . GLU D 1 106 ? -11.532 -36.870 -25.614 1.00 108.48 106 GLU D O 1
ATOM 5265 N N . ASP D 1 107 ? -12.335 -36.871 -27.732 1.00 102.49 107 ASP D N 1
ATOM 5266 C CA . ASP D 1 107 ? -12.784 -38.273 -27.710 1.00 96.36 107 ASP D CA 1
ATOM 5267 C C . ASP D 1 107 ? -13.692 -38.548 -26.496 1.00 86.24 107 ASP D C 1
ATOM 5268 O O . ASP D 1 107 ? -13.749 -39.671 -25.996 1.00 88.78 107 ASP D O 1
ATOM 5270 N N . GLY D 1 108 ? -14.404 -37.518 -26.039 1.00 81.55 108 GLY D N 1
ATOM 5271 C CA . GLY D 1 108 ? -15.332 -37.638 -24.899 1.00 88.16 108 GLY D CA 1
ATOM 5272 C C . GLY D 1 108 ? -14.788 -37.823 -23.469 1.00 87.81 108 GLY D C 1
ATOM 5273 O O . GLY D 1 108 ? -15.509 -38.346 -22.603 1.00 83.74 108 GLY D O 1
ATOM 5274 N N . CYS D 1 109 ? -13.556 -37.366 -23.223 1.00 80.15 109 CYS D N 1
ATOM 5275 C CA . CYS D 1 109 ? -12.879 -37.461 -21.924 1.00 78.61 109 CYS D CA 1
ATOM 5276 C C . CYS D 1 109 ? -12.688 -38.895 -21.424 1.00 77.20 109 CYS D C 1
ATOM 5277 O O . CYS D 1 109 ? -13.405 -39.349 -20.527 1.00 73.97 109 CYS D O 1
ATOM 5280 N N . PRO D 1 110 ? -11.717 -39.619 -22.013 1.00 85.37 110 PRO D N 1
ATOM 5281 C CA . PRO D 1 110 ? -11.568 -41.053 -21.707 1.00 78.00 110 PRO D CA 1
ATOM 5282 C C . PRO D 1 110 ? -11.011 -41.422 -20.301 1.00 72.44 110 PRO D C 1
ATOM 5283 O O . PRO D 1 110 ? -10.032 -40.841 -19.814 1.00 60.06 110 PRO D O 1
ATOM 5287 N N . PHE D 1 111 ? -11.566 -42.475 -19.736 1.00 66.94 111 PHE D N 1
ATOM 5288 C 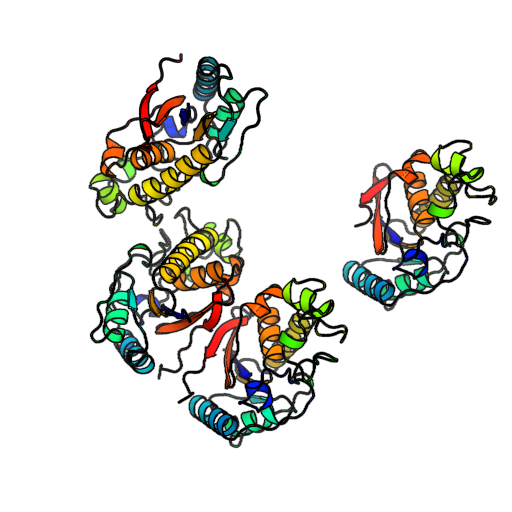CA . PHE D 1 111 ? -11.087 -43.006 -18.490 1.00 67.65 111 PHE D CA 1
ATOM 5289 C C . PHE D 1 111 ? -10.024 -44.080 -18.754 1.00 70.51 111 PHE D C 1
ATOM 5290 O O . PHE D 1 111 ? -10.336 -45.248 -18.864 1.00 59.81 111 PHE D O 1
ATOM 5298 N N . ASP D 1 112 ? -8.773 -43.668 -18.850 1.00 77.20 112 ASP D N 1
ATOM 5299 C CA . ASP D 1 112 ? -7.659 -44.581 -19.049 1.00 91.51 112 ASP D CA 1
ATOM 5300 C C . ASP D 1 112 ? -7.827 -45.491 -20.252 1.00 89.78 112 ASP D C 1
ATOM 5301 O O . ASP D 1 112 ? -8.131 -45.033 -21.334 1.00 91.72 112 ASP D O 1
ATOM 5303 N N . SER D 1 113 ? -7.632 -46.771 -20.041 1.00 87.00 113 SER D N 1
ATOM 5304 C CA . SER D 1 113 ? -7.792 -47.716 -21.107 1.00 87.78 113 SER D CA 1
ATOM 5305 C C . SER D 1 113 ? -9.044 -48.531 -20.886 1.00 83.17 113 SER D C 1
ATOM 5306 O O . SER D 1 113 ? -9.193 -49.623 -21.392 1.00 78.67 113 SER D O 1
ATOM 5309 N N . THR D 1 114 ? -9.937 -47.974 -20.095 1.00 88.22 114 THR D N 1
ATOM 5310 C CA . THR D 1 114 ? -11.218 -48.571 -19.772 1.00 88.50 114 THR D CA 1
ATOM 5311 C C . THR D 1 114 ? -12.012 -48.704 -21.047 1.00 81.12 114 THR D C 1
ATOM 5312 O O . THR D 1 114 ? -12.721 -49.658 -21.246 1.00 75.17 114 THR D O 1
ATOM 5314 N N . GLY D 1 115 ? -11.891 -47.708 -21.904 1.00 82.58 115 GLY D N 1
ATOM 5315 C CA . GLY D 1 115 ? -12.591 -47.684 -23.161 1.00 79.71 115 GLY D CA 1
ATOM 5316 C C . GLY D 1 115 ? -13.869 -46.926 -22.974 1.00 78.67 115 GLY D C 1
ATOM 5317 O O . GLY D 1 115 ? -14.520 -46.528 -23.925 1.00 76.01 115 GLY D O 1
ATOM 5318 N N . MET D 1 116 ? -14.203 -46.707 -21.717 1.00 72.35 116 MET D N 1
ATOM 5319 C CA . MET D 1 116 ? -15.370 -45.935 -21.337 1.00 66.84 116 MET D CA 1
ATOM 5320 C C . MET D 1 116 ? -14.907 -44.515 -20.994 1.00 69.40 116 MET D C 1
ATOM 5321 O O . MET D 1 116 ? -13.698 -44.238 -20.862 1.00 70.77 116 MET D O 1
ATOM 5326 N N . SER D 1 117 ? -15.861 -43.598 -20.904 1.00 75.24 117 SER D N 1
ATOM 5327 C CA . SER D 1 117 ? -15.529 -42.174 -20.760 1.00 68.42 117 SER D CA 1
ATOM 5328 C C . SER D 1 117 ? -16.575 -41.429 -19.937 1.00 60.42 117 SER D C 1
ATOM 5329 O O . SER D 1 117 ? -17.681 -41.948 -19.640 1.00 46.14 117 SER D O 1
ATOM 5332 N N . ILE D 1 118 ? -16.204 -40.194 -19.615 1.00 54.80 118 ILE D N 1
ATOM 5333 C CA . ILE D 1 118 ? -17.129 -39.231 -19.082 1.00 57.19 118 ILE D CA 1
ATOM 5334 C C . ILE D 1 118 ? -18.424 -39.207 -19.923 1.00 61.25 118 ILE D C 1
ATOM 5335 O O . ILE D 1 118 ? -19.540 -39.249 -19.377 1.00 63.65 118 ILE D O 1
ATOM 5340 N N . ALA D 1 119 ? -18.281 -39.165 -21.242 1.00 58.86 119 ALA D N 1
ATOM 5341 C CA . ALA D 1 119 ? -19.445 -39.156 -22.093 1.00 54.72 119 ALA D CA 1
ATOM 5342 C C . ALA D 1 119 ? -20.287 -40.416 -21.916 1.00 56.38 119 ALA D C 1
ATOM 5343 O O . ALA D 1 119 ? -21.513 -40.341 -21.780 1.00 64.63 119 ALA D O 1
ATOM 5345 N N . SER D 1 120 ? -19.666 -41.586 -21.932 1.00 56.51 120 SER D N 1
ATOM 5346 C CA . SER D 1 120 ? -20.490 -42.811 -21.922 1.00 61.23 120 SER D CA 1
ATOM 5347 C C . SER D 1 120 ? -21.051 -43.065 -20.523 1.00 58.81 120 SER D C 1
ATOM 5348 O O . SER D 1 120 ? -22.231 -43.370 -20.341 1.00 63.03 120 SER D O 1
ATOM 5351 N N . TRP D 1 121 ? -20.214 -42.888 -19.523 1.00 50.23 121 TRP D N 1
ATOM 5352 C CA . TRP D 1 121 ? -20.674 -43.085 -18.170 1.00 52.73 121 TRP D CA 1
ATOM 5353 C C . TRP D 1 121 ? -21.843 -42.172 -17.796 1.00 53.47 121 TRP D C 1
ATOM 5354 O O . TRP D 1 121 ? -22.753 -42.582 -17.065 1.00 48.88 121 TRP D O 1
ATOM 5365 N N . SER D 1 122 ? -21.812 -40.943 -18.324 1.00 58.86 122 SER D N 1
ATOM 5366 C CA . SER D 1 122 ? -22.906 -39.984 -18.140 1.00 63.32 122 SER D CA 1
ATOM 5367 C C . SER D 1 122 ? -24.250 -40.522 -18.713 1.00 58.17 122 SER D C 1
ATOM 5368 O O . SER D 1 122 ? -25.284 -40.464 -18.026 1.00 46.89 122 SER D O 1
ATOM 5371 N N . LYS D 1 123 ? -24.218 -41.088 -19.926 1.00 57.56 123 LYS D N 1
ATOM 5372 C CA . LYS D 1 123 ? -25.445 -41.674 -20.528 1.00 60.04 123 LYS D CA 1
ATOM 5373 C C . LYS D 1 123 ? -25.928 -42.848 -19.688 1.00 60.35 123 LYS D C 1
ATOM 5374 O O . LYS D 1 123 ? -27.097 -42.942 -19.292 1.00 56.42 123 LYS D O 1
ATOM 5376 N N . LYS D 1 124 ? -24.989 -43.719 -19.375 1.00 61.79 124 LYS D N 1
ATOM 5377 C CA . LYS D 1 124 ? -25.294 -44.936 -18.657 1.00 60.24 124 LYS D CA 1
ATOM 5378 C C . LYS D 1 124 ? -25.886 -44.683 -17.272 1.00 58.30 124 LYS D C 1
ATOM 5379 O O . LYS D 1 124 ? -26.933 -45.245 -16.924 1.00 58.86 124 LYS D O 1
ATOM 5385 N N . ASN D 1 125 ? -25.203 -43.869 -16.471 1.00 60.99 125 ASN D N 1
ATOM 5386 C CA . ASN D 1 125 ? -25.642 -43.636 -15.078 1.00 59.14 125 ASN D CA 1
ATOM 5387 C C . ASN D 1 125 ? -26.967 -42.903 -15.045 1.00 58.79 125 ASN D C 1
ATOM 5388 O O . ASN D 1 125 ? -27.802 -43.084 -14.132 1.00 56.82 125 ASN D O 1
ATOM 5393 N N . ALA D 1 126 ? -27.151 -42.062 -16.050 1.00 59.77 126 ALA D N 1
ATOM 5394 C CA . ALA D 1 126 ? -28.401 -41.356 -16.210 1.00 59.98 126 ALA D CA 1
ATOM 5395 C C . ALA D 1 126 ? -29.477 -42.341 -16.570 1.00 52.44 126 ALA D C 1
ATOM 5396 O O . ALA D 1 126 ? -30.551 -42.341 -15.952 1.00 56.59 126 ALA D O 1
ATOM 5398 N N . GLN D 1 127 ? -29.177 -43.191 -17.554 1.00 51.97 127 GLN D N 1
ATOM 5399 C CA . GLN D 1 127 ? -30.104 -44.279 -17.952 1.00 60.35 127 GLN D CA 1
ATOM 5400 C C . GLN D 1 127 ? -30.524 -45.025 -16.713 1.00 55.44 127 GLN D C 1
ATOM 5401 O O . GLN D 1 127 ? -31.724 -45.156 -16.450 1.00 56.16 127 GLN D O 1
ATOM 5403 N N . LEU D 1 128 ? -29.532 -45.433 -15.928 1.00 52.25 128 LEU D N 1
ATOM 5404 C CA . LEU D 1 128 ? -29.788 -46.174 -14.696 1.00 61.31 128 LEU D CA 1
ATOM 5405 C C . LEU D 1 128 ? -30.670 -45.398 -13.739 1.00 64.91 128 LEU D C 1
ATOM 5406 O O . LEU D 1 128 ? -31.737 -45.894 -13.303 1.00 62.08 128 LEU D O 1
ATOM 5411 N N . LEU D 1 129 ? -30.241 -44.173 -13.445 1.00 60.85 129 LEU D N 1
ATOM 5412 C CA . LEU D 1 129 ? -30.917 -43.401 -12.416 1.00 57.30 129 LEU D CA 1
ATOM 5413 C C . LEU D 1 129 ? -32.375 -43.086 -12.747 1.00 56.69 129 LEU D C 1
ATOM 5414 O O . LEU D 1 129 ? -33.217 -43.062 -11.852 1.00 52.03 129 LEU D O 1
ATOM 5419 N N . LEU D 1 130 ? -32.685 -42.872 -14.026 1.00 60.23 130 LEU D N 1
ATOM 5420 C CA . LEU D 1 130 ? -34.068 -42.572 -14.422 1.00 60.20 130 LEU D CA 1
ATOM 5421 C C . LEU D 1 130 ? -34.960 -43.779 -14.223 1.00 66.88 130 LEU D C 1
ATOM 5422 O O . LEU D 1 130 ? -36.089 -43.640 -13.755 1.00 69.39 130 LEU D O 1
ATOM 5427 N N . ASP D 1 131 ? -34.449 -44.947 -14.595 1.00 77.21 131 ASP D N 1
ATOM 5428 C CA . ASP D 1 131 ? -35.189 -46.187 -14.457 1.00 73.61 131 ASP D CA 1
ATOM 5429 C C . ASP D 1 131 ? -35.448 -46.413 -12.981 1.00 70.51 131 ASP D C 1
ATOM 5430 O O . ASP D 1 131 ? -36.527 -46.859 -12.589 1.00 76.73 131 ASP D O 1
ATOM 5435 N N . LEU D 1 132 ? -34.450 -46.101 -12.161 1.00 70.39 132 LEU D N 1
ATOM 5436 C CA . LEU D 1 132 ? -34.589 -46.274 -10.737 1.00 69.57 132 LEU D CA 1
ATOM 5437 C C . LEU D 1 132 ? -35.662 -45.346 -10.243 1.00 76.81 132 LEU D C 1
ATOM 5438 O O . LEU D 1 132 ? -36.401 -45.694 -9.336 1.00 75.31 132 LEU D O 1
ATOM 5440 N N . CYS D 1 133 ? -35.732 -44.144 -10.797 1.00 73.86 133 CYS D N 1
ATOM 5441 C CA . CYS D 1 133 ? -36.774 -43.227 -10.375 1.00 76.87 133 CYS D CA 1
ATOM 5442 C C . CYS D 1 133 ? -38.164 -43.711 -10.814 1.00 78.44 133 CYS D C 1
ATOM 5443 O O . CYS D 1 133 ? -39.059 -43.842 -10.011 1.00 83.43 133 CYS D O 1
ATOM 5446 N N . LYS D 1 134 ? -38.324 -44.062 -12.073 1.00 75.43 134 LYS D N 1
ATOM 5447 C CA . LYS D 1 134 ? -39.569 -44.678 -12.549 1.00 77.29 134 LYS D CA 1
ATOM 5448 C C . LYS D 1 134 ? -40.029 -45.782 -11.598 1.00 72.51 134 LYS D C 1
ATOM 5449 O O . LYS D 1 134 ? -41.204 -45.885 -11.284 1.00 69.44 134 LYS D O 1
ATOM 5455 N N . GLN D 1 135 ? -39.080 -46.574 -11.125 1.00 73.40 135 GLN D N 1
ATOM 5456 C CA . GLN D 1 135 ? -39.398 -47.688 -10.239 1.00 82.23 135 GLN D CA 1
ATOM 5457 C C . GLN D 1 135 ? -40.058 -47.243 -8.933 1.00 74.08 135 GLN D C 1
ATOM 5458 O O . GLN D 1 135 ? -40.904 -47.956 -8.414 1.00 68.11 135 GLN D O 1
ATOM 5464 N N . ASN D 1 136 ? -39.627 -46.109 -8.387 1.00 71.01 136 ASN D N 1
ATOM 5465 C CA . ASN D 1 136 ? -40.142 -45.639 -7.093 1.00 73.23 136 ASN D CA 1
ATOM 5466 C C . ASN D 1 136 ? -40.724 -44.261 -7.275 1.00 79.45 136 ASN D C 1
ATOM 5467 O O . ASN D 1 136 ? -40.428 -43.350 -6.486 1.00 77.92 136 ASN D O 1
ATOM 5472 N N . GLU D 1 137 ? -41.552 -44.102 -8.314 1.00 81.94 137 GLU D N 1
ATOM 5473 C CA . GLU D 1 137 ? -42.259 -42.839 -8.529 1.00 77.95 137 GLU D CA 1
ATOM 5474 C C . GLU D 1 137 ? -42.965 -42.443 -7.230 1.00 82.11 137 GLU D C 1
ATOM 5475 O O . GLU D 1 137 ? -43.382 -43.269 -6.406 1.00 87.37 137 GLU D O 1
ATOM 5477 N N . ASN D 1 138 ? -43.088 -41.149 -7.072 1.00 81.09 138 ASN D N 1
ATOM 5478 C CA . ASN D 1 138 ? -43.438 -40.530 -5.803 1.00 72.27 138 ASN D CA 1
ATOM 5479 C C . ASN D 1 138 ? -42.734 -41.085 -4.575 1.00 66.28 138 ASN D C 1
ATOM 5480 O O . ASN D 1 138 ? -43.353 -41.265 -3.539 1.00 72.14 138 ASN D O 1
ATOM 5485 N N . LYS D 1 139 ? -41.434 -41.316 -4.683 1.00 65.77 139 LYS D N 1
ATOM 5486 C CA . LYS D 1 139 ? -40.646 -41.718 -3.536 1.00 68.18 139 LYS D CA 1
ATOM 5487 C C . LYS D 1 139 ? -39.430 -40.801 -3.343 1.00 69.58 139 LYS D C 1
ATOM 5488 O O . LYS D 1 139 ? -39.053 -40.088 -4.255 1.00 74.94 139 LYS D O 1
ATOM 5490 N N . THR D 1 140 ? -38.850 -40.806 -2.143 1.00 73.41 140 THR D N 1
ATOM 5491 C CA . THR D 1 140 ? -37.551 -40.147 -1.851 1.00 72.06 140 THR D CA 1
ATOM 5492 C C . THR D 1 140 ? -36.372 -41.160 -1.794 1.00 70.25 140 THR D C 1
ATOM 5493 O O . THR D 1 140 ? -36.163 -41.860 -0.777 1.00 62.19 140 THR D O 1
ATOM 5497 N N . ILE D 1 141 ? -35.565 -41.145 -2.852 1.00 56.17 141 ILE D N 1
ATOM 5498 C CA . ILE D 1 141 ? -34.557 -42.128 -3.052 1.00 61.09 141 ILE D CA 1
ATOM 5499 C C . ILE D 1 141 ? -33.181 -41.581 -2.642 1.00 64.23 141 ILE D C 1
ATOM 5500 O O . ILE D 1 141 ? -32.853 -40.451 -2.943 1.00 69.11 141 ILE D O 1
ATOM 5505 N N . VAL D 1 142 ? -32.383 -42.423 -1.986 1.00 61.38 142 VAL D N 1
ATOM 5506 C CA . VAL D 1 142 ? -31.011 -42.135 -1.623 1.00 49.52 142 VAL D CA 1
ATOM 5507 C C . VAL D 1 142 ? -30.082 -43.082 -2.342 1.00 50.93 142 VAL D C 1
ATOM 5508 O O . VAL D 1 142 ? -30.312 -44.270 -2.361 1.00 65.45 142 VAL D O 1
ATOM 5512 N N . CYS D 1 143 ? -29.003 -42.564 -2.882 1.00 50.78 143 CYS D N 1
ATOM 5513 C CA . CYS D 1 143 ? -27.972 -43.386 -3.504 1.00 50.51 143 CYS D CA 1
ATOM 5514 C C . CYS D 1 143 ? -26.641 -42.973 -2.921 1.00 51.71 143 CYS D C 1
ATOM 5515 O O . CYS D 1 143 ? -26.336 -41.792 -2.873 1.00 65.60 143 CYS D O 1
ATOM 5518 N N . VAL D 1 144 ? -25.881 -43.925 -2.408 1.00 45.83 144 VAL D N 1
ATOM 5519 C CA . VAL D 1 144 ? -24.553 -43.665 -1.897 1.00 42.52 144 VAL D CA 1
ATOM 5520 C C . VAL D 1 144 ? -23.567 -44.230 -2.886 1.00 38.01 144 VAL D C 1
ATOM 5521 O O . VAL D 1 144 ? -23.585 -45.406 -3.146 1.00 43.21 144 VAL D O 1
ATOM 5525 N N . SER D 1 145 ? -22.691 -43.397 -3.405 1.00 35.78 145 SER D N 1
ATOM 5526 C CA . SER D 1 145 ? -21.783 -43.798 -4.436 1.00 38.27 145 SER D CA 1
ATOM 5527 C C . SER D 1 145 ? -20.505 -42.991 -4.358 1.00 40.77 145 SER D C 1
ATOM 5528 O O . SER D 1 145 ? -20.093 -42.525 -3.282 1.00 39.62 145 SER D O 1
ATOM 5531 N N . HIS D 1 146 ? -19.833 -42.867 -5.502 1.00 41.28 146 HIS D N 1
ATOM 5532 C CA . HIS D 1 146 ? -18.500 -42.271 -5.514 1.00 50.06 146 HIS D CA 1
ATOM 5533 C C . HIS D 1 146 ? -18.423 -40.963 -6.304 1.00 47.52 146 HIS D C 1
ATOM 5534 O O . HIS D 1 146 ? -19.356 -40.602 -7.008 1.00 44.26 146 HIS D O 1
ATOM 5541 N N . GLY D 1 147 ? -17.288 -40.288 -6.169 1.00 45.91 147 GLY D N 1
ATOM 5542 C CA . GLY D 1 147 ? -17.070 -38.995 -6.759 1.00 50.63 147 GLY D CA 1
ATOM 5543 C C . GLY D 1 147 ? -17.261 -38.998 -8.254 1.00 52.61 147 GLY D C 1
ATOM 5544 O O . GLY D 1 147 ? -18.136 -38.310 -8.781 1.00 62.18 147 GLY D O 1
ATOM 5545 N N . ALA D 1 148 ? -16.458 -39.787 -8.944 1.00 51.49 148 ALA D N 1
ATOM 5546 C CA . ALA D 1 148 ? -16.511 -39.816 -10.397 1.00 46.71 148 ALA D CA 1
ATOM 5547 C C . ALA D 1 148 ? -17.868 -40.321 -10.883 1.00 51.86 148 ALA D C 1
ATOM 5548 O O . ALA D 1 148 ? -18.308 -39.957 -11.983 1.00 58.66 148 ALA D O 1
ATOM 5550 N N . TRP D 1 149 ? -18.522 -41.161 -10.085 1.00 44.53 149 TRP D N 1
ATOM 5551 C CA . TRP D 1 149 ? -19.745 -41.783 -10.513 1.00 44.08 149 TRP D CA 1
ATOM 5552 C C . TRP D 1 149 ? -20.908 -40.788 -10.422 1.00 47.50 149 TRP D C 1
ATOM 5553 O O . TRP D 1 149 ? -21.741 -40.712 -11.327 1.00 47.68 149 TRP D O 1
ATOM 5564 N N . ILE D 1 150 ? -20.976 -40.071 -9.305 1.00 41.14 150 ILE D N 1
ATOM 5565 C CA . ILE D 1 150 ? -21.995 -39.092 -9.055 1.00 39.90 150 ILE D CA 1
ATOM 5566 C C . ILE D 1 150 ? -21.874 -37.952 -10.048 1.00 42.95 150 ILE D C 1
ATOM 5567 O O . ILE D 1 150 ? -22.876 -37.491 -10.580 1.00 50.83 150 ILE D O 1
ATOM 5572 N N . LYS D 1 151 ? -20.657 -37.498 -10.301 1.00 43.96 151 LYS D N 1
ATOM 5573 C CA . LYS D 1 151 ? -20.429 -36.403 -11.253 1.00 46.44 151 LYS D CA 1
ATOM 5574 C C . LYS D 1 151 ? -20.938 -36.731 -12.660 1.00 47.07 151 LYS D C 1
ATOM 5575 O O . LYS D 1 151 ? -21.619 -35.927 -13.247 1.00 53.68 151 LYS D O 1
ATOM 5581 N N . THR D 1 152 ? -20.652 -37.923 -13.158 1.00 47.39 152 THR D N 1
ATOM 5582 C CA . THR D 1 152 ? -21.196 -38.370 -14.424 1.00 51.00 152 THR D CA 1
ATOM 5583 C C . THR D 1 152 ? -22.739 -38.431 -14.389 1.00 54.05 152 THR D C 1
ATOM 5584 O O . THR D 1 152 ? -23.413 -38.192 -15.423 1.00 54.65 152 THR D O 1
ATOM 5588 N N . SER D 1 153 ? -23.307 -38.777 -13.236 1.00 48.98 153 SER D N 1
ATOM 5589 C CA . SER D 1 153 ? -24.766 -38.838 -13.121 1.00 52.51 153 SER D CA 1
ATOM 5590 C C . SER D 1 153 ? -25.347 -37.441 -13.234 1.00 50.19 153 SER D C 1
ATOM 5591 O O . SER D 1 153 ? -26.405 -37.254 -13.813 1.00 53.87 153 SER D O 1
ATOM 5594 N N . ILE D 1 154 ? -24.650 -36.475 -12.650 1.00 46.88 154 ILE D N 1
ATOM 5595 C CA . ILE D 1 154 ? -25.039 -35.101 -12.753 1.00 44.99 154 ILE D CA 1
ATOM 5596 C C . ILE D 1 154 ? -25.046 -34.710 -14.213 1.00 43.29 154 ILE D C 1
ATOM 5597 O O . ILE D 1 154 ? -26.064 -34.285 -14.747 1.00 51.35 154 ILE D O 1
ATOM 5602 N N . LEU D 1 155 ? -23.932 -34.865 -14.879 1.00 43.63 155 LEU D N 1
ATOM 5603 C CA . LEU D 1 155 ? -23.898 -34.486 -16.281 1.00 46.50 155 LEU D CA 1
ATOM 5604 C C . LEU D 1 155 ? -24.940 -35.226 -17.094 1.00 48.18 155 LEU D C 1
ATOM 5605 O O . LEU D 1 155 ? -25.563 -34.643 -17.939 1.00 63.13 155 LEU D O 1
ATOM 5610 N N . GLY D 1 156 ? -25.177 -36.487 -16.792 1.00 49.67 156 GLY D N 1
ATOM 5611 C CA . GLY D 1 156 ? -26.117 -37.295 -17.562 1.00 49.84 156 GLY D CA 1
ATOM 5612 C C . GLY D 1 156 ? -27.580 -36.970 -17.303 1.00 50.01 156 GLY D C 1
ATOM 5613 O O . GLY D 1 156 ? -28.411 -36.855 -18.225 1.00 49.89 156 GLY D O 1
ATOM 5614 N N . LEU D 1 157 ? -27.922 -36.847 -16.047 1.00 45.66 157 LEU D N 1
ATOM 5615 C CA . LEU D 1 157 ? -29.208 -36.322 -15.712 1.00 47.31 157 LEU D CA 1
ATOM 5616 C 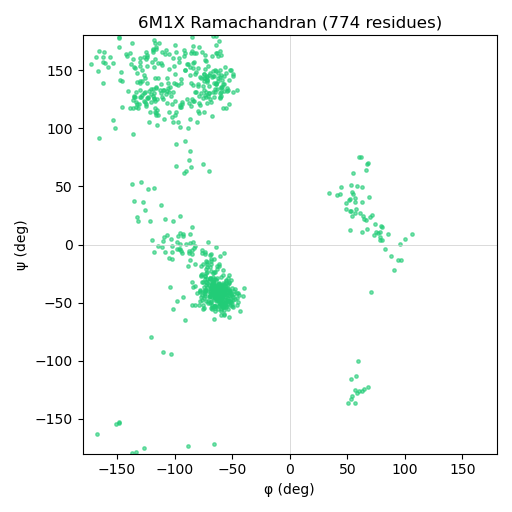C . LEU D 1 157 ? -29.499 -34.919 -16.324 1.00 51.32 157 LEU D C 1
ATOM 5617 O O . LEU D 1 157 ? -30.585 -34.666 -16.800 1.00 55.86 157 LEU D O 1
ATOM 5622 N N . LEU D 1 158 ? -28.536 -34.010 -16.296 1.00 54.32 158 LEU D N 1
ATOM 5623 C CA . LEU D 1 158 ? -28.774 -32.601 -16.691 1.00 51.05 158 LEU D CA 1
ATOM 5624 C C . LEU D 1 158 ? -28.271 -32.320 -18.084 1.00 49.29 158 LEU D C 1
ATOM 5625 O O . LEU D 1 158 ? -27.975 -31.180 -18.417 1.00 53.62 158 LEU D O 1
ATOM 5630 N N . GLU D 1 159 ? -28.095 -33.365 -18.866 1.00 52.23 159 GLU D N 1
ATOM 5631 C CA . GLU D 1 159 ? -27.762 -33.237 -20.289 1.00 57.79 159 GLU D CA 1
ATOM 5632 C C . GLU D 1 159 ? -26.675 -32.198 -20.560 1.00 59.37 159 GLU D C 1
ATOM 5633 O O . GLU D 1 159 ? -26.849 -31.319 -21.385 1.00 64.07 159 GLU D O 1
ATOM 5639 N N . MET D 1 160 ? -25.570 -32.278 -19.820 1.00 64.44 160 MET D N 1
ATOM 5640 C CA . MET D 1 160 ? -24.428 -31.361 -20.001 1.00 63.24 160 MET D CA 1
ATOM 5641 C C . MET D 1 160 ? -23.252 -32.063 -20.643 1.00 57.39 160 MET D C 1
ATOM 5642 O O . MET D 1 160 ? -23.150 -33.278 -20.690 1.00 57.25 160 MET D O 1
ATOM 5647 N N . GLU D 1 161 ? -22.330 -31.219 -21.052 1.00 64.56 161 GLU D N 1
ATOM 5648 C CA . GLU D 1 161 ? -21.144 -31.577 -21.789 1.00 75.06 161 GLU D CA 1
ATOM 5649 C C . GLU D 1 161 ? -20.127 -32.247 -20.851 1.00 75.91 161 GLU D C 1
ATOM 5650 O O . GLU D 1 161 ? -20.032 -31.872 -19.668 1.00 70.51 161 GLU D O 1
ATOM 5656 N N . PRO D 1 162 ? -19.339 -33.208 -21.380 1.00 68.27 162 PRO D N 1
ATOM 5657 C CA . PRO D 1 162 ? -18.308 -33.937 -20.601 1.00 65.35 162 PRO D CA 1
ATOM 5658 C C . PRO D 1 162 ? -17.286 -33.112 -19.818 1.00 64.27 162 PRO D C 1
ATOM 5659 O O . PRO D 1 162 ? -16.998 -33.442 -18.680 1.00 60.53 162 PRO D O 1
ATOM 5663 N N . THR D 1 163 ? -16.745 -32.063 -20.426 1.00 60.50 163 THR D N 1
ATOM 5664 C CA . THR D 1 163 ? -15.810 -31.203 -19.736 1.00 61.92 163 THR D CA 1
ATOM 5665 C C . THR D 1 163 ? -16.445 -30.486 -18.527 1.00 66.94 163 THR D C 1
ATOM 5666 O O . THR D 1 163 ? -15.712 -30.011 -17.644 1.00 75.36 163 THR D O 1
ATOM 5670 N N . MET D 1 164 ? -17.777 -30.408 -18.461 1.00 55.85 164 MET D N 1
ATOM 5671 C CA . MET D 1 164 ? -18.426 -29.799 -17.295 1.00 61.63 164 MET D CA 1
ATOM 5672 C C . MET D 1 164 ? -18.128 -30.528 -15.962 1.00 60.78 164 MET D C 1
ATOM 5673 O O . MET D 1 164 ? -18.309 -29.960 -14.880 1.00 60.02 164 MET D O 1
ATOM 5678 N N . TYR D 1 165 ? -17.641 -31.764 -16.051 1.00 55.97 165 TYR D N 1
ATOM 5679 C CA . TYR D 1 165 ? -17.186 -32.528 -14.900 1.00 51.29 165 TYR D CA 1
ATOM 5680 C C . TYR D 1 165 ? -16.079 -31.781 -14.186 1.00 50.97 165 TYR D C 1
ATOM 5681 O O . TYR D 1 165 ? -16.026 -31.737 -12.957 1.00 53.11 165 TYR D O 1
ATOM 5690 N N . HIS D 1 166 ? -15.221 -31.125 -14.939 1.00 54.01 166 HIS D N 1
ATOM 5691 C CA . HIS D 1 166 ? -14.087 -30.410 -14.317 1.00 60.49 166 HIS D CA 1
ATOM 5692 C C . HIS D 1 166 ? -14.516 -29.123 -13.603 1.00 57.89 166 HIS D C 1
ATOM 5693 O O . HIS D 1 166 ? -13.715 -28.485 -12.932 1.00 61.74 166 HIS D O 1
ATOM 5700 N N . LYS D 1 167 ? -15.780 -28.753 -13.732 1.00 57.12 167 LYS D N 1
ATOM 5701 C CA . LYS D 1 167 ? -16.292 -27.548 -13.108 1.00 55.65 167 LYS D CA 1
ATOM 5702 C C . LYS D 1 167 ? -17.091 -27.864 -11.846 1.00 45.45 167 LYS D C 1
ATOM 5703 O O . LYS D 1 167 ? -17.550 -26.961 -11.174 1.00 41.17 167 LYS D O 1
ATOM 5709 N N . PHE D 1 168 ? -17.221 -29.141 -11.512 1.00 44.47 168 PHE D N 1
ATOM 5710 C CA . PHE D 1 168 ? -17.887 -29.544 -10.294 1.00 47.73 168 PHE D CA 1
ATOM 5711 C C . PHE D 1 168 ? -16.860 -30.095 -9.311 1.00 47.51 168 PHE D C 1
ATOM 5712 O O . PHE D 1 168 ? -16.022 -30.888 -9.714 1.00 55.86 168 PHE D O 1
ATOM 5720 N N . GLN D 1 169 ? -16.905 -29.675 -8.048 1.00 43.34 169 GLN D N 1
ATOM 5721 C CA . GLN D 1 169 ? -16.066 -30.293 -6.999 1.00 48.39 169 GLN D CA 1
ATOM 5722 C C . GLN D 1 169 ? -16.893 -30.951 -5.919 1.00 47.69 169 GLN D C 1
ATOM 5723 O O . GLN D 1 169 ? -17.649 -30.256 -5.227 1.00 46.79 169 GLN D O 1
ATOM 5729 N N . LEU D 1 170 ? -16.740 -32.280 -5.790 1.00 46.32 170 LEU D N 1
ATOM 5730 C CA . LEU D 1 170 ? -17.608 -33.104 -4.953 1.00 47.38 170 LEU D CA 1
ATOM 5731 C C . LEU D 1 170 ? -16.719 -33.767 -3.957 1.00 48.20 170 LEU D C 1
ATOM 5732 O O . LEU D 1 170 ? -15.882 -34.572 -4.339 1.00 55.79 170 LEU D O 1
ATOM 5737 N N . GLY D 1 171 ? -16.898 -33.404 -2.700 1.00 45.61 171 GLY D N 1
ATOM 5738 C CA . GLY D 1 171 ? -16.075 -33.892 -1.595 1.00 53.47 171 GLY D CA 1
ATOM 5739 C C . GLY D 1 171 ? -16.854 -34.772 -0.624 1.00 54.48 171 GLY D C 1
ATOM 5740 O O . GLY D 1 171 ? -18.073 -34.939 -0.734 1.00 53.83 171 GLY D O 1
ATOM 5741 N N . ASN D 1 172 ? -16.114 -35.344 0.323 1.00 59.00 172 ASN D N 1
ATOM 5742 C CA . ASN D 1 172 ? -16.651 -36.393 1.198 1.00 61.43 172 ASN D CA 1
ATOM 5743 C C . ASN D 1 172 ? -17.935 -36.006 1.892 1.00 60.48 172 ASN D C 1
ATOM 5744 O O . ASN D 1 172 ? -17.966 -35.001 2.571 1.00 65.55 172 ASN D O 1
ATOM 5749 N N . THR D 1 173 ? -18.975 -36.782 1.648 1.00 57.63 173 THR D N 1
ATOM 5750 C CA . THR D 1 173 ? -20.253 -36.566 2.251 1.00 55.92 173 THR D CA 1
ATOM 5751 C C . THR D 1 173 ? -21.123 -35.571 1.498 1.00 52.59 173 THR D C 1
ATOM 5752 O O . THR D 1 173 ? -22.182 -35.199 1.950 1.00 52.03 173 THR D O 1
ATOM 5756 N N . GLY D 1 174 ? -20.688 -35.171 0.316 1.00 47.66 174 GLY D N 1
ATOM 5757 C CA . GLY D 1 174 ? -21.463 -34.230 -0.464 1.00 49.05 174 GLY D CA 1
ATOM 5758 C C . GLY D 1 174 ? -22.842 -34.774 -0.782 1.00 48.41 174 GLY D C 1
ATOM 5759 O O . GLY D 1 174 ? -22.952 -35.916 -1.184 1.00 45.83 174 GLY D O 1
ATOM 5760 N N . ILE D 1 175 ? -23.873 -33.937 -0.631 1.00 50.37 175 ILE D N 1
ATOM 5761 C CA . ILE D 1 175 ? -25.261 -34.260 -0.977 1.00 45.68 175 ILE D CA 1
ATOM 5762 C C . ILE D 1 175 ? -25.707 -33.514 -2.221 1.00 47.03 175 ILE D C 1
ATOM 5763 O O . ILE D 1 175 ? -25.617 -32.299 -2.262 1.00 57.59 175 ILE D O 1
ATOM 5768 N N . THR D 1 176 ? -26.263 -34.229 -3.183 1.00 46.07 176 THR D N 1
ATOM 5769 C CA . THR D 1 176 ? -26.665 -33.672 -4.485 1.00 44.30 176 THR D CA 1
ATOM 5770 C C . THR D 1 176 ? -28.071 -34.115 -4.801 1.00 43.05 176 THR D C 1
ATOM 5771 O O . THR D 1 176 ? -28.320 -35.290 -4.940 1.00 52.80 176 THR D O 1
ATOM 5775 N N . THR D 1 177 ? -29.005 -33.193 -4.931 1.00 43.50 177 THR D N 1
ATOM 5776 C CA . THR D 1 177 ? -30.398 -33.597 -5.045 1.00 40.83 177 THR D CA 1
ATOM 5777 C C . THR D 1 177 ? -31.063 -33.157 -6.341 1.00 41.22 177 THR D C 1
ATOM 5778 O O . THR D 1 177 ? -30.642 -32.225 -6.985 1.00 45.87 177 THR D O 1
ATOM 5782 N N . PHE D 1 178 ? -32.117 -33.860 -6.702 1.00 43.58 178 PHE D N 1
ATOM 5783 C CA . PHE D 1 178 ? -32.820 -33.631 -7.939 1.00 46.99 178 PHE D CA 1
ATOM 5784 C C . PHE D 1 178 ? -34.325 -33.800 -7.677 1.00 52.20 178 PHE D C 1
ATOM 5785 O O . PHE D 1 178 ? -34.748 -34.375 -6.663 1.00 48.13 178 PHE D O 1
ATOM 5793 N N . ILE D 1 179 ? -35.112 -33.265 -8.610 1.00 48.70 179 ILE D N 1
ATOM 5794 C CA . ILE D 1 179 ? -36.537 -33.475 -8.679 1.00 47.80 179 ILE D CA 1
ATOM 5795 C C . ILE D 1 179 ? -36.863 -33.412 -10.150 1.00 52.71 179 ILE D C 1
ATOM 5796 O O . ILE D 1 179 ? -35.977 -33.198 -10.990 1.00 44.19 179 ILE D O 1
ATOM 5801 N N . PHE D 1 180 ? -38.140 -33.615 -10.453 1.00 69.13 180 PHE D N 1
ATOM 5802 C CA . PHE D 1 180 ? -38.633 -33.568 -11.832 1.00 74.84 180 PHE D CA 1
ATOM 5803 C C . PHE D 1 180 ? -39.649 -32.436 -12.011 1.00 80.86 180 PHE D C 1
ATOM 5804 O O . PHE D 1 180 ? -40.718 -32.434 -11.385 1.00 88.49 180 PHE D O 1
ATOM 5812 N N . ARG D 1 181 ? -39.255 -31.455 -12.823 1.00 76.97 181 ARG D N 1
ATOM 5813 C CA . ARG D 1 181 ? -40.118 -30.386 -13.302 1.00 80.05 181 ARG D CA 1
ATOM 5814 C C . ARG D 1 181 ? -40.202 -30.561 -14.841 1.00 79.51 181 ARG D C 1
ATOM 5815 O O . ARG D 1 181 ? -39.185 -30.816 -15.516 1.00 73.07 181 ARG D O 1
ATOM 5817 N N . HIS D 1 182 ? -41.420 -30.469 -15.377 1.00 80.16 182 HIS D N 1
ATOM 5818 C CA . HIS D 1 182 ? -41.689 -30.766 -16.794 1.00 77.32 182 HIS D CA 1
ATOM 5819 C C . HIS D 1 182 ? -41.125 -32.123 -17.199 1.00 72.31 182 HIS D C 1
ATOM 5820 O O . HIS D 1 182 ? -40.593 -32.256 -18.318 1.00 76.98 182 HIS D O 1
ATOM 5822 N N . GLY D 1 183 ? -41.224 -33.105 -16.284 1.00 69.12 183 GLY D N 1
ATOM 5823 C CA . GLY D 1 183 ? -40.713 -34.475 -16.513 1.00 71.71 183 GLY D CA 1
ATOM 5824 C C . GLY D 1 183 ? -39.206 -34.687 -16.743 1.00 75.46 183 GLY D C 1
ATOM 5825 O O . GLY D 1 183 ? -38.789 -35.772 -17.127 1.00 78.09 183 GLY D O 1
ATOM 5826 N N . HIS D 1 184 ? -38.378 -33.674 -16.521 1.00 68.81 184 HIS D N 1
ATOM 5827 C CA . HIS D 1 184 ? -36.949 -33.823 -16.705 1.00 69.24 184 HIS D CA 1
ATOM 5828 C C . HIS D 1 184 ? -36.309 -33.581 -15.358 1.00 67.54 184 HIS D C 1
ATOM 5829 O O . HIS D 1 184 ? -36.862 -32.880 -14.516 1.00 62.88 184 HIS D O 1
ATOM 5836 N N . PRO D 1 185 ? -35.142 -34.183 -15.122 1.00 63.71 185 PRO D N 1
ATOM 5837 C CA . PRO D 1 185 ? -34.554 -33.969 -13.824 1.00 60.21 185 PRO D CA 1
ATOM 5838 C C . PRO D 1 185 ? -34.081 -32.521 -13.735 1.00 56.58 185 PRO D C 1
ATOM 5839 O O . PRO D 1 185 ? -33.701 -31.925 -14.752 1.00 57.16 185 PRO D O 1
ATOM 5843 N N . VAL D 1 186 ? -34.184 -31.962 -12.537 1.00 56.52 186 VAL D N 1
ATOM 5844 C CA . VAL D 1 186 ? -33.719 -30.597 -12.230 1.00 55.81 186 VAL D CA 1
ATOM 5845 C C . VAL D 1 186 ? -32.938 -30.623 -10.927 1.00 48.03 186 VAL D C 1
ATOM 5846 O O . VAL D 1 186 ? -33.446 -31.075 -9.921 1.00 50.20 186 VAL D O 1
ATOM 5850 N N . LEU D 1 187 ? -31.717 -30.099 -10.958 1.00 48.70 187 LEU D N 1
ATOM 5851 C CA . LEU D 1 187 ? -30.849 -30.054 -9.773 1.00 45.67 187 LEU D CA 1
ATOM 5852 C C . LEU D 1 187 ? -31.350 -29.026 -8.757 1.00 42.18 187 LEU D C 1
ATOM 5853 O O . LEU D 1 187 ? -31.483 -27.867 -9.073 1.00 46.85 187 LEU D O 1
ATOM 5858 N N . THR D 1 188 ? -31.644 -29.474 -7.542 1.00 43.95 188 THR D N 1
ATOM 5859 C CA . THR D 1 188 ? -32.069 -28.590 -6.473 1.00 42.63 188 THR D CA 1
ATOM 5860 C C . THR D 1 188 ? -30.988 -28.338 -5.423 1.00 47.42 188 THR D C 1
ATOM 5861 O O . THR D 1 188 ? -31.168 -27.455 -4.602 1.00 45.92 188 THR D O 1
ATOM 5865 N N . SER D 1 189 ? -29.884 -29.087 -5.430 1.00 49.19 189 SER D N 1
ATOM 5866 C CA . SER D 1 189 ? -28.710 -28.770 -4.574 1.00 50.70 189 SER D CA 1
ATOM 5867 C C . SER D 1 189 ? -27.463 -29.596 -4.966 1.00 54.29 189 SER D C 1
ATOM 5868 O O . SER D 1 189 ? -27.568 -30.626 -5.610 1.00 53.34 189 SER D O 1
ATOM 5871 N N . PHE D 1 190 ? -26.285 -29.144 -4.552 1.00 54.84 190 PHE D N 1
ATOM 5872 C CA . PHE D 1 190 ? -25.061 -29.871 -4.855 1.00 53.64 190 PHE D CA 1
ATOM 5873 C C . PHE D 1 190 ? -24.052 -29.743 -3.711 1.00 50.44 190 PHE D C 1
ATOM 5874 O O . PHE D 1 190 ? -23.958 -28.699 -3.133 1.00 57.04 190 PHE D O 1
ATOM 5882 N N . ASN D 1 191 ? -23.332 -30.826 -3.399 1.00 51.59 191 ASN D N 1
ATOM 5883 C CA . ASN D 1 191 ? -22.280 -30.870 -2.362 1.00 53.99 191 ASN D CA 1
ATOM 5884 C C . ASN D 1 191 ? -22.624 -30.134 -1.111 1.00 54.38 191 ASN D C 1
ATOM 5885 O O . ASN D 1 191 ? -21.792 -29.431 -0.559 1.00 61.67 191 ASN D O 1
ATOM 5890 N N . SER D 1 192 ? -23.858 -30.306 -0.668 1.00 64.83 192 SER D N 1
ATOM 5891 C CA . SER D 1 192 ? -24.416 -29.577 0.469 1.00 66.61 192 SER D CA 1
ATOM 5892 C C . SER D 1 192 ? -23.855 -30.140 1.793 1.00 69.27 192 SER D C 1
ATOM 5893 O O . SER D 1 192 ? -23.404 -31.296 1.857 1.00 64.25 192 SER D O 1
#

InterPro domains:
  IPR001345 Phosphoglycerate/bisphosphoglycerate mutase, active site [PS00175] (6-15)
  IPR013078 Histidine phosphatase superfamily, clade-1 [PF00300] (4-192)
  IPR013078 Histidine phosphatase superfamily, clade-1 [SM00855] (3-153)
  IPR013078 Histidine phosphatase superfamily, clade-1 [cd07067] (3-191)
  IPR029033 Histidine phosphatase superfamily [G3DSA:3.40.50.1240] (1-203)
  IPR029033 Histidine phosphatase superfamily [SSF53254] (1-196)
  IPR050275 Phosphoglycerate Mutase/Phosphatase [PTHR48100] (2-180)